Protein AF-A0A356T048-F1 (afdb_monomer)

Secondary structure (DSSP, 8-state):
---------SSEEEE-SSTTPBPTTT-PBPPTTSEEEEEEEEEEETTEEEEEEEEE-GGGHHHHHTT-TTS-HHHHHHHHHHHHHHHHH-PPP-------BTTB-HHHHHHHHHHHTT---HHHHHHHHHHHH-GGGHHHHHHHHHHTTS--TTT-THHHHHHHHHHHHS-S-STTHHHHHHHHHHHHHH--S---SPBPSS-TTSBHHHHHHHHHHHHH-HHHHHHHGGGS-HHHHHHHHHHHHHTTPPPPTTHHHHHHHHHHHHHHH-TTSGGGG-SSS---HHHHHHHHT-HHHHHHHHHHHTT-SS--HHHHHHHHHHHHHS-HHHHHHHHHHHHHH---GGGHHHHHHHHHT-TTHHHHHHHHHTS-SS-HHHHHHHHTT-S---HHHHTT---GGGGSTT-TTHHHHHHHHHHH-HHHHHHHHHHHHHS---GGGGTTHHHHHHHH-GGGHHHHHHHHHTT--TTGGGSHHHHHHHHHHS---HHHHHHHHHHHHHHHHHTTPPPPGGGHHHHHH-GGGHHHHTTTS-HHHHHHHHHHHHHHS-THHHHTTTTTS-HHHHHHHHHHHHHTGGG---HHHHHHHHTTSTTHHHHHHHH-TT--TT-HHHHHHHHHHS-HHHHHHHHHHTT--PPPHHHHHHHHT--TTSEEEEEE--GGGGGGEE----EESSPPPTT-PPPP-SSS--EEEEEEE-TT-HHHHHHHT-SEEEEEESSTTTSTTGGG-EEEEE---SSPPTTPEE--EEEEEE-GGGGSS--SHHHHHHHHHHTTSS--SSS----BEE-SSS-EE----TTTS--TTEEEEEEETTEEEEEE-

Mean predicted aligned error: 22.28 Å

Structure (mmCIF, N/CA/C/O backbone):
data_AF-A0A356T048-F1
#
_entry.id   AF-A0A356T048-F1
#
loop_
_atom_site.group_PDB
_atom_site.id
_atom_site.type_symbol
_atom_site.label_atom_id
_atom_site.label_alt_id
_atom_site.label_comp_id
_atom_site.label_asym_id
_atom_site.label_entity_id
_atom_site.label_seq_id
_atom_site.pdbx_PDB_ins_code
_atom_site.Cartn_x
_atom_site.Cartn_y
_atom_site.Cartn_z
_atom_site.occupancy
_atom_site.B_iso_or_equiv
_atom_site.auth_seq_id
_atom_site.auth_comp_id
_atom_site.auth_asym_id
_atom_site.auth_atom_id
_atom_site.pdbx_PDB_model_num
ATOM 1 N N . MET A 1 1 ? -2.544 17.066 12.966 1.00 30.08 1 MET A N 1
ATOM 2 C CA . MET A 1 1 ? -1.661 18.238 13.146 1.00 30.08 1 MET A CA 1
ATOM 3 C C . MET A 1 1 ? -0.779 18.357 11.914 1.00 30.08 1 MET A C 1
ATOM 5 O O . MET A 1 1 ? -0.214 17.352 11.507 1.00 30.08 1 MET A O 1
ATOM 9 N N . THR A 1 2 ? -0.716 19.523 11.273 1.00 22.56 2 THR A N 1
ATOM 10 C CA . THR A 1 2 ? 0.286 19.802 10.230 1.00 22.56 2 THR A CA 1
ATOM 11 C C . THR A 1 2 ? 1.693 19.728 10.833 1.00 22.56 2 THR A C 1
ATOM 13 O O . THR A 1 2 ? 1.842 20.088 12.004 1.00 22.56 2 THR A O 1
ATOM 16 N N . PRO A 1 3 ? 2.717 19.270 10.087 1.00 25.34 3 PRO A N 1
ATOM 17 C CA . PRO A 1 3 ? 4.089 19.262 10.581 1.00 25.34 3 PRO A CA 1
ATOM 18 C C . PRO A 1 3 ? 4.473 20.680 11.005 1.00 25.34 3 PRO A C 1
ATOM 20 O O . PRO A 1 3 ? 4.318 21.617 10.222 1.00 25.34 3 PRO A O 1
ATOM 23 N N . LYS A 1 4 ? 4.936 20.842 12.248 1.00 29.41 4 LYS A N 1
ATOM 24 C CA . LYS A 1 4 ? 5.620 22.063 12.680 1.00 29.41 4 LYS A CA 1
ATOM 25 C C . LYS A 1 4 ? 6.836 22.219 11.765 1.00 29.41 4 LYS A C 1
ATOM 27 O O . LYS A 1 4 ? 7.750 21.400 11.826 1.00 29.41 4 LYS A O 1
ATOM 32 N N . GLU A 1 5 ? 6.814 23.215 10.885 1.00 29.64 5 GLU A N 1
ATOM 33 C CA . GLU A 1 5 ? 8.005 23.652 10.161 1.00 29.64 5 GLU A CA 1
ATOM 34 C C . GLU A 1 5 ? 9.096 23.956 11.195 1.00 29.64 5 GLU A C 1
ATOM 36 O O . GLU A 1 5 ? 8.873 24.715 12.140 1.00 29.64 5 GLU A O 1
ATOM 41 N N . ILE A 1 6 ? 10.257 23.313 11.059 1.00 32.88 6 ILE A N 1
ATOM 42 C CA . ILE A 1 6 ? 11.428 23.601 11.888 1.00 32.88 6 ILE A CA 1
ATOM 43 C C . ILE A 1 6 ? 11.985 24.937 11.391 1.00 32.88 6 ILE A C 1
ATOM 45 O O . ILE A 1 6 ? 12.760 24.985 10.433 1.00 32.88 6 ILE A O 1
ATOM 49 N N . LEU A 1 7 ? 11.533 26.030 11.998 1.00 35.34 7 LEU A N 1
ATOM 50 C CA . LEU A 1 7 ? 12.197 27.325 11.894 1.00 35.34 7 LEU A CA 1
ATOM 51 C C . LEU A 1 7 ? 13.542 27.242 12.648 1.00 35.34 7 LEU A C 1
ATOM 53 O O . LEU A 1 7 ? 13.616 26.553 13.666 1.00 35.34 7 LEU A O 1
ATOM 57 N N . PRO A 1 8 ? 14.621 27.878 12.157 1.00 49.12 8 PRO A N 1
ATOM 58 C CA . PRO A 1 8 ? 15.869 27.972 12.913 1.00 49.12 8 PRO A CA 1
ATOM 59 C C . PRO A 1 8 ? 15.649 28.743 14.227 1.00 49.12 8 PRO A C 1
ATOM 61 O O . PRO A 1 8 ? 14.821 29.650 14.264 1.00 49.12 8 PRO A O 1
ATOM 64 N N . ASP A 1 9 ? 16.407 28.418 15.281 1.00 63.00 9 ASP A N 1
ATOM 65 C CA . ASP A 1 9 ? 16.364 29.150 16.556 1.00 63.00 9 ASP A CA 1
ATOM 66 C C . ASP A 1 9 ? 16.818 30.607 16.345 1.00 63.00 9 ASP A C 1
ATOM 68 O O . ASP A 1 9 ? 18.020 30.889 16.225 1.00 63.00 9 ASP A O 1
ATOM 72 N N . TYR A 1 10 ? 15.855 31.528 16.270 1.00 70.38 10 TYR A N 1
ATOM 73 C CA . TYR A 1 10 ? 16.094 32.968 16.208 1.00 70.38 10 TYR A CA 1
ATOM 74 C C . TYR A 1 10 ? 16.401 33.521 17.611 1.00 70.38 10 TYR A C 1
ATOM 76 O O . TYR A 1 10 ? 15.776 33.090 18.578 1.00 70.38 10 TYR A O 1
ATOM 84 N N . PRO A 1 11 ? 17.325 34.490 17.751 1.00 73.75 11 PRO A N 1
ATOM 85 C CA . PRO A 1 11 ? 18.118 35.122 16.696 1.00 73.75 11 PRO A CA 1
ATOM 86 C C . PRO A 1 11 ? 19.302 34.264 16.202 1.00 73.75 11 PRO A C 1
ATOM 88 O O . PRO A 1 11 ? 19.879 33.454 16.934 1.00 73.75 11 PRO A O 1
ATOM 91 N N . ASP A 1 12 ? 19.703 34.472 14.943 1.00 82.12 12 ASP A N 1
ATOM 92 C CA . ASP A 1 12 ? 20.849 33.796 14.309 1.00 82.12 12 ASP A CA 1
ATOM 93 C C . ASP A 1 12 ? 21.781 34.775 13.571 1.00 82.12 12 ASP A C 1
ATOM 95 O O . ASP A 1 12 ? 21.346 35.831 13.105 1.00 82.12 12 ASP A O 1
ATOM 99 N N . VAL A 1 13 ? 23.069 34.425 13.460 1.00 80.81 13 VAL A N 1
ATOM 100 C CA . VAL A 1 13 ? 24.108 35.229 12.794 1.00 80.81 13 VAL A CA 1
ATOM 101 C C . VAL A 1 13 ? 24.745 34.410 11.680 1.00 80.81 13 VAL A C 1
ATOM 103 O O . VAL A 1 13 ? 25.379 33.386 11.920 1.00 80.81 13 VAL A O 1
ATOM 106 N N . SER A 1 14 ? 24.634 34.889 10.442 1.00 80.00 14 SER A N 1
ATOM 107 C CA . SER A 1 14 ? 25.177 34.194 9.271 1.00 80.00 14 SER A CA 1
ATOM 108 C C . SER A 1 14 ? 25.790 35.163 8.265 1.00 80.00 14 SER A C 1
ATOM 110 O O . SER A 1 14 ? 25.513 36.360 8.273 1.00 80.00 14 SER A O 1
ATOM 112 N N . LEU A 1 15 ? 26.621 34.654 7.352 1.00 81.88 15 LEU A N 1
ATOM 113 C CA . LEU A 1 15 ? 27.028 35.418 6.172 1.00 81.88 15 LEU A CA 1
ATOM 114 C C . LEU A 1 15 ? 25.918 35.365 5.122 1.00 81.88 15 LEU A C 1
ATOM 116 O O . LEU A 1 15 ? 25.360 34.302 4.846 1.00 81.88 15 LEU A O 1
ATOM 120 N N . ALA A 1 16 ? 25.617 36.497 4.491 1.00 78.06 16 ALA A N 1
ATOM 121 C CA . ALA A 1 16 ? 24.606 36.580 3.450 1.00 78.06 16 ALA A CA 1
ATOM 122 C C . ALA A 1 16 ? 24.999 35.705 2.238 1.00 78.06 16 ALA A C 1
ATOM 124 O O . ALA A 1 16 ? 25.949 36.029 1.519 1.00 78.06 16 ALA A O 1
ATOM 125 N N . PRO A 1 17 ? 24.272 34.611 1.934 1.00 67.50 17 PRO A N 1
ATOM 126 C CA . PRO A 1 17 ? 24.643 33.713 0.837 1.00 67.50 17 PRO A CA 1
ATOM 127 C C . PRO A 1 17 ? 24.380 34.350 -0.536 1.00 67.50 17 PRO A C 1
ATOM 129 O O . PRO A 1 17 ? 24.994 33.981 -1.543 1.00 67.50 17 PRO A O 1
ATOM 132 N N . THR A 1 18 ? 23.463 35.321 -0.583 1.00 75.12 18 THR A N 1
ATOM 133 C CA . THR A 1 18 ? 23.065 36.081 -1.773 1.00 75.12 18 THR A CA 1
ATOM 134 C C . THR A 1 18 ? 22.807 37.540 -1.389 1.00 75.12 18 THR A C 1
ATOM 136 O O . THR A 1 18 ? 22.412 37.799 -0.258 1.00 75.12 18 THR A O 1
ATOM 139 N N . GLY A 1 19 ? 22.962 38.478 -2.329 1.00 78.31 19 GLY A N 1
ATOM 140 C CA . GLY A 1 19 ? 22.671 39.907 -2.117 1.00 78.31 19 GLY A CA 1
ATOM 141 C C . GLY A 1 19 ? 21.207 40.298 -2.364 1.00 78.31 19 GLY A C 1
ATOM 142 O O . GLY A 1 19 ? 20.936 41.368 -2.904 1.00 78.31 19 GLY A O 1
ATOM 143 N N . ARG A 1 20 ? 20.261 39.375 -2.123 1.00 76.69 20 ARG A N 1
ATOM 144 C CA . ARG A 1 20 ? 18.828 39.566 -2.428 1.00 76.69 20 ARG A CA 1
ATOM 145 C C . ARG A 1 20 ? 17.992 40.007 -1.225 1.00 76.69 20 ARG A C 1
ATOM 147 O O . ARG A 1 20 ? 16.891 40.499 -1.437 1.00 76.69 20 ARG A O 1
ATOM 154 N N . ALA A 1 21 ? 18.484 39.805 -0.004 1.00 83.81 21 ALA A N 1
ATOM 155 C CA . ALA A 1 21 ? 17.779 40.201 1.212 1.00 83.81 21 ALA A CA 1
ATOM 156 C C . ALA A 1 21 ? 17.919 41.712 1.444 1.00 83.81 21 ALA A C 1
ATOM 158 O O . ALA A 1 21 ? 18.999 42.265 1.229 1.00 83.81 21 ALA A O 1
ATOM 159 N N . ALA A 1 22 ? 16.842 42.354 1.888 1.00 88.19 22 ALA A N 1
ATOM 160 C CA . ALA A 1 22 ? 16.858 43.727 2.375 1.00 88.19 22 ALA A CA 1
ATOM 161 C C . ALA A 1 22 ? 16.843 43.729 3.908 1.00 88.19 22 ALA A C 1
ATOM 163 O O . ALA A 1 22 ? 16.250 42.840 4.521 1.00 88.19 22 ALA A O 1
ATOM 164 N N . CYS A 1 23 ? 17.519 44.706 4.503 1.00 90.56 23 CYS A N 1
ATOM 165 C CA . CYS A 1 23 ? 17.507 44.954 5.932 1.00 90.56 23 CYS A CA 1
ATOM 166 C C . CYS A 1 23 ? 16.109 45.425 6.343 1.00 90.56 23 CYS A C 1
ATOM 168 O O . CYS A 1 23 ? 15.631 46.427 5.818 1.00 90.56 23 CYS A O 1
ATOM 170 N N . ILE A 1 24 ? 15.466 44.740 7.287 1.00 90.06 24 ILE A N 1
ATOM 171 C CA . ILE A 1 24 ? 14.117 45.097 7.751 1.00 90.06 24 ILE A CA 1
ATOM 172 C C . ILE A 1 24 ? 14.074 46.446 8.482 1.00 90.06 24 ILE A C 1
ATOM 174 O O . ILE A 1 24 ? 13.018 47.060 8.526 1.00 90.06 24 ILE A O 1
ATOM 178 N N . GLN A 1 25 ? 15.218 46.929 8.987 1.00 89.56 25 GLN A N 1
ATOM 179 C CA . GLN A 1 25 ? 15.311 48.214 9.686 1.00 89.56 25 GLN A CA 1
ATOM 180 C C . GLN A 1 25 ? 15.538 49.401 8.742 1.00 89.56 25 GLN A C 1
ATOM 182 O O . GLN A 1 25 ? 14.848 50.407 8.832 1.00 89.56 25 GLN A O 1
ATOM 187 N N . CYS A 1 26 ? 16.529 49.325 7.844 1.00 87.50 26 CYS A N 1
ATOM 188 C CA . CYS A 1 26 ? 16.883 50.452 6.967 1.00 87.50 26 CYS A CA 1
ATOM 189 C C . CYS A 1 26 ? 16.372 50.310 5.525 1.00 87.50 26 CYS A C 1
ATOM 191 O O . CYS A 1 26 ? 16.520 51.232 4.730 1.00 87.50 26 CYS A O 1
ATOM 193 N N . GLY A 1 27 ? 15.814 49.155 5.153 1.00 84.50 27 GLY A N 1
ATOM 194 C CA . GLY A 1 27 ? 15.320 48.858 3.803 1.00 84.50 27 GLY A CA 1
ATOM 195 C C . GLY A 1 27 ? 16.407 48.605 2.747 1.00 84.50 27 GLY A C 1
ATOM 196 O O . GLY A 1 27 ? 16.094 48.170 1.637 1.00 84.50 27 GLY A O 1
ATOM 197 N N . GLU A 1 28 ? 17.682 48.843 3.060 1.00 91.25 28 GLU A N 1
ATOM 198 C CA . GLU A 1 28 ? 18.796 48.659 2.124 1.00 91.25 28 GLU A CA 1
ATOM 199 C C . GLU A 1 28 ? 19.147 47.181 1.903 1.00 91.25 28 GLU A C 1
ATOM 201 O O . GLU A 1 28 ? 18.919 46.327 2.760 1.00 91.25 28 GLU A O 1
ATOM 206 N N . LYS A 1 29 ? 19.737 46.855 0.747 1.00 90.81 29 LYS A N 1
ATOM 207 C CA . LYS A 1 29 ? 20.158 45.480 0.437 1.00 90.81 29 LYS A CA 1
ATOM 208 C C . LYS A 1 29 ? 21.383 45.072 1.250 1.00 90.81 29 LYS A C 1
ATOM 210 O O . LYS A 1 29 ? 22.371 45.791 1.287 1.00 90.81 29 LYS A O 1
ATOM 215 N N . ILE A 1 30 ? 21.348 43.852 1.775 1.00 87.69 30 ILE A N 1
ATOM 216 C CA . ILE A 1 30 ? 22.475 43.225 2.465 1.00 87.69 30 ILE A CA 1
ATOM 217 C C . ILE A 1 30 ? 23.401 42.591 1.420 1.00 87.69 30 ILE A C 1
ATOM 219 O O . ILE A 1 30 ? 22.987 41.698 0.674 1.00 87.69 30 ILE A O 1
ATOM 223 N N . GLU A 1 31 ? 24.659 43.030 1.354 1.00 84.25 31 GLU A N 1
ATOM 224 C CA . GLU A 1 31 ? 25.632 42.532 0.377 1.00 84.25 31 GLU A CA 1
ATOM 225 C C . GLU A 1 31 ? 25.976 41.048 0.571 1.00 84.25 31 GLU A C 1
ATOM 227 O O . GLU A 1 31 ? 26.090 40.534 1.685 1.00 84.25 31 GLU A O 1
ATOM 232 N N . LYS A 1 32 ? 26.209 40.333 -0.534 1.00 81.50 32 LYS A N 1
ATOM 233 C CA . LYS A 1 32 ? 26.615 38.923 -0.482 1.00 81.50 32 LYS A CA 1
ATOM 234 C C . LYS A 1 32 ? 27.955 38.776 0.248 1.00 81.50 32 LYS A C 1
ATOM 236 O O . LYS A 1 32 ? 28.942 39.380 -0.148 1.00 81.50 32 LYS A O 1
ATOM 241 N N . GLY A 1 33 ? 28.004 37.882 1.229 1.00 75.19 33 GLY A N 1
ATOM 242 C CA . GLY A 1 33 ? 29.189 37.611 2.038 1.00 75.19 33 GLY A CA 1
ATOM 243 C C . GLY A 1 33 ? 29.369 38.565 3.216 1.00 75.19 33 GLY A C 1
ATOM 244 O O . GLY A 1 33 ? 30.290 38.357 3.996 1.00 75.19 33 GLY A O 1
ATOM 245 N N . SER A 1 34 ? 28.495 39.562 3.380 1.00 80.31 34 SER A N 1
ATOM 246 C CA . SER A 1 34 ? 28.460 40.389 4.589 1.00 80.31 34 SER A CA 1
ATOM 247 C C . SER A 1 34 ? 27.723 39.667 5.721 1.00 80.31 34 SER A C 1
ATOM 249 O O . SER A 1 34 ? 26.851 38.826 5.476 1.00 80.31 34 SER A O 1
ATOM 251 N N . THR A 1 35 ? 28.084 39.968 6.967 1.00 84.00 35 THR A N 1
ATOM 252 C CA . THR A 1 35 ? 27.391 39.439 8.146 1.00 84.00 35 THR A CA 1
ATOM 253 C C . THR A 1 35 ? 25.978 40.002 8.205 1.00 84.00 35 THR A C 1
ATOM 255 O O . THR A 1 35 ? 25.781 41.207 8.064 1.00 84.00 35 THR A O 1
ATOM 258 N N . ARG A 1 36 ? 25.000 39.135 8.452 1.00 86.94 36 ARG A N 1
ATOM 259 C CA . ARG A 1 36 ? 23.603 39.499 8.684 1.00 86.94 36 ARG A CA 1
ATOM 260 C C . ARG A 1 36 ? 23.077 38.814 9.933 1.00 86.94 36 ARG A C 1
ATOM 262 O O . ARG A 1 36 ? 23.509 37.709 10.263 1.00 86.94 36 ARG A O 1
ATOM 269 N N . ILE A 1 37 ? 22.113 39.458 10.572 1.00 85.81 37 ILE A N 1
ATOM 270 C CA . ILE A 1 37 ? 21.367 38.892 11.695 1.00 85.81 37 ILE A CA 1
ATOM 271 C C . ILE A 1 37 ? 19.973 38.540 11.202 1.00 85.81 37 ILE A C 1
ATOM 273 O O . ILE A 1 37 ? 19.373 39.323 10.463 1.00 85.81 37 ILE A O 1
ATOM 277 N N . SER A 1 38 ? 19.484 37.357 11.561 1.00 87.06 38 SER A N 1
ATOM 278 C CA . SER A 1 38 ? 18.108 36.953 11.292 1.00 87.06 38 SER A CA 1
ATOM 279 C C . SER A 1 38 ? 17.292 36.840 12.567 1.00 87.06 38 SER A C 1
ATOM 281 O O . SER A 1 38 ? 17.765 36.274 13.552 1.00 87.06 38 SER A O 1
ATOM 283 N N . VAL A 1 39 ? 16.067 37.350 12.502 1.00 83.75 39 VAL A N 1
ATOM 284 C CA . VAL A 1 39 ? 15.059 37.351 13.568 1.00 83.75 39 VAL A CA 1
ATOM 285 C C . VAL A 1 39 ? 13.731 36.839 13.011 1.00 83.75 39 VAL A C 1
ATOM 287 O O . VAL A 1 39 ? 13.521 36.866 11.796 1.00 83.75 39 VAL A O 1
ATOM 290 N N . GLU A 1 40 ? 12.844 36.359 13.875 1.00 83.50 40 GLU A N 1
ATOM 291 C CA . GLU A 1 40 ? 11.491 35.976 13.470 1.00 83.50 40 GLU A CA 1
ATOM 292 C C . GLU A 1 40 ? 10.629 37.236 13.329 1.00 83.50 40 GLU A C 1
ATOM 294 O O . GLU A 1 40 ? 10.614 38.078 14.222 1.00 83.50 40 GLU A O 1
ATOM 299 N N . VAL A 1 41 ? 9.936 37.390 12.201 1.00 80.75 41 VAL A N 1
ATOM 300 C CA . VAL A 1 41 ? 8.986 38.485 11.962 1.00 80.75 41 VAL A CA 1
ATOM 301 C C . VAL A 1 41 ? 7.688 37.940 11.382 1.00 80.75 41 VAL A C 1
ATOM 303 O O . VAL A 1 41 ? 7.689 36.969 10.619 1.00 80.75 41 VAL A O 1
ATOM 306 N N . ASP A 1 42 ? 6.574 38.589 11.700 1.00 72.38 42 ASP A N 1
ATOM 307 C CA . ASP A 1 42 ? 5.296 38.305 11.055 1.00 72.38 42 ASP A CA 1
ATOM 308 C C . ASP A 1 42 ? 5.293 38.888 9.630 1.00 72.38 42 ASP A C 1
ATOM 310 O O . ASP A 1 42 ? 5.519 40.078 9.410 1.00 72.38 42 ASP A O 1
ATOM 314 N N . MET A 1 43 ? 5.050 38.035 8.634 1.00 66.31 43 MET A N 1
ATOM 315 C CA . MET A 1 43 ? 4.985 38.390 7.216 1.00 66.31 43 MET A CA 1
ATOM 316 C C . MET A 1 43 ? 3.628 38.017 6.628 1.00 66.31 43 MET A C 1
ATOM 318 O O . MET A 1 43 ? 3.116 36.921 6.848 1.00 66.31 43 MET A O 1
ATOM 322 N N . GLU A 1 44 ? 3.064 38.885 5.793 1.00 48.38 44 GLU A N 1
ATOM 323 C CA . GLU A 1 44 ? 1.823 38.581 5.085 1.00 48.38 44 GLU A CA 1
ATOM 324 C C . GLU A 1 44 ? 2.118 37.997 3.696 1.00 48.38 44 GLU A C 1
ATOM 326 O O . GLU A 1 44 ? 2.553 38.693 2.776 1.00 48.38 44 GLU A O 1
ATOM 331 N N . ILE A 1 45 ? 1.876 36.695 3.525 1.00 50.06 45 ILE A N 1
ATOM 332 C CA . ILE A 1 45 ? 2.033 36.008 2.239 1.00 50.06 45 ILE A CA 1
ATOM 333 C C . ILE A 1 45 ? 0.644 35.624 1.730 1.00 50.06 45 ILE A C 1
ATOM 335 O O . ILE A 1 45 ? -0.028 34.759 2.286 1.00 50.06 45 ILE A O 1
ATOM 339 N N . ARG A 1 46 ? 0.217 36.253 0.625 1.00 41.44 46 ARG A N 1
ATOM 340 C CA . ARG A 1 46 ? -1.085 36.006 -0.033 1.00 41.44 46 ARG A CA 1
ATOM 341 C C . ARG A 1 46 ? -2.294 36.180 0.907 1.00 41.44 46 ARG A C 1
ATOM 343 O O . ARG A 1 46 ? -3.214 35.365 0.880 1.00 41.44 46 ARG A O 1
ATOM 350 N N . GLY A 1 47 ? -2.293 37.238 1.720 1.00 47.81 47 GLY A N 1
ATOM 351 C CA . GLY A 1 47 ? -3.420 37.580 2.599 1.00 47.81 47 GLY A CA 1
ATOM 352 C C . GLY A 1 47 ? -3.565 36.674 3.827 1.00 47.81 47 GLY A C 1
ATOM 353 O O . GLY A 1 47 ? -4.644 36.593 4.408 1.00 47.81 47 GLY A O 1
ATOM 354 N N . ARG A 1 48 ? -2.508 35.936 4.193 1.00 38.81 48 ARG A N 1
ATOM 355 C CA . ARG A 1 48 ? -2.412 35.192 5.454 1.00 38.81 48 ARG A CA 1
ATOM 356 C C . ARG A 1 48 ? -1.157 35.636 6.197 1.00 38.81 48 ARG A C 1
ATOM 358 O O . ARG A 1 48 ? -0.081 35.676 5.601 1.00 38.81 48 ARG A O 1
ATOM 365 N N . ALA A 1 49 ? -1.304 35.936 7.484 1.00 56.81 49 ALA A N 1
ATOM 366 C CA . ALA A 1 49 ? -0.177 36.180 8.375 1.00 56.81 49 ALA A CA 1
ATOM 367 C C . ALA A 1 49 ? 0.588 34.863 8.602 1.00 56.81 49 ALA A C 1
ATOM 369 O O . ALA A 1 49 ? 0.002 33.857 9.006 1.00 56.81 49 ALA A O 1
ATOM 370 N N . THR A 1 50 ? 1.881 34.862 8.295 1.00 61.84 50 THR A N 1
ATOM 371 C CA . THR A 1 50 ? 2.812 33.735 8.445 1.00 61.84 50 THR A CA 1
ATOM 372 C C . THR A 1 50 ? 4.101 34.231 9.091 1.00 61.84 50 THR A C 1
ATOM 374 O O . THR A 1 50 ? 4.588 35.292 8.718 1.00 61.84 50 THR A O 1
ATOM 377 N N . ARG A 1 51 ? 4.681 33.474 10.024 1.00 68.06 51 ARG A N 1
ATOM 378 C CA . ARG A 1 51 ? 5.973 33.819 10.636 1.00 68.06 51 ARG A CA 1
ATOM 379 C C . ARG A 1 51 ? 7.125 33.445 9.708 1.00 68.06 51 ARG A C 1
ATOM 381 O O . ARG A 1 51 ? 7.126 32.357 9.135 1.00 68.06 51 ARG A O 1
ATOM 388 N N . GLY A 1 52 ? 8.081 34.352 9.525 1.00 73.12 52 GLY A N 1
ATOM 389 C CA . GLY A 1 52 ? 9.203 34.187 8.602 1.00 73.12 52 GLY A CA 1
ATOM 390 C C . GLY A 1 52 ? 10.478 34.889 9.067 1.00 73.12 52 GLY A C 1
ATOM 391 O O . GLY A 1 52 ? 10.497 35.593 10.070 1.00 73.12 52 GLY A O 1
ATOM 392 N N . ALA A 1 53 ? 11.572 34.686 8.329 1.00 80.50 53 ALA A N 1
ATOM 393 C CA . ALA A 1 53 ? 12.875 35.259 8.661 1.00 80.50 53 ALA A CA 1
ATOM 394 C C . ALA A 1 53 ? 12.991 36.723 8.198 1.00 80.50 53 ALA A C 1
ATOM 396 O O . ALA A 1 53 ? 13.063 36.991 6.994 1.00 80.50 53 ALA A O 1
ATOM 397 N N . GLY A 1 54 ? 13.105 37.656 9.140 1.00 86.56 54 GLY A N 1
ATOM 398 C CA . GLY A 1 54 ? 13.551 39.025 8.896 1.00 86.56 54 GLY A CA 1
ATOM 399 C C . GLY A 1 54 ? 15.075 39.105 8.960 1.00 86.56 54 GLY A C 1
ATOM 400 O O . GLY A 1 54 ? 15.689 38.480 9.820 1.00 86.56 54 GLY A O 1
ATOM 401 N N . TYR A 1 55 ? 15.712 39.846 8.050 1.00 90.00 55 TYR A N 1
ATOM 402 C CA . TYR A 1 55 ? 17.173 40.008 8.021 1.00 90.00 55 TYR A CA 1
ATOM 403 C C . TYR A 1 55 ? 17.563 41.456 8.303 1.00 90.00 55 TYR A C 1
ATOM 405 O O . TYR A 1 55 ? 16.910 42.364 7.801 1.00 90.00 55 TYR A O 1
ATOM 413 N N . MET A 1 56 ? 18.656 41.692 9.027 1.00 89.88 56 MET A N 1
ATOM 414 C CA . MET A 1 56 ? 19.176 43.039 9.283 1.00 89.88 56 MET A CA 1
ATOM 415 C C . MET A 1 56 ? 20.706 43.106 9.254 1.00 89.88 56 MET A C 1
ATOM 417 O O . MET A 1 56 ? 21.398 42.100 9.446 1.00 89.88 56 MET A O 1
ATOM 421 N N . HIS A 1 57 ? 21.239 44.308 9.020 1.00 88.06 57 HIS A N 1
ATOM 422 C CA . HIS A 1 57 ? 22.661 44.587 9.207 1.00 88.06 57 HIS A CA 1
ATOM 423 C C . HIS A 1 57 ? 23.016 44.558 10.701 1.00 88.06 57 HIS A C 1
ATOM 425 O O . HIS A 1 57 ? 22.228 45.057 11.505 1.00 88.06 57 HIS A O 1
ATOM 431 N N . PRO A 1 58 ? 24.222 44.104 11.086 1.00 83.88 58 PRO A N 1
ATOM 432 C CA . PRO A 1 58 ? 24.689 44.183 12.471 1.00 83.88 58 PRO A CA 1
ATOM 433 C C . PRO A 1 58 ? 24.618 45.603 13.055 1.00 83.88 58 PRO A C 1
ATOM 435 O O . PRO A 1 58 ? 24.273 45.778 14.216 1.00 83.88 58 PRO A O 1
ATOM 438 N N . ALA A 1 59 ? 24.871 46.629 12.235 1.00 79.06 59 ALA A N 1
ATOM 439 C CA . ALA A 1 59 ? 24.783 48.031 12.651 1.00 79.06 59 ALA A CA 1
ATOM 440 C C . ALA A 1 59 ? 23.343 48.515 12.917 1.00 79.06 59 ALA A C 1
ATOM 442 O O . ALA A 1 59 ? 23.152 49.500 13.622 1.00 79.06 59 ALA A O 1
ATOM 443 N N . CYS A 1 60 ? 22.330 47.839 12.368 1.00 82.31 60 CYS A N 1
ATOM 444 C CA . CYS A 1 60 ? 20.922 48.220 12.508 1.00 82.31 60 CYS A CA 1
ATOM 445 C C . CYS A 1 60 ? 20.237 47.594 13.732 1.00 82.31 60 CYS A C 1
ATOM 447 O O . CYS A 1 60 ? 19.108 47.960 14.040 1.00 82.31 60 CYS A O 1
ATOM 449 N N . VAL A 1 61 ? 20.911 46.680 14.435 1.00 79.69 61 VAL A N 1
ATOM 450 C CA . VAL A 1 61 ? 20.358 45.926 15.571 1.00 79.69 61 VAL A CA 1
ATOM 451 C C . VAL A 1 61 ? 19.936 46.840 16.711 1.00 79.69 61 VAL A C 1
ATOM 453 O O . VAL A 1 61 ? 18.857 46.667 17.255 1.00 79.69 61 VAL A O 1
ATOM 456 N N . GLY A 1 62 ? 20.761 47.833 17.055 1.00 71.75 62 GLY A N 1
ATOM 457 C CA . GLY A 1 62 ? 20.452 48.743 18.160 1.00 71.75 62 GLY A CA 1
ATOM 458 C C . GLY A 1 62 ? 19.204 49.589 17.902 1.00 71.75 62 GLY A C 1
ATOM 459 O O . GLY A 1 62 ? 18.411 49.793 18.811 1.00 71.75 62 GLY A O 1
ATOM 460 N N . ALA A 1 63 ? 19.008 50.035 16.656 1.00 73.44 63 ALA A N 1
ATOM 461 C CA . ALA A 1 63 ? 17.801 50.761 16.263 1.00 73.44 63 ALA A CA 1
ATOM 462 C C . ALA A 1 63 ? 16.569 49.843 16.261 1.00 73.44 63 ALA A C 1
ATOM 464 O O . ALA A 1 63 ? 15.522 50.243 16.747 1.00 73.44 63 ALA A O 1
ATOM 465 N N . TRP A 1 64 ? 16.720 48.603 15.787 1.00 82.12 64 TRP A N 1
ATOM 466 C CA . TRP A 1 64 ? 15.636 47.621 15.773 1.00 82.12 64 TRP A CA 1
ATOM 467 C C . TRP A 1 64 ? 15.205 47.200 17.186 1.00 82.12 64 TRP A C 1
ATOM 469 O O . TRP A 1 64 ? 14.015 47.184 17.472 1.00 82.12 64 TRP A O 1
ATOM 479 N N . LEU A 1 65 ? 16.150 46.926 18.095 1.00 74.88 65 LEU A N 1
ATOM 480 C CA . LEU A 1 65 ? 15.846 46.601 19.497 1.00 74.88 65 LEU A CA 1
ATOM 481 C C . LEU A 1 65 ? 15.174 47.768 20.232 1.00 74.88 65 LEU A C 1
ATOM 483 O O . LEU A 1 65 ? 14.331 47.531 21.081 1.00 74.88 65 LEU A O 1
ATOM 487 N N . GLY A 1 66 ? 15.513 49.017 19.890 1.00 69.69 66 GLY A N 1
ATOM 488 C CA . GLY A 1 66 ? 14.851 50.201 20.450 1.00 69.69 66 GLY A CA 1
ATOM 489 C C . GLY A 1 66 ? 13.451 50.483 19.889 1.00 69.69 66 GLY A C 1
ATOM 490 O O . GLY A 1 66 ? 12.778 51.380 20.384 1.00 69.69 66 GLY A O 1
ATOM 491 N N . GLU A 1 67 ? 13.032 49.770 18.841 1.00 74.06 67 GLU A N 1
ATOM 492 C CA . GLU A 1 67 ? 11.671 49.812 18.284 1.00 74.06 67 GLU A CA 1
ATOM 493 C C . GLU A 1 67 ? 10.864 48.542 18.629 1.00 74.06 67 GLU A C 1
ATOM 495 O O . GLU A 1 67 ? 9.666 48.490 18.355 1.00 74.06 67 GLU A O 1
ATOM 500 N N . ASN A 1 68 ? 11.506 47.530 19.231 1.00 71.38 68 ASN A N 1
ATOM 501 C CA . ASN A 1 68 ? 10.926 46.237 19.615 1.00 71.38 68 ASN A CA 1
ATOM 502 C C . ASN A 1 68 ? 11.269 45.942 21.089 1.00 71.38 68 ASN A C 1
ATOM 504 O O . ASN A 1 68 ? 12.052 45.044 21.405 1.00 71.38 68 ASN A O 1
ATOM 508 N N . ASP A 1 69 ? 10.692 46.754 21.983 1.00 68.25 69 ASP A N 1
ATOM 509 C CA . ASP A 1 69 ? 10.947 46.764 23.435 1.00 68.25 69 ASP A CA 1
ATOM 510 C C . ASP A 1 69 ? 10.542 45.460 24.160 1.00 68.25 69 ASP A C 1
ATOM 512 O O . ASP A 1 69 ? 10.833 45.279 25.343 1.00 68.25 69 ASP A O 1
ATOM 516 N N . ASP A 1 70 ? 9.839 44.558 23.474 1.00 65.38 70 ASP A N 1
ATOM 517 C CA . ASP A 1 70 ? 9.427 43.237 23.952 1.00 65.38 70 ASP A CA 1
ATOM 518 C C . ASP A 1 70 ? 10.536 42.175 23.851 1.00 65.38 70 ASP A C 1
ATOM 520 O O . ASP A 1 70 ? 10.410 41.090 24.424 1.00 65.38 70 ASP A O 1
ATOM 524 N N . VAL A 1 71 ? 11.640 42.488 23.169 1.00 69.06 71 VAL A N 1
ATOM 525 C CA . VAL A 1 71 ? 12.815 41.620 23.052 1.00 69.06 71 VAL A CA 1
ATOM 526 C C . VAL A 1 71 ? 13.830 41.957 24.149 1.00 69.06 71 VAL A C 1
ATOM 528 O O . VAL A 1 71 ? 14.330 43.078 24.222 1.00 69.06 71 VAL A O 1
ATOM 531 N N . ASP A 1 72 ? 14.206 40.975 24.979 1.00 72.75 72 ASP A N 1
ATOM 532 C CA . ASP A 1 72 ? 15.280 41.141 25.972 1.00 72.75 72 ASP A CA 1
ATOM 533 C C . ASP A 1 72 ? 16.623 41.381 25.257 1.00 72.75 72 ASP A C 1
ATOM 535 O O . ASP A 1 72 ? 17.251 40.465 24.716 1.00 72.75 72 ASP A O 1
ATOM 539 N N . GLY A 1 73 ? 17.069 42.638 25.249 1.00 69.25 73 GLY A N 1
ATOM 540 C CA . GLY A 1 73 ? 18.304 43.054 24.590 1.00 69.25 73 GLY A CA 1
ATOM 541 C C . GLY A 1 73 ? 19.569 42.404 25.164 1.00 69.25 73 GLY A C 1
ATOM 542 O O . GLY A 1 73 ? 20.524 42.179 24.416 1.00 69.25 73 GLY A O 1
ATOM 543 N N . ASP A 1 74 ? 19.594 42.054 26.453 1.00 67.50 74 ASP A N 1
ATOM 544 C CA . ASP A 1 74 ? 20.748 41.412 27.094 1.00 67.50 74 ASP A CA 1
ATOM 545 C C . ASP A 1 74 ? 20.831 39.926 26.731 1.00 67.50 74 ASP A C 1
ATOM 547 O O . ASP A 1 74 ? 21.926 39.379 26.552 1.00 67.50 74 ASP A O 1
ATOM 551 N N . GLU A 1 75 ? 19.690 39.249 26.618 1.00 62.31 75 GLU A N 1
ATOM 552 C CA . GLU A 1 75 ? 19.606 37.883 26.097 1.00 62.31 75 GLU A CA 1
ATOM 553 C C . GLU A 1 75 ? 19.919 37.835 24.592 1.00 62.31 75 GLU A C 1
ATOM 555 O O . GLU A 1 75 ? 20.752 37.033 24.154 1.00 62.31 75 GLU A O 1
ATOM 560 N N . PHE A 1 76 ? 19.362 38.764 23.811 1.00 73.75 76 PHE A N 1
ATOM 561 C CA . PHE A 1 76 ? 19.621 38.896 22.376 1.00 73.75 76 PHE A CA 1
ATOM 562 C C . PHE A 1 76 ? 21.114 39.103 22.084 1.00 73.75 76 PHE A C 1
ATOM 564 O O . PHE A 1 76 ? 21.710 38.386 21.272 1.00 73.75 76 PHE A O 1
ATOM 571 N N . ASN A 1 77 ? 21.755 40.040 22.791 1.00 69.56 77 ASN A N 1
ATOM 572 C CA . ASN A 1 77 ? 23.181 40.321 22.634 1.00 69.56 77 ASN A CA 1
ATOM 573 C C . ASN A 1 77 ? 24.061 39.136 23.054 1.00 69.56 77 ASN A C 1
ATOM 575 O O . ASN A 1 77 ? 25.080 38.879 22.404 1.00 69.56 77 ASN A O 1
ATOM 579 N N . ARG A 1 78 ? 23.672 38.376 24.089 1.00 71.12 78 ARG A N 1
ATOM 580 C CA . ARG A 1 78 ? 24.371 37.141 24.485 1.00 71.12 78 ARG A CA 1
ATOM 581 C C . ARG A 1 78 ? 24.349 36.097 23.365 1.00 71.12 78 ARG A C 1
ATOM 583 O O . ARG A 1 78 ? 25.410 35.574 23.017 1.00 71.12 78 ARG A O 1
ATOM 590 N N . ILE A 1 79 ? 23.186 35.840 22.763 1.00 67.81 79 ILE A N 1
ATOM 591 C CA . ILE A 1 79 ? 23.024 34.850 21.682 1.00 67.81 79 ILE A CA 1
ATOM 592 C C . ILE A 1 79 ? 23.795 35.274 20.423 1.00 67.81 79 ILE A C 1
ATOM 594 O O . ILE A 1 79 ? 24.553 34.481 19.858 1.00 67.81 79 ILE A O 1
ATOM 598 N N . VAL A 1 80 ? 23.663 36.539 20.009 1.00 72.00 80 VAL A N 1
ATOM 599 C CA . VAL A 1 80 ? 24.360 37.092 18.835 1.00 72.00 80 VAL A CA 1
ATOM 600 C C . VAL A 1 80 ? 25.878 37.073 19.016 1.00 72.00 80 VAL A C 1
ATOM 602 O O . VAL A 1 80 ? 26.599 36.734 18.079 1.00 72.00 80 VAL A O 1
ATOM 605 N N . THR A 1 81 ? 26.385 37.378 20.213 1.00 70.31 81 THR A N 1
ATOM 606 C CA . THR A 1 81 ? 27.831 37.362 20.498 1.00 70.31 81 THR A CA 1
ATOM 607 C C . THR A 1 81 ? 28.391 35.938 20.507 1.00 70.31 81 THR A C 1
ATOM 609 O O . THR A 1 81 ? 29.453 35.695 19.927 1.00 70.31 81 THR A O 1
ATOM 612 N N . ALA A 1 82 ? 27.666 34.982 21.101 1.00 68.94 82 ALA A N 1
ATOM 613 C CA . ALA A 1 82 ? 28.054 33.572 21.113 1.00 68.94 82 ALA A CA 1
ATOM 614 C C . ALA A 1 82 ? 28.138 32.993 19.688 1.00 68.94 82 ALA A C 1
ATOM 616 O O . ALA A 1 82 ? 29.162 32.419 19.314 1.00 68.94 82 ALA A O 1
ATOM 617 N N . LYS A 1 83 ? 27.109 33.226 18.860 1.00 67.06 83 LYS A N 1
ATOM 618 C CA . LYS A 1 83 ? 27.052 32.740 17.469 1.00 67.06 83 LYS A CA 1
ATOM 619 C C . LYS A 1 83 ? 27.983 33.519 16.525 1.00 67.06 83 LYS A C 1
ATOM 621 O O . LYS A 1 83 ? 28.610 32.944 15.635 1.00 67.06 83 LYS A O 1
ATOM 626 N N . GLY A 1 84 ? 28.147 34.826 16.741 1.00 57.03 84 GLY A N 1
ATOM 627 C CA . GLY A 1 84 ? 29.044 35.685 15.960 1.00 57.03 84 GLY A CA 1
ATOM 628 C C . GLY A 1 84 ? 30.528 35.336 16.128 1.00 57.03 84 GLY A C 1
ATOM 629 O O . GLY A 1 84 ? 31.296 35.433 15.167 1.00 57.03 84 GLY A O 1
ATOM 630 N N . GLY A 1 85 ? 30.932 34.868 17.315 1.00 52.62 85 GLY A N 1
ATOM 631 C CA . GLY A 1 85 ? 32.295 34.404 17.593 1.00 52.62 85 GLY A CA 1
ATOM 632 C C . GLY A 1 85 ? 32.685 33.118 16.851 1.00 52.62 85 GLY A C 1
ATOM 633 O O . GLY A 1 85 ? 33.849 32.956 16.477 1.00 52.62 85 GLY A O 1
ATOM 634 N N . GLU A 1 86 ? 31.730 32.224 16.586 1.00 49.06 86 GLU A N 1
ATOM 635 C CA . GLU A 1 86 ? 31.942 31.027 15.758 1.00 49.06 86 GLU A CA 1
ATOM 636 C C . GLU A 1 86 ? 31.970 31.367 14.262 1.00 49.06 86 GLU A C 1
ATOM 638 O O . GLU A 1 86 ? 32.855 30.901 13.539 1.00 49.06 86 GLU A O 1
ATOM 643 N N . ALA A 1 87 ? 31.086 32.261 13.806 1.00 42.59 87 ALA A N 1
ATOM 644 C CA . ALA A 1 87 ? 31.056 32.727 12.419 1.00 42.59 87 ALA A CA 1
ATOM 645 C C . ALA A 1 87 ? 32.337 33.487 12.012 1.00 42.59 87 ALA A C 1
ATOM 647 O O . ALA A 1 87 ? 32.809 33.339 10.884 1.00 42.59 87 ALA A O 1
ATOM 648 N N . ALA A 1 88 ? 32.948 34.249 12.930 1.00 41.06 88 ALA A N 1
ATOM 649 C CA . ALA A 1 88 ? 34.202 34.974 12.693 1.00 41.06 88 ALA A CA 1
ATOM 650 C C . ALA A 1 88 ? 35.453 34.069 12.648 1.00 41.06 88 ALA A C 1
ATOM 652 O O . ALA A 1 88 ? 36.475 34.451 12.074 1.00 41.06 88 ALA A O 1
ATOM 653 N N . LYS A 1 89 ? 35.391 32.860 13.227 1.00 40.53 89 LYS A N 1
ATOM 654 C CA . LYS A 1 89 ? 36.487 31.870 13.195 1.00 40.53 89 LYS A CA 1
ATOM 655 C C . LYS A 1 89 ? 36.489 31.009 11.931 1.00 40.53 89 LYS A C 1
ATOM 657 O O . LYS A 1 89 ? 37.498 30.364 11.637 1.00 40.53 89 LYS A O 1
ATOM 662 N N . ALA A 1 90 ? 35.412 31.026 11.151 1.00 33.22 90 ALA A N 1
ATOM 663 C CA . ALA A 1 90 ? 35.351 30.349 9.866 1.00 33.22 90 ALA A CA 1
ATOM 664 C C . ALA A 1 90 ? 36.166 31.120 8.811 1.00 33.22 90 ALA A C 1
ATOM 666 O O . ALA A 1 90 ? 35.639 31.916 8.034 1.00 33.22 90 ALA A O 1
ATOM 667 N N . LYS A 1 91 ? 37.482 30.871 8.745 1.00 29.47 91 LYS A N 1
ATOM 668 C CA . LYS A 1 91 ? 38.245 31.188 7.529 1.00 29.47 91 LYS A CA 1
ATOM 669 C C . LYS A 1 91 ? 37.603 30.439 6.361 1.00 29.47 91 LYS A C 1
ATOM 671 O O . LYS A 1 91 ? 37.346 29.240 6.468 1.00 29.47 91 LYS A O 1
ATOM 676 N N . ALA A 1 92 ? 37.369 31.135 5.246 1.00 31.80 92 ALA A N 1
ATOM 677 C CA . ALA A 1 92 ? 36.970 30.487 4.001 1.00 31.80 92 ALA A CA 1
ATOM 678 C C . ALA A 1 92 ? 37.954 29.337 3.718 1.00 31.80 92 ALA A C 1
ATOM 680 O O . ALA A 1 92 ? 39.166 29.582 3.749 1.00 31.80 92 ALA A O 1
ATOM 681 N N . PRO A 1 93 ? 37.478 28.099 3.495 1.00 36.66 93 PRO A N 1
ATOM 682 C CA . PRO A 1 93 ? 38.370 26.973 3.290 1.00 36.66 93 PRO A CA 1
ATOM 683 C C . PRO A 1 93 ? 39.270 27.285 2.096 1.00 36.66 93 PRO A C 1
ATOM 685 O O . PRO A 1 93 ? 38.787 27.576 0.996 1.00 36.66 93 PRO A O 1
ATOM 688 N N . VAL A 1 94 ? 40.585 27.261 2.327 1.00 39.34 94 VAL A N 1
ATOM 689 C CA . VAL A 1 94 ? 41.574 27.215 1.250 1.00 39.34 94 VAL A CA 1
ATOM 690 C C . VAL A 1 94 ? 41.180 26.005 0.414 1.00 39.34 94 VAL A C 1
ATOM 692 O O . VAL A 1 94 ? 41.142 24.894 0.936 1.00 39.34 94 VAL A O 1
ATOM 695 N N . LYS A 1 95 ? 40.768 26.223 -0.841 1.00 49.94 95 LYS A N 1
ATOM 696 C CA . LYS A 1 95 ? 40.320 25.137 -1.720 1.00 49.94 95 LYS A CA 1
ATOM 697 C C . LYS A 1 95 ? 41.447 24.111 -1.807 1.00 49.94 95 LYS A C 1
ATOM 699 O O . LYS A 1 95 ? 42.460 24.391 -2.440 1.00 49.94 95 LYS A O 1
ATOM 704 N N . ALA A 1 96 ? 41.266 22.957 -1.169 1.00 58.00 96 ALA A N 1
ATOM 705 C CA . ALA A 1 96 ? 42.192 21.841 -1.285 1.00 58.00 96 ALA A CA 1
ATOM 706 C C . ALA A 1 96 ? 42.378 21.512 -2.771 1.00 58.00 96 ALA A C 1
ATOM 708 O O . ALA A 1 96 ? 41.396 21.512 -3.523 1.00 58.00 96 ALA A O 1
ATOM 709 N N . ALA A 1 97 ? 43.623 21.307 -3.206 1.00 70.62 97 ALA A N 1
ATOM 710 C CA . ALA A 1 97 ? 43.918 20.930 -4.584 1.00 70.62 97 ALA A CA 1
ATOM 711 C C . ALA A 1 97 ? 43.175 19.628 -4.922 1.00 70.62 97 ALA A C 1
ATOM 713 O O . ALA A 1 97 ? 43.187 18.686 -4.128 1.00 70.62 97 ALA A O 1
ATOM 714 N N . LEU A 1 98 ? 42.504 19.602 -6.076 1.00 84.25 98 LEU A N 1
ATOM 715 C CA . LEU A 1 98 ? 41.737 18.452 -6.554 1.00 84.25 98 LEU A CA 1
ATOM 716 C C . LEU A 1 98 ? 42.419 17.925 -7.825 1.00 84.25 98 LEU A C 1
ATOM 718 O O . LEU A 1 98 ? 42.212 18.516 -8.887 1.00 84.25 98 LEU A O 1
ATOM 722 N N . PRO A 1 99 ? 43.261 16.879 -7.717 1.00 91.31 99 PRO A N 1
ATOM 723 C CA . PRO A 1 99 ? 44.027 16.351 -8.839 1.00 91.31 99 PRO A CA 1
ATOM 724 C C . PRO A 1 99 ? 43.126 15.858 -9.967 1.00 91.31 99 PRO A C 1
ATOM 726 O O . PRO A 1 99 ? 42.025 15.360 -9.718 1.00 91.31 99 PRO A O 1
ATOM 729 N N . GLU A 1 100 ? 43.618 15.973 -11.196 1.00 90.44 100 GLU A N 1
ATOM 730 C CA . GLU A 1 100 ? 42.947 15.436 -12.377 1.00 90.44 100 GLU A CA 1
ATOM 731 C C . GLU A 1 100 ? 42.919 13.906 -12.330 1.00 90.44 100 GLU A C 1
ATOM 733 O O . GLU A 1 100 ? 43.887 13.255 -11.931 1.00 90.44 100 GLU A O 1
ATOM 738 N N . ILE A 1 101 ? 41.791 13.328 -12.729 1.00 90.81 101 ILE A N 1
ATOM 739 C CA . ILE A 1 101 ? 41.570 11.880 -12.761 1.00 90.81 101 ILE A CA 1
ATOM 740 C C . ILE A 1 101 ? 40.550 11.563 -13.857 1.00 90.81 101 ILE A C 1
ATOM 742 O O . ILE A 1 101 ? 39.709 12.406 -14.170 1.00 90.81 101 ILE A O 1
ATOM 746 N N . ALA A 1 102 ? 40.625 10.372 -14.459 1.00 85.31 102 ALA A N 1
ATOM 747 C CA . ALA A 1 102 ? 39.684 9.913 -15.491 1.00 85.31 102 ALA A CA 1
ATOM 748 C C . ALA A 1 102 ? 39.487 10.913 -16.658 1.00 85.31 102 ALA A C 1
ATOM 750 O O . ALA A 1 102 ? 38.379 11.114 -17.151 1.00 85.31 102 ALA A O 1
ATOM 751 N N . GLY A 1 103 ? 40.560 11.608 -17.061 1.00 85.56 103 GLY A N 1
ATOM 752 C CA . GLY A 1 103 ? 40.520 12.623 -18.123 1.00 85.56 103 GLY A CA 1
ATOM 753 C C . GLY A 1 103 ? 39.770 13.914 -17.761 1.00 85.56 103 GLY A C 1
ATOM 754 O O . GLY A 1 103 ? 39.580 14.771 -18.621 1.00 85.56 103 GLY A O 1
ATOM 755 N N . GLN A 1 104 ? 39.348 14.082 -16.505 1.00 89.12 104 GLN A N 1
ATOM 756 C CA . GLN A 1 104 ? 38.642 15.270 -16.040 1.00 89.12 104 GLN A CA 1
ATOM 757 C C . GLN A 1 104 ? 39.597 16.285 -15.422 1.00 89.12 104 GLN A C 1
ATOM 759 O O . GLN A 1 104 ? 40.307 15.996 -14.458 1.00 89.12 104 GLN A O 1
ATOM 764 N N . SER A 1 105 ? 39.530 17.516 -15.928 1.00 91.69 105 SER A N 1
ATOM 765 C CA . SER A 1 105 ? 40.205 18.659 -15.308 1.00 91.69 105 SER A CA 1
ATOM 766 C C . SER A 1 105 ? 39.645 18.964 -13.914 1.00 91.69 105 SER A C 1
ATOM 768 O O . SER A 1 105 ? 38.466 18.715 -13.638 1.00 91.69 105 SER A O 1
ATOM 770 N N . GLU A 1 106 ? 40.432 19.628 -13.063 1.00 87.88 106 GLU A N 1
ATOM 771 C CA . GLU A 1 106 ? 39.972 20.124 -11.754 1.00 87.88 106 GLU A CA 1
ATOM 772 C C . GLU A 1 106 ? 38.646 20.904 -11.872 1.00 87.88 106 GLU A C 1
ATOM 774 O O . GLU A 1 106 ? 37.726 20.759 -11.060 1.00 87.88 106 GLU A O 1
ATOM 779 N N . LYS A 1 107 ? 38.519 21.731 -12.917 1.00 88.69 107 LYS A N 1
ATOM 780 C CA . LYS A 1 107 ? 37.314 22.528 -13.175 1.00 88.69 107 LYS A CA 1
ATOM 781 C C . LYS A 1 107 ? 36.094 21.641 -13.431 1.00 88.69 107 LYS A C 1
ATOM 783 O O . LYS A 1 107 ? 35.016 21.946 -12.915 1.00 88.69 107 LYS A O 1
ATOM 788 N N . ALA A 1 108 ? 36.258 20.574 -14.210 1.00 89.31 108 ALA A N 1
ATOM 789 C CA . ALA A 1 108 ? 35.193 19.624 -14.510 1.00 89.31 108 ALA A CA 1
ATOM 790 C C . ALA A 1 108 ? 34.797 18.825 -13.260 1.00 89.31 108 ALA A C 1
ATOM 792 O O . ALA A 1 108 ? 33.614 18.772 -12.928 1.00 89.31 108 ALA A O 1
ATOM 793 N N . LEU A 1 109 ? 35.773 18.336 -12.489 1.00 92.06 109 LEU A N 1
ATOM 794 C CA . LEU A 1 109 ? 35.538 17.607 -11.238 1.00 92.06 109 LEU A CA 1
ATOM 795 C C . LEU A 1 109 ? 34.791 18.455 -10.198 1.00 92.06 109 LEU A C 1
ATOM 797 O O . LEU A 1 109 ? 33.846 17.989 -9.562 1.00 92.06 109 LEU A O 1
ATOM 801 N N . ARG A 1 110 ? 35.135 19.740 -10.059 1.00 89.94 110 ARG A N 1
ATOM 802 C CA . ARG A 1 110 ? 34.407 20.655 -9.161 1.00 89.94 110 ARG A CA 1
ATOM 803 C C . ARG A 1 110 ? 32.999 20.981 -9.657 1.00 89.94 110 ARG A C 1
ATOM 805 O O . ARG A 1 110 ? 32.093 21.175 -8.843 1.00 89.94 110 ARG A O 1
ATOM 812 N N . ALA A 1 111 ? 32.800 21.073 -10.973 1.00 88.94 111 ALA A N 1
ATOM 813 C CA . ALA A 1 111 ? 31.472 21.258 -11.553 1.00 88.94 111 ALA A CA 1
ATOM 814 C C . ALA A 1 111 ? 30.592 20.022 -11.317 1.00 88.94 111 ALA A C 1
ATOM 816 O O . ALA A 1 111 ? 29.431 20.170 -10.925 1.00 88.94 111 ALA A O 1
ATOM 817 N N . LEU A 1 112 ? 31.171 18.830 -11.475 1.00 92.62 112 LEU A N 1
ATOM 818 C CA . LEU A 1 112 ? 30.537 17.551 -11.184 1.00 92.62 112 LEU A CA 1
ATOM 819 C C . LEU A 1 112 ? 30.159 17.453 -9.705 1.00 92.62 112 LEU A C 1
ATOM 821 O O . LEU A 1 112 ? 28.981 17.298 -9.406 1.00 92.62 112 LEU A O 1
ATOM 825 N N . ALA A 1 113 ? 31.090 17.689 -8.776 1.00 90.94 113 ALA A N 1
ATOM 826 C CA . ALA A 1 113 ? 30.799 17.685 -7.340 1.00 90.94 113 ALA A CA 1
ATOM 827 C C . ALA A 1 113 ? 29.625 18.617 -6.979 1.00 90.94 113 ALA A C 1
ATOM 829 O O . ALA A 1 113 ? 28.686 18.219 -6.293 1.00 90.94 113 ALA A O 1
ATOM 830 N N . LYS A 1 114 ? 29.601 19.835 -7.542 1.00 90.31 114 LYS A N 1
ATOM 831 C CA . LYS A 1 114 ? 28.497 20.793 -7.354 1.00 90.31 114 LYS A CA 1
ATOM 832 C C . LYS A 1 114 ? 27.159 20.303 -7.925 1.00 90.31 114 LYS A C 1
ATOM 834 O O . LYS A 1 114 ? 26.112 20.690 -7.401 1.00 90.31 114 LYS A O 1
ATOM 839 N N . LYS A 1 115 ? 27.173 19.524 -9.013 1.00 91.31 115 LYS A N 1
ATOM 840 C CA . LYS A 1 115 ? 25.981 18.868 -9.578 1.00 91.31 115 LYS A CA 1
ATOM 841 C C . LYS A 1 115 ? 25.492 17.788 -8.609 1.00 91.31 115 LYS A C 1
ATOM 843 O O . LYS A 1 115 ? 24.328 17.836 -8.222 1.00 91.31 115 LYS A O 1
ATOM 848 N N . LEU A 1 116 ? 26.382 16.909 -8.145 1.00 89.88 116 LEU A N 1
ATOM 849 C CA . LEU A 1 116 ? 26.061 15.792 -7.248 1.00 89.88 116 LEU A CA 1
ATOM 850 C C . LEU A 1 116 ? 25.488 16.252 -5.897 1.00 89.88 116 LEU A C 1
ATOM 852 O O . LEU A 1 116 ? 24.487 15.704 -5.446 1.00 89.88 116 LEU A O 1
ATOM 856 N N . THR A 1 117 ? 26.016 17.321 -5.284 1.00 84.69 117 THR A N 1
ATOM 857 C CA . THR A 1 117 ? 25.473 17.871 -4.019 1.00 84.69 117 THR A CA 1
ATOM 858 C C . THR A 1 117 ? 24.005 18.324 -4.123 1.00 84.69 117 THR A C 1
ATOM 860 O O . THR A 1 117 ? 23.352 18.510 -3.103 1.00 84.69 117 THR A O 1
ATOM 863 N N . LYS A 1 118 ? 23.461 18.527 -5.331 1.00 85.38 118 LYS A N 1
ATOM 864 C CA . LYS A 1 118 ? 22.069 18.971 -5.531 1.00 85.38 118 LYS A CA 1
ATOM 865 C C . LYS A 1 118 ? 21.082 17.836 -5.804 1.00 85.38 118 LYS A C 1
ATOM 867 O O . LYS A 1 118 ? 19.877 18.086 -5.811 1.00 85.38 118 LYS A O 1
ATOM 872 N N . LEU A 1 119 ? 21.567 16.634 -6.102 1.00 85.06 119 LEU A N 1
ATOM 873 C CA . LEU A 1 119 ? 20.726 15.512 -6.508 1.00 85.06 119 LEU A CA 1
ATOM 874 C C . LEU A 1 119 ? 20.199 14.782 -5.273 1.00 85.06 119 LEU A C 1
ATOM 876 O O . LEU A 1 119 ? 20.966 14.436 -4.384 1.00 85.06 119 LEU A O 1
ATOM 880 N N . ARG A 1 120 ? 18.886 14.553 -5.219 1.00 81.75 120 ARG A N 1
ATOM 881 C CA . ARG A 1 120 ? 18.198 13.921 -4.079 1.00 81.75 120 ARG A CA 1
ATOM 882 C C . ARG A 1 120 ? 17.802 12.467 -4.353 1.00 81.75 120 ARG A C 1
ATOM 884 O O . ARG A 1 120 ? 16.742 12.026 -3.936 1.00 81.75 120 ARG A O 1
ATOM 891 N N . ASP A 1 121 ? 18.588 11.776 -5.169 1.00 79.50 121 ASP A N 1
ATOM 892 C CA . ASP A 1 121 ? 18.284 10.428 -5.643 1.00 79.50 121 ASP A CA 1
ATOM 893 C C . ASP A 1 121 ? 19.595 9.713 -5.996 1.00 79.50 121 ASP A C 1
ATOM 895 O O . ASP A 1 121 ? 20.437 10.288 -6.694 1.00 79.50 121 ASP A O 1
ATOM 899 N N . LYS A 1 122 ? 19.772 8.480 -5.502 1.00 79.31 122 LYS A N 1
ATOM 900 C CA . LYS A 1 122 ? 21.008 7.706 -5.689 1.00 79.31 122 LYS A CA 1
ATOM 901 C C . LYS A 1 122 ? 21.242 7.296 -7.146 1.00 79.31 122 LYS A C 1
ATOM 903 O O . LYS A 1 122 ? 22.382 7.324 -7.594 1.00 79.31 122 LYS A O 1
ATOM 908 N N . TYR A 1 123 ? 20.183 6.983 -7.895 1.00 82.38 123 TYR A N 1
ATOM 909 C CA . TYR A 1 123 ? 20.281 6.603 -9.304 1.00 82.38 123 TYR A CA 1
ATOM 910 C C . TYR A 1 123 ? 20.708 7.807 -10.135 1.00 82.38 123 TYR A C 1
ATOM 912 O O . TYR A 1 123 ? 21.651 7.719 -10.905 1.00 82.38 123 TYR A O 1
ATOM 920 N N . ARG A 1 124 ? 20.137 8.987 -9.863 1.00 85.62 124 ARG A N 1
ATOM 921 C CA . ARG A 1 124 ? 20.557 10.226 -10.543 1.00 85.62 124 ARG A CA 1
ATOM 922 C C . ARG A 1 124 ? 22.001 10.623 -10.240 1.00 85.62 124 ARG A C 1
ATOM 924 O O . ARG A 1 124 ? 22.636 11.267 -11.072 1.00 85.62 124 ARG A O 1
ATOM 931 N N . ILE A 1 125 ? 22.495 10.322 -9.037 1.00 86.12 125 ILE A N 1
ATOM 932 C CA . ILE A 1 125 ? 23.908 10.515 -8.677 1.00 86.12 125 ILE A CA 1
ATOM 933 C C . ILE A 1 125 ? 24.786 9.586 -9.523 1.00 86.12 125 ILE A C 1
ATOM 935 O O . ILE A 1 125 ? 25.757 10.072 -10.104 1.00 86.12 125 ILE A O 1
ATOM 939 N N . GLY A 1 126 ? 24.407 8.308 -9.641 1.00 85.25 126 GLY A N 1
ATOM 940 C CA . GLY A 1 126 ? 25.056 7.330 -10.519 1.00 85.25 126 GLY A CA 1
ATOM 941 C C . GLY A 1 126 ? 25.085 7.778 -11.979 1.00 85.25 126 GLY A C 1
ATOM 942 O O . GLY A 1 126 ? 26.170 7.938 -12.534 1.00 85.25 126 GLY A O 1
ATOM 943 N N . ASP A 1 127 ? 23.923 8.110 -12.550 1.00 89.81 127 ASP A N 1
ATOM 944 C CA . ASP A 1 127 ? 23.788 8.591 -13.933 1.00 89.81 127 ASP A CA 1
ATOM 945 C C . ASP A 1 127 ? 24.673 9.822 -14.186 1.00 89.81 127 ASP A C 1
ATOM 947 O O . ASP A 1 127 ? 25.372 9.923 -15.188 1.00 89.81 127 ASP A O 1
ATOM 951 N N . ALA A 1 128 ? 24.697 10.779 -13.249 1.00 89.94 128 ALA A N 1
ATOM 952 C CA . ALA A 1 128 ? 25.477 12.002 -13.407 1.00 89.94 128 ALA A CA 1
ATOM 953 C C . ALA A 1 128 ? 26.996 11.778 -13.353 1.00 89.94 128 ALA A C 1
ATOM 955 O O . ALA A 1 128 ? 27.727 12.590 -13.928 1.00 89.94 128 ALA A O 1
ATOM 956 N N . LEU A 1 129 ? 27.461 10.755 -12.630 1.00 90.12 129 LEU A N 1
ATOM 957 C CA . LEU A 1 129 ? 28.860 10.326 -12.629 1.00 90.12 129 LEU A CA 1
ATOM 958 C C . LEU A 1 129 ? 29.187 9.591 -13.932 1.00 90.12 129 LEU A C 1
ATOM 960 O O . LEU A 1 129 ? 30.186 9.912 -14.571 1.00 90.12 129 LEU A O 1
ATOM 964 N N . GLU A 1 130 ? 28.328 8.665 -14.351 1.00 89.00 130 GLU A N 1
ATOM 965 C CA . GLU A 1 130 ? 28.483 7.903 -15.591 1.00 89.00 130 GLU A CA 1
ATOM 966 C C . GLU A 1 130 ? 28.521 8.813 -16.827 1.00 89.00 130 GLU A C 1
ATOM 968 O O . GLU A 1 130 ? 29.444 8.707 -17.629 1.00 89.00 130 GLU A O 1
ATOM 973 N N . ASP A 1 131 ? 27.616 9.791 -16.921 1.00 90.06 131 ASP A N 1
ATOM 974 C CA . ASP A 1 131 ? 27.610 10.815 -17.975 1.00 90.06 131 ASP A CA 1
ATOM 975 C C . ASP A 1 131 ? 28.936 11.591 -18.060 1.00 90.06 131 ASP A C 1
ATOM 977 O O . ASP A 1 131 ? 29.310 12.096 -19.119 1.00 90.06 131 ASP A O 1
ATOM 981 N N . ALA A 1 132 ? 29.615 11.774 -16.923 1.00 87.88 132 ALA A N 1
ATOM 982 C CA . ALA A 1 132 ? 30.794 12.623 -16.829 1.00 87.88 132 ALA A CA 1
ATOM 983 C C . ALA A 1 132 ? 32.096 11.870 -17.116 1.00 87.88 132 ALA A C 1
ATOM 985 O O . ALA A 1 132 ? 32.992 12.438 -17.741 1.00 87.88 132 ALA A O 1
ATOM 986 N N . VAL A 1 133 ? 32.225 10.633 -16.629 1.00 85.38 133 VAL A N 1
ATOM 987 C CA . VAL A 1 133 ? 33.492 9.876 -16.658 1.00 85.38 133 VAL A CA 1
ATOM 988 C C . VAL A 1 133 ? 33.367 8.463 -17.228 1.00 85.38 133 VAL A C 1
ATOM 990 O O . VAL A 1 133 ? 34.372 7.768 -17.350 1.00 85.38 133 VAL A O 1
ATOM 993 N N . GLY A 1 134 ? 32.162 8.044 -17.613 1.00 80.94 134 GLY A N 1
ATOM 994 C CA . GLY A 1 134 ? 31.858 6.685 -18.043 1.00 80.94 134 GLY A CA 1
ATOM 995 C C . GLY A 1 134 ? 31.698 5.708 -16.875 1.00 80.94 134 GLY A C 1
ATOM 996 O O . GLY A 1 134 ? 32.170 5.939 -15.759 1.00 80.94 134 GLY A O 1
ATOM 997 N N . TRP A 1 135 ? 31.039 4.582 -17.153 1.00 76.81 135 TRP A N 1
ATOM 998 C CA . TRP A 1 135 ? 30.690 3.553 -16.168 1.00 76.81 135 TRP A CA 1
ATOM 999 C C . TRP A 1 135 ? 31.890 3.068 -15.337 1.00 76.81 135 TRP A C 1
ATOM 1001 O O . TRP A 1 135 ? 31.830 3.049 -14.111 1.00 76.81 135 TRP A O 1
ATOM 1011 N N . LYS A 1 136 ? 33.023 2.769 -15.989 1.00 79.44 136 LYS A N 1
ATOM 1012 C CA . LYS A 1 136 ? 34.215 2.187 -15.342 1.00 79.44 136 LYS A CA 1
ATOM 1013 C C . LYS A 1 136 ? 34.890 3.104 -14.313 1.00 79.44 136 LYS A C 1
ATOM 1015 O O . LYS A 1 136 ? 35.454 2.616 -13.338 1.00 79.44 136 LYS A O 1
ATOM 1020 N N . GLU A 1 137 ? 34.852 4.422 -14.513 1.00 82.88 137 GLU A N 1
ATOM 1021 C CA . GLU A 1 137 ? 35.574 5.386 -13.664 1.00 82.88 137 GLU A CA 1
ATOM 1022 C C . GLU A 1 137 ? 34.669 6.059 -12.618 1.00 82.88 137 GLU A C 1
ATOM 1024 O O . GLU A 1 137 ? 35.166 6.781 -11.748 1.00 82.88 137 GLU A O 1
ATOM 1029 N N . ARG A 1 138 ? 33.349 5.816 -12.664 1.00 87.88 138 ARG A N 1
ATOM 1030 C CA . ARG A 1 138 ? 32.347 6.506 -11.832 1.00 87.88 138 ARG A CA 1
ATOM 1031 C C . ARG A 1 138 ? 32.632 6.389 -10.332 1.00 87.88 138 ARG A C 1
ATOM 1033 O O . ARG A 1 138 ? 32.611 7.390 -9.620 1.00 87.88 138 ARG A O 1
ATOM 1040 N N . GLU A 1 139 ? 32.957 5.187 -9.855 1.00 86.31 139 GLU A N 1
ATOM 1041 C CA . GLU A 1 139 ? 33.241 4.905 -8.443 1.00 86.31 139 GLU A CA 1
ATOM 1042 C C . GLU A 1 139 ? 34.574 5.516 -8.026 1.00 86.31 139 GLU A C 1
ATOM 1044 O O . GLU A 1 139 ? 34.655 6.222 -7.024 1.00 86.31 139 GLU A O 1
ATOM 1049 N N . ARG A 1 140 ? 35.621 5.310 -8.831 1.00 86.62 140 ARG A N 1
ATOM 1050 C CA . ARG A 1 140 ? 36.961 5.838 -8.557 1.00 86.62 140 ARG A CA 1
ATOM 1051 C C . ARG A 1 140 ? 36.953 7.361 -8.455 1.00 86.62 140 ARG A C 1
ATOM 1053 O O . ARG A 1 140 ? 37.576 7.915 -7.550 1.00 86.62 140 ARG A O 1
ATOM 1060 N N . VAL A 1 141 ? 36.225 8.032 -9.347 1.00 89.94 141 VAL A N 1
ATOM 1061 C CA . VAL A 1 141 ? 36.016 9.484 -9.310 1.00 89.94 141 VAL A CA 1
ATOM 1062 C C . VAL A 1 141 ? 35.174 9.874 -8.096 1.00 89.94 141 VAL A C 1
ATOM 1064 O O . VAL A 1 141 ? 35.499 10.854 -7.433 1.00 89.94 141 VAL A O 1
ATOM 1067 N N . PHE A 1 142 ? 34.145 9.104 -7.738 1.00 92.06 142 PHE A N 1
ATOM 1068 C CA . PHE A 1 142 ? 33.330 9.369 -6.551 1.00 92.06 142 PHE A CA 1
ATOM 1069 C C . PHE A 1 142 ? 34.140 9.322 -5.241 1.00 92.06 142 PHE A C 1
ATOM 1071 O O . PHE A 1 142 ? 34.076 10.272 -4.457 1.00 92.06 142 PHE A O 1
ATOM 1078 N N . PHE A 1 143 ? 34.961 8.286 -5.032 1.00 89.88 143 PHE A N 1
ATOM 1079 C CA . PHE A 1 143 ? 35.878 8.192 -3.885 1.00 89.88 143 PHE A CA 1
ATOM 1080 C C . PHE A 1 143 ? 36.928 9.315 -3.898 1.00 89.88 143 PHE A C 1
ATOM 1082 O O . PHE A 1 143 ? 37.137 9.977 -2.881 1.00 89.88 143 PHE A O 1
ATOM 1089 N N . HIS A 1 144 ? 37.507 9.618 -5.068 1.00 90.19 144 HIS A N 1
ATOM 1090 C CA . HIS A 1 144 ? 38.457 10.726 -5.248 1.00 90.19 144 HIS A CA 1
ATOM 1091 C C . HIS A 1 144 ? 37.869 12.082 -4.832 1.00 90.19 144 HIS A C 1
ATOM 1093 O O . HIS A 1 144 ? 38.521 12.884 -4.164 1.00 90.19 144 HIS A O 1
ATOM 1099 N N . LEU A 1 145 ? 36.605 12.346 -5.171 1.00 91.12 145 LEU A N 1
ATOM 1100 C CA . LEU A 1 145 ? 35.935 13.584 -4.773 1.00 91.12 145 LEU A CA 1
ATOM 1101 C C . LEU A 1 145 ? 35.741 13.691 -3.250 1.00 91.12 145 LEU A C 1
ATOM 1103 O O . LEU A 1 145 ? 35.782 14.802 -2.718 1.00 91.12 145 LEU A O 1
ATOM 1107 N N . PHE A 1 146 ? 35.545 12.578 -2.539 1.00 88.12 146 PHE A N 1
ATOM 1108 C CA . PHE A 1 146 ? 35.486 12.575 -1.074 1.00 88.12 146 PHE A CA 1
ATOM 1109 C C . PHE A 1 146 ? 36.863 12.716 -0.422 1.00 88.12 146 PHE A C 1
ATOM 1111 O O . PHE A 1 146 ? 37.006 13.459 0.548 1.00 88.12 146 PHE A O 1
ATOM 1118 N N . GLU A 1 147 ? 37.885 12.058 -0.965 1.00 86.44 147 GLU A N 1
ATOM 1119 C CA . GLU A 1 147 ? 39.261 12.137 -0.458 1.00 86.44 147 GLU A CA 1
ATOM 1120 C C . GLU A 1 147 ? 39.823 13.548 -0.449 1.00 86.44 147 GLU A C 1
ATOM 1122 O O . GLU A 1 147 ? 40.550 13.911 0.478 1.00 86.44 147 GLU A O 1
ATOM 1127 N N . HIS A 1 148 ? 39.451 14.324 -1.463 1.00 86.62 148 HIS A N 1
ATOM 1128 C CA . HIS A 1 148 ? 39.886 15.697 -1.675 1.00 86.62 148 HIS A CA 1
ATOM 1129 C C . HIS A 1 148 ? 38.862 16.744 -1.191 1.00 86.62 148 HIS A C 1
ATOM 1131 O O . HIS A 1 148 ? 38.919 17.899 -1.621 1.00 86.62 148 HIS A O 1
ATOM 1137 N N . ASP A 1 149 ? 37.913 16.356 -0.324 1.00 81.38 149 ASP A N 1
ATOM 1138 C CA . ASP A 1 149 ? 36.885 17.230 0.275 1.00 81.38 149 ASP A CA 1
ATOM 1139 C C . ASP A 1 149 ? 36.069 18.048 -0.757 1.00 81.38 149 ASP A C 1
ATOM 1141 O O . ASP A 1 149 ? 35.564 19.141 -0.477 1.00 81.38 149 ASP A O 1
ATOM 1145 N N . ALA A 1 150 ? 35.924 17.538 -1.985 1.00 85.19 150 ALA A N 1
ATOM 1146 C CA . ALA A 1 150 ? 35.078 18.146 -3.010 1.00 85.19 150 ALA A CA 1
ATOM 1147 C C . ALA A 1 150 ? 33.591 17.814 -2.790 1.00 85.19 150 ALA A C 1
ATOM 1149 O O . ALA A 1 150 ? 32.725 18.609 -3.169 1.00 85.19 150 ALA A O 1
ATOM 1150 N N . LEU A 1 151 ? 33.302 16.670 -2.161 1.00 86.56 151 LEU A N 1
ATOM 1151 C CA . LEU A 1 151 ? 31.975 16.259 -1.704 1.00 86.56 151 LEU A CA 1
ATOM 1152 C C . LEU A 1 151 ? 31.861 16.309 -0.178 1.00 86.56 151 LEU A C 1
ATOM 1154 O O . LEU A 1 151 ? 32.827 16.114 0.554 1.00 86.56 151 LEU A O 1
ATOM 1158 N N . ASP A 1 152 ? 30.643 16.567 0.293 1.00 80.88 152 ASP A N 1
ATOM 1159 C CA . ASP A 1 152 ? 30.321 16.701 1.710 1.00 80.88 152 ASP A CA 1
ATOM 1160 C C . ASP A 1 152 ? 28.971 16.031 1.985 1.00 80.88 152 ASP A C 1
ATOM 1162 O O . ASP A 1 152 ? 27.913 16.563 1.630 1.00 80.88 152 ASP A O 1
ATOM 1166 N N . ALA A 1 153 ? 29.021 14.848 2.600 1.00 77.62 153 ALA A N 1
ATOM 1167 C CA . ALA A 1 153 ? 27.835 14.072 2.955 1.00 77.62 153 ALA A CA 1
ATOM 1168 C C . ALA A 1 153 ? 26.950 14.795 3.988 1.00 77.62 153 ALA A C 1
ATOM 1170 O O . ALA A 1 153 ? 25.746 14.556 4.028 1.00 77.62 153 ALA A O 1
ATOM 1171 N N . GLY A 1 154 ? 27.505 15.751 4.745 1.00 77.00 154 GLY A N 1
ATOM 1172 C CA . GLY A 1 154 ? 26.743 16.609 5.653 1.00 77.00 154 GLY A CA 1
ATOM 1173 C C . GLY A 1 154 ? 25.749 17.529 4.938 1.00 77.00 154 GLY A C 1
ATOM 1174 O O . GLY A 1 154 ? 24.740 17.927 5.515 1.00 77.00 154 GLY A O 1
ATOM 1175 N N . LYS A 1 155 ? 26.007 17.855 3.663 1.00 77.69 155 LYS A N 1
ATOM 1176 C CA . LYS A 1 155 ? 25.149 18.727 2.837 1.00 77.69 155 LYS A CA 1
ATOM 1177 C C . LYS A 1 155 ? 24.171 17.963 1.961 1.00 77.69 155 LYS A C 1
ATOM 1179 O O . LYS A 1 155 ? 23.162 18.532 1.549 1.00 77.69 155 LYS A O 1
ATOM 1184 N N . ASN A 1 156 ? 24.498 16.720 1.620 1.00 81.25 156 ASN A N 1
ATOM 1185 C CA . ASN A 1 156 ? 23.629 15.864 0.835 1.00 81.25 156 ASN A CA 1
ATOM 1186 C C . ASN A 1 156 ? 23.734 14.413 1.296 1.00 81.25 156 ASN A C 1
ATOM 1188 O O . ASN A 1 156 ? 24.633 13.661 0.923 1.00 81.25 156 ASN A O 1
ATOM 1192 N N . VAL A 1 157 ? 22.713 14.057 2.049 1.00 77.69 157 VAL A N 1
ATOM 1193 C CA . VAL A 1 157 ? 22.374 12.750 2.578 1.00 77.69 157 VAL A CA 1
ATOM 1194 C C . VAL A 1 157 ? 22.472 11.618 1.536 1.00 77.69 157 VAL A C 1
ATOM 1196 O O . VAL A 1 157 ? 23.129 10.601 1.759 1.00 77.69 157 VAL A O 1
ATOM 1199 N N . TYR A 1 158 ? 21.965 11.825 0.319 1.00 84.06 158 TYR A N 1
ATOM 1200 C CA . TYR A 1 158 ? 21.950 10.801 -0.736 1.00 84.06 158 TYR A CA 1
ATOM 1201 C C . TYR A 1 158 ? 23.344 10.378 -1.227 1.00 84.06 158 TYR A C 1
ATOM 1203 O O . TYR A 1 158 ? 23.475 9.319 -1.841 1.00 84.06 158 TYR A O 1
ATOM 1211 N N . LEU A 1 159 ? 24.396 11.149 -0.923 1.00 86.94 159 LEU A N 1
ATOM 1212 C CA . LEU A 1 159 ? 25.775 10.748 -1.210 1.00 86.94 159 LEU A CA 1
ATOM 1213 C C . LEU A 1 159 ? 26.206 9.538 -0.366 1.00 86.94 159 LEU A C 1
ATOM 1215 O O . LEU A 1 159 ? 26.932 8.687 -0.868 1.00 86.94 159 LEU A O 1
ATOM 1219 N N . ALA A 1 160 ? 25.736 9.423 0.880 1.00 85.81 160 ALA A N 1
ATOM 1220 C CA . ALA A 1 160 ? 26.019 8.255 1.717 1.00 85.81 160 ALA A CA 1
ATOM 1221 C C . ALA A 1 160 ? 25.245 7.010 1.259 1.00 85.81 160 ALA A C 1
ATOM 1223 O O . ALA A 1 160 ? 25.768 5.906 1.334 1.00 85.81 160 ALA A O 1
ATOM 1224 N N . VAL A 1 161 ? 24.037 7.189 0.714 1.00 83.94 161 VAL A N 1
ATOM 1225 C CA . VAL A 1 161 ? 23.246 6.090 0.127 1.00 83.94 161 VAL A CA 1
ATOM 1226 C C . VAL A 1 161 ? 23.910 5.532 -1.130 1.00 83.94 161 VAL A C 1
ATOM 1228 O O . VAL A 1 161 ? 23.929 4.323 -1.348 1.00 83.94 161 VAL A O 1
ATOM 1231 N N . TYR A 1 162 ? 24.462 6.410 -1.968 1.00 87.25 162 TYR A N 1
ATOM 1232 C CA . TYR A 1 162 ? 25.231 5.969 -3.126 1.00 87.25 162 TYR A CA 1
ATOM 1233 C C . TYR A 1 162 ? 26.555 5.312 -2.704 1.00 87.25 162 TYR A C 1
ATOM 1235 O O . TYR A 1 162 ? 26.909 4.277 -3.253 1.00 87.25 162 TYR A O 1
ATOM 1243 N N . LEU A 1 163 ? 27.241 5.843 -1.679 1.00 88.75 163 LEU A N 1
ATOM 1244 C CA . LEU A 1 163 ? 28.452 5.224 -1.124 1.00 88.75 163 LEU A CA 1
ATOM 1245 C C . LEU A 1 163 ? 28.204 3.793 -0.625 1.00 88.75 163 LEU A C 1
ATOM 1247 O O . LEU A 1 163 ? 28.997 2.911 -0.928 1.00 88.75 163 LEU A O 1
ATOM 1251 N N . ASP A 1 164 ? 27.108 3.564 0.097 1.00 85.31 164 ASP A N 1
ATOM 1252 C CA . ASP A 1 164 ? 26.673 2.224 0.514 1.00 85.31 164 ASP A CA 1
ATOM 1253 C C . ASP A 1 164 ? 26.518 1.276 -0.689 1.00 85.31 164 ASP A C 1
ATOM 1255 O O . ASP A 1 164 ? 27.048 0.170 -0.687 1.00 85.31 164 ASP A O 1
ATOM 1259 N N . THR A 1 165 ? 25.911 1.756 -1.782 1.00 83.19 165 THR A N 1
ATOM 1260 C CA . THR A 1 165 ? 25.782 0.977 -3.028 1.00 83.19 165 THR A CA 1
ATOM 1261 C C . THR A 1 165 ? 27.156 0.624 -3.620 1.00 83.19 165 THR A C 1
ATOM 1263 O O . THR A 1 165 ? 27.390 -0.534 -3.952 1.00 83.19 165 THR A O 1
ATOM 1266 N N . CYS A 1 166 ? 28.103 1.572 -3.657 1.00 82.81 166 CYS A N 1
ATOM 1267 C CA . CYS A 1 166 ? 29.476 1.315 -4.118 1.00 82.81 166 CYS A CA 1
ATOM 1268 C C . CYS A 1 166 ? 30.214 0.264 -3.267 1.00 82.81 166 CYS A C 1
ATOM 1270 O O . CYS A 1 166 ? 31.083 -0.440 -3.776 1.00 82.81 166 CYS A O 1
ATOM 1272 N N . ILE A 1 167 ? 29.910 0.186 -1.967 1.00 81.69 167 ILE A N 1
ATOM 1273 C CA . ILE A 1 167 ? 30.516 -0.784 -1.042 1.00 81.69 167 ILE A CA 1
ATOM 1274 C C . ILE A 1 167 ? 29.822 -2.149 -1.123 1.00 81.69 167 ILE A C 1
ATOM 1276 O O . ILE A 1 167 ? 30.458 -3.159 -0.848 1.00 81.69 167 ILE A O 1
ATOM 1280 N N . ALA A 1 168 ? 28.548 -2.203 -1.514 1.00 69.94 168 ALA A N 1
ATOM 1281 C CA . ALA A 1 168 ? 27.815 -3.453 -1.709 1.00 69.94 168 ALA A CA 1
ATOM 1282 C C . ALA A 1 168 ? 28.117 -4.123 -3.066 1.00 69.94 168 ALA A C 1
ATOM 1284 O O . ALA A 1 168 ? 28.213 -5.347 -3.131 1.00 69.94 168 ALA A O 1
ATOM 1285 N N . GLU A 1 169 ? 28.277 -3.339 -4.141 1.00 66.12 169 GLU A N 1
ATOM 1286 C CA . GLU A 1 169 ? 28.515 -3.838 -5.512 1.00 66.12 169 GLU A CA 1
ATOM 1287 C C . GLU A 1 169 ? 29.927 -4.423 -5.716 1.00 66.12 169 GLU A C 1
ATOM 1289 O O . GLU A 1 169 ? 30.139 -5.233 -6.618 1.00 66.12 169 GLU A O 1
ATOM 1294 N N . ARG A 1 170 ? 30.889 -4.093 -4.845 1.00 56.44 170 ARG A N 1
ATOM 1295 C CA . ARG A 1 170 ? 32.187 -4.778 -4.745 1.00 56.44 170 ARG A CA 1
ATOM 1296 C C . ARG A 1 170 ? 32.278 -5.438 -3.381 1.00 56.44 170 ARG A C 1
ATOM 1298 O O . ARG A 1 170 ? 32.152 -4.747 -2.382 1.00 56.44 170 ARG A O 1
ATOM 1305 N N . SER A 1 171 ? 32.580 -6.734 -3.297 1.00 44.53 171 SER A N 1
ATOM 1306 C CA . SER A 1 171 ? 33.002 -7.319 -2.018 1.00 44.53 171 SER A CA 1
ATOM 1307 C C . SER A 1 171 ? 34.212 -6.533 -1.520 1.00 44.53 171 SER A C 1
ATOM 1309 O O . SER A 1 171 ? 35.287 -6.613 -2.110 1.00 44.53 171 SER A O 1
ATOM 1311 N N . ALA A 1 172 ? 34.016 -5.706 -0.498 1.00 51.34 172 ALA A N 1
ATOM 1312 C CA . ALA A 1 172 ? 35.059 -4.872 0.056 1.00 51.34 172 ALA A CA 1
ATOM 1313 C C . ALA A 1 172 ? 36.307 -5.708 0.362 1.00 51.34 172 ALA A C 1
ATOM 1315 O O . ALA A 1 172 ? 36.272 -6.644 1.160 1.00 51.34 172 ALA A O 1
ATOM 1316 N N . GLY A 1 173 ? 37.399 -5.403 -0.331 1.00 54.47 173 GLY A N 1
ATOM 1317 C CA . GLY A 1 173 ? 38.598 -6.221 -0.278 1.00 54.47 173 GLY A CA 1
ATOM 1318 C C . GLY A 1 173 ? 39.604 -5.848 -1.357 1.00 54.47 173 GLY A C 1
ATOM 1319 O O . GLY A 1 173 ? 39.270 -5.240 -2.373 1.00 54.47 173 GLY A O 1
ATOM 1320 N N . GLY A 1 174 ? 40.866 -6.199 -1.111 1.00 65.25 174 GLY A N 1
ATOM 1321 C CA . GLY A 1 174 ? 41.993 -5.882 -1.988 1.00 65.25 174 GLY A CA 1
ATOM 1322 C C . GLY A 1 174 ? 42.752 -4.614 -1.583 1.00 65.25 174 GLY A C 1
ATOM 1323 O O . GLY A 1 174 ? 42.663 -4.147 -0.448 1.00 65.25 174 GLY A O 1
ATOM 1324 N N . ALA A 1 175 ? 43.536 -4.065 -2.516 1.00 70.06 175 ALA A N 1
ATOM 1325 C CA . ALA A 1 175 ? 44.471 -2.962 -2.258 1.00 70.06 175 ALA A CA 1
ATOM 1326 C C . ALA A 1 175 ? 43.797 -1.628 -1.862 1.00 70.06 175 ALA A C 1
ATOM 1328 O O . ALA A 1 175 ? 44.441 -0.782 -1.243 1.00 70.06 175 ALA A O 1
ATOM 1329 N N . ASP A 1 176 ? 42.510 -1.449 -2.175 1.00 75.56 176 ASP A N 1
ATOM 1330 C CA . ASP A 1 176 ? 41.766 -0.204 -1.941 1.00 75.56 176 ASP A CA 1
ATOM 1331 C C . ASP A 1 176 ? 41.032 -0.149 -0.585 1.00 75.56 176 ASP A C 1
ATOM 1333 O O . ASP A 1 176 ? 40.482 0.894 -0.231 1.00 75.56 176 ASP A O 1
ATOM 1337 N N . LEU A 1 177 ? 41.031 -1.224 0.214 1.00 82.69 177 LEU A N 1
ATOM 1338 C CA . LEU A 1 177 ? 40.300 -1.271 1.491 1.00 82.69 177 LEU A CA 1
ATOM 1339 C C . LEU A 1 177 ? 40.687 -0.137 2.471 1.00 82.69 177 LEU A C 1
ATOM 1341 O O . LEU A 1 177 ? 39.783 0.515 2.999 1.00 82.69 177 LEU A O 1
ATOM 1345 N N . PRO A 1 178 ? 41.979 0.200 2.687 1.00 86.19 178 PRO A N 1
ATOM 1346 C CA . PRO A 1 178 ? 42.349 1.317 3.565 1.00 86.19 178 PRO A CA 1
ATOM 1347 C C . PRO A 1 178 ? 41.788 2.663 3.089 1.00 86.19 178 PRO A C 1
ATOM 1349 O O . PRO A 1 178 ? 41.379 3.502 3.891 1.00 86.19 178 PRO A O 1
ATOM 1352 N N . ARG A 1 179 ? 41.743 2.855 1.766 1.00 84.50 179 ARG A N 1
ATOM 1353 C CA . ARG A 1 179 ? 41.204 4.054 1.119 1.00 84.50 179 ARG A CA 1
ATOM 1354 C C . ARG A 1 179 ? 39.691 4.152 1.333 1.00 84.50 179 ARG A C 1
ATOM 1356 O O . ARG A 1 179 ? 39.196 5.215 1.705 1.00 84.50 179 ARG A O 1
ATOM 1363 N N . GLN A 1 180 ? 38.974 3.040 1.172 1.00 87.19 180 GLN A N 1
ATOM 1364 C CA . GLN A 1 180 ? 37.531 2.956 1.410 1.00 87.19 180 GLN A CA 1
ATOM 1365 C C . GLN A 1 180 ? 37.174 3.242 2.874 1.00 87.19 180 GLN A C 1
ATOM 1367 O O . GLN A 1 180 ? 36.305 4.075 3.127 1.00 87.19 180 GLN A O 1
ATOM 1372 N N . LEU A 1 181 ? 37.880 2.632 3.833 1.00 89.19 181 LEU A N 1
ATOM 1373 C CA . LEU A 1 181 ? 37.652 2.850 5.269 1.00 89.19 181 LEU A CA 1
ATOM 1374 C C . LEU A 1 181 ? 37.816 4.325 5.658 1.00 89.19 181 LEU A C 1
ATOM 1376 O O . LEU A 1 181 ? 36.942 4.887 6.317 1.00 89.19 181 LEU A O 1
ATOM 1380 N N . ALA A 1 182 ? 38.858 4.990 5.148 1.00 88.81 182 ALA A N 1
ATOM 1381 C CA . ALA A 1 182 ? 39.099 6.412 5.399 1.00 88.81 182 ALA A CA 1
ATOM 1382 C C . ALA A 1 182 ? 38.019 7.341 4.806 1.00 88.81 182 ALA A C 1
ATOM 1384 O O . ALA A 1 182 ? 37.822 8.463 5.284 1.00 88.81 182 ALA A O 1
ATOM 1385 N N . VAL A 1 183 ? 37.341 6.929 3.730 1.00 90.06 183 VAL A N 1
ATOM 1386 C CA . VAL A 1 183 ? 36.201 7.673 3.168 1.00 90.06 183 VAL A CA 1
ATOM 1387 C C . VAL A 1 183 ? 34.931 7.405 3.973 1.00 90.06 183 VAL A C 1
ATOM 1389 O O . VAL A 1 183 ? 34.219 8.355 4.296 1.00 90.06 183 VAL A O 1
ATOM 1392 N N . VAL A 1 184 ? 34.673 6.151 4.354 1.00 91.19 184 VAL A N 1
ATOM 1393 C CA . VAL A 1 184 ? 33.516 5.765 5.177 1.00 91.19 184 VAL A CA 1
ATOM 1394 C C . VAL A 1 184 ? 33.536 6.466 6.529 1.00 91.19 184 VAL A C 1
ATOM 1396 O O . VAL A 1 184 ? 32.539 7.080 6.902 1.00 91.19 184 VAL A O 1
ATOM 1399 N N . GLU A 1 185 ? 34.673 6.452 7.226 1.00 91.44 185 GLU A N 1
ATOM 1400 C CA . GLU A 1 185 ? 34.851 7.157 8.498 1.00 91.44 185 GLU A CA 1
ATOM 1401 C C . GLU A 1 185 ? 34.534 8.654 8.350 1.00 91.44 185 GLU A C 1
ATOM 1403 O O . GLU A 1 185 ? 33.739 9.209 9.111 1.00 91.44 185 GLU A O 1
ATOM 1408 N N . ARG A 1 186 ? 35.083 9.307 7.313 1.00 88.25 186 ARG A N 1
ATOM 1409 C CA . ARG A 1 186 ? 34.837 10.731 7.029 1.00 88.25 186 ARG A CA 1
ATOM 1410 C C . ARG A 1 186 ? 33.377 11.039 6.729 1.00 88.25 186 ARG A C 1
ATOM 1412 O O . ARG A 1 186 ? 32.885 12.094 7.131 1.00 88.25 186 ARG A O 1
ATOM 1419 N N . VAL A 1 187 ? 32.700 10.157 6.000 1.00 89.44 187 VAL A N 1
ATOM 1420 C CA . VAL A 1 187 ? 31.278 10.307 5.695 1.00 89.44 187 VAL A CA 1
ATOM 1421 C C . VAL A 1 187 ? 30.458 10.155 6.970 1.00 89.44 187 VAL A C 1
ATOM 1423 O O . VAL A 1 187 ? 29.730 11.085 7.309 1.00 89.44 187 VAL A O 1
ATOM 1426 N N . LEU A 1 188 ? 30.643 9.070 7.727 1.00 89.50 188 LEU A N 1
ATOM 1427 C CA . LEU A 1 188 ? 29.955 8.835 9.000 1.00 89.50 188 LEU A CA 1
ATOM 1428 C C . LEU A 1 188 ? 30.169 9.986 9.998 1.00 89.50 188 LEU A C 1
ATOM 1430 O O . LEU A 1 188 ? 29.215 10.428 10.632 1.00 89.50 188 LEU A O 1
ATOM 1434 N N . ALA A 1 189 ? 31.376 10.551 10.080 1.00 88.12 189 ALA A N 1
ATOM 1435 C CA . ALA A 1 189 ? 31.673 11.689 10.954 1.00 88.12 189 ALA A CA 1
ATOM 1436 C C . ALA A 1 189 ? 30.891 12.973 10.604 1.00 88.12 189 ALA A C 1
ATOM 1438 O O . ALA A 1 189 ? 30.633 13.801 11.479 1.00 88.12 189 ALA A O 1
ATOM 1439 N N . LYS A 1 190 ? 30.530 13.167 9.327 1.00 84.44 190 LYS A N 1
ATOM 1440 C CA . LYS A 1 190 ? 29.888 14.395 8.819 1.00 84.44 190 LYS A CA 1
ATOM 1441 C C . LYS A 1 190 ? 28.374 14.261 8.617 1.00 84.44 190 LYS A C 1
ATOM 1443 O O . LYS A 1 190 ? 27.724 15.265 8.326 1.00 84.44 190 LYS A O 1
ATOM 1448 N N . LEU A 1 191 ? 27.807 13.060 8.742 1.00 82.19 191 LEU A N 1
ATOM 1449 C CA . LEU A 1 191 ? 26.386 12.827 8.482 1.00 82.19 191 LEU A CA 1
ATOM 1450 C C . LEU A 1 191 ? 25.485 13.571 9.481 1.00 82.19 191 LEU A C 1
ATOM 1452 O O . LEU A 1 191 ? 25.755 13.556 10.682 1.00 82.19 191 LEU A O 1
ATOM 1456 N N . PRO A 1 192 ? 24.395 14.210 9.019 1.00 75.75 192 PRO A N 1
ATOM 1457 C CA . PRO A 1 192 ? 23.429 14.836 9.910 1.00 75.75 192 PRO A CA 1
ATOM 1458 C C . PRO A 1 192 ? 22.556 13.774 10.596 1.00 75.75 192 PRO A C 1
ATOM 1460 O O . PRO A 1 192 ? 22.378 12.669 10.083 1.00 75.75 192 PRO A O 1
ATOM 1463 N N . SER A 1 193 ? 21.938 14.130 11.723 1.00 66.62 193 SER A N 1
ATOM 1464 C CA . SER A 1 193 ? 20.992 13.266 12.452 1.00 66.62 193 SER A CA 1
ATOM 1465 C C . SER A 1 193 ? 19.600 13.156 11.795 1.00 66.62 193 SER A C 1
ATOM 1467 O O . SER A 1 193 ? 18.649 12.755 12.458 1.00 66.62 193 SER A O 1
ATOM 1469 N N . THR A 1 194 ? 19.430 13.580 10.537 1.00 58.50 194 THR A N 1
ATOM 1470 C CA . THR A 1 194 ? 18.117 13.698 9.874 1.00 58.50 194 THR A CA 1
ATOM 1471 C C . THR A 1 194 ? 17.630 12.378 9.259 1.00 58.50 194 THR A C 1
ATOM 1473 O O . THR A 1 194 ? 18.427 11.515 8.901 1.00 58.50 194 THR A O 1
ATOM 1476 N N . VAL A 1 195 ? 16.305 12.242 9.103 1.00 52.34 195 VAL A N 1
ATOM 1477 C CA . VAL A 1 195 ? 15.597 11.013 8.668 1.00 52.34 195 VAL A CA 1
ATOM 1478 C C . VAL A 1 195 ? 15.230 11.035 7.166 1.00 52.34 195 VAL A C 1
ATOM 1480 O O . VAL A 1 195 ? 14.413 10.252 6.706 1.00 52.34 195 VAL A O 1
ATOM 1483 N N . GLU A 1 196 ? 15.809 11.927 6.351 1.00 52.19 196 GLU A N 1
ATOM 1484 C CA . GLU A 1 196 ? 15.494 12.021 4.905 1.00 52.19 196 GLU A CA 1
ATOM 1485 C C . GLU A 1 196 ? 16.165 10.910 4.058 1.00 52.19 196 GLU A C 1
ATOM 1487 O O . GLU A 1 196 ? 16.828 11.190 3.058 1.00 52.19 196 GLU A O 1
ATOM 1492 N N . TYR A 1 197 ? 16.021 9.642 4.453 1.00 58.66 197 TYR A N 1
ATOM 1493 C CA . TYR A 1 197 ? 16.616 8.484 3.780 1.00 58.66 197 TYR A CA 1
ATOM 1494 C C . TYR A 1 197 ? 15.664 7.289 3.775 1.00 58.66 197 TYR A C 1
ATOM 1496 O O . TYR A 1 197 ? 14.765 7.205 4.604 1.00 58.66 197 TYR A O 1
ATOM 1504 N N . ALA A 1 198 ? 15.908 6.322 2.887 1.00 50.72 198 ALA A N 1
ATOM 1505 C CA . ALA A 1 198 ? 15.308 5.002 3.035 1.00 50.72 198 ALA A CA 1
ATOM 1506 C C . ALA A 1 198 ? 15.802 4.348 4.342 1.00 50.72 198 ALA A C 1
ATOM 1508 O O . ALA A 1 198 ? 17.005 4.303 4.626 1.00 50.72 198 ALA A O 1
ATOM 1509 N N . GLU A 1 199 ? 14.846 3.886 5.134 1.00 49.12 199 GLU A N 1
ATOM 1510 C CA . GLU A 1 199 ? 15.034 3.242 6.431 1.00 49.12 199 GLU A CA 1
ATOM 1511 C C . GLU A 1 199 ? 15.823 1.926 6.304 1.00 49.12 199 GLU A C 1
ATOM 1513 O O . GLU A 1 199 ? 15.728 1.232 5.286 1.00 49.12 199 GLU A O 1
ATOM 1518 N N . SER A 1 200 ? 16.638 1.580 7.310 1.00 46.56 200 SER A N 1
ATOM 1519 C CA . SER A 1 200 ? 17.301 0.271 7.353 1.00 46.56 200 SER A CA 1
ATOM 1520 C C . SER A 1 200 ? 16.249 -0.828 7.497 1.00 46.56 200 SER A C 1
ATOM 1522 O O . SER A 1 200 ? 15.422 -0.731 8.404 1.00 46.56 200 SER A O 1
ATOM 1524 N N . PRO A 1 201 ? 16.309 -1.915 6.707 1.00 41.41 201 PRO A N 1
ATOM 1525 C CA . PRO A 1 201 ? 15.400 -3.046 6.881 1.00 41.41 201 PRO A CA 1
ATOM 1526 C C . PRO A 1 201 ? 15.559 -3.737 8.247 1.00 41.41 201 PRO A C 1
ATOM 1528 O O . PRO A 1 201 ? 14.619 -4.370 8.710 1.00 41.41 201 PRO A O 1
ATOM 1531 N N . MET A 1 202 ? 16.716 -3.589 8.910 1.00 41.19 202 MET A N 1
ATOM 1532 C CA . MET A 1 202 ? 16.942 -4.104 10.268 1.00 41.19 202 MET A CA 1
ATOM 1533 C C . MET A 1 202 ? 16.564 -3.109 11.377 1.00 41.19 202 MET A C 1
ATOM 1535 O O . MET A 1 202 ? 16.229 -3.530 12.475 1.00 41.19 202 MET A O 1
ATOM 1539 N N . PHE A 1 203 ? 16.613 -1.795 11.131 1.00 49.06 203 PHE A N 1
ATOM 1540 C CA . PHE A 1 203 ? 16.362 -0.770 12.157 1.00 49.06 203 PHE A CA 1
ATOM 1541 C C . PHE A 1 203 ? 15.696 0.461 11.523 1.00 49.06 203 PHE A C 1
ATOM 1543 O O . PHE A 1 203 ? 16.405 1.343 11.047 1.00 49.06 203 PHE A O 1
ATOM 1550 N N . PRO A 1 204 ? 14.356 0.549 11.510 1.00 44.47 204 PRO A N 1
ATOM 1551 C CA . PRO A 1 204 ? 13.620 1.502 10.677 1.00 44.47 204 PRO A CA 1
ATOM 1552 C C . PRO A 1 204 ? 14.006 2.976 10.911 1.00 44.47 204 PRO A C 1
ATOM 1554 O O . PRO A 1 204 ? 14.219 3.729 9.970 1.00 44.47 204 PRO A O 1
ATOM 1557 N N . ASN A 1 205 ? 14.255 3.390 12.158 1.00 50.12 205 ASN A N 1
ATOM 1558 C CA . ASN A 1 205 ? 14.685 4.769 12.453 1.00 50.12 205 ASN A CA 1
ATOM 1559 C C . ASN A 1 205 ? 16.187 5.028 12.294 1.00 50.12 205 ASN A C 1
ATOM 1561 O O . ASN A 1 205 ? 16.662 6.136 12.561 1.00 50.12 205 ASN A O 1
ATOM 1565 N N . LEU A 1 206 ? 16.944 4.019 11.875 1.00 56.56 206 LEU A N 1
ATOM 1566 C CA . LEU A 1 206 ? 18.331 4.170 11.494 1.00 56.56 206 LEU A CA 1
ATOM 1567 C C . LEU A 1 206 ? 18.408 4.143 9.963 1.00 56.56 206 LEU A C 1
ATOM 1569 O O . LEU A 1 206 ? 18.028 3.141 9.358 1.00 56.56 206 LEU A O 1
ATOM 1573 N N . PRO A 1 207 ? 18.893 5.209 9.302 1.00 70.56 207 PRO A N 1
ATOM 1574 C CA . PRO A 1 207 ? 19.041 5.196 7.852 1.00 70.56 207 PRO A CA 1
ATOM 1575 C C . PRO A 1 207 ? 19.829 3.962 7.393 1.00 70.56 207 PRO A C 1
ATOM 1577 O O . PRO A 1 207 ? 20.911 3.698 7.923 1.00 70.56 207 PRO A O 1
ATOM 1580 N N . GLY A 1 208 ? 19.308 3.219 6.410 1.00 70.56 208 GLY A N 1
ATOM 1581 C CA . GLY A 1 208 ? 19.889 1.943 5.962 1.00 70.56 208 GLY A CA 1
ATOM 1582 C C . GLY A 1 208 ? 21.367 2.048 5.627 1.00 70.56 208 GLY A C 1
ATOM 1583 O O . GLY A 1 208 ? 22.185 1.305 6.163 1.00 70.56 208 GLY A O 1
ATOM 1584 N N . ALA A 1 209 ? 21.713 3.072 4.852 1.00 76.12 209 ALA A N 1
ATOM 1585 C CA . ALA A 1 209 ? 23.092 3.370 4.502 1.00 76.12 209 ALA A CA 1
ATOM 1586 C C . ALA A 1 209 ? 23.968 3.663 5.734 1.00 76.12 209 ALA A C 1
ATOM 1588 O O . ALA A 1 209 ? 25.113 3.239 5.781 1.00 76.12 209 ALA A O 1
ATOM 1589 N N . VAL A 1 210 ? 23.453 4.341 6.768 1.00 83.12 210 VAL A N 1
ATOM 1590 C CA . VAL A 1 210 ? 24.231 4.618 7.993 1.00 83.12 210 VAL A CA 1
ATOM 1591 C C . VAL A 1 210 ? 24.546 3.320 8.730 1.00 83.12 210 VAL A C 1
ATOM 1593 O O . VAL A 1 210 ? 25.684 3.123 9.150 1.00 83.12 210 VAL A O 1
ATOM 1596 N N . PHE A 1 211 ? 23.565 2.425 8.854 1.00 80.75 211 PHE A N 1
ATOM 1597 C CA . PHE A 1 211 ? 23.761 1.129 9.496 1.00 80.75 211 PHE A CA 1
ATOM 1598 C C . PHE A 1 211 ? 24.764 0.252 8.738 1.00 80.75 211 PHE A C 1
ATOM 1600 O O . PHE A 1 211 ? 25.683 -0.297 9.348 1.00 80.75 211 PHE A O 1
ATOM 1607 N N . GLN A 1 212 ? 24.618 0.146 7.416 1.00 81.19 212 GLN A N 1
ATOM 1608 C CA . GLN A 1 212 ? 25.500 -0.676 6.586 1.00 81.19 212 GLN A CA 1
ATOM 1609 C C . GLN A 1 212 ? 26.935 -0.144 6.585 1.00 81.19 212 GLN A C 1
ATOM 1611 O O . GLN A 1 212 ? 27.871 -0.908 6.804 1.00 81.19 212 GLN A O 1
ATOM 1616 N N . LEU A 1 213 ? 27.118 1.174 6.458 1.00 87.56 213 LEU A N 1
ATOM 1617 C CA . LEU A 1 213 ? 28.435 1.812 6.529 1.00 87.56 213 LEU A CA 1
ATOM 1618 C C . LEU A 1 213 ? 29.087 1.663 7.914 1.00 87.56 213 LEU A C 1
ATOM 1620 O O . LEU A 1 213 ? 30.286 1.399 7.998 1.00 87.56 213 LEU A O 1
ATOM 1624 N N . ALA A 1 214 ? 28.318 1.796 9.000 1.00 88.06 214 ALA A N 1
ATOM 1625 C CA . ALA A 1 214 ? 28.815 1.587 10.362 1.00 88.06 214 ALA A CA 1
ATOM 1626 C C . ALA A 1 214 ? 29.211 0.122 10.608 1.00 88.06 214 ALA A C 1
ATOM 1628 O O . ALA A 1 214 ? 30.269 -0.143 11.175 1.00 88.06 214 ALA A O 1
ATOM 1629 N N . THR A 1 215 ? 28.405 -0.824 10.121 1.00 84.06 215 THR A N 1
ATOM 1630 C CA . THR A 1 215 ? 28.697 -2.264 10.181 1.00 84.06 215 THR A CA 1
ATOM 1631 C C . THR A 1 215 ? 29.936 -2.606 9.360 1.00 84.06 215 THR A C 1
ATOM 1633 O O . THR A 1 215 ? 30.790 -3.366 9.808 1.00 84.06 215 THR A O 1
ATOM 1636 N N . PHE A 1 216 ? 30.062 -2.020 8.169 1.00 87.62 216 PHE A N 1
ATOM 1637 C CA . PHE A 1 216 ? 31.227 -2.175 7.310 1.00 87.62 216 PHE A CA 1
ATOM 1638 C C . PHE A 1 216 ? 32.508 -1.679 7.996 1.00 87.62 216 PHE A C 1
ATOM 1640 O O . PHE A 1 216 ? 33.507 -2.403 8.012 1.00 87.62 216 PHE A O 1
ATOM 1647 N N . LEU A 1 217 ? 32.464 -0.490 8.611 1.00 90.50 217 LEU A N 1
ATOM 1648 C CA . LEU A 1 217 ? 33.583 0.063 9.375 1.00 90.50 217 LEU A CA 1
ATOM 1649 C C . LEU A 1 217 ? 33.925 -0.816 10.587 1.00 90.50 217 LEU A C 1
ATOM 1651 O O . LEU A 1 217 ? 35.095 -1.122 10.787 1.00 90.50 217 LEU A O 1
ATOM 1655 N N . TRP A 1 218 ? 32.928 -1.266 11.357 1.00 90.50 218 TRP A N 1
ATOM 1656 C CA . TRP A 1 218 ? 33.136 -2.147 12.513 1.00 90.50 218 TRP A CA 1
ATOM 1657 C C . TRP A 1 218 ? 33.814 -3.465 12.119 1.00 90.50 218 TRP A C 1
ATOM 1659 O O . TRP A 1 218 ? 34.845 -3.815 12.687 1.00 90.50 218 TRP A O 1
ATOM 1669 N N . LYS A 1 219 ? 33.296 -4.150 11.092 1.00 85.31 219 LYS A N 1
ATOM 1670 C CA . LYS A 1 219 ? 33.811 -5.453 10.642 1.00 85.31 219 LYS A CA 1
ATOM 1671 C C . LYS A 1 219 ? 35.253 -5.404 10.132 1.00 85.31 219 LYS A C 1
ATOM 1673 O O . LYS A 1 219 ? 35.963 -6.397 10.240 1.00 85.31 219 LYS A O 1
ATOM 1678 N N . ASN A 1 220 ? 35.678 -4.281 9.550 1.00 87.50 220 ASN A N 1
ATOM 1679 C CA . ASN A 1 220 ? 36.982 -4.166 8.886 1.00 87.50 220 ASN A CA 1
ATOM 1680 C C . ASN A 1 220 ? 38.002 -3.313 9.665 1.00 87.50 220 ASN A C 1
ATOM 1682 O O . ASN A 1 220 ? 39.201 -3.442 9.428 1.00 87.50 220 ASN A O 1
ATOM 1686 N N . ALA A 1 221 ? 37.554 -2.443 10.576 1.00 90.31 221 ALA A N 1
ATOM 1687 C CA . ALA A 1 221 ? 38.400 -1.552 11.372 1.00 90.31 221 ALA A CA 1
ATOM 1688 C C . ALA A 1 221 ? 37.749 -1.176 12.730 1.00 90.31 221 ALA A C 1
ATOM 1690 O O . ALA A 1 221 ? 37.416 -0.007 12.966 1.00 90.31 221 ALA A O 1
ATOM 1691 N N . PRO A 1 222 ? 37.605 -2.132 13.667 1.00 87.25 222 PRO A N 1
ATOM 1692 C CA . PRO A 1 222 ? 36.882 -1.927 14.930 1.00 87.25 222 PRO A CA 1
ATOM 1693 C C . PRO A 1 222 ? 37.490 -0.827 15.819 1.00 87.25 222 PRO A C 1
ATOM 1695 O O . PRO A 1 222 ? 36.763 -0.064 16.454 1.00 87.25 222 PRO A O 1
ATOM 1698 N N . GLU A 1 223 ? 38.815 -0.663 15.816 1.00 88.38 223 GLU A N 1
ATOM 1699 C CA . GLU A 1 223 ? 39.494 0.402 16.572 1.00 88.38 223 GLU A CA 1
ATOM 1700 C C . GLU A 1 223 ? 39.237 1.808 15.991 1.00 88.38 223 GLU A C 1
ATOM 1702 O O . GLU A 1 223 ? 39.118 2.786 16.736 1.00 88.38 223 GLU A O 1
ATOM 1707 N N . GLN A 1 224 ? 39.069 1.923 14.667 1.00 90.56 224 GLN A N 1
ATOM 1708 C CA . GLN A 1 224 ? 38.666 3.186 14.029 1.00 90.56 224 GLN A CA 1
ATOM 1709 C C . GLN A 1 224 ? 37.218 3.528 14.393 1.00 90.56 224 GLN A C 1
ATOM 1711 O O . GLN A 1 224 ? 36.929 4.654 14.793 1.00 90.56 224 GLN A O 1
ATOM 1716 N N . ALA A 1 225 ? 36.321 2.538 14.351 1.00 88.12 225 ALA A N 1
ATOM 1717 C CA . ALA A 1 225 ? 34.938 2.681 14.803 1.00 88.12 225 ALA A CA 1
ATOM 1718 C C . ALA A 1 225 ? 34.846 3.146 16.271 1.00 88.12 225 ALA A C 1
ATOM 1720 O O . ALA A 1 225 ? 34.097 4.077 16.576 1.00 88.12 225 ALA A O 1
ATOM 1721 N N . ARG A 1 226 ? 35.653 2.562 17.169 1.00 85.88 226 ARG A N 1
ATOM 1722 C CA . ARG A 1 226 ? 35.739 2.961 18.587 1.00 85.88 226 ARG A CA 1
ATOM 1723 C C . ARG A 1 226 ? 36.240 4.391 18.771 1.00 85.88 226 ARG A C 1
ATOM 1725 O O . ARG A 1 226 ? 35.710 5.121 19.604 1.00 85.88 226 ARG A O 1
ATOM 1732 N N . THR A 1 227 ? 37.215 4.808 17.968 1.00 90.19 227 THR A N 1
ATOM 1733 C CA . THR A 1 227 ? 37.748 6.179 17.997 1.00 90.19 227 THR A CA 1
ATOM 1734 C C . THR A 1 227 ? 36.728 7.201 17.483 1.00 90.19 227 THR A C 1
ATOM 1736 O O . THR A 1 227 ? 36.617 8.305 18.023 1.00 90.19 227 THR A O 1
ATOM 1739 N N . LEU A 1 228 ? 35.952 6.832 16.460 1.00 88.19 228 LEU A N 1
ATOM 1740 C CA . LEU A 1 228 ? 34.904 7.671 15.883 1.00 88.19 228 LEU A CA 1
ATOM 1741 C C . LEU A 1 228 ? 33.708 7.843 16.834 1.00 88.19 228 LEU A C 1
ATOM 1743 O O . LEU A 1 228 ? 33.160 8.942 16.939 1.00 88.19 228 LEU A O 1
ATOM 1747 N N . TYR A 1 229 ? 33.320 6.775 17.538 1.00 88.81 229 TYR A N 1
ATOM 1748 C CA . TYR A 1 229 ? 32.126 6.697 18.385 1.00 88.81 229 TYR A CA 1
ATOM 1749 C C . TYR A 1 229 ? 31.862 7.931 19.282 1.00 88.81 229 TYR A C 1
ATOM 1751 O O . TYR A 1 229 ? 30.795 8.538 19.144 1.00 88.81 229 TYR A O 1
ATOM 1759 N N . PRO A 1 230 ? 32.779 8.384 20.163 1.00 84.81 230 PRO A N 1
ATOM 1760 C CA . PRO A 1 230 ? 32.492 9.483 21.093 1.00 84.81 230 PRO A CA 1
ATOM 1761 C C . PRO A 1 230 ? 32.210 10.825 20.401 1.00 84.81 230 PRO A C 1
ATOM 1763 O O . PRO A 1 230 ? 31.524 11.672 20.967 1.00 84.81 230 PRO A O 1
ATOM 1766 N N . ASN A 1 231 ? 32.704 11.011 19.174 1.00 83.19 231 ASN A N 1
ATOM 1767 C CA . ASN A 1 231 ? 32.578 12.257 18.414 1.00 83.19 231 ASN A CA 1
ATOM 1768 C C . ASN A 1 231 ? 31.517 12.185 17.303 1.00 83.19 231 ASN A C 1
ATOM 1770 O O . ASN A 1 231 ? 31.252 13.184 16.628 1.00 83.19 231 ASN A O 1
ATOM 1774 N N . ALA A 1 232 ? 30.921 11.011 17.089 1.00 84.69 232 ALA A N 1
ATOM 1775 C CA . ALA A 1 232 ? 29.911 10.794 16.069 1.00 84.69 232 ALA A CA 1
ATOM 1776 C C . ALA A 1 232 ? 28.556 11.411 16.458 1.00 84.69 232 ALA A C 1
ATOM 1778 O O . ALA A 1 232 ? 28.254 11.659 17.624 1.00 84.69 232 ALA A O 1
ATOM 1779 N N . LYS A 1 233 ? 27.702 11.658 15.461 1.00 85.81 233 LYS A N 1
ATOM 1780 C CA . LYS A 1 233 ? 26.316 12.086 15.699 1.00 85.81 233 LYS A CA 1
ATOM 1781 C C . LYS A 1 233 ? 25.476 10.932 16.251 1.00 85.81 233 LYS A C 1
ATOM 1783 O O . LYS A 1 233 ? 25.793 9.770 16.025 1.00 85.81 233 LYS A O 1
ATOM 1788 N N . ALA A 1 234 ? 24.378 11.253 16.936 1.00 79.62 234 ALA A N 1
ATOM 1789 C CA . ALA A 1 234 ? 23.569 10.282 17.684 1.00 79.62 234 ALA A CA 1
ATOM 1790 C C . ALA A 1 234 ? 23.086 9.076 16.850 1.00 79.62 234 ALA A C 1
ATOM 1792 O O . ALA A 1 234 ? 23.080 7.948 17.338 1.00 79.62 234 ALA A O 1
ATOM 1793 N N . ASN A 1 235 ? 22.721 9.286 15.583 1.00 75.06 235 ASN A N 1
ATOM 1794 C CA . ASN A 1 235 ? 22.346 8.211 14.657 1.00 75.06 235 ASN A CA 1
ATOM 1795 C C . ASN A 1 235 ? 23.525 7.274 14.344 1.00 75.06 235 ASN A C 1
ATOM 1797 O O . ASN A 1 235 ? 23.368 6.058 14.355 1.00 75.06 235 ASN A O 1
ATOM 1801 N N . VAL A 1 236 ? 24.714 7.827 14.120 1.00 84.44 236 VAL A N 1
ATOM 1802 C CA . VAL A 1 236 ? 25.939 7.060 13.853 1.00 84.44 236 VAL A CA 1
ATOM 1803 C C . VAL A 1 236 ? 26.440 6.358 15.118 1.00 84.44 236 VAL A C 1
ATOM 1805 O O . VAL A 1 236 ? 26.831 5.199 15.049 1.00 84.44 236 VAL A O 1
ATOM 1808 N N . GLN A 1 237 ? 26.355 7.008 16.284 1.00 84.88 237 GLN A N 1
ATOM 1809 C CA . GLN A 1 237 ? 26.618 6.381 17.584 1.00 84.88 237 GLN A CA 1
ATOM 1810 C C . GLN A 1 237 ? 25.704 5.177 17.803 1.00 84.88 237 GLN A C 1
ATOM 1812 O O . GLN A 1 237 ? 26.179 4.094 18.127 1.00 84.88 237 GLN A O 1
ATOM 1817 N N . THR A 1 238 ? 24.406 5.339 17.543 1.00 77.38 238 THR A N 1
ATOM 1818 C CA . THR A 1 238 ? 23.434 4.244 17.639 1.00 77.38 238 THR A CA 1
ATOM 1819 C C . THR A 1 238 ? 23.807 3.093 16.700 1.00 77.38 238 THR A C 1
ATOM 1821 O O . THR A 1 238 ? 23.817 1.946 17.133 1.00 77.38 238 THR A O 1
ATOM 1824 N N . ALA A 1 239 ? 24.171 3.384 15.446 1.00 79.25 239 ALA A N 1
ATOM 1825 C CA . ALA A 1 239 ? 24.578 2.370 14.470 1.00 79.25 239 ALA A CA 1
ATOM 1826 C C . ALA A 1 239 ? 25.829 1.587 14.893 1.00 79.25 239 ALA A C 1
ATOM 1828 O O . ALA A 1 239 ? 25.857 0.365 14.780 1.00 79.25 239 ALA A O 1
ATOM 1829 N N . LEU A 1 240 ? 26.854 2.289 15.381 1.00 83.19 240 LEU A N 1
ATOM 1830 C CA . LEU A 1 240 ? 28.106 1.685 15.832 1.00 83.19 240 LEU A CA 1
ATOM 1831 C C . LEU A 1 240 ? 27.894 0.851 17.099 1.00 83.19 240 LEU A C 1
ATOM 1833 O O . LEU A 1 240 ? 28.299 -0.304 17.125 1.00 83.19 240 LEU A O 1
ATOM 1837 N N . ALA A 1 241 ? 27.204 1.391 18.110 1.00 76.50 241 ALA A N 1
ATOM 1838 C CA . ALA A 1 241 ? 26.889 0.661 19.342 1.00 76.50 241 ALA A CA 1
ATOM 1839 C C . ALA A 1 241 ? 26.095 -0.621 19.059 1.00 76.50 241 ALA A C 1
ATOM 1841 O O . ALA A 1 241 ? 26.319 -1.650 19.686 1.00 76.50 241 ALA A O 1
ATOM 1842 N N . LEU A 1 242 ? 25.192 -0.563 18.084 1.00 69.00 242 LEU A N 1
ATOM 1843 C CA . LEU A 1 242 ? 24.398 -1.701 17.654 1.00 69.00 242 LEU A CA 1
ATOM 1844 C C . LEU A 1 242 ? 25.225 -2.750 16.908 1.00 69.00 242 LEU A C 1
ATOM 1846 O O . LEU A 1 242 ? 25.102 -3.930 17.213 1.00 69.00 242 LEU A O 1
ATOM 1850 N N . ALA A 1 243 ? 26.094 -2.339 15.981 1.00 72.12 243 ALA A N 1
ATOM 1851 C CA . ALA A 1 243 ? 27.014 -3.255 15.307 1.00 72.12 243 ALA A CA 1
ATOM 1852 C C . ALA A 1 243 ? 27.950 -3.963 16.304 1.00 72.12 243 ALA A C 1
ATOM 1854 O O . ALA A 1 243 ? 28.181 -5.159 16.171 1.00 72.12 243 ALA A O 1
ATOM 1855 N N . MET A 1 244 ? 28.425 -3.244 17.327 1.00 77.06 244 MET A N 1
ATOM 1856 C CA . MET A 1 244 ? 29.248 -3.795 18.409 1.00 77.06 244 MET A CA 1
ATOM 1857 C C . MET A 1 244 ? 28.468 -4.789 19.278 1.00 77.06 244 MET A C 1
ATOM 1859 O O . MET A 1 244 ? 28.975 -5.866 19.574 1.00 77.06 244 MET A O 1
ATOM 1863 N N . ALA A 1 245 ? 27.231 -4.451 19.656 1.00 62.47 245 ALA A N 1
ATOM 1864 C CA . ALA A 1 245 ? 26.375 -5.326 20.456 1.00 62.47 245 ALA A CA 1
ATOM 1865 C C . ALA A 1 245 ? 26.002 -6.622 19.714 1.00 62.47 245 ALA A C 1
ATOM 1867 O O . ALA A 1 245 ? 25.996 -7.689 20.317 1.00 62.47 245 ALA A O 1
ATOM 1868 N N . LEU A 1 246 ? 25.725 -6.539 18.406 1.00 58.62 246 LEU A N 1
ATOM 1869 C CA . LEU A 1 246 ? 25.424 -7.703 17.559 1.00 58.62 246 LEU A CA 1
ATOM 1870 C C . LEU A 1 246 ? 26.619 -8.654 17.383 1.00 58.62 246 LEU A C 1
ATOM 1872 O O . LEU A 1 246 ? 26.421 -9.808 17.021 1.00 58.62 246 LEU A O 1
ATOM 1876 N N . ASP A 1 247 ? 27.835 -8.168 17.623 1.00 62.78 247 ASP A N 1
ATOM 1877 C CA . ASP A 1 247 ? 29.085 -8.933 17.564 1.00 62.78 247 ASP A CA 1
ATOM 1878 C C . ASP A 1 247 ? 29.589 -9.319 18.971 1.00 62.78 247 ASP A C 1
ATOM 1880 O O . ASP A 1 247 ? 30.755 -9.662 19.150 1.00 62.78 247 ASP A O 1
ATOM 1884 N N . GLU A 1 248 ? 28.722 -9.201 19.988 1.00 62.31 248 GLU A N 1
ATOM 1885 C CA . GLU A 1 248 ? 28.998 -9.504 21.403 1.00 62.31 248 GLU A CA 1
ATOM 1886 C C . GLU A 1 248 ? 30.207 -8.748 21.997 1.00 62.31 248 GLU A C 1
ATOM 1888 O O . GLU A 1 248 ? 30.828 -9.184 22.970 1.00 62.31 248 GLU A O 1
ATOM 1893 N N . ALA A 1 249 ? 30.555 -7.588 21.435 1.00 64.12 249 ALA A N 1
ATOM 1894 C CA . ALA A 1 249 ? 31.704 -6.806 21.869 1.00 64.12 249 ALA A CA 1
ATOM 1895 C C . ALA A 1 249 ? 31.402 -5.934 23.100 1.00 64.12 249 ALA A C 1
ATOM 1897 O O . ALA A 1 249 ? 30.287 -5.450 23.300 1.00 64.12 249 ALA A O 1
ATOM 1898 N N . GLU A 1 250 ? 32.437 -5.653 23.899 1.00 71.06 250 GLU A N 1
ATOM 1899 C CA . GLU A 1 250 ? 32.336 -4.712 25.018 1.00 71.06 250 GLU A CA 1
ATOM 1900 C C . GLU A 1 250 ? 31.989 -3.300 24.513 1.00 71.06 250 GLU A C 1
ATOM 1902 O O . GLU A 1 250 ? 32.652 -2.752 23.617 1.00 71.06 250 GLU A O 1
ATOM 1907 N N . LEU A 1 251 ? 30.926 -2.728 25.085 1.00 68.19 251 LEU A N 1
ATOM 1908 C CA . LEU A 1 251 ? 30.380 -1.433 24.695 1.00 68.19 251 LEU A CA 1
ATOM 1909 C C . LEU A 1 251 ? 31.147 -0.279 25.366 1.00 68.19 251 LEU A C 1
ATOM 1911 O O . LEU A 1 251 ? 31.386 -0.336 26.570 1.00 68.19 251 LEU A O 1
ATOM 1915 N N . PRO A 1 252 ? 31.478 0.803 24.634 1.00 74.31 252 PRO A N 1
ATOM 1916 C CA . PRO A 1 252 ? 32.071 2.001 25.222 1.00 74.31 252 PRO A CA 1
ATOM 1917 C C . PRO A 1 252 ? 31.144 2.670 26.245 1.00 74.31 252 PRO A C 1
ATOM 1919 O O . PRO A 1 252 ? 29.915 2.561 26.159 1.00 74.31 252 PRO A O 1
ATOM 1922 N N . ASP A 1 253 ? 31.722 3.449 27.159 1.00 68.69 253 ASP A N 1
ATOM 1923 C CA . ASP A 1 253 ? 30.963 4.213 28.151 1.00 68.69 253 ASP A CA 1
ATOM 1924 C C . ASP A 1 253 ? 29.873 5.081 27.497 1.00 68.69 253 ASP A C 1
ATOM 1926 O O . ASP A 1 253 ? 30.100 5.812 26.529 1.00 68.69 253 ASP A O 1
ATOM 1930 N N . GLY A 1 254 ? 28.648 4.977 28.021 1.00 58.41 254 GLY A N 1
ATOM 1931 C CA . GLY A 1 254 ? 27.473 5.684 27.505 1.00 58.41 254 GLY A CA 1
ATOM 1932 C C . GLY A 1 254 ? 26.831 5.067 26.254 1.00 58.41 254 GLY A C 1
ATOM 1933 O O . GLY A 1 254 ? 25.742 5.502 25.874 1.00 58.41 254 GLY A O 1
ATOM 1934 N N . ALA A 1 255 ? 27.424 4.036 25.635 1.00 62.34 255 ALA A N 1
ATOM 1935 C CA . ALA A 1 255 ? 26.860 3.374 24.453 1.00 62.34 255 ALA A CA 1
ATOM 1936 C C . ALA A 1 255 ? 25.618 2.542 24.747 1.00 62.34 255 ALA A C 1
ATOM 1938 O O . ALA A 1 255 ? 24.627 2.658 24.026 1.00 62.34 255 ALA A O 1
ATOM 1939 N N . ALA A 1 256 ? 25.613 1.804 25.857 1.00 53.78 256 ALA A N 1
ATOM 1940 C CA . ALA A 1 256 ? 24.424 1.091 26.316 1.00 53.78 256 ALA A CA 1
ATOM 1941 C C . ALA A 1 256 ? 23.252 2.055 26.589 1.00 53.78 256 ALA A C 1
ATOM 1943 O O . ALA A 1 256 ? 22.115 1.794 26.197 1.00 53.78 256 ALA A O 1
ATOM 1944 N N . GLU A 1 257 ? 23.518 3.212 27.202 1.00 54.81 257 GLU A N 1
ATOM 1945 C CA . GLU A 1 257 ? 22.495 4.214 27.522 1.00 54.81 257 GLU A CA 1
ATOM 1946 C C . GLU A 1 257 ? 21.990 4.954 26.269 1.00 54.81 257 GLU A C 1
ATOM 1948 O O . GLU A 1 257 ? 20.791 5.200 26.129 1.00 54.81 257 GLU A O 1
ATOM 1953 N N . ALA A 1 258 ? 22.882 5.293 25.331 1.00 55.09 258 ALA A N 1
ATOM 1954 C CA . ALA A 1 258 ? 22.525 5.896 24.047 1.00 55.09 258 ALA A CA 1
ATOM 1955 C C . ALA A 1 258 ? 21.681 4.944 23.186 1.00 55.09 258 ALA A C 1
ATOM 1957 O O . ALA A 1 258 ? 20.627 5.350 22.692 1.00 55.09 258 ALA A O 1
ATOM 1958 N N . LEU A 1 259 ? 22.090 3.675 23.088 1.00 57.59 259 LEU A N 1
ATOM 1959 C CA . LEU A 1 259 ? 21.350 2.624 22.392 1.00 57.59 259 LEU A CA 1
ATOM 1960 C C . LEU A 1 259 ? 19.970 2.413 23.032 1.00 57.59 259 LEU A C 1
ATOM 1962 O O . LEU A 1 259 ? 18.956 2.416 22.338 1.00 57.59 259 LEU A O 1
ATOM 1966 N N . THR A 1 260 ? 19.908 2.355 24.365 1.00 51.94 260 THR A N 1
ATOM 1967 C CA . THR A 1 260 ? 18.649 2.235 25.117 1.00 51.94 260 THR A CA 1
ATOM 1968 C C . THR A 1 260 ? 17.722 3.431 24.883 1.00 51.94 260 THR A C 1
ATOM 1970 O O . THR A 1 260 ? 16.526 3.251 24.650 1.00 51.94 260 THR A O 1
ATOM 1973 N N . ARG A 1 261 ? 18.242 4.667 24.903 1.00 53.81 261 ARG A N 1
ATOM 1974 C CA . ARG A 1 261 ? 17.460 5.883 24.614 1.00 53.81 261 ARG A CA 1
ATOM 1975 C C . ARG A 1 261 ? 16.941 5.907 23.179 1.00 53.81 261 ARG A C 1
ATOM 1977 O O . ARG A 1 261 ? 15.782 6.272 22.973 1.00 53.81 261 ARG A O 1
ATOM 1984 N N . ALA A 1 262 ? 17.765 5.523 22.207 1.00 53.34 262 ALA A N 1
ATOM 1985 C CA . ALA A 1 262 ? 17.385 5.480 20.799 1.00 53.34 262 ALA A CA 1
ATOM 1986 C C . ALA A 1 262 ? 16.297 4.426 20.544 1.00 53.34 262 ALA A C 1
ATOM 1988 O O . ALA A 1 262 ? 15.279 4.740 19.929 1.00 53.34 262 ALA A O 1
ATOM 1989 N N . LEU A 1 263 ? 16.454 3.223 21.106 1.00 50.12 263 LEU A N 1
ATOM 1990 C CA . LEU A 1 263 ? 15.454 2.155 21.041 1.00 50.12 263 LEU A CA 1
ATOM 1991 C C . LEU A 1 263 ? 14.148 2.562 21.736 1.00 50.12 263 LEU A C 1
ATOM 1993 O O . LEU A 1 263 ? 13.078 2.400 21.161 1.00 50.12 263 LEU A O 1
ATOM 1997 N N . ALA A 1 264 ? 14.210 3.173 22.923 1.00 46.31 264 ALA A N 1
ATOM 1998 C CA . ALA A 1 264 ? 13.020 3.642 23.636 1.00 46.31 264 ALA A CA 1
ATOM 1999 C C . ALA A 1 264 ? 12.284 4.773 22.894 1.00 46.31 264 ALA A C 1
ATOM 2001 O O . ALA A 1 264 ? 11.055 4.789 22.856 1.00 46.31 264 ALA A O 1
ATOM 2002 N N . THR A 1 265 ? 13.026 5.706 22.291 1.00 45.84 265 THR A N 1
ATOM 2003 C CA . THR A 1 265 ? 12.458 6.797 21.481 1.00 45.84 265 THR A CA 1
ATOM 2004 C C . THR A 1 265 ? 11.818 6.249 20.205 1.00 45.84 265 THR A C 1
ATOM 2006 O O . THR A 1 265 ? 10.716 6.658 19.853 1.00 45.84 265 THR A O 1
ATOM 2009 N N . HIS A 1 266 ? 12.457 5.273 19.553 1.00 44.72 266 HIS A N 1
ATOM 2010 C CA . HIS A 1 266 ? 11.936 4.606 18.360 1.00 44.72 266 HIS A CA 1
ATOM 2011 C C . HIS A 1 266 ? 10.665 3.796 18.645 1.00 44.72 266 HIS A C 1
ATOM 2013 O O . HIS A 1 266 ? 9.662 3.985 17.961 1.00 44.72 266 HIS A O 1
ATOM 2019 N N . ILE A 1 267 ? 10.673 2.969 19.698 1.00 42.09 267 ILE A N 1
ATOM 2020 C CA . ILE A 1 267 ? 9.509 2.188 20.152 1.00 42.09 267 ILE A CA 1
ATOM 2021 C C . ILE A 1 267 ? 8.325 3.112 20.482 1.00 42.09 267 ILE A C 1
ATOM 2023 O O . ILE A 1 267 ? 7.176 2.764 20.216 1.00 42.09 267 ILE A O 1
ATOM 2027 N N . GLY A 1 268 ? 8.595 4.307 21.021 1.00 35.84 268 GLY A N 1
ATOM 2028 C CA . GLY A 1 268 ? 7.571 5.319 21.285 1.00 35.84 268 GLY A CA 1
ATOM 2029 C C . GLY A 1 268 ? 7.026 6.026 20.037 1.00 35.84 268 GLY A C 1
ATOM 2030 O O . GLY A 1 268 ? 5.877 6.458 20.051 1.00 35.84 268 GLY A O 1
ATOM 2031 N N . GLN A 1 269 ? 7.820 6.154 18.968 1.00 35.66 269 GLN A N 1
ATOM 2032 C CA . GLN A 1 269 ? 7.462 6.911 17.758 1.00 35.66 269 GLN A CA 1
ATOM 2033 C C . GLN A 1 269 ? 6.879 6.043 16.631 1.00 35.66 269 GLN A C 1
ATOM 2035 O O . GLN A 1 269 ? 6.036 6.526 15.880 1.00 35.66 269 GLN A O 1
ATOM 2040 N N . HIS A 1 270 ? 7.293 4.776 16.520 1.00 36.09 270 HIS A N 1
ATOM 2041 C CA . HIS A 1 270 ? 6.872 3.855 15.455 1.00 36.09 270 HIS A CA 1
ATOM 2042 C C . HIS A 1 270 ? 6.617 2.446 16.015 1.00 36.09 270 HIS A C 1
ATOM 2044 O O . HIS A 1 270 ? 7.405 1.523 15.804 1.00 36.09 270 HIS A O 1
ATOM 2050 N N . PRO A 1 271 ? 5.513 2.248 16.751 1.00 36.25 271 PRO A N 1
ATOM 2051 C CA . PRO A 1 271 ? 5.215 0.959 17.374 1.00 36.25 271 PRO A CA 1
ATOM 2052 C C . PRO A 1 271 ? 4.967 -0.184 16.372 1.00 36.25 271 PRO A C 1
ATOM 2054 O O . PRO A 1 271 ? 5.063 -1.352 16.744 1.00 36.25 271 PRO A O 1
ATOM 2057 N N . ASP A 1 272 ? 4.657 0.144 15.116 1.00 32.44 272 ASP A N 1
ATOM 2058 C CA . ASP A 1 272 ? 4.166 -0.797 14.101 1.00 32.44 272 ASP A CA 1
ATOM 2059 C C . ASP A 1 272 ? 5.294 -1.416 13.256 1.00 32.44 272 ASP A C 1
ATOM 2061 O O . ASP A 1 272 ? 5.097 -2.427 12.584 1.00 32.44 272 ASP A O 1
ATOM 2065 N N . THR A 1 273 ? 6.499 -0.842 13.295 1.00 33.66 273 THR A N 1
ATOM 2066 C CA . THR A 1 273 ? 7.665 -1.306 12.524 1.00 33.66 273 THR A CA 1
ATOM 2067 C C . THR A 1 273 ? 8.506 -2.351 13.261 1.00 33.66 273 THR A C 1
ATOM 2069 O O . THR A 1 273 ? 9.345 -3.008 12.652 1.00 33.66 273 THR A O 1
ATOM 2072 N N . VAL A 1 274 ? 8.241 -2.581 14.553 1.00 34.34 274 VAL A N 1
ATOM 2073 C CA . VAL A 1 274 ? 8.910 -3.616 15.369 1.00 34.34 274 VAL A CA 1
ATOM 2074 C C . VAL A 1 274 ? 8.550 -5.039 14.906 1.00 34.34 274 VAL A C 1
ATOM 2076 O O . VAL A 1 274 ? 9.295 -5.984 15.156 1.00 34.34 274 VAL A O 1
ATOM 2079 N N . TYR A 1 275 ? 7.444 -5.213 14.178 1.00 32.47 275 TYR A N 1
ATOM 2080 C CA . TYR A 1 275 ? 6.974 -6.531 13.738 1.00 32.47 275 TYR A CA 1
ATOM 2081 C C . TYR A 1 275 ? 7.788 -7.145 12.593 1.00 32.47 275 TYR A C 1
ATOM 2083 O O . TYR A 1 275 ? 7.784 -8.364 12.455 1.00 32.47 275 TYR A O 1
ATOM 2091 N N . GLY A 1 276 ? 8.497 -6.338 11.796 1.00 32.84 276 GLY A N 1
ATOM 2092 C CA . GLY A 1 276 ? 9.294 -6.830 10.661 1.00 32.84 276 GLY A CA 1
ATOM 2093 C C . GLY A 1 276 ? 10.631 -7.476 11.047 1.00 32.84 276 GLY A C 1
ATOM 2094 O O . GLY A 1 276 ? 11.304 -8.030 10.190 1.00 32.84 276 GLY A O 1
ATOM 2095 N N . LEU A 1 277 ? 11.015 -7.405 12.326 1.00 37.09 277 LEU A N 1
ATOM 2096 C CA . LEU A 1 277 ? 12.333 -7.798 12.842 1.00 37.09 277 LEU A CA 1
ATOM 2097 C C . LEU A 1 277 ? 12.443 -9.262 13.309 1.00 37.09 277 LEU A C 1
ATOM 2099 O O . LEU A 1 277 ? 13.489 -9.659 13.809 1.00 37.09 277 LEU A O 1
ATOM 2103 N N . TRP A 1 278 ? 11.363 -10.044 13.243 1.00 40.19 278 TRP A N 1
ATOM 2104 C CA . TRP A 1 278 ? 11.247 -11.276 14.040 1.00 40.19 278 TRP A CA 1
ATOM 2105 C C . TRP A 1 278 ? 10.999 -12.539 13.217 1.00 40.19 278 TRP A C 1
ATOM 2107 O O . TRP A 1 278 ? 10.532 -13.524 13.785 1.00 40.19 278 TRP A O 1
ATOM 2117 N N . ASP A 1 279 ? 11.312 -12.525 11.920 1.00 33.47 279 ASP A N 1
ATOM 2118 C CA . ASP A 1 279 ? 11.272 -13.738 11.106 1.00 33.47 279 ASP A CA 1
ATOM 2119 C C . ASP A 1 279 ? 12.676 -14.128 10.620 1.00 33.47 279 ASP A C 1
ATOM 2121 O O . ASP A 1 279 ? 13.406 -13.327 10.042 1.00 33.47 279 ASP A O 1
ATOM 2125 N N . GLU A 1 280 ? 13.019 -15.374 10.942 1.00 36.72 280 GLU A N 1
ATOM 2126 C CA . GLU A 1 280 ? 14.192 -16.172 10.570 1.00 36.72 280 GLU A CA 1
ATOM 2127 C C . GLU A 1 280 ? 15.614 -15.643 10.895 1.00 36.72 280 GLU A C 1
ATOM 2129 O O . GLU A 1 280 ? 16.301 -15.038 10.079 1.00 36.72 280 GLU A O 1
ATOM 2134 N N . ARG A 1 281 ? 16.110 -16.107 12.062 1.00 39.06 281 ARG A N 1
ATOM 2135 C CA . ARG A 1 281 ? 17.523 -16.265 12.499 1.00 39.06 281 ARG A CA 1
ATOM 2136 C C . ARG A 1 281 ? 18.314 -14.975 12.789 1.00 39.06 281 ARG A C 1
ATOM 2138 O O . ARG A 1 281 ? 18.784 -14.342 11.853 1.00 39.06 281 ARG A O 1
ATOM 2145 N N . SER A 1 282 ? 18.600 -14.689 14.075 1.00 37.19 282 SER A N 1
ATOM 2146 C CA . SER A 1 282 ? 19.973 -14.396 14.591 1.00 37.19 282 SER A CA 1
ATOM 2147 C C . SER A 1 282 ? 20.100 -13.620 15.919 1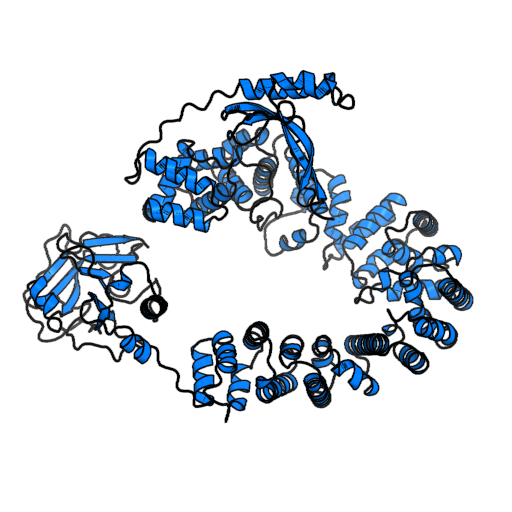.00 37.19 282 SER A C 1
ATOM 2149 O O . SER A 1 282 ? 21.228 -13.478 16.372 1.00 37.19 282 SER A O 1
ATOM 2151 N N . ILE A 1 283 ? 19.039 -13.151 16.591 1.00 39.50 283 ILE A N 1
ATOM 2152 C CA . ILE A 1 283 ? 19.216 -12.341 17.820 1.00 39.50 283 ILE A CA 1
ATOM 2153 C C . ILE A 1 283 ? 18.675 -13.072 19.056 1.00 39.50 283 ILE A C 1
ATOM 2155 O O . ILE A 1 283 ? 17.471 -13.302 19.167 1.00 39.50 283 ILE A O 1
ATOM 2159 N N . ASP A 1 284 ? 19.574 -13.410 19.984 1.00 42.69 284 ASP A N 1
ATOM 2160 C CA . ASP A 1 284 ? 19.252 -13.926 21.319 1.00 42.69 284 ASP A CA 1
ATOM 2161 C C . ASP A 1 284 ? 18.902 -12.753 22.253 1.00 42.69 284 ASP A C 1
ATOM 2163 O O . ASP A 1 284 ? 19.756 -11.982 22.700 1.00 42.69 284 ASP A O 1
ATOM 2167 N N . ILE A 1 285 ? 17.603 -12.586 22.499 1.00 39.59 285 ILE A N 1
ATOM 2168 C CA . ILE A 1 285 ? 17.052 -11.492 23.308 1.00 39.59 285 ILE A CA 1
ATOM 2169 C C . ILE A 1 285 ? 17.420 -11.653 24.790 1.00 39.59 285 ILE A C 1
ATOM 2171 O O . ILE A 1 285 ? 17.592 -10.646 25.483 1.00 39.59 285 ILE A O 1
ATOM 2175 N N . ASP A 1 286 ? 17.588 -12.886 25.269 1.00 42.34 286 ASP A N 1
ATOM 2176 C CA . ASP A 1 286 ? 17.887 -13.173 26.672 1.00 42.34 286 ASP A CA 1
ATOM 2177 C C . ASP A 1 286 ? 19.341 -12.808 27.002 1.00 42.34 286 ASP A C 1
ATOM 2179 O O . ASP A 1 286 ? 19.612 -12.208 28.048 1.00 42.34 286 ASP A O 1
ATOM 2183 N N . ALA A 1 287 ? 20.267 -13.061 26.071 1.00 42.91 287 ALA A N 1
ATOM 2184 C CA . ALA A 1 287 ? 21.660 -12.627 26.174 1.00 42.91 287 ALA A CA 1
ATOM 2185 C C . ALA A 1 287 ? 21.794 -11.090 26.184 1.00 42.91 287 ALA A C 1
ATOM 2187 O O . ALA A 1 287 ? 22.515 -10.523 27.014 1.00 42.91 287 ALA A O 1
ATOM 2188 N N . LEU A 1 288 ? 21.043 -10.402 25.317 1.00 40.50 288 LEU A N 1
ATOM 2189 C CA . LEU A 1 288 ? 21.052 -8.940 25.217 1.00 40.50 288 LEU A CA 1
ATOM 2190 C C . LEU A 1 288 ? 20.431 -8.273 26.460 1.00 40.50 288 LEU A C 1
ATOM 2192 O O . LEU A 1 288 ? 20.948 -7.277 26.969 1.00 40.50 288 LEU A O 1
ATOM 2196 N N . ALA A 1 289 ? 19.343 -8.835 26.994 1.00 45.22 289 ALA A N 1
ATOM 2197 C CA . ALA A 1 289 ? 18.697 -8.348 28.213 1.00 45.22 289 ALA A CA 1
ATOM 2198 C C . ALA A 1 289 ? 19.578 -8.540 29.461 1.00 45.22 289 ALA A C 1
ATOM 2200 O O . ALA A 1 289 ? 19.626 -7.658 30.324 1.00 45.22 289 ALA A O 1
ATOM 2201 N N . ALA A 1 290 ? 20.308 -9.658 29.539 1.00 43.72 290 ALA A N 1
ATOM 2202 C CA . ALA A 1 290 ? 21.255 -9.933 30.615 1.00 43.72 290 ALA A CA 1
ATOM 2203 C C . ALA A 1 290 ? 22.462 -8.976 30.595 1.00 43.72 290 ALA A C 1
ATOM 2205 O O . ALA A 1 290 ? 22.880 -8.507 31.654 1.00 43.72 290 ALA A O 1
ATOM 2206 N N . GLN A 1 291 ? 22.985 -8.632 29.410 1.00 40.78 291 GLN A N 1
ATOM 2207 C CA . GLN A 1 291 ? 24.091 -7.674 29.261 1.00 40.78 291 GLN A CA 1
ATOM 2208 C C . GLN A 1 291 ? 23.693 -6.223 29.578 1.00 40.78 291 GLN A C 1
ATOM 2210 O O . GLN A 1 291 ? 24.496 -5.475 30.133 1.00 40.78 291 GLN A O 1
ATOM 2215 N N . LEU A 1 292 ? 22.463 -5.810 29.252 1.00 40.16 292 LEU A N 1
ATOM 2216 C CA . LEU A 1 292 ? 21.997 -4.425 29.434 1.00 40.16 292 LEU A CA 1
ATOM 2217 C C . LEU A 1 292 ? 21.427 -4.132 30.839 1.00 40.16 292 LEU A C 1
ATOM 2219 O O . LEU A 1 292 ? 21.077 -2.986 31.133 1.00 40.16 292 LEU A O 1
ATOM 2223 N N . GLY A 1 293 ? 21.326 -5.141 31.713 1.00 42.50 293 GLY A N 1
ATOM 2224 C CA . GLY A 1 293 ? 21.156 -4.983 33.165 1.00 42.50 293 GLY A CA 1
ATOM 2225 C C . GLY A 1 293 ? 19.933 -4.186 33.637 1.00 42.50 293 GLY A C 1
ATOM 2226 O O . GLY A 1 293 ? 20.026 -3.453 34.620 1.00 42.50 293 GLY A O 1
ATOM 2227 N N . THR A 1 294 ? 18.788 -4.262 32.955 1.00 39.97 294 THR A N 1
ATOM 2228 C CA . THR A 1 294 ? 17.714 -3.274 33.159 1.00 39.97 294 THR A CA 1
ATOM 2229 C C . THR A 1 294 ? 16.324 -3.885 33.359 1.00 39.97 294 THR A C 1
ATOM 2231 O O . THR A 1 294 ? 15.530 -4.060 32.439 1.00 39.97 294 THR A O 1
ATOM 2234 N N . GLU A 1 295 ? 15.951 -4.025 34.633 1.00 38.47 295 GLU A N 1
ATOM 2235 C CA . GLU A 1 295 ? 14.566 -4.094 35.139 1.00 38.47 295 GLU A CA 1
ATOM 2236 C C . GLU A 1 295 ? 13.679 -2.951 34.570 1.00 38.47 295 GLU A C 1
ATOM 2238 O O . GLU A 1 295 ? 12.464 -3.082 34.407 1.00 38.47 295 GLU A O 1
ATOM 2243 N N . ALA A 1 296 ? 14.304 -1.833 34.174 1.00 40.88 296 ALA A N 1
ATOM 2244 C CA . ALA A 1 296 ? 13.688 -0.711 33.465 1.00 40.88 296 ALA A CA 1
ATOM 2245 C C . ALA A 1 296 ? 13.384 -0.986 31.976 1.00 40.88 296 ALA A C 1
ATOM 2247 O O . ALA A 1 296 ? 12.402 -0.449 31.458 1.00 40.88 296 ALA A O 1
ATOM 2248 N N . ILE A 1 297 ? 14.181 -1.827 31.298 1.00 39.44 297 ILE A N 1
ATOM 2249 C CA . ILE A 1 297 ? 13.887 -2.297 29.939 1.00 39.44 297 ILE A CA 1
ATOM 2250 C C . ILE A 1 297 ? 12.694 -3.237 30.008 1.00 39.44 297 ILE A C 1
ATOM 2252 O O . ILE A 1 297 ? 11.770 -3.018 29.253 1.00 39.44 297 ILE A O 1
ATOM 2256 N N . LEU A 1 298 ? 12.597 -4.168 30.961 1.00 39.25 298 LEU A N 1
ATOM 2257 C CA . LEU A 1 298 ? 11.397 -5.011 31.112 1.00 39.25 298 LEU A CA 1
ATOM 2258 C C . LEU A 1 298 ? 10.124 -4.200 31.428 1.00 39.25 298 LEU A C 1
ATOM 2260 O O . LEU A 1 298 ? 9.070 -4.466 30.853 1.00 39.25 298 LEU A O 1
ATOM 2264 N N . LYS A 1 299 ? 10.221 -3.140 32.245 1.00 42.25 299 LYS A N 1
ATOM 2265 C CA . LYS A 1 299 ? 9.103 -2.208 32.507 1.00 42.25 299 LYS A CA 1
ATOM 2266 C C . LYS A 1 299 ? 8.627 -1.434 31.268 1.00 42.25 299 LYS A C 1
ATOM 2268 O O . LYS A 1 299 ? 7.443 -1.123 31.181 1.00 42.25 299 LYS A O 1
ATOM 2273 N N . LYS A 1 300 ? 9.517 -1.116 30.317 1.00 37.06 300 LYS A N 1
ATOM 2274 C CA . LYS A 1 300 ? 9.186 -0.378 29.075 1.00 37.06 300 LYS A CA 1
ATOM 2275 C C . LYS A 1 300 ? 8.989 -1.273 27.842 1.00 37.06 300 LYS A C 1
ATOM 2277 O O . LYS A 1 300 ? 8.195 -0.936 26.973 1.00 37.06 300 LYS A O 1
ATOM 2282 N N . ALA A 1 301 ? 9.672 -2.407 27.773 1.00 38.12 301 ALA A N 1
ATOM 2283 C CA . ALA A 1 301 ? 9.627 -3.408 26.709 1.00 38.12 301 ALA A CA 1
ATOM 2284 C C . ALA A 1 301 ? 8.500 -4.417 26.926 1.00 38.12 301 ALA A C 1
ATOM 2286 O O . ALA A 1 301 ? 7.980 -4.939 25.946 1.00 38.12 301 ALA A O 1
ATOM 2287 N N . GLY A 1 302 ? 8.027 -4.604 28.165 1.00 37.84 302 GLY A N 1
ATOM 2288 C CA . GLY A 1 302 ? 6.743 -5.255 28.431 1.00 37.84 302 GLY A CA 1
ATOM 2289 C C . GLY A 1 302 ? 5.609 -4.596 27.640 1.00 37.84 302 GLY A C 1
ATOM 2290 O O . GLY A 1 302 ? 4.770 -5.288 27.088 1.00 37.84 302 GLY A O 1
ATOM 2291 N N . LEU A 1 303 ? 5.659 -3.273 27.443 1.00 35.97 303 LEU A N 1
ATOM 2292 C CA . LEU A 1 303 ? 4.723 -2.526 26.596 1.00 35.97 303 LEU A CA 1
ATOM 2293 C C . LEU A 1 303 ? 4.823 -2.863 25.090 1.00 35.97 303 LEU A C 1
ATOM 2295 O O . LEU A 1 303 ? 3.839 -2.748 24.364 1.00 35.97 303 LEU A O 1
ATOM 2299 N N . ALA A 1 304 ? 6.009 -3.259 24.618 1.00 38.41 304 ALA A N 1
ATOM 2300 C CA . ALA A 1 304 ? 6.296 -3.572 23.216 1.00 38.41 304 ALA A CA 1
ATOM 2301 C C . ALA A 1 304 ? 6.106 -5.066 22.891 1.00 38.41 304 ALA A C 1
ATOM 2303 O O . ALA A 1 304 ? 5.639 -5.403 21.806 1.00 38.41 304 ALA A O 1
ATOM 2304 N N . LEU A 1 305 ? 6.383 -5.963 23.845 1.00 36.59 305 LEU A N 1
ATOM 2305 C CA . LEU A 1 305 ? 6.065 -7.396 23.763 1.00 36.59 305 LEU A CA 1
ATOM 2306 C C . LEU A 1 305 ? 4.557 -7.624 23.624 1.00 36.59 305 LEU A C 1
ATOM 2308 O O . LEU A 1 305 ? 4.113 -8.492 22.878 1.00 36.59 305 LEU A O 1
ATOM 2312 N N . LEU A 1 306 ? 3.768 -6.758 24.259 1.00 35.62 306 LEU A N 1
ATOM 2313 C CA . LEU A 1 306 ? 2.312 -6.765 24.212 1.00 35.62 306 LEU A CA 1
ATOM 2314 C C . LEU A 1 306 ? 1.698 -6.329 22.887 1.00 35.62 306 LEU A C 1
ATOM 2316 O O . LEU A 1 306 ? 0.484 -6.339 22.755 1.00 35.62 306 LEU A O 1
ATOM 2320 N N . LYS A 1 307 ? 2.509 -5.970 21.894 1.00 36.31 307 LYS A N 1
ATOM 2321 C CA . LYS A 1 307 ? 2.031 -5.707 20.538 1.00 36.31 307 LYS A CA 1
ATOM 2322 C C . LYS A 1 307 ? 1.977 -6.984 19.691 1.00 36.31 307 LYS A C 1
ATOM 2324 O O . LYS A 1 307 ? 1.226 -7.041 18.721 1.00 36.31 307 LYS A O 1
ATOM 2329 N N . LYS A 1 308 ? 2.691 -8.060 20.025 1.00 37.59 308 LYS A N 1
ATOM 2330 C CA . LYS A 1 308 ? 2.676 -9.270 19.186 1.00 37.59 308 LYS A CA 1
ATOM 2331 C C . LYS A 1 308 ? 1.331 -10.012 19.223 1.00 37.59 308 LYS A C 1
ATOM 2333 O O . LYS A 1 308 ? 0.830 -10.341 20.289 1.00 37.59 308 LYS A O 1
ATOM 2338 N N . LYS A 1 309 ? 0.796 -10.324 18.030 1.00 33.75 309 LYS A N 1
ATOM 2339 C CA . LYS A 1 309 ? -0.441 -11.111 17.825 1.00 33.75 309 LYS A CA 1
ATOM 2340 C C . LYS A 1 309 ? -0.320 -12.586 18.214 1.00 33.75 309 LYS A C 1
ATOM 2342 O O . LYS A 1 309 ? -1.350 -13.215 18.403 1.00 33.75 309 LYS A O 1
ATOM 2347 N N . ASP A 1 310 ? 0.903 -13.084 18.376 1.00 38.19 310 ASP A N 1
ATOM 2348 C CA . ASP A 1 310 ? 1.202 -14.437 18.846 1.00 38.19 310 ASP A CA 1
ATOM 2349 C C . ASP A 1 310 ? 2.144 -14.339 20.050 1.00 38.19 310 ASP A C 1
ATOM 2351 O O . ASP A 1 310 ? 3.357 -14.530 19.950 1.00 38.19 310 ASP A O 1
ATOM 2355 N N . LEU A 1 311 ? 1.586 -13.935 21.191 1.00 39.91 311 LEU A N 1
ATOM 2356 C CA . LEU A 1 311 ? 2.262 -14.057 22.479 1.00 39.91 311 LEU A CA 1
ATOM 2357 C C . LEU A 1 311 ? 2.284 -15.538 22.862 1.00 39.91 311 LEU A C 1
ATOM 2359 O O . LEU A 1 311 ? 1.227 -16.161 22.976 1.00 39.91 311 LEU A O 1
ATOM 2363 N N . ASP A 1 312 ? 3.473 -16.104 23.075 1.00 42.88 312 ASP A N 1
ATOM 2364 C CA . ASP A 1 312 ? 3.557 -17.442 23.649 1.00 42.88 312 ASP A CA 1
ATOM 2365 C C . ASP A 1 312 ? 2.993 -17.457 25.087 1.00 42.88 312 ASP A C 1
ATOM 2367 O O . ASP A 1 312 ? 2.957 -16.450 25.808 1.00 42.88 312 ASP A O 1
ATOM 2371 N N . LEU A 1 313 ? 2.520 -18.630 25.508 1.00 30.77 313 LEU A N 1
ATOM 2372 C CA . LEU A 1 313 ? 1.912 -18.844 26.824 1.00 30.77 313 LEU A CA 1
ATOM 2373 C C . LEU A 1 313 ? 2.879 -18.566 27.995 1.00 30.77 313 LEU A C 1
ATOM 2375 O O . LEU A 1 313 ? 2.418 -18.284 29.101 1.00 30.77 313 LEU A O 1
ATOM 2379 N N . GLN A 1 314 ? 4.200 -18.616 27.783 1.00 37.00 314 GLN A N 1
ATOM 2380 C CA . GLN A 1 314 ? 5.204 -18.370 28.828 1.00 37.00 314 GLN A CA 1
ATOM 2381 C C . GLN A 1 314 ? 5.400 -16.869 29.095 1.00 37.00 314 GLN A C 1
ATOM 2383 O O . GLN A 1 314 ? 5.517 -16.454 30.250 1.00 37.00 314 GLN A O 1
ATOM 2388 N N . THR A 1 315 ? 5.316 -16.040 28.057 1.00 44.84 315 THR A N 1
ATOM 2389 C CA . THR A 1 315 ? 5.392 -14.574 28.123 1.00 44.84 315 THR A CA 1
ATOM 2390 C C . THR A 1 315 ? 4.153 -13.986 28.810 1.00 44.84 315 THR A C 1
ATOM 2392 O O . THR A 1 315 ? 4.258 -13.077 29.638 1.00 44.84 315 THR A O 1
ATOM 2395 N N . LEU A 1 316 ? 2.971 -14.560 28.548 1.00 39.59 316 LEU A N 1
ATOM 2396 C CA . LEU A 1 316 ? 1.723 -14.206 29.239 1.00 39.59 316 LEU A CA 1
ATOM 2397 C C . LEU A 1 316 ? 1.736 -14.602 30.722 1.00 39.59 316 LEU A C 1
ATOM 2399 O O . LEU A 1 316 ? 1.241 -13.848 31.560 1.00 39.59 316 LEU A O 1
ATOM 2403 N N . ALA A 1 317 ? 2.337 -15.743 31.071 1.00 43.34 317 ALA A N 1
ATOM 2404 C CA . ALA A 1 317 ? 2.465 -16.172 32.463 1.00 43.34 317 ALA A CA 1
ATOM 2405 C C . ALA A 1 317 ? 3.374 -15.233 33.280 1.00 43.34 317 ALA A C 1
ATOM 2407 O O . ALA A 1 317 ? 3.028 -14.873 34.411 1.00 43.34 317 ALA A O 1
ATOM 2408 N N . GLY A 1 318 ? 4.493 -14.783 32.696 1.00 44.38 318 GLY A N 1
ATOM 2409 C CA . GLY A 1 318 ? 5.409 -13.818 33.315 1.00 44.38 318 GLY A CA 1
ATOM 2410 C C . GLY A 1 318 ? 4.775 -12.440 33.528 1.00 44.38 318 GLY A C 1
ATOM 2411 O O . GLY A 1 318 ? 4.863 -11.871 34.619 1.00 44.38 318 GLY A O 1
ATOM 2412 N N . LEU A 1 319 ? 4.046 -11.937 32.528 1.00 46.25 319 LEU A N 1
ATOM 2413 C CA . LEU A 1 319 ? 3.269 -10.703 32.656 1.00 46.25 319 LEU A CA 1
ATOM 2414 C C . LEU A 1 319 ? 2.154 -10.836 33.701 1.00 46.25 319 LEU A C 1
ATOM 2416 O O . LEU A 1 319 ? 1.970 -9.940 34.524 1.00 46.25 319 LEU A O 1
ATOM 2420 N N . GLY A 1 320 ? 1.436 -11.960 33.707 1.00 48.28 320 GLY A N 1
ATOM 2421 C CA . GLY A 1 320 ? 0.379 -12.231 34.677 1.00 48.28 320 GLY A CA 1
ATOM 2422 C C . GLY A 1 320 ? 0.888 -12.267 36.119 1.00 48.28 320 GLY A C 1
ATOM 2423 O O . GLY A 1 320 ? 0.215 -11.800 37.036 1.00 48.28 320 GLY A O 1
ATOM 2424 N N . ALA A 1 321 ? 2.101 -12.774 36.350 1.00 52.69 321 ALA A N 1
ATOM 2425 C CA . ALA A 1 321 ? 2.746 -12.722 37.662 1.00 52.69 321 ALA A CA 1
ATOM 2426 C C . ALA A 1 321 ? 3.119 -11.283 38.080 1.00 52.69 321 ALA A C 1
ATOM 2428 O O . ALA A 1 321 ? 2.886 -10.893 39.227 1.00 52.69 321 ALA A O 1
ATOM 2429 N N . ALA A 1 322 ? 3.634 -10.474 37.149 1.00 50.56 322 ALA A N 1
ATOM 2430 C CA . ALA A 1 322 ? 3.984 -9.076 37.403 1.00 50.56 322 ALA A CA 1
ATOM 2431 C C . ALA A 1 322 ? 2.744 -8.192 37.643 1.00 50.56 322 ALA A C 1
ATOM 2433 O O . ALA A 1 322 ? 2.724 -7.372 38.559 1.00 50.56 322 ALA A O 1
ATOM 2434 N N . MET A 1 323 ? 1.675 -8.391 36.867 1.00 52.59 323 MET A N 1
ATOM 2435 C CA . MET A 1 323 ? 0.421 -7.650 37.016 1.00 52.59 323 MET A CA 1
ATOM 2436 C C . MET A 1 323 ? -0.330 -8.007 38.297 1.00 52.59 323 MET A C 1
ATOM 2438 O O . MET A 1 323 ? -1.012 -7.140 38.826 1.00 52.59 323 MET A O 1
ATOM 2442 N N . ARG A 1 324 ? -0.203 -9.224 38.839 1.00 58.97 324 ARG A N 1
ATOM 2443 C CA . ARG A 1 324 ? -0.834 -9.593 40.123 1.00 58.97 324 ARG A CA 1
ATOM 2444 C C . ARG A 1 324 ? -0.189 -8.926 41.338 1.00 58.97 324 ARG A C 1
ATOM 2446 O O . ARG A 1 324 ? -0.862 -8.713 42.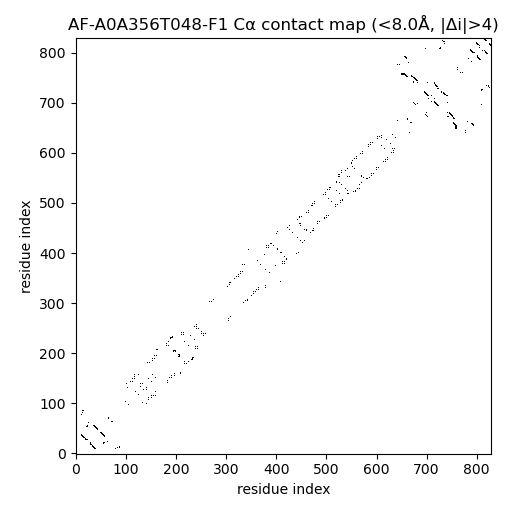338 1.00 58.97 324 ARG A O 1
ATOM 2453 N N . THR A 1 325 ? 1.095 -8.585 41.256 1.00 57.75 325 THR A N 1
ATOM 2454 C CA . THR A 1 325 ? 1.863 -8.021 42.381 1.00 57.75 325 THR A CA 1
ATOM 2455 C C . THR A 1 325 ? 2.092 -6.511 42.270 1.00 57.75 325 THR A C 1
ATOM 2457 O O . THR A 1 325 ? 2.517 -5.879 43.238 1.00 57.75 325 THR A O 1
ATOM 2460 N N . ALA A 1 326 ? 1.792 -5.905 41.115 1.00 54.25 326 ALA A N 1
ATOM 2461 C CA . ALA A 1 326 ? 1.972 -4.476 40.886 1.00 54.25 326 ALA A CA 1
ATOM 2462 C C . ALA A 1 326 ? 0.982 -3.608 41.697 1.00 54.25 326 ALA A C 1
ATOM 2464 O O . ALA A 1 326 ? -0.210 -3.935 41.765 1.00 54.25 326 ALA A O 1
ATOM 2465 N N . PRO A 1 327 ? 1.427 -2.452 42.235 1.00 58.31 327 PRO A N 1
ATOM 2466 C CA . PRO A 1 327 ? 0.538 -1.480 42.873 1.00 58.31 327 PRO A CA 1
ATOM 2467 C C . PRO A 1 327 ? -0.479 -0.913 41.861 1.00 58.31 327 PRO A C 1
ATOM 2469 O O . PRO A 1 327 ? -0.170 -0.893 40.666 1.00 58.31 327 PRO A O 1
ATOM 2472 N N . PRO A 1 328 ? -1.643 -0.391 42.304 1.00 60.12 328 PRO A N 1
ATOM 2473 C CA . PRO A 1 328 ? -2.752 0.010 41.429 1.00 60.12 328 PRO A CA 1
ATOM 2474 C C . PRO A 1 328 ? -2.327 0.848 40.218 1.00 60.12 328 PRO A C 1
ATOM 2476 O O . PRO A 1 328 ? -2.590 0.476 39.080 1.00 60.12 328 PRO A O 1
ATOM 2479 N N . LYS A 1 329 ? -1.552 1.919 40.433 1.00 59.22 329 LYS A N 1
ATOM 2480 C CA . LYS A 1 329 ? -1.044 2.773 39.348 1.00 59.22 329 LYS A CA 1
ATOM 2481 C C . LYS A 1 329 ? -0.168 2.013 38.338 1.00 59.22 329 LYS A C 1
ATOM 2483 O O . LYS A 1 329 ? -0.325 2.194 37.137 1.00 59.22 329 LYS A O 1
ATOM 2488 N N . GLY A 1 330 ? 0.716 1.135 38.813 1.00 55.75 330 GLY A N 1
ATOM 2489 C CA . GLY A 1 330 ? 1.584 0.326 37.951 1.00 55.75 330 GLY A CA 1
ATOM 2490 C C . GLY A 1 330 ? 0.820 -0.758 37.187 1.00 55.75 330 GLY A C 1
ATOM 2491 O O . GLY A 1 330 ? 1.149 -1.052 36.042 1.00 55.75 330 GLY A O 1
ATOM 2492 N N . ALA A 1 331 ? -0.237 -1.312 37.782 1.00 60.38 331 ALA A N 1
ATOM 2493 C CA . ALA A 1 331 ? -1.143 -2.237 37.108 1.00 60.38 331 ALA A CA 1
ATOM 2494 C C . ALA A 1 331 ? -1.929 -1.541 35.987 1.00 60.38 331 ALA A C 1
ATOM 2496 O O . ALA A 1 331 ? -2.056 -2.097 34.897 1.00 60.38 331 ALA A O 1
ATOM 2497 N N . LEU A 1 332 ? -2.379 -0.300 36.219 1.00 57.12 332 LEU A N 1
ATOM 2498 C CA . LEU A 1 332 ? -3.031 0.536 35.205 1.00 57.12 332 LEU A CA 1
ATOM 2499 C C . LEU A 1 332 ? -2.091 0.897 34.052 1.00 57.12 332 LEU A C 1
ATOM 2501 O O . LEU A 1 332 ? -2.506 0.839 32.898 1.00 57.12 332 LEU A O 1
ATOM 2505 N N . GLU A 1 333 ? -0.831 1.227 34.341 1.00 56.72 333 GLU A N 1
ATOM 2506 C CA . GLU A 1 333 ? 0.208 1.492 33.332 1.00 56.72 333 GLU A CA 1
ATOM 2507 C C . GLU A 1 333 ? 0.633 0.217 32.568 1.00 56.72 333 GLU A C 1
ATOM 2509 O O . GLU A 1 333 ? 0.956 0.273 31.382 1.00 56.72 333 GLU A O 1
ATOM 2514 N N . GLY A 1 334 ? 0.575 -0.958 33.200 1.00 55.47 334 GLY A N 1
ATOM 2515 C CA . GLY A 1 334 ? 0.766 -2.244 32.520 1.00 55.47 334 GLY A CA 1
ATOM 2516 C C . GLY A 1 334 ? -0.400 -2.588 31.589 1.00 55.47 334 GLY A C 1
ATOM 2517 O O . GLY A 1 334 ? -0.195 -2.962 30.434 1.00 55.47 334 GLY A O 1
ATOM 2518 N N . LEU A 1 335 ? -1.633 -2.377 32.059 1.00 54.88 335 LEU A N 1
ATOM 2519 C CA . LEU A 1 335 ? -2.859 -2.576 31.284 1.00 54.88 335 LEU A CA 1
ATOM 2520 C C . LEU A 1 335 ? -2.953 -1.612 30.095 1.00 54.88 335 LEU A C 1
ATOM 2522 O O . LEU A 1 335 ? -3.344 -1.991 28.993 1.00 54.88 335 LEU A O 1
ATOM 2526 N N . ALA A 1 336 ? -2.548 -0.363 30.317 1.00 52.81 336 ALA A N 1
ATOM 2527 C CA . ALA A 1 336 ? -2.354 0.653 29.296 1.00 52.81 336 ALA A CA 1
ATOM 2528 C C . ALA A 1 336 ? -1.485 0.157 28.148 1.00 52.81 336 ALA A C 1
ATOM 2530 O O . ALA A 1 336 ? -1.832 0.310 26.976 1.00 52.81 336 ALA A O 1
ATOM 2531 N N . GLY A 1 337 ? -0.364 -0.460 28.505 1.00 51.25 337 GLY A N 1
ATOM 2532 C CA . GLY A 1 337 ? 0.549 -1.055 27.556 1.00 51.25 337 GLY A CA 1
ATOM 2533 C C . GLY A 1 337 ? -0.044 -2.225 26.799 1.00 51.25 337 GLY A C 1
ATOM 2534 O O . GLY A 1 337 ? 0.008 -2.247 25.573 1.00 51.25 337 GLY A O 1
ATOM 2535 N N . PHE A 1 338 ? -0.677 -3.138 27.535 1.00 51.94 338 PHE A N 1
ATOM 2536 C CA . PHE A 1 338 ? -1.363 -4.305 26.988 1.00 51.94 338 PHE A CA 1
ATOM 2537 C C . PHE A 1 338 ? -2.384 -3.926 25.913 1.00 51.94 338 PHE A C 1
ATOM 2539 O O . PHE A 1 338 ? -2.347 -4.421 24.788 1.00 51.94 338 PHE A O 1
ATOM 2546 N N . LEU A 1 339 ? -3.277 -2.996 26.250 1.00 50.16 339 LEU A N 1
ATOM 2547 C CA . LEU A 1 339 ? -4.419 -2.632 25.415 1.00 50.16 339 LEU A CA 1
ATOM 2548 C C . LEU A 1 339 ? -4.051 -1.652 24.290 1.00 50.16 339 LEU A C 1
ATOM 2550 O O . LEU A 1 339 ? -4.667 -1.691 23.229 1.00 50.16 339 LEU A O 1
ATOM 2554 N N . SER A 1 340 ? -3.025 -0.810 24.476 1.00 48.16 340 SER A N 1
ATOM 2555 C CA . SER A 1 340 ? -2.500 0.061 23.405 1.00 48.16 340 SER A CA 1
ATOM 2556 C C . SER A 1 340 ? -1.732 -0.702 22.322 1.00 48.16 340 SER A C 1
ATOM 2558 O O . SER A 1 340 ? -1.448 -0.147 21.255 1.00 48.16 340 SER A O 1
ATOM 2560 N N . GLY A 1 341 ? -1.376 -1.961 22.599 1.00 40.41 341 GLY A N 1
ATOM 2561 C CA . GLY A 1 341 ? -0.736 -2.856 21.650 1.00 40.41 341 GLY A CA 1
ATOM 2562 C C . GLY A 1 341 ? -1.643 -3.898 21.017 1.00 40.41 341 GLY A C 1
ATOM 2563 O O . GLY A 1 341 ? -1.545 -4.141 19.816 1.00 40.41 341 GLY A O 1
ATOM 2564 N N . ASN A 1 342 ? -2.579 -4.436 21.792 1.00 45.25 342 ASN A N 1
ATOM 2565 C CA . ASN A 1 342 ? -3.561 -5.409 21.340 1.00 45.25 342 ASN A CA 1
ATOM 2566 C C . ASN A 1 342 ? -4.950 -4.772 21.269 1.00 45.25 342 ASN A C 1
ATOM 2568 O O . ASN A 1 342 ? -5.827 -5.028 22.093 1.00 45.25 342 ASN A O 1
ATOM 2572 N N . GLY A 1 343 ? -5.186 -3.987 20.215 1.00 43.81 343 GLY A N 1
ATOM 2573 C CA . GLY A 1 343 ? -6.522 -3.494 19.852 1.00 43.81 343 GLY A CA 1
ATOM 2574 C C . GLY A 1 343 ? -7.489 -4.592 19.379 1.00 43.81 343 GLY A C 1
ATOM 2575 O O . GLY A 1 343 ? -8.483 -4.284 18.722 1.00 43.81 343 GLY A O 1
ATOM 2576 N N . ARG A 1 344 ? -7.183 -5.871 19.644 1.00 47.03 344 ARG A N 1
ATOM 2577 C CA . ARG A 1 344 ? -8.038 -7.010 19.320 1.00 47.03 344 ARG A CA 1
ATOM 2578 C C . ARG A 1 344 ? -8.574 -7.666 20.612 1.00 47.03 344 ARG A C 1
ATOM 2580 O O . ARG A 1 344 ? -7.771 -8.046 21.461 1.00 47.03 344 ARG A O 1
ATOM 2587 N N . PRO A 1 345 ? -9.901 -7.786 20.774 1.00 49.75 345 PRO A N 1
ATOM 2588 C CA . PRO A 1 345 ? -10.546 -8.301 21.995 1.00 49.75 345 PRO A CA 1
ATOM 2589 C C . PRO A 1 345 ? -10.355 -9.788 22.261 1.00 49.75 345 PRO A C 1
ATOM 2591 O O . PRO A 1 345 ? -10.491 -10.237 23.393 1.00 49.75 345 PRO A O 1
ATOM 2594 N N . ASP A 1 346 ? -10.072 -10.568 21.225 1.00 50.94 346 ASP A N 1
ATOM 2595 C CA . ASP A 1 346 ? -9.763 -11.995 21.324 1.00 50.94 346 ASP A CA 1
ATOM 2596 C C . ASP A 1 346 ? -8.515 -12.253 22.186 1.00 50.94 346 ASP A C 1
ATOM 2598 O O . ASP A 1 346 ? -8.432 -13.275 22.862 1.00 50.94 346 ASP A O 1
ATOM 2602 N N . ALA A 1 347 ? -7.595 -11.287 22.257 1.00 51.22 347 ALA A N 1
ATOM 2603 C CA . ALA A 1 347 ? -6.420 -11.333 23.123 1.00 51.22 347 ALA A CA 1
ATOM 2604 C C . ALA A 1 347 ? -6.693 -10.907 24.582 1.00 51.22 347 ALA A C 1
ATOM 2606 O O . ALA A 1 347 ? -5.782 -10.932 25.408 1.00 51.22 347 ALA A O 1
ATOM 2607 N N . TRP A 1 348 ? -7.916 -10.491 24.931 1.00 61.81 348 TRP A N 1
ATOM 2608 C CA . TRP A 1 348 ? -8.211 -9.927 26.255 1.00 61.81 348 TRP A CA 1
ATOM 2609 C C . TRP A 1 348 ? -8.466 -10.976 27.337 1.00 61.81 348 TRP A C 1
ATOM 2611 O O . TRP A 1 348 ? -8.334 -10.654 28.515 1.00 61.81 348 TRP A O 1
ATOM 2621 N N . GLY A 1 349 ? -8.800 -12.216 26.964 1.00 62.94 349 GLY A N 1
ATOM 2622 C CA . GLY A 1 349 ? -9.090 -13.307 27.905 1.00 62.94 349 GLY A CA 1
ATOM 2623 C C . GLY A 1 349 ? -8.000 -13.499 28.969 1.00 62.94 349 GLY A C 1
ATOM 2624 O O . GLY A 1 349 ? -8.301 -13.377 30.152 1.00 62.94 349 GLY A O 1
ATOM 2625 N N . PRO A 1 350 ? -6.721 -13.663 28.585 1.00 58.81 350 PRO A N 1
ATOM 2626 C CA . PRO A 1 350 ? -5.629 -13.798 29.548 1.00 58.81 350 PRO A CA 1
ATOM 2627 C C . PRO A 1 350 ? -5.462 -12.590 30.483 1.00 58.81 350 PRO A C 1
ATOM 2629 O O . PRO A 1 350 ? -5.191 -12.761 31.668 1.00 58.81 350 PRO A O 1
ATOM 2632 N N . ALA A 1 351 ? -5.640 -11.361 29.981 1.00 59.69 351 ALA A N 1
ATOM 2633 C CA . ALA A 1 351 ? -5.565 -10.156 30.812 1.00 59.69 351 ALA A CA 1
ATOM 2634 C C . ALA A 1 351 ? -6.752 -10.059 31.781 1.00 59.69 351 ALA A C 1
ATOM 2636 O O . ALA A 1 351 ? -6.582 -9.653 32.930 1.00 59.69 351 ALA A O 1
ATOM 2637 N N . ARG A 1 352 ? -7.939 -10.468 31.327 1.00 66.56 352 ARG A N 1
ATOM 2638 C CA . ARG A 1 352 ? -9.152 -10.560 32.136 1.00 66.56 352 ARG A CA 1
ATOM 2639 C C . ARG A 1 352 ? -8.966 -11.549 33.288 1.00 66.56 352 ARG A C 1
ATOM 2641 O O . ARG A 1 352 ? -9.216 -11.184 34.430 1.00 66.56 352 ARG A O 1
ATOM 2648 N N . ASP A 1 353 ? -8.462 -12.747 33.003 1.00 65.81 353 ASP A N 1
ATOM 2649 C CA . ASP A 1 353 ? -8.248 -13.796 34.006 1.00 65.81 353 ASP A CA 1
ATOM 2650 C C . ASP A 1 353 ? -7.192 -13.373 35.049 1.00 65.81 353 ASP A C 1
ATOM 2652 O O . ASP A 1 353 ? -7.374 -13.562 36.247 1.00 65.81 353 ASP A O 1
ATOM 2656 N N . VAL A 1 354 ? -6.117 -12.703 34.616 1.00 63.97 354 VAL A N 1
ATOM 2657 C CA . VAL A 1 354 ? -5.083 -12.150 35.513 1.00 63.97 354 VAL A CA 1
ATOM 2658 C C . VAL A 1 354 ? -5.628 -11.058 36.440 1.00 63.97 354 VAL A C 1
ATOM 2660 O O . VAL A 1 354 ? -5.189 -10.956 37.588 1.00 63.97 354 VAL A O 1
ATOM 2663 N N . LEU A 1 355 ? -6.539 -10.216 35.948 1.00 65.00 355 LEU A N 1
ATOM 2664 C CA . LEU A 1 355 ? -7.154 -9.148 36.737 1.00 65.00 355 LEU A CA 1
ATOM 2665 C C . LEU A 1 355 ? -8.232 -9.666 37.693 1.00 65.00 355 LEU A C 1
ATOM 2667 O O . LEU A 1 355 ? -8.345 -9.127 38.791 1.00 65.00 355 LEU A O 1
ATOM 2671 N N . ALA A 1 356 ? -8.990 -10.693 37.300 1.00 68.62 356 ALA A N 1
ATOM 2672 C CA . ALA A 1 356 ? -10.024 -11.303 38.137 1.00 68.62 356 ALA A CA 1
ATOM 2673 C C . ALA A 1 356 ? -9.458 -11.846 39.463 1.00 68.62 356 ALA A C 1
ATOM 2675 O O . ALA A 1 356 ? -10.124 -11.790 40.492 1.00 68.62 356 ALA A O 1
ATOM 2676 N N . ASP A 1 357 ? -8.199 -12.291 39.460 1.00 69.75 357 ASP A N 1
ATOM 2677 C CA . ASP A 1 357 ? -7.507 -12.805 40.648 1.00 69.75 357 ASP A CA 1
ATOM 2678 C C . ASP A 1 357 ? -6.987 -11.704 41.602 1.00 69.75 357 ASP A C 1
ATOM 2680 O O . ASP A 1 357 ? -6.371 -12.015 42.628 1.00 69.75 357 ASP A O 1
ATOM 2684 N N . ARG A 1 358 ? -7.154 -10.410 41.281 1.00 70.31 358 ARG A N 1
ATOM 2685 C CA . ARG A 1 358 ? -6.610 -9.322 42.110 1.00 70.31 358 ARG A CA 1
ATOM 2686 C C . ARG A 1 358 ? -7.494 -9.028 43.330 1.00 70.31 358 ARG A C 1
ATOM 2688 O O . ARG A 1 358 ? -8.679 -8.746 43.171 1.00 70.31 358 ARG A O 1
ATOM 2695 N N . PRO A 1 359 ? -6.916 -8.942 44.543 1.00 71.75 359 PRO A N 1
ATOM 2696 C CA . PRO A 1 359 ? -7.675 -8.621 45.752 1.00 71.75 359 PRO A CA 1
ATOM 2697 C C . PRO A 1 359 ? -8.100 -7.143 45.853 1.00 71.75 359 PRO A C 1
ATOM 2699 O O . PRO A 1 359 ? -8.903 -6.805 46.715 1.00 71.75 359 PRO A O 1
ATOM 2702 N N . ASP A 1 360 ? -7.562 -6.253 45.012 1.00 71.69 360 ASP A N 1
ATOM 2703 C CA . ASP A 1 360 ? -7.806 -4.802 45.026 1.00 71.69 360 ASP A CA 1
ATOM 2704 C C . ASP A 1 360 ? -8.571 -4.290 43.788 1.00 71.69 360 ASP A C 1
ATOM 2706 O O . ASP A 1 360 ? -8.515 -3.101 43.462 1.00 71.69 360 ASP A O 1
ATOM 2710 N N . LEU A 1 361 ? -9.298 -5.176 43.097 1.00 71.31 361 LEU A N 1
ATOM 2711 C CA . LEU A 1 361 ? -9.993 -4.881 41.839 1.00 71.31 361 LEU A CA 1
ATOM 2712 C C . LEU A 1 361 ? -11.000 -3.715 41.948 1.00 71.31 361 LEU A C 1
ATOM 2714 O O . LEU A 1 361 ? -11.037 -2.854 41.070 1.00 71.31 361 LEU A O 1
ATOM 2718 N N . GLU A 1 362 ? -11.764 -3.623 43.040 1.00 70.25 362 GLU A N 1
ATOM 2719 C CA . GLU A 1 362 ? -12.724 -2.524 43.265 1.00 70.25 362 GLU A CA 1
ATOM 2720 C C . GLU A 1 362 ? -12.038 -1.160 43.470 1.00 70.25 362 GLU A C 1
ATOM 2722 O O . GLU A 1 362 ? -12.480 -0.131 42.945 1.00 70.25 362 GLU A O 1
ATOM 2727 N N . ALA A 1 363 ? -10.917 -1.139 44.200 1.00 72.19 363 ALA A N 1
ATOM 2728 C CA . ALA A 1 363 ? -10.128 0.075 44.412 1.00 72.19 363 ALA A CA 1
ATOM 2729 C C . ALA A 1 363 ? -9.493 0.555 43.097 1.00 72.19 363 ALA A C 1
ATOM 2731 O O . ALA A 1 363 ? -9.445 1.756 42.808 1.00 72.19 363 ALA A O 1
ATOM 2732 N N . LEU A 1 364 ? -9.056 -0.398 42.269 1.00 68.62 364 LEU A N 1
ATOM 2733 C CA . LEU A 1 364 ? -8.544 -0.149 40.930 1.00 68.62 364 LEU A CA 1
ATOM 2734 C C . LEU A 1 364 ? -9.626 0.472 40.035 1.00 68.62 364 LEU A C 1
ATOM 2736 O O . LEU A 1 364 ? -9.381 1.513 39.429 1.00 68.62 364 LEU A O 1
ATOM 2740 N N . ALA A 1 365 ? -10.831 -0.106 40.012 1.00 68.31 365 ALA A N 1
ATOM 2741 C CA . ALA A 1 365 ? -11.969 0.398 39.241 1.00 68.31 365 ALA A CA 1
ATOM 2742 C C . ALA A 1 365 ? -12.368 1.829 39.640 1.00 68.31 365 ALA A C 1
ATOM 2744 O O . ALA A 1 365 ? -12.574 2.675 38.768 1.00 68.31 365 ALA A O 1
ATOM 2745 N N . THR A 1 366 ? -12.394 2.122 40.943 1.00 69.56 366 THR A N 1
ATOM 2746 C CA . THR A 1 366 ? -12.667 3.471 41.471 1.00 69.56 366 THR A CA 1
ATOM 2747 C C . THR A 1 366 ? -11.616 4.477 40.993 1.00 69.56 366 THR A C 1
ATOM 2749 O O . THR A 1 366 ? -11.957 5.533 40.471 1.00 69.56 366 THR A O 1
ATOM 2752 N N . THR A 1 367 ? -10.334 4.105 41.056 1.00 70.31 367 THR A N 1
ATOM 2753 C CA . THR A 1 367 ? -9.221 4.952 40.591 1.00 70.31 367 THR A CA 1
ATOM 2754 C C . THR A 1 367 ? -9.317 5.263 39.090 1.00 70.31 367 THR A C 1
ATOM 2756 O O . THR A 1 367 ? -8.971 6.359 38.654 1.00 70.31 367 THR A O 1
ATOM 2759 N N . VAL A 1 368 ? -9.786 4.314 38.270 1.00 64.19 368 VAL A N 1
ATOM 2760 C CA . VAL A 1 368 ? -9.945 4.518 36.816 1.00 64.19 368 VAL A CA 1
ATOM 2761 C C . VAL A 1 368 ? -11.125 5.437 36.488 1.00 64.19 368 VAL A C 1
ATOM 2763 O O . VAL A 1 368 ? -11.078 6.177 35.498 1.00 64.19 368 VAL A O 1
ATOM 2766 N N . ALA A 1 369 ? -12.175 5.408 37.307 1.00 62.19 369 ALA A N 1
ATOM 2767 C CA . ALA A 1 369 ? -13.337 6.281 37.161 1.00 62.19 369 ALA A CA 1
ATOM 2768 C C . ALA A 1 369 ? -12.995 7.765 37.362 1.00 62.19 369 ALA A C 1
ATOM 2770 O O . ALA A 1 369 ? -13.620 8.623 36.750 1.00 62.19 369 ALA A O 1
ATOM 2771 N N . GLU A 1 370 ? -11.987 8.054 38.189 1.00 65.31 370 GLU A N 1
ATOM 2772 C CA . GLU A 1 370 ? -11.562 9.410 38.566 1.00 65.31 370 GLU A CA 1
ATOM 2773 C C . GLU A 1 370 ? -10.569 10.064 37.582 1.00 65.31 370 GLU A C 1
ATOM 2775 O O . GLU A 1 370 ? -10.280 11.252 37.699 1.00 65.31 370 GLU A O 1
ATOM 2780 N N . GLN A 1 371 ? -10.014 9.309 36.628 1.00 61.66 371 GLN A N 1
ATOM 2781 C CA . GLN A 1 371 ? -9.089 9.824 35.601 1.00 61.66 371 GLN A CA 1
ATOM 2782 C C . GLN A 1 371 ? -9.863 10.474 34.428 1.00 61.66 371 GLN A C 1
ATOM 2784 O O . GLN A 1 371 ? -11.046 10.206 34.253 1.00 61.66 371 GLN A O 1
ATOM 2789 N N . ASP A 1 372 ? -9.241 11.316 33.599 1.00 56.25 372 ASP A N 1
ATOM 2790 C CA . ASP A 1 372 ? -9.932 11.968 32.463 1.00 56.25 372 ASP A CA 1
ATOM 2791 C C . ASP A 1 372 ? -10.183 11.027 31.258 1.00 56.25 372 ASP A C 1
ATOM 2793 O O . ASP A 1 372 ? -9.649 9.917 31.202 1.00 56.25 372 ASP A O 1
ATOM 2797 N N . GLU A 1 373 ? -11.015 11.484 30.304 1.00 51.81 373 GLU A N 1
ATOM 2798 C CA . GLU A 1 373 ? -11.646 10.786 29.151 1.00 51.81 373 GLU A CA 1
ATOM 2799 C C . GLU A 1 373 ? -10.746 9.915 28.244 1.00 51.81 373 GLU A C 1
ATOM 2801 O O . GLU A 1 373 ? -11.239 9.229 27.353 1.00 51.81 373 GLU A O 1
ATOM 2806 N N . GLU A 1 374 ? -9.429 9.893 28.429 1.00 53.06 374 GLU A N 1
ATOM 2807 C CA . GLU A 1 374 ? -8.504 9.455 27.382 1.00 53.06 374 GLU A CA 1
ATOM 2808 C C . GLU A 1 374 ? -8.405 7.920 27.180 1.00 53.06 374 GLU A C 1
ATOM 2810 O O . GLU A 1 374 ? -7.659 7.487 26.303 1.00 53.06 374 GLU A O 1
ATOM 2815 N N . TRP A 1 375 ? -9.129 7.057 27.924 1.00 56.88 375 TRP A N 1
ATOM 2816 C CA . TRP A 1 375 ? -8.926 5.588 27.844 1.00 56.88 375 TRP A CA 1
ATOM 2817 C C . TRP A 1 375 ? -10.139 4.672 28.158 1.00 56.88 375 TRP A C 1
ATOM 2819 O O . TRP A 1 375 ? -10.090 3.862 29.091 1.00 56.88 375 TRP A O 1
ATOM 2829 N N . ASP A 1 376 ? -11.182 4.680 27.321 1.00 57.88 376 ASP A N 1
ATOM 2830 C CA . ASP A 1 376 ? -12.376 3.817 27.475 1.00 57.88 376 ASP A CA 1
ATOM 2831 C C . ASP A 1 376 ? -12.077 2.307 27.519 1.00 57.88 376 ASP A C 1
ATOM 2833 O O . ASP A 1 376 ? -12.627 1.589 28.349 1.00 57.88 376 ASP A O 1
ATOM 2837 N N . ALA A 1 377 ? -11.142 1.800 26.708 1.00 56.56 377 ALA A N 1
ATOM 2838 C CA . ALA A 1 377 ? -10.809 0.368 26.663 1.00 56.56 377 ALA A CA 1
ATOM 2839 C C . ALA A 1 377 ? -10.387 -0.214 28.029 1.00 56.56 377 ALA A C 1
ATOM 2841 O O . ALA A 1 377 ? -10.692 -1.365 28.342 1.00 56.56 377 ALA A O 1
ATOM 2842 N N . ARG A 1 378 ? -9.701 0.593 28.853 1.00 60.78 378 ARG A N 1
ATOM 2843 C CA . ARG A 1 378 ? -9.231 0.197 30.191 1.00 60.78 378 ARG A CA 1
ATOM 2844 C C . ARG A 1 378 ? -10.393 0.106 31.174 1.00 60.78 378 ARG A C 1
ATOM 2846 O O . ARG A 1 378 ? -10.481 -0.869 31.911 1.00 60.78 378 ARG A O 1
ATOM 2853 N N . ARG A 1 379 ? -11.292 1.098 31.145 1.00 66.06 379 ARG A N 1
ATOM 2854 C CA . ARG A 1 379 ? -12.529 1.120 31.942 1.00 66.06 379 ARG A CA 1
ATOM 2855 C C . ARG A 1 379 ? -13.411 -0.070 31.621 1.00 66.06 379 ARG A C 1
ATOM 2857 O O . ARG A 1 379 ? -13.911 -0.711 32.530 1.00 66.06 379 ARG A O 1
ATOM 2864 N N . LEU A 1 380 ? -13.545 -0.399 30.341 1.00 64.25 380 LEU A N 1
ATOM 2865 C CA . LEU A 1 380 ? -14.418 -1.476 29.881 1.00 64.25 380 LEU A CA 1
ATOM 2866 C C . LEU A 1 380 ? -13.960 -2.854 30.339 1.00 64.25 380 LEU A C 1
ATOM 2868 O O . LEU A 1 380 ? -14.779 -3.635 30.814 1.00 64.25 380 LEU A O 1
ATOM 2872 N N . LEU A 1 381 ? -12.659 -3.141 30.242 1.00 63.91 381 LEU A N 1
ATOM 2873 C CA . LEU A 1 381 ? -12.111 -4.403 30.733 1.00 63.91 381 LEU A CA 1
ATOM 2874 C C . LEU A 1 381 ? -12.249 -4.514 32.261 1.00 63.91 381 LEU A C 1
ATOM 2876 O O . LEU A 1 381 ? -12.613 -5.570 32.764 1.00 63.91 381 LEU A O 1
ATOM 2880 N N . LEU A 1 382 ? -11.984 -3.425 32.988 1.00 67.69 382 LEU A N 1
ATOM 2881 C CA . LEU A 1 382 ? -12.090 -3.382 34.448 1.00 67.69 382 LEU A CA 1
ATOM 2882 C C . LEU A 1 382 ? -13.533 -3.479 34.947 1.00 67.69 382 LEU A C 1
ATOM 2884 O O . LEU A 1 382 ? -13.791 -4.197 35.903 1.00 67.69 382 LEU A O 1
ATOM 2888 N N . PHE A 1 383 ? -14.478 -2.786 34.314 1.00 69.25 383 PHE A N 1
ATOM 2889 C CA . PHE A 1 383 ? -15.879 -2.803 34.735 1.00 69.25 383 PHE A CA 1
ATOM 2890 C C . PHE A 1 383 ? -16.598 -4.080 34.307 1.00 69.25 383 PHE A C 1
ATOM 2892 O O . PHE A 1 383 ? -17.435 -4.565 35.057 1.00 69.25 383 PHE A O 1
ATOM 2899 N N . GLY A 1 384 ? -16.239 -4.674 33.164 1.00 66.50 384 GLY A N 1
ATOM 2900 C CA . GLY A 1 384 ? -16.762 -5.982 32.750 1.00 66.50 384 GLY A CA 1
ATOM 2901 C C . GLY A 1 384 ? -16.288 -7.156 33.619 1.00 66.50 384 GLY A C 1
ATOM 2902 O O . GLY A 1 384 ? -16.738 -8.279 33.412 1.00 66.50 384 GLY A O 1
ATOM 2903 N N . LEU A 1 385 ? -15.372 -6.908 34.560 1.00 66.75 385 LEU A N 1
ATOM 2904 C CA . LEU A 1 385 ? -14.882 -7.867 35.551 1.00 66.75 385 LEU A CA 1
ATOM 2905 C C . LEU A 1 385 ? -15.562 -7.745 36.916 1.00 66.75 385 LEU A C 1
ATOM 2907 O O . LEU A 1 385 ? -15.345 -8.598 37.772 1.00 66.75 385 LEU A O 1
ATOM 2911 N N . LEU A 1 386 ? -16.330 -6.680 37.147 1.00 69.00 386 LEU A N 1
ATOM 2912 C CA . LEU A 1 386 ? -17.026 -6.488 38.410 1.00 69.00 386 LEU A CA 1
ATOM 2913 C C . LEU A 1 386 ? -18.359 -7.236 38.377 1.00 69.00 386 LEU A C 1
ATOM 2915 O O . LEU A 1 386 ? -19.164 -7.034 37.470 1.00 69.00 386 LEU A O 1
ATOM 2919 N N . ASP A 1 387 ? -18.625 -8.031 39.413 1.00 67.38 387 ASP A N 1
ATOM 2920 C CA . ASP A 1 387 ? -19.921 -8.701 39.592 1.00 67.38 387 ASP A CA 1
ATOM 2921 C C . ASP A 1 387 ? -21.067 -7.700 39.815 1.00 67.38 387 ASP A C 1
ATOM 2923 O O . ASP A 1 387 ? -22.233 -8.008 39.571 1.00 67.38 387 ASP A O 1
ATOM 2927 N N . THR A 1 388 ? -20.741 -6.487 40.278 1.00 68.19 388 THR A N 1
ATOM 2928 C CA . THR A 1 388 ? -21.686 -5.378 40.430 1.00 68.19 388 THR A CA 1
ATOM 2929 C C . THR A 1 388 ? -21.050 -4.072 39.961 1.00 68.19 388 THR A C 1
ATOM 2931 O O . THR A 1 388 ? -19.925 -3.739 40.333 1.00 68.19 388 THR A O 1
ATOM 2934 N N . VAL A 1 389 ? -21.773 -3.309 39.141 1.00 72.06 389 VAL A N 1
ATOM 2935 C CA . VAL A 1 389 ? -21.339 -1.992 38.653 1.00 72.06 389 VAL A CA 1
ATOM 2936 C C . VAL A 1 389 ? -22.368 -0.961 39.097 1.00 72.06 389 VAL A C 1
ATOM 2938 O O . VAL A 1 389 ? -23.562 -1.135 38.868 1.00 72.06 389 VAL A O 1
ATOM 2941 N N . SER A 1 390 ? -21.936 0.129 39.741 1.00 73.12 390 SER A N 1
ATOM 2942 C CA . SER A 1 390 ? -22.880 1.181 40.136 1.00 73.12 390 SER A CA 1
ATOM 2943 C C . SER A 1 390 ? -23.336 2.010 38.921 1.00 73.12 390 SER A C 1
ATOM 2945 O O . SER A 1 390 ? -22.531 2.265 38.019 1.00 73.12 390 SER A O 1
ATOM 2947 N N . PRO A 1 391 ? -24.585 2.517 38.890 1.00 72.06 391 PRO A N 1
ATOM 2948 C CA . PRO A 1 391 ? -25.061 3.363 37.791 1.00 72.06 391 PRO A CA 1
ATOM 2949 C C . PRO A 1 391 ? -24.213 4.624 37.573 1.00 72.06 391 PRO A C 1
ATOM 2951 O O . PRO A 1 391 ? -23.987 5.036 36.438 1.00 72.06 391 PRO A O 1
ATOM 2954 N N . ALA A 1 392 ? -23.697 5.215 38.657 1.00 71.44 392 ALA A N 1
ATOM 2955 C CA . ALA A 1 392 ? -22.808 6.374 38.592 1.00 71.44 392 ALA A CA 1
ATOM 2956 C C . ALA A 1 392 ? -21.488 6.037 37.885 1.00 71.44 392 ALA A C 1
ATOM 2958 O O . ALA A 1 392 ? -21.019 6.816 37.060 1.00 71.44 392 ALA A O 1
ATOM 2959 N N . LEU A 1 393 ? -20.930 4.856 38.167 1.00 67.62 393 LEU A N 1
ATOM 2960 C CA . LEU A 1 393 ? -19.712 4.364 37.532 1.00 67.62 393 LEU A CA 1
ATOM 2961 C C . LEU A 1 393 ? -19.943 4.072 36.045 1.00 67.62 393 LEU A C 1
ATOM 2963 O O . LEU A 1 393 ? -19.167 4.521 35.205 1.00 67.62 393 LEU A O 1
ATOM 2967 N N . ALA A 1 394 ? -21.050 3.411 35.700 1.00 70.94 394 ALA A N 1
ATOM 2968 C CA . ALA A 1 394 ? -21.411 3.137 34.311 1.00 70.94 394 ALA A CA 1
ATOM 2969 C C . ALA A 1 394 ? -21.656 4.410 33.480 1.00 70.94 394 ALA A C 1
ATOM 2971 O O . ALA A 1 394 ? -21.318 4.446 32.299 1.00 70.94 394 ALA A O 1
ATOM 2972 N N . ALA A 1 395 ? -22.184 5.478 34.085 1.00 69.81 395 ALA A N 1
ATOM 2973 C CA . ALA A 1 395 ? -22.431 6.752 33.403 1.00 69.81 395 ALA A CA 1
ATOM 2974 C C . ALA A 1 395 ? -21.151 7.493 32.953 1.00 69.81 395 ALA A C 1
ATOM 2976 O O . ALA A 1 395 ? -21.240 8.393 32.107 1.00 69.81 395 ALA A O 1
ATOM 2977 N N . THR A 1 396 ? -19.983 7.115 33.497 1.00 66.06 396 THR A N 1
ATOM 2978 C CA . THR A 1 396 ? -18.656 7.646 33.115 1.00 66.06 396 THR A CA 1
ATOM 2979 C C . THR A 1 396 ? -18.078 7.017 31.848 1.00 66.06 396 THR A C 1
ATOM 2981 O O . THR A 1 396 ? -17.070 7.496 31.330 1.00 66.06 396 THR A O 1
ATOM 2984 N N . LEU A 1 397 ? -18.695 5.947 31.341 1.00 63.59 397 LEU A N 1
ATOM 2985 C CA . LEU A 1 397 ? -18.258 5.303 30.110 1.00 63.59 397 LEU A CA 1
ATOM 2986 C C . LEU A 1 397 ? -18.602 6.182 28.907 1.00 63.59 397 LEU A C 1
ATOM 2988 O O . LEU A 1 397 ? -19.767 6.540 28.705 1.00 63.59 397 LEU A O 1
ATOM 2992 N N . SER A 1 398 ? -17.596 6.488 28.086 1.00 60.31 398 SER A N 1
ATOM 2993 C CA . SER A 1 398 ? -17.839 6.922 26.717 1.00 60.31 398 SER A CA 1
ATOM 2994 C C . SER A 1 398 ? -17.985 5.684 25.833 1.00 60.31 398 SER A C 1
ATOM 2996 O O . SER A 1 398 ? -17.283 4.676 25.969 1.00 60.31 398 SER A O 1
ATOM 2998 N N . PHE A 1 399 ? -18.984 5.726 24.956 1.00 60.50 399 PHE A N 1
ATOM 2999 C CA . PHE A 1 399 ? -19.293 4.646 24.022 1.00 60.50 399 PHE A CA 1
ATOM 3000 C C . PHE A 1 399 ? -18.779 4.937 22.607 1.00 60.50 399 PHE A C 1
ATOM 3002 O O . PHE A 1 399 ? -19.066 4.177 21.679 1.00 60.50 399 PHE A O 1
ATOM 3009 N N . ASP A 1 400 ? -17.943 5.971 22.448 1.00 54.03 400 ASP A N 1
ATOM 3010 C CA . ASP A 1 400 ? -17.244 6.282 21.196 1.00 54.03 400 ASP A CA 1
ATOM 3011 C C . ASP A 1 400 ? -16.464 5.063 20.660 1.00 54.03 400 ASP A C 1
ATOM 3013 O O . ASP A 1 400 ? -16.345 4.875 19.445 1.00 54.03 400 ASP A O 1
ATOM 3017 N N . SER A 1 401 ? -15.993 4.178 21.548 1.00 52.94 401 SER A N 1
ATOM 3018 C CA . SER A 1 401 ? -15.226 2.970 21.205 1.00 52.94 401 SER A CA 1
ATOM 3019 C C . SER A 1 401 ? -16.034 1.855 20.507 1.00 52.94 401 SER A C 1
ATOM 3021 O O . SER A 1 401 ? -15.448 1.024 19.802 1.00 52.94 401 SER A O 1
ATOM 3023 N N . LEU A 1 402 ? -17.376 1.868 20.596 1.00 57.56 402 LEU A N 1
ATOM 3024 C CA . LEU A 1 402 ? -18.249 0.963 19.826 1.00 57.56 402 LEU A CA 1
ATOM 3025 C C . LEU A 1 402 ? -18.267 1.284 18.326 1.00 57.56 402 LEU A C 1
ATOM 3027 O O . LEU A 1 402 ? -18.712 0.458 17.537 1.00 57.56 402 LEU A O 1
ATOM 3031 N N . SER A 1 403 ? -17.798 2.468 17.918 1.00 47.53 403 SER A N 1
ATOM 3032 C CA . SER A 1 403 ? -17.828 2.919 16.519 1.00 47.53 403 SER A CA 1
ATOM 3033 C C . SER A 1 403 ? -16.826 2.214 15.592 1.00 47.53 403 SER A C 1
ATOM 3035 O O . SER A 1 403 ? -16.808 2.490 14.392 1.00 47.53 403 SER A O 1
ATOM 3037 N N . SER A 1 404 ? -15.991 1.310 16.118 1.00 43.53 404 SER A N 1
ATOM 3038 C CA . SER A 1 404 ? -15.052 0.533 15.309 1.00 43.53 404 SER A CA 1
ATOM 3039 C C . SER A 1 404 ? -15.730 -0.704 14.702 1.00 43.53 404 SER A C 1
ATOM 3041 O O . SER A 1 404 ? -16.326 -1.516 15.406 1.00 43.53 404 SER A O 1
ATOM 3043 N N . ASP A 1 405 ? -15.591 -0.884 13.382 1.00 40.66 405 ASP A N 1
ATOM 3044 C CA . ASP A 1 405 ? -16.131 -2.001 12.572 1.00 40.66 405 ASP A CA 1
ATOM 3045 C C . ASP A 1 405 ? -15.746 -3.420 13.059 1.00 40.66 405 ASP A C 1
ATOM 3047 O O . ASP A 1 405 ? -16.133 -4.423 12.452 1.00 40.66 405 ASP A O 1
ATOM 3051 N N . SER A 1 406 ? -14.935 -3.526 14.113 1.00 45.31 406 SER A N 1
ATOM 3052 C CA . SER A 1 406 ? -14.447 -4.768 14.706 1.00 45.31 406 SER A CA 1
ATOM 3053 C C . SER A 1 406 ? -15.419 -5.396 15.709 1.00 45.31 406 SER A C 1
ATOM 3055 O O . SER A 1 406 ? -15.179 -6.531 16.114 1.00 45.31 406 SER A O 1
ATOM 3057 N N . GLY A 1 407 ? -16.476 -4.689 16.145 1.00 55.72 407 GLY A N 1
ATOM 3058 C CA . GLY A 1 407 ? -17.363 -5.169 17.219 1.00 55.72 407 GLY A CA 1
ATOM 3059 C C . GLY A 1 407 ? -16.611 -5.411 18.533 1.00 55.72 407 GLY A C 1
ATOM 3060 O O . GLY A 1 407 ? -17.060 -6.175 19.386 1.00 55.72 407 GLY A O 1
ATOM 3061 N N . ALA A 1 408 ? -15.441 -4.784 18.672 1.00 55.12 408 ALA A N 1
ATOM 3062 C CA . ALA A 1 408 ? -14.405 -5.241 19.575 1.00 55.12 408 ALA A CA 1
ATOM 3063 C C . ALA A 1 408 ? -14.832 -5.222 21.052 1.00 55.12 408 ALA A C 1
ATOM 3065 O O . ALA A 1 408 ? -14.538 -6.121 21.834 1.00 55.12 408 ALA A O 1
ATOM 3066 N N . PHE A 1 409 ? -15.587 -4.201 21.425 1.00 66.12 409 PHE A N 1
ATOM 3067 C CA . PHE A 1 409 ? -15.937 -3.948 22.814 1.00 66.12 409 PHE A CA 1
ATOM 3068 C C . PHE A 1 409 ? -17.337 -4.454 23.174 1.00 66.12 409 PHE A C 1
ATOM 3070 O O . PHE A 1 409 ? -17.737 -4.341 24.328 1.00 66.12 409 PHE A O 1
ATOM 3077 N N . VAL A 1 410 ? -18.076 -5.035 22.217 1.00 73.75 410 VAL A N 1
ATOM 3078 C CA . VAL A 1 410 ? -19.486 -5.428 22.392 1.00 73.75 410 VAL A CA 1
ATOM 3079 C C . VAL A 1 410 ? -19.653 -6.354 23.596 1.00 73.75 410 VAL A C 1
ATOM 3081 O O . VAL A 1 410 ? -20.442 -6.038 24.474 1.00 73.75 410 VAL A O 1
ATOM 3084 N N . ALA A 1 411 ? -18.847 -7.414 23.708 1.00 71.88 411 ALA A N 1
ATOM 3085 C CA . ALA A 1 411 ? -18.937 -8.364 24.821 1.00 71.88 411 ALA A CA 1
ATOM 3086 C C . ALA A 1 411 ? -18.634 -7.733 26.196 1.00 71.88 411 ALA A C 1
ATOM 3088 O O . ALA A 1 411 ? -19.252 -8.095 27.194 1.00 71.88 411 ALA A O 1
ATOM 3089 N N . ALA A 1 412 ? -17.704 -6.772 26.263 1.00 70.94 412 ALA A N 1
ATOM 3090 C CA . ALA A 1 412 ? -17.399 -6.062 27.508 1.00 70.94 412 ALA A CA 1
ATOM 3091 C C . ALA A 1 412 ? -18.573 -5.167 27.931 1.00 70.94 412 ALA A C 1
ATOM 3093 O O . ALA A 1 412 ? -18.963 -5.160 29.096 1.00 70.94 412 ALA A O 1
ATOM 3094 N N . TYR A 1 413 ? -19.181 -4.465 26.972 1.00 77.31 413 TYR A N 1
ATOM 3095 C CA . TYR A 1 413 ? -20.374 -3.667 27.229 1.00 77.31 413 TYR A CA 1
ATOM 3096 C C . TYR A 1 413 ? -21.593 -4.526 27.592 1.00 77.31 413 TYR A C 1
ATOM 3098 O O . TYR A 1 413 ? -22.328 -4.150 28.498 1.00 77.31 413 TYR A O 1
ATOM 3106 N N . GLU A 1 414 ? -21.795 -5.685 26.958 1.00 80.75 414 GLU A N 1
ATOM 3107 C CA . GLU A 1 414 ? -22.840 -6.645 27.353 1.00 80.75 414 GLU A CA 1
ATOM 3108 C C . GLU A 1 414 ? -22.654 -7.090 28.808 1.00 80.75 414 GLU A C 1
ATOM 3110 O O . GLU A 1 414 ? -23.611 -7.064 29.578 1.00 80.75 414 GLU A O 1
ATOM 3115 N N . GLY A 1 415 ? -21.420 -7.421 29.210 1.00 76.50 415 GLY A N 1
ATOM 3116 C CA . GLY A 1 415 ? -21.091 -7.778 30.592 1.00 76.50 415 GLY A CA 1
ATOM 3117 C C . GLY A 1 415 ? -21.430 -6.670 31.591 1.00 76.50 415 GLY A C 1
ATOM 3118 O O . GLY A 1 415 ? -22.063 -6.935 32.609 1.00 76.50 415 GLY A O 1
ATOM 3119 N N . ILE A 1 416 ? -21.097 -5.416 31.267 1.00 77.81 416 ILE A N 1
ATOM 3120 C CA . ILE A 1 416 ? -21.433 -4.252 32.105 1.00 77.81 416 ILE A CA 1
ATOM 3121 C C . ILE A 1 416 ? -22.951 -4.068 32.215 1.00 77.81 416 ILE A C 1
ATOM 3123 O O . ILE A 1 416 ? -23.460 -3.810 33.303 1.00 77.81 416 ILE A O 1
ATOM 3127 N N . LEU A 1 417 ? -23.687 -4.213 31.110 1.00 83.00 417 LEU A N 1
ATOM 3128 C CA . LEU A 1 417 ? -25.147 -4.106 31.114 1.00 83.00 417 LEU A CA 1
ATOM 3129 C C . LEU A 1 417 ? -25.784 -5.225 31.946 1.00 83.00 417 LEU A C 1
ATOM 3131 O O . LEU A 1 417 ? -26.679 -4.953 32.743 1.00 83.00 417 LEU A O 1
ATOM 3135 N N . HIS A 1 418 ? -25.286 -6.457 31.836 1.00 83.94 418 HIS A N 1
ATOM 3136 C CA . HIS A 1 418 ? -25.722 -7.558 32.692 1.00 83.94 418 HIS A CA 1
ATOM 3137 C C . HIS A 1 418 ? -25.429 -7.301 34.177 1.00 83.94 418 HIS A C 1
ATOM 3139 O O . HIS A 1 418 ? -26.302 -7.561 35.002 1.00 83.94 418 HIS A O 1
ATOM 3145 N N . ALA A 1 419 ? -24.256 -6.755 34.515 1.00 79.62 419 ALA A N 1
ATOM 3146 C CA . ALA A 1 419 ? -23.874 -6.428 35.892 1.00 79.62 419 ALA A CA 1
ATOM 3147 C C . ALA A 1 419 ? -24.677 -5.256 36.489 1.00 79.62 419 ALA A C 1
ATOM 3149 O O . ALA A 1 419 ? -24.888 -5.208 37.700 1.00 79.62 419 ALA A O 1
ATOM 3150 N N . LEU A 1 420 ? -25.135 -4.315 35.655 1.00 82.81 420 LEU A N 1
ATOM 3151 C CA . LEU A 1 420 ? -26.055 -3.246 36.064 1.00 82.81 420 LEU A CA 1
ATOM 3152 C C . LEU A 1 420 ? -27.462 -3.773 36.353 1.00 82.81 420 LEU A C 1
ATOM 3154 O O . LEU A 1 420 ? -28.120 -3.272 37.258 1.00 82.81 420 LEU A O 1
ATOM 3158 N N . GLY A 1 421 ? -27.915 -4.759 35.575 1.00 85.94 421 GLY A N 1
ATOM 3159 C CA . GLY A 1 421 ? -29.297 -5.225 35.583 1.00 85.94 421 GLY A CA 1
ATOM 3160 C C . GLY A 1 421 ? -30.203 -4.422 34.644 1.00 85.94 421 GLY A C 1
ATOM 3161 O O . GLY A 1 421 ? -29.912 -3.290 34.256 1.00 85.94 421 GLY A O 1
ATOM 3162 N N . GLU A 1 422 ? -31.321 -5.037 34.248 1.00 92.50 422 GLU A N 1
ATOM 3163 C CA . GLU A 1 422 ? -32.249 -4.495 33.243 1.00 92.50 422 GLU A CA 1
ATOM 3164 C C . GLU A 1 422 ? -32.800 -3.114 33.630 1.00 92.50 422 GLU A C 1
ATOM 3166 O O . GLU A 1 422 ? -32.756 -2.181 32.828 1.00 92.50 422 GLU A O 1
ATOM 3171 N N . THR A 1 423 ? -33.284 -2.955 34.865 1.00 92.44 423 THR A N 1
ATOM 3172 C CA . THR A 1 423 ? -33.948 -1.721 35.316 1.00 92.44 423 THR A CA 1
ATOM 3173 C C . THR A 1 423 ? -32.999 -0.523 35.256 1.00 92.44 423 THR A C 1
ATOM 3175 O O . THR A 1 423 ? -33.323 0.519 34.681 1.00 92.44 423 THR A O 1
ATOM 3178 N N . GLU A 1 424 ? -31.808 -0.680 35.823 1.00 89.00 424 GLU A N 1
ATOM 3179 C CA . GLU A 1 424 ? -30.770 0.339 35.905 1.00 89.00 424 GLU A CA 1
ATOM 3180 C C . GLU A 1 424 ? -30.192 0.656 34.521 1.00 89.00 424 GLU A C 1
ATOM 3182 O O . GLU A 1 424 ? -30.002 1.829 34.184 1.00 89.00 424 GLU A O 1
ATOM 3187 N N . ALA A 1 425 ? -29.970 -0.362 33.685 1.00 88.50 425 ALA A N 1
ATOM 3188 C CA . ALA A 1 425 ? -29.458 -0.185 32.331 1.00 88.50 425 ALA A CA 1
ATOM 3189 C C . ALA A 1 425 ? -30.447 0.567 31.421 1.00 88.50 425 ALA A C 1
ATOM 3191 O O . ALA A 1 425 ? -30.047 1.477 30.686 1.00 88.50 425 ALA A O 1
ATOM 3192 N N . LEU A 1 426 ? -31.744 0.249 31.490 1.00 92.31 426 LEU A N 1
ATOM 3193 C CA . LEU A 1 426 ? -32.783 0.960 30.734 1.00 92.31 426 LEU A CA 1
ATOM 3194 C C . LEU A 1 426 ? -32.968 2.404 31.229 1.00 92.31 426 LEU A C 1
ATOM 3196 O O . LEU A 1 426 ? -33.161 3.320 30.419 1.00 92.31 426 LEU A O 1
ATOM 3200 N N . ALA A 1 427 ? -32.862 2.640 32.541 1.00 90.31 427 ALA A N 1
ATOM 3201 C CA . ALA A 1 427 ? -32.880 3.987 33.108 1.00 90.31 427 ALA A CA 1
ATOM 3202 C C . ALA A 1 427 ? -31.688 4.823 32.610 1.00 90.31 427 ALA A C 1
ATOM 3204 O O . ALA A 1 427 ? -31.873 5.964 32.176 1.00 90.31 427 ALA A O 1
ATOM 3205 N N . LEU A 1 428 ? -30.488 4.235 32.577 1.00 86.31 428 LEU A N 1
ATOM 3206 C CA . LEU A 1 428 ? -29.289 4.875 32.035 1.00 86.31 428 LEU A CA 1
ATOM 3207 C C . LEU A 1 428 ? -29.430 5.179 30.536 1.00 86.31 428 LEU A C 1
ATOM 3209 O O . LEU A 1 428 ? -29.070 6.272 30.092 1.00 86.31 428 LEU A O 1
ATOM 3213 N N . GLY A 1 429 ? -30.001 4.259 29.754 1.00 88.19 429 GLY A N 1
ATOM 3214 C CA . GLY A 1 429 ? -30.307 4.486 28.338 1.00 88.19 429 GLY A CA 1
ATOM 3215 C C . GLY A 1 429 ? -31.278 5.653 28.129 1.00 88.19 429 GLY A C 1
ATOM 3216 O O . GLY A 1 429 ? -31.042 6.530 27.295 1.00 88.19 429 GLY A O 1
ATOM 3217 N N . THR A 1 430 ? -32.328 5.722 28.952 1.00 91.00 430 THR A N 1
ATOM 3218 C CA . THR A 1 430 ? -33.304 6.824 28.948 1.00 91.00 430 THR A CA 1
ATOM 3219 C C . THR A 1 430 ? -32.638 8.165 29.259 1.00 91.00 430 THR A C 1
ATOM 3221 O O . THR A 1 430 ? -32.851 9.145 28.541 1.00 91.00 430 THR A O 1
ATOM 3224 N N . GLN A 1 431 ? -31.806 8.207 30.304 1.00 87.56 431 GLN A N 1
ATOM 3225 C CA . GLN A 1 431 ? -31.060 9.400 30.699 1.00 87.56 431 GLN A CA 1
ATOM 3226 C C . GLN A 1 431 ? -30.077 9.835 29.607 1.00 87.56 431 GLN A C 1
ATOM 3228 O O . GLN A 1 431 ? -29.958 11.025 29.322 1.00 87.56 431 GLN A O 1
ATOM 3233 N N . THR A 1 432 ? -29.407 8.879 28.963 1.00 83.94 432 THR A N 1
ATOM 3234 C CA . THR A 1 432 ? -28.428 9.149 27.905 1.00 83.94 432 THR A CA 1
ATOM 3235 C C . THR A 1 432 ? -29.086 9.796 26.690 1.00 83.94 432 THR A C 1
ATOM 3237 O O . THR A 1 432 ? -28.605 10.827 26.219 1.00 83.94 432 THR A O 1
ATOM 3240 N N . LEU A 1 433 ? -30.226 9.268 26.230 1.00 85.88 433 LEU A N 1
ATOM 3241 C CA . LEU A 1 433 ? -30.993 9.870 25.132 1.00 85.88 433 LEU A CA 1
ATOM 3242 C C . LEU A 1 433 ? -31.534 11.263 25.483 1.00 85.88 433 LEU A C 1
ATOM 3244 O O . LEU A 1 433 ? -31.636 12.121 24.613 1.00 85.88 433 LEU A O 1
ATOM 3248 N N . ALA A 1 434 ? -31.859 11.509 26.754 1.00 86.38 434 ALA A N 1
ATOM 3249 C CA . ALA A 1 434 ? -32.314 12.816 27.230 1.00 86.38 434 ALA A CA 1
ATOM 3250 C C . ALA A 1 434 ? -31.181 13.832 27.477 1.00 86.38 434 ALA A C 1
ATOM 3252 O O . ALA A 1 434 ? -31.472 14.997 27.728 1.00 86.38 434 ALA A O 1
ATOM 3253 N N . SER A 1 435 ? -29.915 13.408 27.446 1.00 83.19 435 SER A N 1
ATOM 3254 C CA . SER A 1 435 ? -28.771 14.271 27.754 1.00 83.19 435 SER A CA 1
ATOM 3255 C C . SER A 1 435 ? -28.291 15.091 26.550 1.00 83.19 435 SER A C 1
ATOM 3257 O O . SER A 1 435 ? -28.448 14.680 25.397 1.00 83.19 435 SER A O 1
ATOM 3259 N N . ASP A 1 436 ? -27.596 16.196 26.831 1.00 80.44 436 ASP A N 1
ATOM 3260 C CA . ASP A 1 436 ? -26.907 17.034 25.834 1.00 80.44 436 ASP A CA 1
ATOM 3261 C C . ASP A 1 436 ? -25.561 16.438 25.367 1.00 80.44 436 ASP A C 1
ATOM 3263 O O . ASP A 1 436 ? -24.752 17.120 24.736 1.00 80.44 436 ASP A O 1
ATOM 3267 N N . LYS A 1 437 ? -25.289 15.162 25.690 1.00 72.88 437 LYS A N 1
ATOM 3268 C CA . LYS A 1 437 ? -24.096 14.451 25.214 1.00 72.88 437 LYS A CA 1
ATOM 3269 C C . LYS A 1 437 ? -24.082 14.370 23.683 1.00 72.88 437 LYS A C 1
ATOM 3271 O O . LYS A 1 437 ? -25.132 14.443 23.034 1.00 72.88 437 LYS A O 1
ATOM 3276 N N . ARG A 1 438 ? -22.890 14.182 23.104 1.00 72.44 438 ARG A N 1
ATOM 3277 C CA . ARG A 1 438 ? -22.719 14.075 21.649 1.00 72.44 438 ARG A CA 1
ATOM 3278 C C . ARG A 1 438 ? -23.455 12.838 21.146 1.00 72.44 438 ARG A C 1
ATOM 3280 O O . ARG A 1 438 ? -23.565 11.839 21.853 1.00 72.44 438 ARG A O 1
ATOM 3287 N N . ASP A 1 439 ? -23.887 12.865 19.889 1.00 74.62 439 ASP A N 1
ATOM 3288 C CA . ASP A 1 439 ? -24.568 11.722 19.272 1.00 74.62 439 ASP A CA 1
ATOM 3289 C C . ASP A 1 439 ? -23.746 10.437 19.340 1.00 74.62 439 ASP A C 1
ATOM 3291 O O . ASP A 1 439 ? -24.327 9.361 19.414 1.00 74.62 439 ASP A O 1
ATOM 3295 N N . SER A 1 440 ? -22.411 10.537 19.337 1.00 67.25 440 SER A N 1
ATOM 3296 C CA . SER A 1 440 ? -21.487 9.408 19.459 1.00 67.25 440 SER A CA 1
ATOM 3297 C C . SER A 1 440 ? -21.570 8.705 20.820 1.00 67.25 440 SER A C 1
ATOM 3299 O O . SER A 1 440 ? -21.592 7.475 20.875 1.00 67.25 440 SER A O 1
ATOM 3301 N N . ASP A 1 441 ? -21.808 9.468 21.887 1.00 68.81 441 ASP A N 1
ATOM 3302 C CA . ASP A 1 441 ? -21.995 8.959 23.248 1.00 68.81 441 ASP A CA 1
ATOM 3303 C C . ASP A 1 441 ? -23.345 8.220 23.412 1.00 68.81 441 ASP A C 1
ATOM 3305 O O . ASP A 1 441 ? -23.556 7.498 24.387 1.00 68.81 441 ASP A O 1
ATOM 3309 N N . LYS A 1 442 ? -24.271 8.378 22.451 1.00 77.56 442 LYS A N 1
ATOM 3310 C CA . LYS A 1 442 ? -25.613 7.766 22.438 1.00 77.56 442 LYS A CA 1
ATOM 3311 C C . LYS A 1 442 ? -25.699 6.505 21.560 1.00 77.56 442 LYS A C 1
ATOM 3313 O O . LYS A 1 442 ? -26.740 5.857 21.512 1.00 77.56 442 LYS A O 1
ATOM 3318 N N . GLN A 1 443 ? -24.624 6.106 20.872 1.00 71.38 443 GLN A N 1
ATOM 3319 C CA . GLN A 1 443 ? -24.662 5.050 19.833 1.00 71.38 443 GLN A CA 1
ATOM 3320 C C . GLN A 1 443 ? -24.670 3.616 20.373 1.00 71.38 443 GLN A C 1
ATOM 3322 O O . GLN A 1 443 ? -24.594 2.662 19.601 1.00 71.38 443 GLN A O 1
ATOM 3327 N N . TRP A 1 444 ? -24.749 3.439 21.689 1.00 79.00 444 TRP A N 1
ATOM 3328 C CA . TRP A 1 444 ? -24.815 2.130 22.334 1.00 79.00 444 TRP A CA 1
ATOM 3329 C C . TRP A 1 444 ? -26.245 1.652 22.589 1.00 79.00 444 TRP A C 1
ATOM 3331 O O . TRP A 1 444 ? -26.437 0.499 22.949 1.00 79.00 444 TRP A O 1
ATOM 3341 N N . ILE A 1 445 ? -27.262 2.488 22.360 1.00 85.75 445 ILE A N 1
ATOM 3342 C CA . ILE A 1 445 ? -28.671 2.127 22.584 1.00 85.75 445 ILE A CA 1
ATOM 3343 C C . ILE A 1 445 ? -29.103 0.838 21.851 1.00 85.75 445 ILE A C 1
ATOM 3345 O O . ILE A 1 445 ? -29.811 0.041 22.468 1.00 85.75 445 ILE A O 1
ATOM 3349 N N . PRO A 1 446 ? -28.657 0.534 20.612 1.00 88.19 446 PRO A N 1
ATOM 3350 C CA . PRO A 1 446 ? -28.942 -0.764 19.988 1.00 88.19 446 PRO A CA 1
ATOM 3351 C C . PRO A 1 446 ? -28.457 -1.974 20.800 1.00 88.19 446 PRO A C 1
ATOM 3353 O O . PRO A 1 446 ? -29.062 -3.044 20.735 1.00 88.19 446 PRO A O 1
ATOM 3356 N N . LEU A 1 447 ? -27.406 -1.808 21.607 1.00 87.44 447 LEU A N 1
ATOM 3357 C CA . LEU A 1 447 ? -26.892 -2.857 22.480 1.00 87.44 447 LEU A CA 1
ATOM 3358 C C . LEU A 1 447 ? -27.867 -3.206 23.612 1.00 87.44 447 LEU A C 1
ATOM 3360 O O . LEU A 1 447 ? -27.952 -4.371 23.983 1.00 87.44 447 LEU A O 1
ATOM 3364 N N . LEU A 1 448 ? -28.658 -2.247 24.114 1.00 90.56 448 LEU A N 1
ATOM 3365 C CA . LEU A 1 448 ? -29.689 -2.529 25.124 1.00 90.56 448 LEU A CA 1
ATOM 3366 C C . LEU A 1 448 ? -30.707 -3.545 24.610 1.00 90.56 448 LEU A C 1
ATOM 3368 O O . LEU A 1 448 ? -31.066 -4.467 25.333 1.00 90.56 448 LEU A O 1
ATOM 3372 N N . HIS A 1 449 ? -31.135 -3.412 23.351 1.00 93.88 449 HIS A N 1
ATOM 3373 C CA . HIS A 1 449 ? -32.033 -4.391 22.739 1.00 93.88 449 HIS A CA 1
ATOM 3374 C C . HIS A 1 449 ? -31.348 -5.737 22.531 1.00 93.88 449 HIS A C 1
ATOM 3376 O O . HIS A 1 449 ? -31.965 -6.779 22.716 1.00 93.88 449 HIS A O 1
ATOM 3382 N N . ARG A 1 450 ? -30.067 -5.748 22.168 1.00 89.56 450 ARG A N 1
ATOM 3383 C CA . ARG A 1 450 ? -29.316 -6.999 22.046 1.00 89.56 450 ARG A CA 1
ATOM 3384 C C . ARG A 1 450 ? -29.217 -7.758 23.381 1.00 89.56 450 ARG A C 1
ATOM 3386 O O . ARG A 1 450 ? -29.302 -8.980 23.362 1.00 89.56 450 ARG A O 1
ATOM 3393 N N . VAL A 1 451 ? -29.070 -7.051 24.505 1.00 90.94 451 VAL A N 1
ATOM 3394 C CA . VAL A 1 451 ? -28.926 -7.642 25.851 1.00 90.94 451 VAL A CA 1
ATOM 3395 C C . VAL A 1 451 ? -30.272 -8.001 26.485 1.00 90.94 451 VAL A C 1
ATOM 3397 O O . VAL A 1 451 ? -30.430 -9.102 27.006 1.00 90.94 451 VAL A O 1
ATOM 3400 N N . PHE A 1 452 ? -31.242 -7.085 26.451 1.00 94.44 452 PHE A N 1
ATOM 3401 C CA . PHE A 1 452 ? -32.502 -7.215 27.192 1.00 94.44 452 PHE A CA 1
ATOM 3402 C C . PHE A 1 452 ? -33.715 -7.521 26.306 1.00 94.44 452 PHE A C 1
ATOM 3404 O O . PHE A 1 452 ? -34.753 -7.922 26.819 1.00 94.44 452 PHE A O 1
ATOM 3411 N N . GLY A 1 453 ? -33.609 -7.375 24.982 1.00 93.81 453 GLY A N 1
ATOM 3412 C CA . GLY A 1 453 ? -34.702 -7.641 24.043 1.00 93.81 453 GLY A CA 1
ATOM 3413 C C . GLY A 1 453 ? -35.804 -6.577 24.064 1.00 93.81 453 GLY A C 1
ATOM 3414 O O . GLY A 1 453 ? -35.535 -5.374 24.125 1.00 93.81 453 GLY A O 1
ATOM 3415 N N . GLU A 1 454 ? -37.059 -7.034 24.017 1.00 94.81 454 GLU A N 1
ATOM 3416 C CA . GLU A 1 454 ? -38.274 -6.206 23.907 1.00 94.81 454 GLU A CA 1
ATOM 3417 C C . GLU A 1 454 ? -38.380 -5.030 24.902 1.00 94.81 454 GLU A C 1
ATOM 3419 O O . GLU A 1 454 ? -38.769 -3.940 24.471 1.00 94.81 454 GLU A O 1
ATOM 3424 N N . PRO A 1 455 ? -38.002 -5.153 26.194 1.00 96.00 455 PRO A N 1
ATOM 3425 C CA . PRO A 1 455 ? -37.987 -4.026 27.132 1.00 96.00 455 PRO A CA 1
ATOM 3426 C C . PRO A 1 455 ? -37.198 -2.799 26.643 1.00 96.00 455 PRO A C 1
ATOM 3428 O O . PRO A 1 455 ? -37.554 -1.665 26.964 1.00 96.00 455 PRO A O 1
ATOM 3431 N N . ALA A 1 456 ? -36.158 -2.996 25.827 1.00 95.25 456 ALA A N 1
ATOM 3432 C CA . ALA A 1 456 ? -35.346 -1.916 25.270 1.00 95.25 456 ALA A CA 1
ATOM 3433 C C . ALA A 1 456 ? -35.863 -1.373 23.923 1.00 95.25 456 ALA A C 1
ATOM 3435 O O . ALA A 1 456 ? -35.360 -0.355 23.436 1.00 95.25 456 ALA A O 1
ATOM 3436 N N . MET A 1 457 ? -36.869 -2.005 23.310 1.00 95.12 457 MET A N 1
ATOM 3437 C CA . MET A 1 457 ? -37.395 -1.614 21.998 1.00 95.12 457 MET A CA 1
ATOM 3438 C C . MET A 1 457 ? -37.903 -0.158 21.933 1.00 95.12 457 MET A C 1
ATOM 3440 O O . MET A 1 457 ? -37.633 0.517 20.935 1.00 95.12 457 MET A O 1
ATOM 3444 N N . PRO A 1 458 ? -38.566 0.405 22.968 1.00 95.94 458 PRO A N 1
ATOM 3445 C CA . PRO A 1 458 ? -38.939 1.821 22.971 1.00 95.94 458 PRO A CA 1
ATOM 3446 C C . PRO A 1 458 ? -37.737 2.772 22.868 1.00 95.94 458 PRO A C 1
ATOM 3448 O O . PRO A 1 458 ? -37.816 3.789 22.176 1.00 95.94 458 PRO A O 1
ATOM 3451 N N . LEU A 1 459 ? -36.613 2.436 23.514 1.00 94.19 459 LEU A N 1
ATOM 3452 C CA . LEU A 1 459 ? -35.383 3.233 23.456 1.00 94.19 459 LEU A CA 1
ATOM 3453 C C . LEU A 1 459 ? -34.721 3.127 22.083 1.00 94.19 459 LEU A C 1
ATOM 3455 O O . LEU A 1 459 ? -34.298 4.144 21.537 1.00 94.19 459 LEU A O 1
ATOM 3459 N N . LEU A 1 460 ? -34.690 1.926 21.495 1.00 93.81 460 LEU A N 1
ATOM 3460 C CA . LEU A 1 460 ? -34.171 1.718 20.142 1.00 93.81 460 LEU A CA 1
ATOM 3461 C C . LEU A 1 460 ? -34.973 2.506 19.098 1.00 93.81 460 LEU A C 1
ATOM 3463 O O . LEU A 1 460 ? -34.384 3.222 18.291 1.00 93.81 460 LEU A O 1
ATOM 3467 N N . ARG A 1 461 ? -36.310 2.440 19.145 1.00 95.00 461 ARG A N 1
ATOM 3468 C CA . ARG A 1 461 ? -37.194 3.228 18.266 1.00 95.00 461 ARG A CA 1
ATOM 3469 C C . ARG A 1 461 ? -36.922 4.719 18.377 1.00 95.00 461 ARG A C 1
ATOM 3471 O O . ARG A 1 461 ? -36.797 5.398 17.362 1.00 95.00 461 ARG A O 1
ATOM 3478 N N . ARG A 1 462 ? -36.802 5.218 19.610 1.00 93.19 462 ARG A N 1
ATOM 3479 C CA . ARG A 1 462 ? -36.485 6.622 19.864 1.00 93.19 462 ARG A CA 1
ATOM 3480 C C . ARG A 1 462 ? -35.124 7.001 19.280 1.00 93.19 462 ARG A C 1
ATOM 3482 O O . ARG A 1 462 ? -35.050 7.986 18.559 1.00 93.19 462 ARG A O 1
ATOM 3489 N N . ALA A 1 463 ? -34.083 6.209 19.532 1.00 90.25 463 ALA A N 1
ATOM 3490 C CA . ALA A 1 463 ? -32.743 6.472 19.011 1.00 90.25 463 ALA A CA 1
ATOM 3491 C C . ALA A 1 463 ? -32.716 6.504 17.473 1.00 90.25 463 ALA A C 1
ATOM 3493 O O . ALA A 1 463 ? -32.174 7.434 16.880 1.00 90.25 463 ALA A O 1
ATOM 3494 N N . VAL A 1 464 ? -33.357 5.530 16.819 1.00 91.00 464 VAL A N 1
ATOM 3495 C CA . VAL A 1 464 ? -33.468 5.488 15.353 1.00 91.00 464 VAL A CA 1
ATOM 3496 C C . VAL A 1 464 ? -34.264 6.684 14.822 1.00 91.00 464 VAL A C 1
ATOM 3498 O O . VAL A 1 464 ? -33.845 7.292 13.839 1.00 91.00 464 VAL A O 1
ATOM 3501 N N . GLY A 1 465 ? -35.361 7.063 15.485 1.00 88.81 465 GLY A N 1
ATOM 3502 C CA . GLY A 1 465 ? -36.157 8.247 15.141 1.00 88.81 465 GLY A CA 1
ATOM 3503 C C . GLY A 1 465 ? -35.409 9.574 15.316 1.00 88.81 465 GLY A C 1
ATOM 3504 O O . GLY A 1 465 ? -35.628 10.499 14.542 1.00 88.81 465 GLY A O 1
ATOM 3505 N N . GLU A 1 466 ? -34.482 9.656 16.273 1.00 88.38 466 GLU A N 1
ATOM 3506 C CA . GLU A 1 466 ? -33.559 10.789 16.452 1.00 88.38 466 GLU A CA 1
ATOM 3507 C C . GLU A 1 466 ? -32.391 10.771 15.437 1.00 88.38 466 GLU A C 1
ATOM 3509 O O . GLU A 1 466 ? -31.550 11.666 15.443 1.00 88.38 466 GLU A O 1
ATOM 3514 N N . GLY A 1 467 ? -32.324 9.777 14.541 1.00 85.00 467 GLY A N 1
ATOM 3515 C CA . GLY A 1 467 ? -31.270 9.659 13.528 1.00 85.00 467 GLY A CA 1
ATOM 3516 C C . GLY A 1 467 ? -29.961 9.048 14.043 1.00 85.00 467 GLY A C 1
ATOM 3517 O O . GLY A 1 467 ? -28.942 9.092 13.347 1.00 85.00 467 GLY A O 1
ATOM 3518 N N . LEU A 1 468 ? -29.966 8.425 15.227 1.00 85.94 468 LEU A N 1
ATOM 3519 C CA . LEU A 1 468 ? -28.807 7.737 15.806 1.00 85.94 468 LEU A CA 1
ATOM 3520 C C . LEU A 1 468 ? -28.618 6.360 15.153 1.00 85.94 468 LEU A C 1
ATOM 3522 O O . LEU A 1 468 ? -28.885 5.312 15.734 1.00 85.94 468 LEU A O 1
ATOM 3526 N N . LEU A 1 469 ? -28.165 6.372 13.900 1.00 81.31 469 LEU A N 1
ATOM 3527 C CA . LEU A 1 469 ? -28.122 5.186 13.037 1.00 81.31 469 LEU A CA 1
ATOM 3528 C C . LEU A 1 469 ? -26.803 4.403 13.091 1.00 81.31 469 LEU A C 1
ATOM 3530 O O . LEU A 1 469 ? -26.661 3.382 12.416 1.00 81.31 469 LEU A O 1
ATOM 3534 N N . ARG A 1 470 ? -25.809 4.856 13.860 1.00 75.06 470 ARG A N 1
ATOM 3535 C CA . ARG A 1 470 ? -24.583 4.067 14.054 1.00 75.06 470 ARG A CA 1
ATOM 3536 C C . ARG A 1 470 ? -24.873 2.882 14.977 1.00 75.06 470 ARG A C 1
ATOM 3538 O O . ARG A 1 470 ? -25.698 2.977 15.876 1.00 75.06 470 ARG A O 1
ATOM 3545 N N . ASN A 1 471 ? -24.200 1.759 14.738 1.00 78.62 471 ASN A N 1
ATOM 3546 C CA . ASN A 1 471 ? -24.311 0.522 15.526 1.00 78.62 471 ASN A CA 1
ATOM 3547 C C . ASN A 1 471 ? -25.689 -0.165 15.555 1.00 78.62 471 ASN A C 1
ATOM 3549 O O . ASN A 1 471 ? -25.854 -1.160 16.254 1.00 78.62 471 ASN A O 1
ATOM 3553 N N . VAL A 1 472 ? -26.656 0.262 14.737 1.00 82.88 472 VAL A N 1
ATOM 3554 C CA . VAL A 1 472 ? -27.949 -0.440 14.558 1.00 82.88 472 VAL A CA 1
ATOM 3555 C C . VAL A 1 472 ? -27.781 -1.907 14.137 1.00 82.88 472 VAL A C 1
ATOM 3557 O O . VAL A 1 472 ? -28.603 -2.768 14.433 1.00 82.88 472 VAL A O 1
ATOM 3560 N N . HIS A 1 473 ? -26.651 -2.231 13.513 1.00 81.31 473 HIS A N 1
ATOM 3561 C CA . HIS A 1 473 ? -26.274 -3.594 13.167 1.00 81.31 473 HIS A CA 1
ATOM 3562 C C . HIS A 1 473 ? -26.065 -4.524 14.379 1.00 81.31 473 HIS A C 1
ATOM 3564 O O . HIS A 1 473 ? -26.012 -5.737 14.196 1.00 81.31 473 HIS A O 1
ATOM 3570 N N . LEU A 1 474 ? -25.950 -3.990 15.603 1.00 82.88 474 LEU A N 1
ATOM 3571 C CA . LEU A 1 474 ? -25.875 -4.790 16.830 1.00 82.88 474 LEU A CA 1
ATOM 3572 C C . LEU A 1 474 ? -27.217 -5.455 17.168 1.00 82.88 474 LEU A C 1
ATOM 3574 O O . LEU A 1 474 ? -27.219 -6.529 17.760 1.00 82.88 474 LEU A O 1
ATOM 3578 N N . ALA A 1 475 ? -28.337 -4.863 16.749 1.00 87.56 475 ALA A N 1
ATOM 3579 C CA . ALA A 1 475 ? -29.680 -5.420 16.894 1.00 87.56 475 ALA A CA 1
ATOM 3580 C C . ALA A 1 475 ? -30.380 -5.405 15.524 1.00 87.56 475 ALA A C 1
ATOM 3582 O O . ALA A 1 475 ? -31.267 -4.578 15.303 1.00 87.56 475 ALA A O 1
ATOM 3583 N N . PRO A 1 476 ? -29.958 -6.258 14.571 1.00 87.56 476 PRO A N 1
ATOM 3584 C CA . PRO A 1 476 ? -30.292 -6.099 13.159 1.00 87.56 476 PRO A CA 1
ATOM 3585 C C . PRO A 1 476 ? -31.798 -6.203 12.886 1.00 87.56 476 PRO A C 1
ATOM 3587 O O . PRO A 1 476 ? -32.356 -5.307 12.262 1.00 87.56 476 PRO A O 1
ATOM 3590 N N . GLU A 1 477 ? -32.480 -7.232 13.396 1.00 88.88 477 GLU A N 1
ATOM 3591 C CA . GLU A 1 477 ? -33.923 -7.425 13.173 1.00 88.88 477 GLU A CA 1
ATOM 3592 C C . GLU A 1 477 ? -34.758 -6.298 13.794 1.00 88.88 477 GLU A C 1
ATOM 3594 O O . GLU A 1 477 ? -35.560 -5.661 13.110 1.00 88.88 477 GLU A O 1
ATOM 3599 N N . ALA A 1 478 ? -34.512 -5.983 15.067 1.00 91.69 478 ALA A N 1
ATOM 3600 C CA . ALA A 1 478 ? -35.213 -4.914 15.772 1.00 91.69 478 ALA A CA 1
ATOM 3601 C C . ALA A 1 478 ? -34.935 -3.532 15.165 1.00 91.69 478 ALA A C 1
ATOM 3603 O O . ALA A 1 478 ? -35.830 -2.695 15.068 1.00 91.69 478 ALA A O 1
ATOM 3604 N N . SER A 1 479 ? -33.716 -3.299 14.677 1.00 92.50 479 SER A N 1
ATOM 3605 C CA . SER A 1 479 ? -33.380 -2.056 13.987 1.00 92.50 479 SER A CA 1
ATOM 3606 C C . SER A 1 479 ? -34.085 -1.934 12.644 1.00 92.50 479 SER A C 1
ATOM 3608 O O . SER A 1 479 ? -34.481 -0.832 12.289 1.00 92.50 479 SER A O 1
ATOM 3610 N N . LEU A 1 480 ? -34.301 -3.030 11.907 1.00 92.06 480 LEU A N 1
ATOM 3611 C CA . LEU A 1 480 ? -35.113 -2.993 10.687 1.00 92.06 480 LEU A CA 1
ATOM 3612 C C . LEU A 1 480 ? -36.575 -2.642 10.985 1.00 92.06 480 LEU A C 1
ATOM 3614 O O . LEU A 1 480 ? -37.167 -1.862 10.241 1.00 92.06 480 LEU A O 1
ATOM 3618 N N . VAL A 1 481 ? -37.133 -3.151 12.089 1.00 93.50 481 VAL A N 1
ATOM 3619 C CA . VAL A 1 481 ? -38.470 -2.756 12.563 1.00 93.50 481 VAL A CA 1
ATOM 3620 C C . VAL A 1 481 ? -38.498 -1.264 12.908 1.00 93.50 481 VAL A C 1
ATOM 3622 O O . VAL A 1 481 ? -39.347 -0.535 12.401 1.00 93.50 481 VAL A O 1
ATOM 3625 N N . ALA A 1 482 ? -37.529 -0.779 13.688 1.00 93.38 482 ALA A N 1
ATOM 3626 C CA . ALA A 1 482 ? -37.439 0.633 14.058 1.00 93.38 482 ALA A CA 1
ATOM 3627 C C . ALA A 1 482 ? -37.247 1.556 12.835 1.00 93.38 482 ALA A C 1
ATOM 3629 O O . ALA A 1 482 ? -37.897 2.593 12.735 1.00 93.38 482 ALA A O 1
ATOM 3630 N N . LEU A 1 483 ? -36.407 1.167 11.870 1.00 93.31 483 LEU A N 1
ATOM 3631 C CA . LEU A 1 483 ? -36.182 1.898 10.614 1.00 93.31 483 LEU A CA 1
ATOM 3632 C C . LEU A 1 483 ? -37.434 1.947 9.729 1.00 93.31 483 LEU A C 1
ATOM 3634 O O . LEU A 1 483 ? -37.619 2.908 8.982 1.00 93.31 483 LEU A O 1
ATOM 3638 N N . ALA A 1 484 ? -38.276 0.912 9.770 1.00 90.75 484 ALA A N 1
ATOM 3639 C CA . ALA A 1 484 ? -39.522 0.878 9.013 1.00 90.75 484 ALA A CA 1
ATOM 3640 C C . ALA A 1 484 ? -40.568 1.860 9.563 1.00 90.75 484 ALA A C 1
ATOM 3642 O O . ALA A 1 484 ? -41.370 2.378 8.787 1.00 90.75 484 ALA A O 1
ATOM 3643 N N . GLU A 1 485 ? -40.537 2.121 10.871 1.00 92.00 485 GLU A N 1
ATOM 3644 C CA . GLU A 1 485 ? -41.462 3.013 11.578 1.00 92.00 485 GLU A CA 1
ATOM 3645 C C . GLU A 1 485 ? -40.964 4.471 11.657 1.00 92.00 485 GLU A C 1
ATOM 3647 O O . GLU A 1 485 ? -41.766 5.378 11.878 1.00 92.00 485 GLU A O 1
ATOM 3652 N N . ALA A 1 486 ? -39.658 4.704 11.491 1.00 91.31 486 ALA A N 1
ATOM 3653 C CA . ALA A 1 486 ? -39.035 6.017 11.646 1.00 91.31 486 ALA A CA 1
ATOM 3654 C C . ALA A 1 486 ? -39.147 6.908 10.393 1.00 91.31 486 ALA A C 1
ATOM 3656 O O . ALA A 1 486 ? -38.927 6.461 9.263 1.00 91.31 486 ALA A O 1
ATOM 3657 N N . ASP A 1 487 ? -39.405 8.202 10.609 1.00 91.88 487 ASP A N 1
ATOM 3658 C CA . ASP A 1 487 ? -39.376 9.237 9.568 1.00 91.88 487 ASP A CA 1
ATOM 3659 C C . ASP A 1 487 ? -37.965 9.833 9.442 1.00 91.88 487 ASP A C 1
ATOM 3661 O O . ASP A 1 487 ? -37.630 10.847 10.052 1.00 91.88 487 ASP A O 1
ATOM 3665 N N . ILE A 1 488 ? -37.102 9.142 8.694 1.00 89.69 488 ILE A N 1
ATOM 3666 C CA . ILE A 1 488 ? -35.692 9.505 8.498 1.00 89.69 488 ILE A CA 1
ATOM 3667 C C . ILE A 1 488 ? -35.355 9.695 7.019 1.00 89.69 488 ILE A C 1
ATOM 3669 O O . ILE A 1 488 ? -35.965 9.098 6.127 1.00 89.69 488 ILE A O 1
ATOM 3673 N N . GLU A 1 489 ? -34.327 10.501 6.746 1.00 90.19 489 GLU A N 1
ATOM 3674 C CA . GLU A 1 489 ? -33.869 10.762 5.383 1.00 90.19 489 GLU A CA 1
ATOM 3675 C C . GLU A 1 489 ? -33.500 9.461 4.647 1.00 90.19 489 GLU A C 1
ATOM 3677 O O . GLU A 1 489 ? -32.810 8.581 5.168 1.00 90.19 489 GLU A O 1
ATOM 3682 N N . ARG A 1 490 ? -33.921 9.360 3.380 1.00 87.44 490 ARG A N 1
ATOM 3683 C CA . ARG A 1 490 ? -33.735 8.168 2.543 1.00 87.44 490 ARG A CA 1
ATOM 3684 C C . ARG A 1 490 ? -32.276 7.705 2.429 1.00 87.44 490 ARG A C 1
ATOM 3686 O O . ARG A 1 490 ? -32.037 6.496 2.430 1.00 87.44 490 ARG A O 1
ATOM 3693 N N . ASP A 1 491 ? -31.307 8.615 2.300 1.00 87.31 491 ASP A N 1
ATOM 3694 C CA . ASP A 1 491 ? -29.885 8.235 2.190 1.00 87.31 491 ASP A CA 1
ATOM 3695 C C . ASP A 1 491 ? -29.324 7.725 3.527 1.00 87.31 491 ASP A C 1
ATOM 3697 O O . ASP A 1 491 ? -28.609 6.718 3.557 1.00 87.31 491 ASP A O 1
ATOM 3701 N N . ALA A 1 492 ? -29.724 8.347 4.642 1.00 86.56 492 ALA A N 1
ATOM 3702 C CA . ALA A 1 492 ? -29.376 7.904 5.990 1.00 86.56 492 ALA A CA 1
ATOM 3703 C C . ALA A 1 492 ? -29.935 6.498 6.268 1.00 86.56 492 ALA A C 1
ATOM 3705 O O . ALA A 1 492 ? -29.192 5.603 6.679 1.00 86.56 492 ALA A O 1
ATOM 3706 N N . ARG A 1 493 ? -31.206 6.262 5.914 1.00 91.44 493 ARG A N 1
ATOM 3707 C CA . ARG A 1 493 ? -31.842 4.939 5.969 1.00 91.44 493 ARG A CA 1
ATOM 3708 C C . ARG A 1 493 ? -31.107 3.904 5.120 1.00 91.44 493 ARG A C 1
ATOM 3710 O O . ARG A 1 493 ? -30.756 2.843 5.624 1.00 91.44 493 ARG A O 1
ATOM 3717 N N . THR A 1 494 ? -30.815 4.230 3.859 1.00 90.56 494 THR A N 1
ATOM 3718 C CA . THR A 1 494 ? -30.088 3.330 2.942 1.00 90.56 494 THR A CA 1
ATOM 3719 C C . THR A 1 494 ? -28.715 2.960 3.513 1.00 90.56 494 THR A C 1
ATOM 3721 O O . THR A 1 494 ? -28.269 1.821 3.404 1.00 90.56 494 THR A O 1
ATOM 3724 N N . THR A 1 495 ? -28.032 3.914 4.148 1.00 88.81 495 THR A N 1
ATOM 3725 C CA . THR A 1 495 ? -26.732 3.686 4.791 1.00 88.81 495 THR A CA 1
ATOM 3726 C C . THR A 1 495 ? -26.847 2.736 5.984 1.00 88.81 495 THR A C 1
ATOM 3728 O O . THR A 1 495 ? -26.037 1.816 6.102 1.00 88.81 495 THR A O 1
ATOM 3731 N N . ALA A 1 496 ? -27.873 2.906 6.821 1.00 88.50 496 ALA A N 1
ATOM 3732 C CA . ALA A 1 496 ? -28.159 2.015 7.943 1.00 88.50 496 ALA A CA 1
ATOM 3733 C C . ALA A 1 496 ? -28.502 0.587 7.478 1.00 88.50 496 ALA A C 1
ATOM 3735 O O . ALA A 1 496 ? -27.911 -0.376 7.962 1.00 88.50 496 ALA A O 1
ATOM 3736 N N . GLU A 1 497 ? -29.388 0.450 6.487 1.00 93.00 497 GLU A N 1
ATOM 3737 C CA . GLU A 1 497 ? -29.795 -0.833 5.894 1.00 93.00 497 GLU A CA 1
ATOM 3738 C C . GLU A 1 497 ? -28.600 -1.599 5.299 1.00 93.00 497 GLU A C 1
ATOM 3740 O O . GLU A 1 497 ? -28.449 -2.800 5.530 1.00 93.00 497 GLU A O 1
ATOM 3745 N N . VAL A 1 498 ? -27.694 -0.907 4.596 1.00 91.44 498 VAL A N 1
ATOM 3746 C CA . VAL A 1 498 ? -26.457 -1.519 4.079 1.00 91.44 498 VAL A CA 1
ATOM 3747 C C . VAL A 1 498 ? -25.513 -1.925 5.211 1.00 91.44 498 VAL A C 1
ATOM 3749 O O . VAL A 1 498 ? -24.906 -2.993 5.131 1.00 91.44 498 VAL A O 1
ATOM 3752 N N . GLY A 1 499 ? -25.397 -1.117 6.268 1.00 88.12 499 GLY A N 1
ATOM 3753 C CA . GLY A 1 499 ? -24.609 -1.461 7.454 1.00 88.12 499 GLY A CA 1
ATOM 3754 C C . GLY A 1 499 ? -25.111 -2.734 8.143 1.00 88.12 499 GLY A C 1
ATOM 3755 O O . GLY A 1 499 ? -24.310 -3.613 8.465 1.00 88.12 499 GLY A O 1
ATOM 3756 N N . ILE A 1 500 ? -26.433 -2.873 8.290 1.00 90.00 500 ILE A N 1
ATOM 3757 C CA . ILE A 1 500 ? -27.082 -4.084 8.812 1.00 90.00 500 ILE A CA 1
ATOM 3758 C C . ILE A 1 500 ? -26.772 -5.285 7.913 1.00 90.00 500 ILE A C 1
ATOM 3760 O O . ILE A 1 500 ? -26.295 -6.305 8.406 1.00 90.00 500 ILE A O 1
ATOM 3764 N N . ALA A 1 501 ? -26.962 -5.159 6.595 1.00 91.25 501 ALA A N 1
ATOM 3765 C CA . ALA A 1 501 ? -26.677 -6.240 5.650 1.00 91.25 501 ALA A CA 1
ATOM 3766 C C . ALA A 1 501 ? -25.215 -6.716 5.729 1.00 91.25 501 ALA A C 1
ATOM 3768 O O . ALA A 1 501 ? -24.955 -7.918 5.767 1.00 91.25 501 ALA A O 1
ATOM 3769 N N . VAL A 1 502 ? -24.259 -5.781 5.784 1.00 89.06 502 VAL A N 1
ATOM 3770 C CA . VAL A 1 502 ? -22.824 -6.088 5.905 1.00 89.06 502 VAL A CA 1
ATOM 3771 C C . VAL A 1 502 ? -22.524 -6.851 7.192 1.00 89.06 502 VAL A C 1
ATOM 3773 O O . VAL A 1 502 ? -21.748 -7.806 7.159 1.00 89.06 502 VAL A O 1
ATOM 3776 N N . ALA A 1 503 ? -23.118 -6.449 8.316 1.00 83.81 503 ALA A N 1
ATOM 3777 C CA . ALA A 1 503 ? -22.911 -7.131 9.587 1.00 83.81 503 ALA A CA 1
ATOM 3778 C C . ALA A 1 503 ? -23.464 -8.560 9.565 1.00 83.81 503 ALA A C 1
ATOM 3780 O O . ALA A 1 503 ? -22.734 -9.478 9.929 1.00 83.81 503 ALA A O 1
ATOM 3781 N N . LEU A 1 504 ? -24.690 -8.753 9.062 1.00 87.50 504 LEU A N 1
ATOM 3782 C CA . LEU A 1 504 ? -25.303 -10.078 8.898 1.00 87.50 504 LEU A CA 1
ATOM 3783 C C . LEU A 1 504 ? -24.433 -10.995 8.025 1.00 87.50 504 LEU A C 1
ATOM 3785 O O . LEU A 1 504 ? -24.135 -12.124 8.407 1.00 87.50 504 LEU A O 1
ATOM 3789 N N . ALA A 1 505 ? -23.948 -10.485 6.888 1.00 88.38 505 ALA A N 1
ATOM 3790 C CA . ALA A 1 505 ? -23.075 -11.241 5.992 1.00 88.38 505 ALA A CA 1
ATOM 3791 C C . ALA A 1 505 ? -21.755 -11.655 6.667 1.00 88.38 505 ALA A C 1
ATOM 3793 O O . ALA A 1 505 ? -21.316 -12.794 6.518 1.00 88.38 505 ALA A O 1
ATOM 3794 N N . LYS A 1 506 ? -21.127 -10.753 7.436 1.00 83.44 506 LYS A N 1
ATOM 3795 C CA . LYS A 1 506 ? -19.874 -11.036 8.158 1.00 83.44 506 LYS A CA 1
ATOM 3796 C C . LYS A 1 506 ? -20.046 -12.060 9.281 1.00 83.44 506 LYS A C 1
ATOM 3798 O O . LYS A 1 506 ? -19.106 -12.801 9.553 1.00 83.44 506 LYS A O 1
ATOM 3803 N N . THR A 1 507 ? -21.207 -12.098 9.933 1.00 78.88 507 THR A N 1
ATOM 3804 C CA . THR A 1 507 ? -21.507 -13.051 11.014 1.00 78.88 507 THR A CA 1
ATOM 3805 C C . THR A 1 507 ? -22.102 -14.368 10.510 1.00 78.88 507 THR A C 1
ATOM 3807 O O . THR A 1 507 ? -22.410 -15.241 11.318 1.00 78.88 507 THR A O 1
ATOM 3810 N N . GLY A 1 508 ? -22.261 -14.535 9.191 1.00 82.44 508 GLY A N 1
ATOM 3811 C CA . GLY A 1 508 ? -22.862 -15.728 8.587 1.00 82.44 508 GLY A CA 1
ATOM 3812 C C . GLY A 1 508 ? -24.375 -15.840 8.802 1.00 82.44 508 GLY A C 1
ATOM 3813 O O . GLY A 1 508 ? -24.946 -16.908 8.589 1.00 82.44 508 GLY A O 1
ATOM 3814 N N . GLN A 1 509 ? -25.031 -14.761 9.231 1.00 85.81 509 GLN A N 1
ATOM 3815 C CA . GLN A 1 509 ? -26.481 -14.700 9.387 1.00 85.81 509 GLN A CA 1
ATOM 3816 C C . GLN A 1 509 ? -27.168 -14.435 8.034 1.00 85.81 509 GLN A C 1
ATOM 3818 O O . GLN A 1 509 ? -26.586 -13.793 7.153 1.00 85.81 509 GLN A O 1
ATOM 3823 N N . PRO A 1 510 ? -28.412 -14.912 7.836 1.00 89.81 510 PRO A N 1
ATOM 3824 C CA . PRO A 1 510 ? -29.129 -14.710 6.582 1.00 89.81 510 PRO A CA 1
ATOM 3825 C C . PRO A 1 510 ? -29.399 -13.220 6.342 1.00 89.81 510 PRO A C 1
ATOM 3827 O O . PRO A 1 510 ? -29.993 -12.542 7.176 1.00 89.81 510 PRO A O 1
ATOM 3830 N N . VAL A 1 511 ? -28.993 -12.711 5.177 1.00 92.81 511 VAL A N 1
ATOM 3831 C CA . VAL A 1 511 ? -29.271 -11.329 4.758 1.00 92.81 511 VAL A CA 1
ATOM 3832 C C . VAL A 1 511 ? -30.664 -11.266 4.110 1.00 92.81 511 VAL A C 1
ATOM 3834 O O . VAL A 1 511 ? -30.857 -11.898 3.065 1.00 92.81 511 VAL A O 1
ATOM 3837 N N . PRO A 1 512 ? -31.630 -10.498 4.646 1.00 93.12 512 PRO A N 1
ATOM 3838 C CA . PRO A 1 512 ? -32.975 -10.389 4.074 1.00 93.12 512 PRO A CA 1
ATOM 3839 C C . PRO A 1 512 ? -32.984 -9.809 2.652 1.00 93.12 512 PRO A C 1
ATOM 3841 O O . PRO A 1 512 ? -32.241 -8.874 2.360 1.00 93.12 512 PRO A O 1
ATOM 3844 N N . GLU A 1 513 ? -33.852 -10.320 1.773 1.00 93.38 513 GLU A N 1
ATOM 3845 C CA . GLU A 1 513 ? -34.030 -9.808 0.395 1.00 93.38 513 GLU A CA 1
ATOM 3846 C C . GLU A 1 513 ? -34.568 -8.373 0.356 1.00 93.38 513 GLU A C 1
ATOM 3848 O O . GLU A 1 513 ? -34.308 -7.622 -0.582 1.00 93.38 513 GLU A O 1
ATOM 3853 N N . THR A 1 514 ? -35.255 -7.941 1.415 1.00 92.38 514 THR A N 1
ATOM 3854 C CA . THR A 1 514 ? -35.731 -6.559 1.568 1.00 92.38 514 THR A CA 1
ATOM 3855 C C . THR A 1 514 ? -34.596 -5.529 1.544 1.00 92.38 514 THR A C 1
ATOM 3857 O O . THR A 1 514 ? -34.850 -4.362 1.251 1.00 92.38 514 THR A O 1
ATOM 3860 N N . LEU A 1 515 ? -33.346 -5.945 1.789 1.00 94.19 515 LEU A N 1
ATOM 3861 C CA . LEU A 1 515 ? -32.162 -5.081 1.762 1.00 94.19 515 LEU A CA 1
ATOM 3862 C C . LEU A 1 515 ? -31.509 -4.978 0.375 1.00 94.19 515 LEU A C 1
ATOM 3864 O O . LEU A 1 515 ? -30.631 -4.135 0.184 1.00 94.19 515 LEU A O 1
ATOM 3868 N N . ASP A 1 516 ? -31.936 -5.765 -0.616 1.00 94.50 516 ASP A N 1
ATOM 3869 C CA . ASP A 1 516 ? -31.261 -5.851 -1.920 1.00 94.50 516 ASP A CA 1
ATOM 3870 C C . ASP A 1 516 ? -31.246 -4.509 -2.662 1.00 94.50 516 ASP A C 1
ATOM 3872 O O . ASP A 1 516 ? -30.233 -4.107 -3.243 1.00 94.50 516 ASP A O 1
ATOM 3876 N N . ALA A 1 517 ? -32.339 -3.749 -2.567 1.00 92.12 517 ALA A N 1
ATOM 3877 C CA . ALA A 1 517 ? -32.427 -2.416 -3.154 1.00 92.12 517 ALA A CA 1
ATOM 3878 C C . ALA A 1 517 ? -31.440 -1.418 -2.519 1.00 92.12 517 ALA A C 1
ATOM 3880 O O . ALA A 1 517 ? -30.959 -0.512 -3.210 1.00 92.12 517 ALA A O 1
ATOM 3881 N N . ALA A 1 518 ? -31.140 -1.563 -1.225 1.00 92.75 518 ALA A N 1
ATOM 3882 C CA . ALA A 1 518 ? -30.163 -0.741 -0.517 1.00 92.75 518 ALA A CA 1
ATOM 3883 C C . ALA A 1 518 ? -28.730 -1.180 -0.862 1.00 92.75 518 ALA A C 1
ATOM 3885 O O . ALA A 1 518 ? -27.898 -0.342 -1.220 1.00 92.75 518 ALA A O 1
ATOM 3886 N N . ILE A 1 519 ? -28.467 -2.493 -0.866 1.00 94.25 519 ILE A N 1
ATOM 3887 C CA . ILE A 1 519 ? -27.173 -3.091 -1.236 1.00 94.25 519 ILE A CA 1
ATOM 3888 C C . ILE A 1 519 ? -26.763 -2.666 -2.653 1.00 94.25 519 ILE A C 1
ATOM 3890 O O . ILE A 1 519 ? -25.658 -2.158 -2.854 1.00 94.25 519 ILE A O 1
ATOM 3894 N N . ALA A 1 520 ? -27.666 -2.774 -3.633 1.00 93.25 520 ALA A N 1
ATOM 3895 C CA . ALA A 1 520 ? -27.385 -2.415 -5.025 1.00 93.25 520 ALA A CA 1
ATOM 3896 C C . ALA A 1 520 ? -26.996 -0.931 -5.210 1.00 93.25 520 ALA A C 1
ATOM 3898 O O . ALA A 1 520 ? -26.263 -0.585 -6.141 1.00 93.25 520 ALA A O 1
ATOM 3899 N N . GLN A 1 521 ? -27.439 -0.032 -4.324 1.00 92.00 521 GLN A N 1
ATOM 3900 C CA . GLN A 1 521 ? -27.090 1.394 -4.381 1.00 92.00 521 GLN A CA 1
ATOM 3901 C C . GLN A 1 521 ? -25.662 1.694 -3.906 1.00 92.00 521 GLN A C 1
ATOM 3903 O O . GLN A 1 521 ? -25.131 2.761 -4.220 1.00 92.00 521 GLN A O 1
ATOM 3908 N N . ARG A 1 522 ? -25.013 0.775 -3.180 1.00 91.19 522 ARG A N 1
ATOM 3909 C CA . ARG A 1 522 ? -23.669 0.960 -2.617 1.00 91.19 522 ARG A CA 1
ATOM 3910 C C . ARG A 1 522 ? -22.685 -0.053 -3.232 1.00 91.19 522 ARG A C 1
ATOM 3912 O O . ARG A 1 522 ? -22.293 -1.005 -2.569 1.00 91.19 522 ARG A O 1
ATOM 3919 N N . PRO A 1 523 ? -22.186 0.159 -4.468 1.00 89.19 523 PRO A N 1
ATOM 3920 C CA . PRO A 1 523 ? -21.360 -0.830 -5.181 1.00 89.19 523 PRO A CA 1
ATOM 3921 C C . PRO A 1 523 ? -20.081 -1.240 -4.432 1.00 89.19 523 PRO A C 1
ATOM 3923 O O . PRO A 1 523 ? -19.608 -2.363 -4.583 1.00 89.19 523 PRO A O 1
ATOM 3926 N N . ARG A 1 524 ? -19.535 -0.363 -3.576 1.00 89.44 524 ARG A N 1
ATOM 3927 C CA . ARG A 1 524 ? -18.324 -0.639 -2.783 1.00 89.44 524 ARG A CA 1
ATOM 3928 C C . ARG A 1 524 ? -18.483 -1.781 -1.777 1.00 89.44 524 ARG A C 1
ATOM 3930 O O . ARG A 1 524 ? -17.475 -2.361 -1.396 1.00 89.44 524 ARG A O 1
ATOM 3937 N N . THR A 1 525 ? -19.704 -2.096 -1.342 1.00 90.81 525 THR A N 1
ATOM 3938 C CA . THR A 1 525 ? -19.951 -3.161 -0.357 1.00 90.81 525 THR A CA 1
ATOM 3939 C C . THR A 1 525 ? -20.232 -4.517 -1.000 1.00 90.81 525 THR A C 1
ATOM 3941 O O . THR A 1 525 ? -20.204 -5.520 -0.295 1.00 90.81 525 THR A O 1
ATOM 3944 N N . LEU A 1 526 ? -20.437 -4.584 -2.325 1.00 92.56 526 LEU A N 1
ATOM 3945 C CA . LEU A 1 526 ? -20.779 -5.824 -3.040 1.00 92.56 526 LEU A CA 1
ATOM 3946 C C . LEU A 1 526 ? -19.755 -6.949 -2.833 1.00 92.56 526 LEU A C 1
ATOM 3948 O O . LEU A 1 526 ? -20.137 -8.112 -2.746 1.00 92.56 526 LEU A O 1
ATOM 3952 N N . GLY A 1 527 ? -18.473 -6.605 -2.680 1.00 91.00 527 GLY A N 1
ATOM 3953 C CA . GLY A 1 527 ? -17.413 -7.574 -2.391 1.00 91.00 527 GLY A CA 1
ATOM 3954 C C . GLY A 1 527 ? -17.634 -8.366 -1.099 1.00 91.00 527 GLY A C 1
ATOM 3955 O O . GLY A 1 527 ? -17.311 -9.548 -1.053 1.00 91.00 527 GLY A O 1
ATOM 3956 N N . THR A 1 528 ? -18.248 -7.758 -0.078 1.00 90.81 528 THR A N 1
ATOM 3957 C CA . THR A 1 528 ? -18.578 -8.425 1.195 1.00 90.81 528 THR A CA 1
ATOM 3958 C C . THR A 1 528 ? -19.602 -9.544 1.006 1.00 90.81 528 THR A C 1
ATOM 3960 O O . THR A 1 528 ? -19.580 -10.536 1.726 1.00 90.81 528 THR A O 1
ATOM 3963 N N . PHE A 1 529 ? -20.502 -9.390 0.035 1.00 93.69 529 PHE A N 1
ATOM 3964 C CA . PHE A 1 529 ? -21.600 -10.324 -0.206 1.00 93.69 529 PHE A CA 1
ATOM 3965 C C . PHE A 1 529 ? -21.245 -11.424 -1.207 1.00 93.69 529 PHE A C 1
ATOM 3967 O O . PHE A 1 529 ? -21.948 -12.429 -1.274 1.00 93.69 529 PHE A O 1
ATOM 3974 N N . ALA A 1 530 ? -20.143 -11.265 -1.948 1.00 89.44 530 ALA A N 1
ATOM 3975 C CA . ALA A 1 530 ? -19.751 -12.151 -3.041 1.00 89.44 530 ALA A CA 1
ATOM 3976 C C . ALA A 1 530 ? -19.622 -13.629 -2.633 1.00 89.44 530 ALA A C 1
ATOM 3978 O O . ALA A 1 530 ? -19.844 -14.505 -3.463 1.00 89.44 530 ALA A O 1
ATOM 3979 N N . THR A 1 531 ? -19.271 -13.901 -1.374 1.00 87.44 531 THR A N 1
ATOM 3980 C CA . THR A 1 531 ? -19.194 -15.257 -0.805 1.00 87.44 531 THR A CA 1
ATOM 3981 C C . THR A 1 531 ? -20.306 -15.562 0.198 1.00 87.44 531 THR A C 1
ATOM 3983 O O . THR A 1 531 ? -20.475 -16.718 0.570 1.00 87.44 531 THR A O 1
ATOM 3986 N N . ALA A 1 532 ? -21.047 -14.548 0.657 1.00 88.25 532 ALA A N 1
ATOM 3987 C CA . ALA A 1 532 ? -22.104 -14.699 1.657 1.00 88.25 532 ALA A CA 1
ATOM 3988 C C . ALA A 1 532 ? -23.481 -14.984 1.035 1.00 88.25 532 ALA A C 1
ATOM 3990 O O . ALA A 1 532 ? -24.360 -15.510 1.713 1.00 88.25 532 ALA A O 1
ATOM 3991 N N . LEU A 1 533 ? -23.684 -14.632 -0.240 1.00 93.19 533 LEU A N 1
ATOM 3992 C CA . LEU A 1 533 ? -24.944 -14.827 -0.958 1.00 93.19 533 LEU A CA 1
ATOM 3993 C C . LEU A 1 533 ? -24.793 -15.830 -2.114 1.00 93.19 533 LEU A C 1
ATOM 3995 O O . LEU A 1 533 ? -23.712 -15.939 -2.697 1.00 93.19 533 LEU A O 1
ATOM 3999 N N . PRO A 1 534 ? -25.879 -16.530 -2.501 1.00 93.56 534 PRO A N 1
ATOM 4000 C CA . PRO A 1 534 ? -25.891 -17.355 -3.705 1.00 93.56 534 PRO A CA 1
ATOM 4001 C C . PRO A 1 534 ? -25.539 -16.546 -4.960 1.00 93.56 534 PRO A C 1
ATOM 4003 O O . PRO A 1 534 ? -25.933 -15.384 -5.092 1.00 93.56 534 PRO A O 1
ATOM 4006 N N . ALA A 1 535 ? -24.855 -17.182 -5.916 1.00 93.19 535 ALA A N 1
ATOM 4007 C CA . ALA A 1 535 ? -24.394 -16.528 -7.143 1.00 93.19 535 ALA A CA 1
ATOM 4008 C C . ALA A 1 535 ? -25.536 -15.868 -7.938 1.00 93.19 535 ALA A C 1
ATOM 4010 O O . ALA A 1 535 ? -25.373 -14.754 -8.426 1.00 93.19 535 ALA A O 1
ATOM 4011 N N . GLU A 1 536 ? -26.709 -16.505 -8.011 1.00 94.44 536 GLU A N 1
ATOM 4012 C CA . GLU A 1 536 ? -27.889 -15.958 -8.700 1.00 94.44 536 GLU A CA 1
ATOM 4013 C C . GLU A 1 536 ? -28.348 -14.625 -8.093 1.00 94.44 536 GLU A C 1
ATOM 4015 O O . GLU A 1 536 ? -28.555 -13.646 -8.813 1.00 94.44 536 GLU A O 1
ATOM 4020 N N . ARG A 1 537 ? -28.426 -14.556 -6.757 1.00 95.38 537 ARG A N 1
ATOM 4021 C CA . ARG A 1 537 ? -28.783 -13.326 -6.040 1.00 95.38 537 ARG A CA 1
ATOM 4022 C C . ARG A 1 537 ? -27.704 -12.257 -6.204 1.00 95.38 537 ARG A C 1
ATOM 4024 O O . ARG A 1 537 ? -28.037 -11.092 -6.417 1.00 95.38 537 ARG A O 1
ATOM 4031 N N . MET A 1 538 ? -26.420 -12.632 -6.190 1.00 96.19 538 MET A N 1
ATOM 4032 C CA . MET A 1 538 ? -25.350 -11.671 -6.483 1.00 96.19 538 MET A CA 1
ATOM 4033 C C . MET A 1 538 ? -25.420 -11.117 -7.902 1.00 96.19 538 MET A C 1
ATOM 4035 O O . MET A 1 538 ? -25.229 -9.917 -8.085 1.00 96.19 538 MET A O 1
ATOM 4039 N N . ASN A 1 539 ? -25.724 -11.950 -8.894 1.00 94.81 539 ASN A N 1
ATOM 4040 C CA . ASN A 1 539 ? -25.850 -11.509 -10.280 1.00 94.81 539 ASN A CA 1
ATOM 4041 C C . ASN A 1 539 ? -27.000 -10.501 -10.441 1.00 94.81 539 ASN A C 1
ATOM 4043 O O . ASN A 1 539 ? -26.821 -9.471 -11.093 1.00 94.81 539 ASN A O 1
ATOM 4047 N N . ALA A 1 540 ? -28.134 -10.726 -9.768 1.00 95.31 540 ALA A N 1
ATOM 4048 C CA . ALA A 1 540 ? -29.241 -9.768 -9.731 1.00 95.31 540 ALA A CA 1
ATOM 4049 C C . ALA A 1 540 ? -28.845 -8.432 -9.068 1.00 95.31 540 ALA A C 1
ATOM 4051 O O . ALA A 1 540 ? -29.166 -7.358 -9.583 1.00 95.31 540 ALA A O 1
ATOM 4052 N N . LEU A 1 541 ? -28.096 -8.479 -7.960 1.00 95.62 541 LEU A N 1
ATOM 4053 C CA . LEU A 1 541 ? -27.574 -7.282 -7.288 1.00 95.62 541 LEU A CA 1
ATOM 4054 C C . LEU A 1 541 ? -26.588 -6.502 -8.164 1.00 95.62 541 LEU A C 1
ATOM 4056 O O . LEU A 1 541 ? -26.626 -5.270 -8.188 1.00 95.62 541 LEU A O 1
ATOM 4060 N N . ILE A 1 542 ? -25.721 -7.202 -8.899 1.00 94.81 542 ILE A N 1
ATOM 4061 C CA . ILE A 1 542 ? -24.794 -6.602 -9.865 1.00 94.81 542 ILE A CA 1
ATOM 4062 C C . ILE A 1 542 ? -25.577 -5.880 -10.960 1.00 94.81 542 ILE A C 1
ATOM 4064 O O . ILE A 1 542 ? -25.299 -4.710 -11.231 1.00 94.81 542 ILE A O 1
ATOM 4068 N N . ASP A 1 543 ? -26.586 -6.534 -11.536 1.00 93.50 543 ASP A N 1
ATOM 4069 C CA . ASP A 1 543 ? -27.418 -5.960 -12.594 1.00 93.50 543 ASP A CA 1
ATOM 4070 C C . ASP A 1 543 ? -28.123 -4.684 -12.119 1.00 93.50 543 ASP A C 1
ATOM 4072 O O . ASP A 1 543 ? -27.988 -3.629 -12.752 1.00 93.50 543 ASP A O 1
ATOM 4076 N N . ALA A 1 544 ? -28.777 -4.745 -10.955 1.00 93.75 544 ALA A N 1
ATOM 4077 C CA . ALA A 1 544 ? -29.437 -3.600 -10.334 1.00 93.75 544 ALA A CA 1
ATOM 4078 C C . ALA A 1 544 ? -28.449 -2.472 -9.985 1.00 93.75 544 ALA A C 1
ATOM 4080 O O . ALA A 1 544 ? -28.751 -1.285 -10.148 1.00 93.75 544 ALA A O 1
ATOM 4081 N N . SER A 1 545 ? -27.241 -2.813 -9.526 1.00 92.94 545 SER A N 1
ATOM 4082 C CA . SER A 1 545 ? -26.222 -1.821 -9.184 1.00 92.94 545 SER A CA 1
ATOM 4083 C C . SER A 1 545 ? -25.673 -1.118 -10.423 1.00 92.94 545 SER A C 1
ATOM 4085 O O . SER A 1 545 ? -25.544 0.110 -10.426 1.00 92.94 545 SER A O 1
ATOM 4087 N N . MET A 1 546 ? -25.425 -1.854 -11.509 1.00 89.06 546 MET A N 1
ATOM 4088 C CA . MET A 1 546 ? -24.920 -1.297 -12.765 1.00 89.06 546 MET A CA 1
ATOM 4089 C C . MET A 1 546 ? -25.912 -0.353 -13.455 1.00 89.06 546 MET A C 1
ATOM 4091 O O . MET A 1 546 ? -25.512 0.419 -14.331 1.00 89.06 546 MET A O 1
ATOM 4095 N N . GLU A 1 547 ? -27.214 -0.414 -13.150 1.00 88.38 547 GLU A N 1
ATOM 4096 C CA . GLU A 1 547 ? -28.202 0.557 -13.657 1.00 88.38 547 GLU A CA 1
ATOM 4097 C C . GLU A 1 547 ? -27.955 1.966 -13.132 1.00 88.38 547 GLU A C 1
ATOM 4099 O O . GLU A 1 547 ? -28.120 2.939 -13.870 1.00 88.38 547 GLU A O 1
ATOM 4104 N N . LYS A 1 548 ? -27.522 2.062 -11.875 1.00 85.50 548 LYS A N 1
ATOM 4105 C CA . LYS A 1 548 ? -27.354 3.327 -11.155 1.00 85.50 548 LYS A CA 1
ATOM 4106 C C . LYS A 1 548 ? -25.893 3.759 -11.054 1.00 85.50 548 LYS A C 1
ATOM 4108 O O . LYS A 1 548 ? -25.622 4.936 -10.832 1.00 85.50 548 LYS A O 1
ATOM 4113 N N . ASN A 1 549 ? -24.958 2.830 -11.244 1.00 85.81 549 ASN A N 1
ATOM 4114 C CA . ASN A 1 549 ? -23.527 3.042 -11.065 1.00 85.81 549 ASN A CA 1
ATOM 4115 C C . ASN A 1 549 ? -22.744 2.730 -12.349 1.00 85.81 549 ASN A C 1
ATOM 4117 O O . ASN A 1 549 ? -23.152 1.877 -13.138 1.00 85.81 549 ASN A O 1
ATOM 4121 N N . PRO A 1 550 ? -21.606 3.404 -12.584 1.00 83.06 550 PRO A N 1
ATOM 4122 C CA . PRO A 1 550 ? -20.756 3.082 -13.720 1.00 83.06 550 PRO A CA 1
ATOM 4123 C C . PRO A 1 550 ? -20.126 1.682 -13.549 1.00 83.06 550 PRO A C 1
ATOM 4125 O O . PRO A 1 550 ? -19.779 1.327 -12.418 1.00 83.06 550 PRO A O 1
ATOM 4128 N N . PRO A 1 551 ? -19.936 0.898 -14.632 1.00 81.06 551 PRO A N 1
ATOM 4129 C CA . PRO A 1 551 ? -19.401 -0.467 -14.550 1.00 81.06 551 PRO A CA 1
ATOM 4130 C C . PRO A 1 551 ? -18.068 -0.563 -13.796 1.00 81.06 551 PRO A C 1
ATOM 4132 O O . PRO A 1 551 ? -17.852 -1.498 -13.028 1.00 81.06 551 PRO A O 1
ATOM 4135 N N . GLU A 1 552 ? -17.195 0.440 -13.940 1.00 80.88 552 GLU A N 1
ATOM 4136 C CA . GLU A 1 552 ? -15.903 0.490 -13.249 1.00 80.88 552 GLU A CA 1
ATOM 4137 C C . GLU A 1 552 ? -16.006 0.519 -11.714 1.00 80.88 552 GLU A C 1
ATOM 4139 O O . GLU A 1 552 ? -15.078 0.078 -11.039 1.00 80.88 552 GLU A O 1
ATOM 4144 N N . ALA A 1 553 ? -17.124 0.986 -11.143 1.00 85.12 553 ALA A N 1
ATOM 4145 C CA . ALA A 1 553 ? -17.309 1.033 -9.690 1.00 85.12 553 ALA A CA 1
ATOM 4146 C C . ALA A 1 553 ? -17.493 -0.359 -9.060 1.00 85.12 553 ALA A C 1
ATOM 4148 O O . ALA A 1 553 ? -17.335 -0.491 -7.846 1.00 85.12 553 ALA A O 1
ATOM 4149 N N . LEU A 1 554 ? -17.829 -1.371 -9.868 1.00 89.00 554 LEU A N 1
ATOM 4150 C CA . LEU A 1 554 ? -18.075 -2.742 -9.419 1.00 89.00 554 LEU A CA 1
ATOM 4151 C C . LEU A 1 554 ? -16.856 -3.654 -9.599 1.00 89.00 554 LEU A C 1
ATOM 4153 O O . LEU A 1 554 ? -16.728 -4.635 -8.871 1.00 89.00 554 LEU A O 1
ATOM 4157 N N . LEU A 1 555 ? -15.953 -3.327 -10.532 1.00 87.31 555 LEU A N 1
ATOM 4158 C CA . LEU A 1 555 ? -14.803 -4.176 -10.856 1.00 87.31 555 LEU A CA 1
ATOM 4159 C C . LEU A 1 555 ? -13.895 -4.406 -9.639 1.00 87.31 555 LEU A C 1
ATOM 4161 O O . LEU A 1 555 ? -13.520 -5.542 -9.368 1.00 87.31 555 LEU A O 1
ATOM 4165 N N . GLU A 1 556 ? -13.542 -3.345 -8.904 1.00 86.00 556 GLU A N 1
ATOM 4166 C CA . GLU A 1 556 ? -12.624 -3.460 -7.759 1.00 86.00 556 GLU A CA 1
ATOM 4167 C C . GLU A 1 556 ? -13.240 -4.247 -6.587 1.00 86.00 556 GLU A C 1
ATOM 4169 O O . GLU A 1 556 ? -12.609 -5.204 -6.133 1.00 86.00 556 GLU A O 1
ATOM 4174 N N . PRO A 1 557 ? -14.472 -3.943 -6.120 1.00 89.50 557 PRO A N 1
ATOM 4175 C CA . PRO A 1 557 ? -15.113 -4.724 -5.060 1.00 89.50 557 PRO A CA 1
ATOM 4176 C C . PRO A 1 557 ? -15.254 -6.216 -5.385 1.00 89.50 557 PRO A C 1
ATOM 4178 O O . PRO A 1 557 ? -15.161 -7.046 -4.485 1.00 89.50 557 PRO A O 1
ATOM 4181 N N . LEU A 1 558 ? -15.469 -6.564 -6.657 1.00 90.94 558 LEU A N 1
ATOM 4182 C CA . LEU A 1 558 ? -15.744 -7.937 -7.097 1.00 90.94 558 LEU A CA 1
ATOM 4183 C C . LEU A 1 558 ? -14.514 -8.668 -7.649 1.00 90.94 558 LEU A C 1
ATOM 4185 O O . LEU A 1 558 ? -14.627 -9.804 -8.103 1.00 90.94 558 LEU A O 1
ATOM 4189 N N . ARG A 1 559 ? -13.323 -8.064 -7.556 1.00 87.69 559 ARG A N 1
ATOM 4190 C CA . ARG A 1 559 ? -12.055 -8.631 -8.043 1.00 87.69 559 ARG A CA 1
ATOM 4191 C C . ARG A 1 559 ? -11.784 -10.059 -7.578 1.00 87.69 559 ARG A C 1
ATOM 4193 O O . ARG A 1 559 ? -11.258 -10.877 -8.329 1.00 87.69 559 ARG A O 1
ATOM 4200 N N . LYS A 1 560 ? -12.101 -10.331 -6.313 1.00 87.88 560 LYS A N 1
ATOM 4201 C CA . LYS A 1 560 ? -11.861 -11.616 -5.642 1.00 87.88 560 LYS A CA 1
ATOM 4202 C C . LYS A 1 560 ? -13.141 -12.436 -5.455 1.00 87.88 560 LYS A C 1
ATOM 4204 O O . LYS A 1 560 ? -13.162 -13.335 -4.622 1.00 87.88 560 LYS A O 1
ATOM 4209 N N . ALA A 1 561 ? -14.216 -12.094 -6.164 1.00 90.62 561 ALA A N 1
ATOM 4210 C CA . ALA A 1 561 ? -15.459 -12.849 -6.088 1.00 90.62 561 ALA A CA 1
ATOM 4211 C C . ALA A 1 561 ? -15.274 -14.282 -6.637 1.00 90.62 561 ALA A C 1
ATOM 4213 O O . ALA A 1 561 ? -14.322 -14.537 -7.381 1.00 90.62 561 ALA A O 1
ATOM 4214 N N . PRO A 1 562 ? -16.181 -15.218 -6.310 1.00 91.25 562 PRO A N 1
ATOM 4215 C CA . PRO A 1 562 ? -16.223 -16.527 -6.956 1.00 91.25 562 PRO A CA 1
ATOM 4216 C C . PRO A 1 562 ? -16.378 -16.422 -8.480 1.00 91.25 562 PRO A C 1
ATOM 4218 O O . PRO A 1 562 ? -16.980 -15.474 -8.990 1.00 91.25 562 PRO A O 1
ATOM 4221 N N . GLU A 1 563 ? -15.871 -17.420 -9.207 1.00 89.94 563 GLU A N 1
ATOM 4222 C CA . GLU A 1 563 ? -15.830 -17.437 -10.678 1.00 89.94 563 GLU A CA 1
ATOM 4223 C C . GLU A 1 563 ? -17.180 -17.130 -11.361 1.00 89.94 563 GLU A C 1
ATOM 4225 O O . GLU A 1 563 ? -17.184 -16.240 -12.215 1.00 89.94 563 GLU A O 1
ATOM 4230 N N . PRO A 1 564 ? -18.335 -17.684 -10.935 1.00 91.00 564 PRO A N 1
ATOM 4231 C CA . PRO A 1 564 ? -19.621 -17.371 -11.568 1.00 91.00 564 PRO A CA 1
ATOM 4232 C C . PRO A 1 564 ? -20.001 -15.885 -11.484 1.00 91.00 564 PRO A C 1
ATOM 4234 O O . PRO A 1 564 ? -20.522 -15.303 -12.436 1.00 91.00 564 PRO A O 1
ATOM 4237 N N . VAL A 1 565 ? -19.696 -15.248 -10.350 1.00 92.69 565 VAL A N 1
ATOM 4238 C CA . VAL A 1 565 ? -19.967 -13.824 -10.099 1.00 92.69 565 VAL A CA 1
ATOM 4239 C C . VAL A 1 565 ? -18.986 -12.951 -10.883 1.00 92.69 565 VAL A C 1
ATOM 4241 O O . VAL A 1 565 ? -19.364 -11.933 -11.471 1.00 92.69 565 VAL A O 1
ATOM 4244 N N . ARG A 1 566 ? -17.715 -13.368 -10.938 1.00 90.50 566 ARG A N 1
ATOM 4245 C CA . ARG A 1 566 ? -16.668 -12.718 -11.736 1.00 90.50 566 ARG A CA 1
ATOM 4246 C C . ARG A 1 566 ? -17.018 -12.703 -13.219 1.00 90.50 566 ARG A C 1
ATOM 4248 O O . ARG A 1 566 ? -16.976 -11.641 -13.842 1.00 90.50 566 ARG A O 1
ATOM 4255 N N . ARG A 1 567 ? -17.423 -13.856 -13.754 1.00 90.88 567 ARG A N 1
ATOM 4256 C CA . ARG A 1 567 ? -17.846 -14.030 -15.144 1.00 90.88 567 ARG A CA 1
ATOM 4257 C C . ARG A 1 567 ? -19.016 -13.116 -15.486 1.00 90.88 567 ARG A C 1
ATOM 4259 O O . ARG A 1 567 ? -18.911 -12.328 -16.423 1.00 90.88 567 ARG A O 1
ATOM 4266 N N . HIS A 1 568 ? -20.076 -13.131 -14.676 1.00 92.44 568 HIS A N 1
ATOM 4267 C CA . HIS A 1 568 ? -21.231 -12.244 -14.861 1.00 92.44 568 HIS A CA 1
ATOM 4268 C C . HIS A 1 568 ? -20.836 -10.759 -14.851 1.00 92.44 568 HIS A C 1
ATOM 4270 O O . HIS A 1 568 ? -21.251 -9.987 -15.715 1.00 92.44 568 HIS A O 1
ATOM 4276 N N . THR A 1 569 ? -19.963 -10.359 -13.921 1.00 91.19 569 THR A N 1
ATOM 4277 C CA . THR A 1 569 ? -19.469 -8.975 -13.823 1.00 91.19 569 THR A CA 1
ATOM 4278 C C . THR A 1 569 ? -18.728 -8.537 -15.090 1.00 91.19 569 THR A C 1
ATOM 4280 O O . THR A 1 569 ? -18.957 -7.429 -15.581 1.00 91.19 569 THR A O 1
ATOM 4283 N N . LEU A 1 570 ? -17.861 -9.395 -15.640 1.00 90.25 570 LEU A N 1
ATOM 4284 C CA . LEU A 1 570 ? -17.101 -9.110 -16.860 1.00 90.25 570 LEU A CA 1
ATOM 4285 C C . LEU A 1 570 ? -17.995 -9.063 -18.108 1.00 90.25 570 LEU A C 1
ATOM 4287 O O . LEU A 1 570 ? -17.848 -8.142 -18.912 1.00 90.25 570 LEU A O 1
ATOM 4291 N N . VAL A 1 571 ? -18.970 -9.970 -18.232 1.00 89.25 571 VAL A N 1
ATOM 4292 C CA . VAL A 1 571 ? -19.981 -9.932 -19.307 1.00 89.25 571 VAL A CA 1
ATOM 4293 C C . VAL A 1 571 ? -20.712 -8.588 -19.292 1.00 89.25 571 VAL A C 1
ATOM 4295 O O . VAL A 1 571 ? -20.736 -7.866 -20.292 1.00 89.25 571 VAL A O 1
ATOM 4298 N N . ARG A 1 572 ? -21.233 -8.182 -18.127 1.00 88.62 572 ARG A N 1
ATOM 4299 C CA . ARG A 1 572 ? -21.936 -6.899 -17.986 1.00 88.62 572 ARG A CA 1
ATOM 4300 C C . ARG A 1 572 ? -21.029 -5.692 -18.218 1.00 88.62 572 ARG A C 1
ATOM 4302 O O . ARG A 1 572 ? -21.483 -4.679 -18.758 1.00 88.62 572 ARG A O 1
ATOM 4309 N N . PHE A 1 573 ? -19.752 -5.786 -17.851 1.00 88.44 573 PHE A N 1
ATOM 4310 C CA . PHE A 1 573 ? -18.758 -4.765 -18.175 1.00 88.44 573 PHE A CA 1
ATOM 4311 C C . PHE A 1 573 ? -18.617 -4.579 -19.694 1.00 88.44 573 PHE A C 1
ATOM 4313 O O . PHE A 1 573 ? -18.669 -3.439 -20.162 1.00 88.44 573 PHE A O 1
ATOM 4320 N N . VAL A 1 574 ? -18.518 -5.667 -20.469 1.00 85.81 574 VAL A N 1
ATOM 4321 C CA . VAL A 1 574 ? -18.442 -5.609 -21.940 1.00 85.81 574 VAL A CA 1
ATOM 4322 C C . VAL A 1 574 ? -19.726 -5.033 -22.537 1.00 85.81 574 VAL A C 1
ATOM 4324 O O . VAL A 1 574 ? -19.657 -4.125 -23.370 1.00 85.81 574 VAL A O 1
ATOM 4327 N N . GLU A 1 575 ? -20.900 -5.476 -22.087 1.00 86.25 575 GLU A N 1
ATOM 4328 C CA . GLU A 1 575 ? -22.193 -4.957 -22.559 1.00 86.25 575 GLU A CA 1
ATOM 4329 C C . GLU A 1 575 ? -22.351 -3.449 -22.305 1.00 86.25 575 GLU A C 1
ATOM 4331 O O . GLU A 1 575 ? -22.854 -2.705 -23.152 1.00 86.25 575 GLU A O 1
ATOM 4336 N N . ARG A 1 576 ? -21.899 -2.967 -21.140 1.00 84.00 576 ARG A N 1
ATOM 4337 C CA . ARG A 1 576 ? -22.058 -1.567 -20.712 1.00 84.00 576 ARG A CA 1
ATOM 4338 C C . ARG A 1 576 ? -20.826 -0.698 -20.966 1.00 84.00 576 ARG A C 1
ATOM 4340 O O . ARG A 1 576 ? -20.812 0.459 -20.537 1.00 84.00 576 ARG A O 1
ATOM 4347 N N . ARG A 1 577 ? -19.834 -1.185 -21.720 1.00 80.31 577 ARG A N 1
ATOM 4348 C CA . ARG A 1 577 ? -18.540 -0.514 -21.965 1.00 80.31 577 ARG A CA 1
ATOM 4349 C C . ARG A 1 577 ? -18.641 0.928 -22.477 1.00 80.31 577 ARG A C 1
ATOM 4351 O O . ARG A 1 577 ? -17.843 1.783 -22.099 1.00 80.31 577 ARG A O 1
ATOM 4358 N N . LYS A 1 578 ? -19.689 1.259 -23.241 1.00 75.62 578 LYS A N 1
ATOM 4359 C CA . LYS A 1 578 ? -19.944 2.630 -23.731 1.00 75.62 578 LYS A CA 1
ATOM 4360 C C . LYS A 1 578 ? -20.180 3.649 -22.603 1.00 75.62 578 LYS A C 1
ATOM 4362 O O . LYS A 1 578 ? -20.028 4.848 -22.820 1.00 75.62 578 LYS A O 1
ATOM 4367 N N . LYS A 1 579 ? -20.542 3.194 -21.396 1.00 72.44 579 LYS A N 1
ATOM 4368 C CA . LYS A 1 579 ? -20.751 4.037 -20.206 1.00 72.44 579 LYS A CA 1
ATOM 4369 C C . LYS A 1 579 ? -19.478 4.264 -19.381 1.00 72.44 579 LYS A C 1
ATOM 4371 O O . LYS A 1 579 ? -19.539 5.023 -18.415 1.00 72.44 579 LYS A O 1
ATOM 4376 N N . ILE A 1 580 ? -18.343 3.664 -19.754 1.00 70.06 580 ILE A N 1
ATOM 4377 C CA . ILE A 1 580 ? -17.080 3.803 -19.019 1.00 70.06 580 ILE A CA 1
ATOM 4378 C C . ILE A 1 580 ? -16.598 5.251 -19.113 1.00 70.06 580 ILE A C 1
ATOM 4380 O O . ILE A 1 580 ? -16.246 5.747 -20.192 1.00 70.06 580 ILE A O 1
ATOM 4384 N N . LYS A 1 581 ? -16.540 5.945 -17.974 1.00 66.31 581 LYS A N 1
ATOM 4385 C CA . LYS A 1 581 ? -16.042 7.325 -17.905 1.00 66.31 581 LYS A CA 1
ATOM 4386 C C . LYS A 1 581 ? -14.556 7.352 -17.562 1.00 66.31 581 LYS A C 1
ATOM 4388 O O . LYS A 1 581 ? -13.844 8.181 -18.131 1.00 66.31 581 LYS A O 1
ATOM 4393 N N . ARG A 1 582 ? -14.074 6.431 -16.716 1.00 67.38 582 ARG A N 1
ATOM 4394 C CA . ARG A 1 582 ? -12.693 6.413 -16.195 1.00 67.38 582 ARG A CA 1
ATOM 4395 C C . ARG A 1 582 ? -11.896 5.197 -16.677 1.00 67.38 582 ARG A C 1
ATOM 4397 O O . ARG A 1 582 ? -12.125 4.076 -16.248 1.00 67.38 582 ARG A O 1
ATOM 4404 N N . THR A 1 583 ? -10.914 5.430 -17.548 1.00 65.31 583 THR A N 1
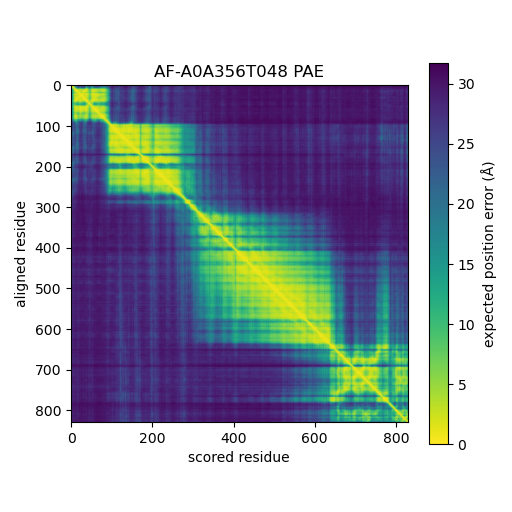ATOM 4405 C CA . THR A 1 583 ? -10.106 4.368 -18.181 1.00 65.31 583 THR A CA 1
ATOM 4406 C C . THR A 1 583 ? -9.006 3.800 -17.279 1.00 65.31 583 THR A C 1
ATOM 4408 O O . THR A 1 583 ? -8.566 2.674 -17.485 1.00 65.31 583 THR A O 1
ATOM 4411 N N . THR A 1 584 ? -8.527 4.576 -16.303 1.00 68.06 584 THR A N 1
ATOM 4412 C CA . THR A 1 584 ? -7.365 4.208 -15.474 1.00 68.06 584 THR A CA 1
ATOM 4413 C C . THR A 1 584 ? -7.702 3.139 -14.436 1.00 68.06 584 THR A C 1
ATOM 4415 O O . THR A 1 584 ? -6.922 2.207 -14.257 1.00 68.06 584 THR A O 1
ATOM 4418 N N . ASP A 1 585 ? -8.873 3.241 -13.804 1.00 69.88 585 ASP A N 1
ATOM 4419 C CA . ASP A 1 585 ? -9.295 2.312 -12.751 1.00 69.88 585 ASP A CA 1
ATOM 4420 C C . ASP A 1 585 ? -9.613 0.937 -13.353 1.00 69.88 585 ASP A C 1
ATOM 4422 O O . ASP A 1 585 ? -9.041 -0.063 -12.933 1.00 69.88 585 ASP A O 1
ATOM 4426 N N . ALA A 1 586 ? -10.412 0.896 -14.428 1.00 76.38 586 ALA A N 1
ATOM 4427 C CA . ALA A 1 586 ? -10.741 -0.345 -15.133 1.00 76.38 586 ALA A CA 1
ATOM 4428 C C . ALA A 1 586 ? -9.486 -1.102 -15.601 1.00 76.38 586 ALA A C 1
ATOM 4430 O O . ALA A 1 586 ? -9.377 -2.304 -15.378 1.00 76.38 586 ALA A O 1
ATOM 4431 N N . ARG A 1 587 ? -8.497 -0.392 -16.170 1.00 80.81 587 ARG A N 1
ATOM 4432 C CA . ARG A 1 587 ? -7.210 -0.979 -16.577 1.00 80.81 587 ARG A CA 1
ATOM 4433 C C . ARG A 1 587 ? -6.515 -1.685 -15.411 1.00 80.81 587 ARG A C 1
ATOM 4435 O O . ARG A 1 587 ? -6.063 -2.815 -15.564 1.00 80.81 587 ARG A O 1
ATOM 4442 N N . ARG A 1 588 ? -6.386 -0.996 -14.272 1.00 78.88 588 ARG A N 1
ATOM 4443 C CA . ARG A 1 588 ? -5.657 -1.508 -13.106 1.00 78.88 588 ARG A CA 1
ATOM 4444 C C . ARG A 1 588 ? -6.328 -2.760 -12.551 1.00 78.88 588 ARG A C 1
ATOM 4446 O O . ARG A 1 588 ? -5.633 -3.711 -12.225 1.00 78.88 588 ARG A O 1
ATOM 4453 N N . VAL A 1 589 ? -7.656 -2.756 -12.462 1.00 76.06 589 VAL A N 1
ATOM 4454 C CA . VAL A 1 589 ? -8.403 -3.876 -11.884 1.00 76.06 589 VAL A CA 1
ATOM 4455 C C . VAL A 1 589 ? -8.404 -5.095 -12.799 1.00 76.06 589 VAL A C 1
ATOM 4457 O O . VAL A 1 589 ? -8.168 -6.193 -12.309 1.00 76.06 589 VAL A O 1
ATOM 4460 N N . LEU A 1 590 ? -8.612 -4.915 -14.110 1.00 84.38 590 LEU A N 1
ATOM 4461 C CA . LEU A 1 590 ? -8.656 -6.020 -15.077 1.00 84.38 590 LEU A CA 1
ATOM 4462 C C . LEU A 1 590 ? -7.372 -6.860 -15.065 1.00 84.38 590 LEU A C 1
ATOM 4464 O O . LEU A 1 590 ? -7.456 -8.081 -15.104 1.00 84.38 590 LEU A O 1
ATOM 4468 N N . GLY A 1 591 ? -6.201 -6.230 -14.918 1.00 78.62 591 GLY A N 1
ATOM 4469 C CA . GLY A 1 591 ? -4.926 -6.951 -14.802 1.00 78.62 591 GLY A CA 1
ATOM 4470 C C . GLY A 1 591 ? -4.770 -7.767 -13.509 1.00 78.62 591 GLY A C 1
ATOM 4471 O O . GLY A 1 591 ? -3.936 -8.663 -13.448 1.00 78.62 591 GLY A O 1
ATOM 4472 N N . TYR A 1 592 ? -5.567 -7.483 -12.474 1.00 75.94 592 TYR A N 1
ATOM 4473 C CA . TYR A 1 592 ? -5.586 -8.229 -11.210 1.00 75.94 592 TYR A CA 1
ATOM 4474 C C . TYR A 1 592 ? -6.773 -9.189 -11.080 1.00 75.94 592 TYR A C 1
ATOM 4476 O O . TYR A 1 592 ? -6.926 -9.833 -10.035 1.00 75.94 592 TYR A O 1
ATOM 4484 N N . PHE A 1 593 ? -7.655 -9.210 -12.076 1.00 82.31 593 PHE A N 1
ATOM 4485 C CA . PHE A 1 593 ? -8.875 -9.995 -12.082 1.00 82.31 593 PHE A CA 1
ATOM 4486 C C . PHE A 1 593 ? -8.557 -11.339 -12.739 1.00 82.31 593 PHE A C 1
ATOM 4488 O O . PHE A 1 593 ? -8.417 -11.445 -13.953 1.00 82.31 593 PHE A O 1
ATOM 4495 N N . GLU A 1 594 ? -8.348 -12.360 -11.916 1.00 74.75 594 GLU A N 1
ATOM 4496 C CA . GLU A 1 594 ? -7.960 -13.693 -12.381 1.00 74.75 594 GLU A CA 1
ATOM 4497 C C . GLU A 1 594 ? -9.021 -14.276 -13.333 1.00 74.75 594 GLU A C 1
ATOM 4499 O O . GLU A 1 594 ? -10.224 -14.174 -13.076 1.00 74.75 594 GLU A O 1
ATOM 4504 N N . GLY A 1 595 ? -8.564 -14.857 -14.446 1.00 79.75 595 GLY A N 1
ATOM 4505 C CA . GLY A 1 595 ? -9.424 -15.379 -15.510 1.00 79.75 595 GLY A CA 1
ATOM 4506 C C . GLY A 1 595 ? -1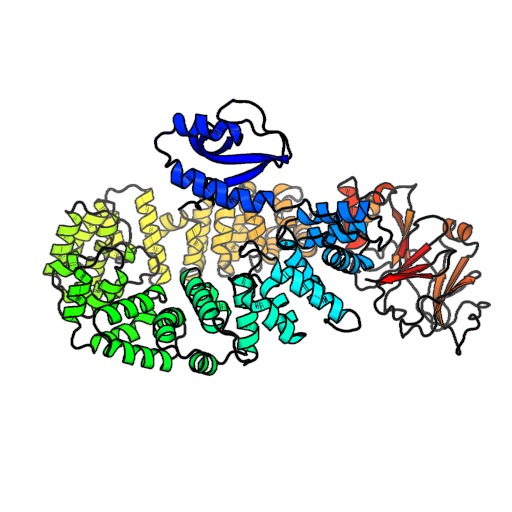0.012 -14.312 -16.444 1.00 79.75 595 GLY A C 1
ATOM 4507 O O . GLY A 1 595 ? -10.840 -14.628 -17.297 1.00 79.75 595 GLY A O 1
ATOM 4508 N N . ALA A 1 596 ? -9.663 -13.028 -16.272 1.00 85.31 596 ALA A N 1
ATOM 4509 C CA . ALA A 1 596 ? -10.286 -11.963 -17.054 1.00 85.31 596 ALA A CA 1
ATOM 4510 C C . ALA A 1 596 ? -9.977 -12.052 -18.547 1.00 85.31 596 ALA A C 1
ATOM 4512 O O . ALA A 1 596 ? -10.846 -11.714 -19.342 1.00 85.31 596 ALA A O 1
ATOM 4513 N N . ALA A 1 597 ? -8.778 -12.484 -18.940 1.00 84.88 597 ALA A N 1
ATOM 4514 C CA . ALA A 1 597 ? -8.418 -12.586 -20.351 1.00 84.88 597 ALA A CA 1
ATOM 4515 C C . ALA A 1 597 ? -9.242 -13.672 -21.056 1.00 84.88 597 ALA A C 1
ATOM 4517 O O . ALA A 1 597 ? -9.824 -13.417 -22.104 1.00 84.88 597 ALA A O 1
ATOM 4518 N N . GLU A 1 598 ? -9.354 -14.846 -20.443 1.00 86.56 598 GLU A N 1
ATOM 4519 C CA . GLU A 1 598 ? -10.104 -15.983 -20.966 1.00 86.56 598 GLU A CA 1
ATOM 4520 C C . GLU A 1 598 ? -11.595 -15.647 -21.082 1.00 86.56 598 GLU A C 1
ATOM 4522 O O . GLU A 1 598 ? -12.192 -15.803 -22.145 1.00 86.56 598 GLU A O 1
ATOM 4527 N N . ILE A 1 599 ? -12.184 -15.086 -20.019 1.00 85.25 599 ILE A N 1
ATOM 4528 C CA . ILE A 1 599 ? -13.599 -14.694 -20.009 1.00 85.25 599 ILE A CA 1
ATOM 4529 C C . ILE A 1 599 ? -13.864 -13.574 -21.022 1.00 85.25 599 ILE A C 1
ATOM 4531 O O . ILE A 1 599 ? -14.876 -13.598 -21.721 1.00 85.25 599 ILE A O 1
ATOM 4535 N N . LEU A 1 600 ? -12.977 -12.575 -21.113 1.00 88.62 600 LEU A N 1
ATOM 4536 C CA . LEU A 1 600 ? -13.141 -11.496 -22.083 1.00 88.62 600 LEU A CA 1
ATOM 4537 C C . LEU A 1 600 ? -13.034 -12.020 -23.513 1.00 88.62 600 LEU A C 1
ATOM 4539 O O . LEU A 1 600 ? -13.850 -11.611 -24.328 1.00 88.62 600 LEU A O 1
ATOM 4543 N N . ALA A 1 601 ? -12.110 -12.932 -23.820 1.00 86.44 601 ALA A N 1
ATOM 4544 C CA . ALA A 1 601 ? -11.986 -13.510 -25.159 1.00 86.44 601 ALA A CA 1
ATOM 4545 C C . ALA A 1 601 ? -13.314 -14.116 -25.647 1.00 86.44 601 ALA A C 1
ATOM 4547 O O . ALA A 1 601 ? -13.722 -13.860 -26.776 1.00 86.44 601 ALA A O 1
ATOM 4548 N N . GLU A 1 602 ? -14.036 -14.821 -24.772 1.00 85.50 602 GLU A N 1
ATOM 4549 C CA . GLU A 1 602 ? -15.368 -15.369 -25.071 1.00 85.50 602 GLU A CA 1
ATOM 4550 C C . GLU A 1 602 ? -16.438 -14.282 -25.291 1.00 85.50 602 GLU A C 1
ATOM 4552 O O . GLU A 1 602 ? -17.384 -14.476 -26.048 1.00 85.50 602 GLU A O 1
ATOM 4557 N N . CYS A 1 603 ? -16.311 -13.131 -24.624 1.00 85.31 603 CYS A N 1
ATOM 4558 C CA . CYS A 1 603 ? -17.310 -12.055 -24.645 1.00 85.31 603 CYS A CA 1
ATOM 4559 C C . CYS A 1 603 ? -17.084 -11.008 -25.747 1.00 85.31 603 CYS A C 1
ATOM 4561 O O . CYS A 1 603 ? -17.908 -10.105 -25.911 1.00 85.31 603 CYS A O 1
ATOM 4563 N N . LEU A 1 604 ? -15.945 -11.053 -26.441 1.00 85.94 604 LEU A N 1
ATOM 4564 C CA . LEU A 1 604 ? -15.526 -10.020 -27.393 1.00 85.94 604 LEU A CA 1
ATOM 4565 C C . LEU A 1 604 ? -16.055 -10.233 -28.820 1.00 85.94 604 LEU A C 1
ATOM 4567 O O . LEU A 1 604 ? -15.884 -9.350 -29.665 1.00 85.94 604 LEU A O 1
ATOM 4571 N N . GLU A 1 605 ? -16.739 -11.346 -29.088 1.00 78.19 605 GLU A N 1
ATOM 4572 C CA . GLU A 1 605 ? -17.358 -11.618 -30.387 1.00 78.19 605 GLU A CA 1
ATOM 4573 C C . GLU A 1 605 ? -18.370 -10.509 -30.757 1.00 78.19 605 GLU A C 1
ATOM 4575 O O . GLU A 1 605 ? -19.297 -10.193 -30.008 1.00 78.19 605 GLU A O 1
ATOM 4580 N N . GLY A 1 606 ? -18.169 -9.856 -31.908 1.00 73.62 606 GLY A N 1
ATOM 4581 C CA . GLY A 1 606 ? -19.026 -8.758 -32.383 1.00 73.62 606 GLY A CA 1
ATOM 4582 C C . GLY A 1 606 ? -18.761 -7.382 -31.751 1.00 73.62 606 GLY A C 1
ATOM 4583 O O . GLY A 1 606 ? -19.508 -6.431 -32.008 1.00 73.62 606 GLY A O 1
ATOM 4584 N N . VAL A 1 607 ? -17.709 -7.230 -30.939 1.00 83.56 607 VAL A N 1
ATOM 4585 C CA . VAL A 1 607 ? -17.242 -5.909 -30.495 1.00 83.56 607 VAL A CA 1
ATOM 4586 C C . VAL A 1 607 ? -16.581 -5.169 -31.659 1.00 83.56 607 VAL A C 1
ATOM 4588 O O . VAL A 1 607 ? -15.772 -5.734 -32.383 1.00 83.56 607 VAL A O 1
ATOM 4591 N N . ASP A 1 608 ? -16.914 -3.884 -31.820 1.00 83.38 608 ASP A N 1
ATOM 4592 C CA . ASP A 1 608 ? -16.335 -3.022 -32.853 1.00 83.38 608 ASP A CA 1
ATOM 4593 C C . ASP A 1 608 ? -14.795 -2.967 -32.720 1.00 83.38 608 ASP A C 1
ATOM 4595 O O . ASP A 1 608 ? -14.277 -2.465 -31.705 1.00 83.38 608 ASP A O 1
ATOM 4599 N N . PRO A 1 609 ? -14.044 -3.465 -33.721 1.00 81.50 609 PRO A N 1
ATOM 4600 C CA . PRO A 1 609 ? -12.591 -3.481 -33.680 1.00 81.50 609 PRO A CA 1
ATOM 4601 C C . PRO A 1 609 ? -11.996 -2.071 -33.698 1.00 81.50 609 PRO A C 1
ATOM 4603 O O . PRO A 1 609 ? -10.846 -1.925 -33.300 1.00 81.50 609 PRO A O 1
ATOM 4606 N N . ASP A 1 610 ? -12.745 -1.024 -34.060 1.00 81.94 610 ASP A N 1
ATOM 4607 C CA . ASP A 1 610 ? -12.255 0.355 -34.157 1.00 81.94 610 ASP A CA 1
ATOM 4608 C C . ASP A 1 610 ? -12.514 1.210 -32.898 1.00 81.94 610 ASP A C 1
ATOM 4610 O O . ASP A 1 610 ? -12.114 2.381 -32.835 1.00 81.94 610 ASP A O 1
ATOM 4614 N N . GLU A 1 611 ? -13.108 0.646 -31.836 1.00 85.44 611 GLU A N 1
ATOM 4615 C CA . GLU A 1 611 ? -13.434 1.364 -30.592 1.00 85.44 611 GLU A CA 1
ATOM 4616 C C . GLU A 1 611 ? -12.175 1.752 -29.778 1.00 85.44 611 GLU A C 1
ATOM 4618 O O . GLU A 1 611 ? -11.808 1.115 -28.786 1.00 85.44 611 GLU A O 1
ATOM 4623 N N . LYS A 1 612 ? -11.504 2.848 -30.165 1.00 82.31 612 LYS A N 1
ATOM 4624 C CA . LYS A 1 612 ? -10.205 3.288 -29.604 1.00 82.31 612 LYS A CA 1
ATOM 4625 C C . LYS A 1 612 ? -10.151 3.323 -28.072 1.00 82.31 612 LYS A C 1
ATOM 4627 O O . LYS A 1 612 ? -9.127 2.976 -27.490 1.00 82.31 612 LYS A O 1
ATOM 4632 N N . LYS A 1 613 ? -11.226 3.772 -27.408 1.00 83.00 613 LYS A N 1
ATOM 4633 C CA . LYS A 1 613 ? -11.252 3.923 -25.942 1.00 83.00 613 LYS A CA 1
ATOM 4634 C C . LYS A 1 613 ? -11.257 2.571 -25.230 1.00 83.00 613 LYS A C 1
ATOM 4636 O O . LYS A 1 613 ? -10.548 2.425 -24.241 1.00 83.00 613 LYS A O 1
ATOM 4641 N N . PHE A 1 614 ? -12.039 1.616 -25.723 1.00 85.50 614 PHE A N 1
ATOM 4642 C CA . PHE A 1 614 ? -12.159 0.284 -25.139 1.00 85.50 614 PHE A CA 1
ATOM 4643 C C . PHE A 1 614 ? -10.884 -0.533 -25.371 1.00 85.50 614 PHE A C 1
ATOM 4645 O O . PHE A 1 614 ? -10.269 -0.998 -24.412 1.00 85.50 614 PHE A O 1
ATOM 4652 N N . TRP A 1 615 ? -10.405 -0.581 -26.615 1.00 87.19 615 TRP A N 1
ATOM 4653 C CA . TRP A 1 615 ? -9.163 -1.274 -26.962 1.00 87.19 615 TRP A CA 1
ATOM 4654 C C . TRP A 1 615 ? -7.942 -0.690 -26.247 1.00 87.19 615 TRP A C 1
ATOM 4656 O O . TRP A 1 615 ? -7.107 -1.440 -25.753 1.00 87.19 615 TRP A O 1
ATOM 4666 N N . GLY A 1 616 ? -7.888 0.633 -26.061 1.00 85.62 616 GLY A N 1
ATOM 4667 C CA . GLY A 1 616 ? -6.832 1.274 -25.277 1.00 85.62 616 GLY A CA 1
ATOM 4668 C C . GLY A 1 616 ? -6.869 0.966 -23.771 1.00 85.62 616 GLY A C 1
ATOM 4669 O O . GLY A 1 616 ? -5.859 1.172 -23.097 1.00 85.62 616 GLY A O 1
ATOM 4670 N N . ILE A 1 617 ? -7.998 0.500 -23.215 1.00 85.50 617 ILE A N 1
ATOM 4671 C CA . ILE A 1 617 ? -8.052 -0.033 -21.841 1.00 85.50 617 ILE A CA 1
ATOM 4672 C C . ILE A 1 617 ? -7.424 -1.429 -21.821 1.00 85.50 617 ILE A C 1
ATOM 4674 O O . ILE A 1 617 ? -6.563 -1.671 -20.979 1.00 85.50 617 ILE A O 1
ATOM 4678 N N . LEU A 1 618 ? -7.812 -2.306 -22.755 1.00 87.38 618 LEU A N 1
ATOM 4679 C CA . LEU A 1 618 ? -7.317 -3.685 -22.838 1.00 87.38 618 LEU A CA 1
ATOM 4680 C C . LEU A 1 618 ? -5.808 -3.741 -23.125 1.00 87.38 618 LEU A C 1
ATOM 4682 O O . LEU A 1 618 ? -5.083 -4.411 -22.397 1.00 87.38 618 LEU A O 1
ATOM 4686 N N . GLU A 1 619 ? -5.320 -2.956 -24.091 1.00 86.62 619 GLU A N 1
ATOM 4687 C CA . GLU A 1 619 ? -3.891 -2.858 -24.460 1.00 86.62 619 GLU A CA 1
ATOM 4688 C C . GLU A 1 619 ? -3.010 -2.494 -23.266 1.00 86.62 619 GLU A C 1
ATOM 4690 O O . GLU A 1 619 ? -1.866 -2.913 -23.130 1.00 86.62 619 GLU A O 1
ATOM 4695 N N . LYS A 1 620 ? -3.561 -1.671 -22.380 1.00 82.94 620 LYS A N 1
ATOM 4696 C CA . LYS A 1 620 ? -2.876 -1.189 -21.193 1.00 82.94 620 LYS A CA 1
ATOM 4697 C C . LYS A 1 620 ? -3.022 -2.153 -20.011 1.00 82.94 620 LYS A C 1
ATOM 4699 O O . LYS A 1 620 ? -2.175 -2.124 -19.115 1.00 82.94 620 LYS A O 1
ATOM 4704 N N . ALA A 1 621 ? -4.110 -2.914 -19.949 1.00 81.56 621 ALA A N 1
ATOM 4705 C CA . ALA A 1 621 ? -4.420 -3.818 -18.845 1.00 81.56 621 ALA A CA 1
ATOM 4706 C C . ALA A 1 621 ? -3.637 -5.133 -18.930 1.00 81.56 621 ALA A C 1
ATOM 4708 O O . ALA A 1 621 ? -3.272 -5.677 -17.892 1.00 81.56 621 ALA A O 1
ATOM 4709 N N . PHE A 1 622 ? -3.359 -5.605 -20.146 1.00 83.50 622 PHE A N 1
ATOM 4710 C CA . PHE A 1 622 ? -2.779 -6.921 -20.400 1.00 83.50 622 PHE A CA 1
ATOM 4711 C C . PHE A 1 622 ? -1.381 -6.841 -21.030 1.00 83.50 622 PHE A C 1
ATOM 4713 O O . PHE A 1 622 ? -0.951 -5.783 -21.496 1.00 83.50 622 PHE A O 1
ATOM 4720 N N . SER A 1 623 ? -0.647 -7.961 -21.018 1.00 80.94 623 SER A N 1
ATOM 4721 C CA . SER A 1 623 ? 0.595 -8.090 -21.791 1.00 80.94 623 SER A CA 1
ATOM 4722 C C . SER A 1 623 ? 0.299 -8.000 -23.291 1.00 80.94 623 SER A C 1
ATOM 4724 O O . SER A 1 623 ? -0.849 -8.138 -23.717 1.00 80.94 623 SER A O 1
ATOM 4726 N N . LYS A 1 624 ? 1.334 -7.774 -24.107 1.00 77.75 624 LYS A N 1
ATOM 4727 C CA . LYS A 1 624 ? 1.168 -7.671 -25.564 1.00 77.75 624 LYS A CA 1
ATOM 4728 C C . LYS A 1 624 ? 0.562 -8.938 -26.169 1.00 77.75 624 LYS A C 1
ATOM 4730 O O . LYS A 1 624 ? -0.346 -8.812 -26.980 1.00 77.75 624 LYS A O 1
ATOM 4735 N N . ASP A 1 625 ? 1.002 -10.112 -25.726 1.00 76.12 625 ASP A N 1
ATOM 4736 C CA . ASP A 1 625 ? 0.546 -11.402 -26.265 1.00 76.12 625 ASP A CA 1
ATOM 4737 C C . ASP A 1 625 ? -0.918 -11.673 -25.909 1.00 76.12 625 ASP A C 1
ATOM 4739 O O . ASP A 1 625 ? -1.725 -12.063 -26.754 1.00 76.12 625 ASP A O 1
ATOM 4743 N N . VAL A 1 626 ? -1.295 -11.377 -24.661 1.00 81.62 626 VAL A N 1
ATOM 4744 C CA . VAL A 1 626 ? -2.683 -11.499 -24.200 1.00 81.62 626 VAL A CA 1
ATOM 4745 C C . VAL A 1 626 ? -3.570 -10.483 -24.918 1.00 81.62 626 VAL A C 1
ATOM 4747 O O . VAL A 1 626 ? -4.655 -10.825 -25.378 1.00 81.62 626 VAL A O 1
ATOM 4750 N N . TYR A 1 627 ? -3.109 -9.241 -25.080 1.00 87.06 627 TYR A N 1
ATOM 4751 C CA . TYR A 1 627 ? -3.837 -8.231 -25.844 1.00 87.06 627 TYR A CA 1
ATOM 4752 C C . TYR A 1 627 ? -4.006 -8.620 -27.316 1.00 87.06 627 TYR A C 1
ATOM 4754 O O . TYR A 1 627 ? -5.092 -8.438 -27.860 1.00 87.06 627 TYR A O 1
ATOM 4762 N N . ALA A 1 628 ? -2.964 -9.156 -27.955 1.00 81.19 628 ALA A N 1
ATOM 4763 C CA . ALA A 1 628 ? -3.026 -9.628 -29.334 1.00 81.19 628 ALA A CA 1
ATOM 4764 C C . ALA A 1 628 ? -4.061 -10.749 -29.481 1.00 81.19 628 ALA A C 1
ATOM 4766 O O . ALA A 1 628 ? -4.901 -10.672 -30.372 1.00 81.19 628 ALA A O 1
ATOM 4767 N N . SER A 1 629 ? -4.081 -11.699 -28.542 1.00 82.44 629 SER A N 1
ATOM 4768 C CA . SER A 1 629 ? -5.077 -12.780 -28.499 1.00 82.44 629 SER A CA 1
ATOM 4769 C C . SER A 1 629 ? -6.508 -12.240 -28.348 1.00 82.44 629 SER A C 1
ATOM 4771 O O . SER A 1 629 ? -7.420 -12.667 -29.050 1.00 82.44 629 SER A O 1
ATOM 4773 N N . LEU A 1 630 ? -6.716 -11.246 -27.473 1.00 87.12 630 LEU A N 1
ATOM 4774 C CA . LEU A 1 630 ? -8.016 -10.580 -27.304 1.00 87.12 630 LEU A CA 1
ATOM 4775 C C . LEU A 1 630 ? -8.440 -9.796 -28.555 1.00 87.12 630 LEU A C 1
ATOM 4777 O O . LEU A 1 630 ? -9.618 -9.770 -28.906 1.00 87.12 630 LEU A O 1
ATOM 4781 N N . ALA A 1 631 ? -7.492 -9.129 -29.214 1.00 86.56 631 ALA A N 1
ATOM 4782 C CA . ALA A 1 631 ? -7.738 -8.382 -30.440 1.00 86.56 631 ALA A CA 1
ATOM 4783 C C . ALA A 1 631 ? -8.095 -9.316 -31.602 1.00 86.56 631 ALA A C 1
ATOM 4785 O O . ALA A 1 631 ? -9.050 -9.042 -32.329 1.00 86.56 631 ALA A O 1
ATOM 4786 N N . GLU A 1 632 ? -7.389 -10.439 -31.730 1.00 84.25 632 GLU A N 1
ATOM 4787 C CA . GLU A 1 632 ? -7.687 -11.491 -32.699 1.00 84.25 632 GLU A CA 1
ATOM 4788 C C . GLU A 1 632 ? -9.082 -12.085 -32.475 1.00 84.25 632 GLU A C 1
ATOM 4790 O O . GLU A 1 632 ? -9.859 -12.162 -33.426 1.00 84.25 632 GLU A O 1
ATOM 4795 N N . ALA A 1 633 ? -9.450 -12.390 -31.223 1.00 83.75 633 ALA A N 1
ATOM 4796 C CA . ALA A 1 633 ? -10.787 -12.877 -30.869 1.00 83.75 633 ALA A CA 1
ATOM 4797 C C . ALA A 1 633 ? -11.916 -11.914 -31.295 1.00 83.75 633 ALA A C 1
ATOM 4799 O O . ALA A 1 633 ? -13.032 -12.346 -31.576 1.00 83.75 633 ALA A O 1
ATOM 4800 N N . ALA A 1 634 ? -11.627 -10.613 -31.400 1.00 83.94 634 ALA A N 1
ATOM 4801 C CA . ALA A 1 634 ? -12.567 -9.602 -31.885 1.00 83.94 634 ALA A CA 1
ATOM 4802 C C . ALA A 1 634 ? -12.398 -9.235 -33.373 1.00 83.94 634 ALA A C 1
ATOM 4804 O O . ALA A 1 634 ? -12.996 -8.264 -33.839 1.00 83.94 634 ALA A O 1
ATOM 4805 N N . GLY A 1 635 ? -11.553 -9.946 -34.126 1.00 83.00 635 GLY A N 1
ATOM 4806 C CA . GLY A 1 635 ? -11.281 -9.658 -35.539 1.00 83.00 635 GLY A CA 1
ATOM 4807 C C . GLY A 1 635 ? -10.503 -8.358 -35.789 1.00 83.00 635 GLY A C 1
ATOM 4808 O O . GLY A 1 635 ? -10.492 -7.843 -36.910 1.00 83.00 635 GLY A O 1
ATOM 4809 N N . ARG A 1 636 ? -9.844 -7.797 -34.767 1.00 83.62 636 ARG A N 1
ATOM 4810 C CA . ARG A 1 636 ? -9.013 -6.595 -34.884 1.00 83.62 636 ARG A CA 1
ATOM 4811 C C . ARG A 1 636 ? -7.613 -6.980 -35.363 1.00 83.62 636 ARG A C 1
ATOM 4813 O O . ARG A 1 636 ? -6.852 -7.610 -34.634 1.00 83.62 636 ARG A O 1
ATOM 4820 N N . LYS A 1 637 ? -7.224 -6.520 -36.558 1.00 75.94 637 LYS A N 1
ATOM 4821 C CA . LYS A 1 637 ? -5.850 -6.690 -37.056 1.00 75.94 637 LYS A CA 1
ATOM 4822 C C . LYS A 1 637 ? -4.879 -5.849 -36.215 1.00 75.94 637 LYS A C 1
ATOM 4824 O O . LYS A 1 637 ? -4.941 -4.619 -36.232 1.00 75.94 637 LYS A O 1
ATOM 4829 N N . VAL A 1 638 ? -3.976 -6.505 -35.491 1.00 70.69 638 VAL A N 1
ATOM 4830 C CA . VAL A 1 638 ? -2.850 -5.864 -34.798 1.00 70.69 638 VAL A CA 1
ATOM 4831 C C . VAL A 1 638 ? -1.626 -5.953 -35.709 1.00 70.69 638 VAL A C 1
ATOM 4833 O O . VAL A 1 638 ? -1.294 -7.035 -36.179 1.00 70.69 638 VAL A O 1
ATOM 4836 N N . GLU A 1 639 ? -0.993 -4.812 -36.001 1.00 70.88 639 GLU A N 1
ATOM 4837 C CA . GLU A 1 639 ? 0.271 -4.768 -36.756 1.00 70.88 639 GLU A CA 1
ATOM 4838 C C . GLU A 1 639 ? 1.324 -5.590 -35.999 1.00 70.88 639 GLU A C 1
ATOM 4840 O O . GLU A 1 639 ? 1.585 -5.321 -34.821 1.00 70.88 639 GLU A O 1
ATOM 4845 N N . THR A 1 640 ? 1.907 -6.593 -36.658 1.00 67.94 640 THR A N 1
ATOM 4846 C CA . THR A 1 640 ? 2.939 -7.437 -36.037 1.00 67.94 640 THR A CA 1
ATOM 4847 C C . THR A 1 640 ? 4.217 -6.634 -35.795 1.00 67.94 640 THR A C 1
ATOM 4849 O O . THR A 1 640 ? 4.440 -5.585 -36.410 1.00 67.94 640 THR A O 1
ATOM 4852 N N . ALA A 1 641 ? 5.104 -7.117 -34.919 1.00 64.44 641 ALA A N 1
ATOM 4853 C CA . ALA A 1 641 ? 6.393 -6.461 -34.706 1.00 64.44 641 ALA A CA 1
ATOM 4854 C C . ALA A 1 641 ? 7.199 -6.333 -36.009 1.00 64.44 641 ALA A C 1
ATOM 4856 O O . ALA A 1 641 ? 7.844 -5.310 -36.210 1.00 64.44 641 ALA A O 1
ATOM 4857 N N . VAL A 1 642 ? 7.098 -7.314 -36.913 1.00 61.88 642 VAL A N 1
ATOM 4858 C CA . VAL A 1 642 ? 7.760 -7.331 -38.230 1.00 61.88 642 VAL A CA 1
ATOM 4859 C C . VAL A 1 642 ? 7.206 -6.263 -39.156 1.00 61.88 642 VAL A C 1
ATOM 4861 O O . VAL A 1 642 ? 7.971 -5.489 -39.726 1.00 61.88 642 VAL A O 1
ATOM 4864 N N . GLU A 1 643 ? 5.878 -6.196 -39.291 1.00 68.44 643 GLU A N 1
ATOM 4865 C CA . GLU A 1 643 ? 5.208 -5.189 -40.119 1.00 68.44 643 GLU A CA 1
ATOM 4866 C C . GLU A 1 643 ? 5.553 -3.779 -39.618 1.00 68.44 643 GLU A C 1
ATOM 4868 O O . GLU A 1 643 ? 5.915 -2.899 -40.406 1.00 68.44 643 GLU A O 1
ATOM 4873 N N . LYS A 1 644 ? 5.540 -3.593 -38.293 1.00 73.00 644 LYS A N 1
ATOM 4874 C CA . LYS A 1 644 ? 5.897 -2.333 -37.643 1.00 73.00 644 LYS A CA 1
ATOM 4875 C C . LYS A 1 644 ? 7.376 -1.987 -37.838 1.00 73.00 644 LYS A C 1
ATOM 4877 O O . LYS A 1 644 ? 7.694 -0.851 -38.183 1.00 73.00 644 LYS A O 1
ATOM 4882 N N . PHE A 1 645 ? 8.277 -2.951 -37.662 1.00 68.62 645 PHE A N 1
ATOM 4883 C CA . PHE A 1 645 ? 9.719 -2.769 -37.829 1.00 68.62 645 PHE A CA 1
ATOM 4884 C C . PHE A 1 645 ? 10.075 -2.405 -39.274 1.00 68.62 645 PHE A C 1
ATOM 4886 O O . PHE A 1 645 ? 10.728 -1.390 -39.502 1.00 68.62 645 PHE A O 1
ATOM 4893 N N . ALA A 1 646 ? 9.551 -3.154 -40.248 1.00 69.44 646 ALA A N 1
ATOM 4894 C CA . ALA A 1 646 ? 9.762 -2.927 -41.678 1.00 69.44 646 ALA A CA 1
ATOM 4895 C C . ALA A 1 646 ? 9.144 -1.617 -42.193 1.00 69.44 646 ALA A C 1
ATOM 4897 O O . ALA A 1 646 ? 9.531 -1.116 -43.249 1.00 69.44 646 ALA A O 1
ATOM 4898 N N . ARG A 1 647 ? 8.144 -1.064 -41.499 1.00 79.25 647 ARG A N 1
ATOM 4899 C CA . ARG A 1 647 ? 7.590 0.263 -41.794 1.00 79.25 647 ARG A CA 1
ATOM 4900 C C . ARG A 1 647 ? 8.478 1.379 -41.246 1.00 79.25 647 ARG A C 1
ATOM 4902 O O . ARG A 1 647 ? 8.662 2.384 -41.926 1.00 79.25 647 ARG A O 1
ATOM 4909 N N . LEU A 1 648 ? 9.003 1.206 -40.035 1.00 71.38 648 LEU A N 1
ATOM 4910 C CA . LEU A 1 648 ? 9.794 2.216 -39.331 1.00 71.38 648 LEU A CA 1
ATOM 4911 C C . LEU A 1 648 ? 11.248 2.319 -39.837 1.00 71.38 648 LEU A C 1
ATOM 4913 O O . LEU A 1 648 ? 11.877 3.353 -39.633 1.00 71.38 648 LEU A O 1
ATOM 4917 N N . SER A 1 649 ? 11.778 1.294 -40.511 1.00 66.56 649 SER A N 1
ATOM 4918 C CA . SER A 1 649 ? 13.168 1.228 -40.999 1.00 66.56 649 SER A CA 1
ATOM 4919 C C . SER A 1 649 ? 13.403 1.727 -42.441 1.00 66.56 649 SER A C 1
ATOM 4921 O O . SER A 1 649 ? 14.469 1.514 -43.007 1.00 66.56 649 SER A O 1
ATOM 4923 N N . ARG A 1 650 ? 12.430 2.391 -43.079 1.00 63.28 650 ARG A N 1
ATOM 4924 C CA . ARG A 1 650 ? 12.464 2.722 -44.524 1.00 63.28 650 ARG A CA 1
ATOM 4925 C C . ARG A 1 650 ? 13.187 4.028 -44.884 1.00 63.28 650 ARG A C 1
ATOM 4927 O O . ARG A 1 650 ? 12.644 4.813 -45.657 1.00 63.28 650 ARG A O 1
ATOM 4934 N N . ASP A 1 651 ? 14.366 4.286 -44.325 1.00 59.84 651 ASP A N 1
ATOM 4935 C CA . ASP A 1 651 ? 15.144 5.484 -44.680 1.00 59.84 651 ASP A CA 1
ATOM 4936 C C . ASP A 1 651 ? 16.386 5.117 -45.512 1.00 59.84 651 ASP A C 1
ATOM 4938 O O . ASP A 1 651 ? 17.216 4.305 -45.097 1.00 59.84 651 ASP A O 1
ATOM 4942 N N . ASP A 1 652 ? 16.508 5.696 -46.711 1.00 51.91 652 ASP A N 1
ATOM 4943 C CA . ASP A 1 652 ? 17.444 5.244 -47.754 1.00 51.91 652 ASP A CA 1
ATOM 4944 C C . ASP A 1 652 ? 18.903 5.686 -47.530 1.00 51.91 652 ASP A C 1
ATOM 4946 O O . ASP A 1 652 ? 19.813 5.140 -48.167 1.00 51.91 652 ASP A O 1
ATOM 4950 N N . GLY A 1 653 ? 19.141 6.632 -46.613 1.00 52.47 653 GLY A N 1
ATOM 4951 C CA . GLY A 1 653 ? 20.445 7.274 -46.387 1.00 52.47 653 GLY A CA 1
ATOM 4952 C C . GLY A 1 653 ? 21.147 6.948 -45.065 1.00 52.47 653 GLY A C 1
ATOM 4953 O O . GLY A 1 653 ? 22.112 7.629 -44.727 1.00 52.47 653 GLY A O 1
ATOM 4954 N N . GLY A 1 654 ? 20.650 5.979 -44.294 1.00 55.72 654 GLY A N 1
ATOM 4955 C CA . GLY A 1 654 ? 21.149 5.686 -42.948 1.00 55.72 654 GLY A CA 1
ATOM 4956 C C . GLY A 1 654 ? 22.075 4.466 -42.828 1.00 55.72 654 GLY A C 1
ATOM 4957 O O . GLY A 1 654 ? 22.400 3.802 -43.811 1.00 55.72 654 GLY A O 1
ATOM 4958 N N . THR A 1 655 ? 22.504 4.174 -41.597 1.00 53.97 655 THR A N 1
ATOM 4959 C CA . THR A 1 655 ? 23.444 3.080 -41.272 1.00 53.97 655 THR A CA 1
ATOM 4960 C C . THR A 1 655 ? 22.789 1.713 -41.450 1.00 53.97 655 THR A C 1
ATOM 4962 O O . THR A 1 655 ? 21.695 1.486 -40.936 1.00 53.97 655 THR A O 1
ATOM 4965 N N . THR A 1 656 ? 23.466 0.773 -42.108 1.00 57.56 656 THR A N 1
ATOM 4966 C CA . THR A 1 656 ? 22.989 -0.616 -42.199 1.00 57.56 656 THR A CA 1
ATOM 4967 C C . THR A 1 656 ? 23.333 -1.372 -40.919 1.00 57.56 656 THR A C 1
ATOM 4969 O O . THR A 1 656 ? 24.502 -1.493 -40.559 1.00 57.56 656 THR A O 1
ATOM 4972 N N . LEU A 1 657 ? 22.311 -1.876 -40.229 1.00 58.88 657 LEU A N 1
ATOM 4973 C CA . LEU A 1 657 ? 22.441 -2.741 -39.063 1.00 58.88 657 LEU A CA 1
ATOM 4974 C C . LEU A 1 657 ? 22.369 -4.207 -39.488 1.00 58.88 657 LEU A C 1
ATOM 4976 O O . LEU A 1 657 ? 21.420 -4.614 -40.161 1.00 58.88 657 LEU A O 1
ATOM 4980 N N . PHE A 1 658 ? 23.330 -4.991 -39.011 1.00 60.19 658 PHE A N 1
ATOM 4981 C CA . PHE A 1 658 ? 23.360 -6.444 -39.138 1.00 60.19 658 PHE A CA 1
ATOM 4982 C C . PHE A 1 658 ? 22.992 -7.072 -37.798 1.00 60.19 658 PHE A C 1
ATOM 4984 O O . PHE A 1 658 ? 23.517 -6.644 -36.769 1.00 60.19 658 PHE A O 1
ATOM 4991 N N . PHE A 1 659 ? 22.084 -8.045 -37.808 1.00 59.00 659 PHE A N 1
ATOM 4992 C CA . PHE A 1 659 ? 21.542 -8.673 -36.599 1.00 59.00 659 PHE A CA 1
ATOM 4993 C C . PHE A 1 659 ? 21.288 -10.168 -36.834 1.00 59.00 659 PHE A C 1
ATOM 4995 O O . PHE A 1 659 ? 21.080 -10.571 -37.978 1.00 59.00 659 PHE A O 1
ATOM 5002 N N . PRO A 1 660 ? 21.279 -11.021 -35.797 1.00 55.28 660 PRO A N 1
ATOM 5003 C CA . PRO A 1 660 ? 20.856 -12.405 -35.963 1.00 55.28 660 PRO A CA 1
ATOM 5004 C C . PRO A 1 660 ? 19.364 -12.468 -36.297 1.00 55.28 660 PRO A C 1
ATOM 5006 O O . PRO A 1 660 ? 18.532 -11.913 -35.578 1.00 55.28 660 PRO A O 1
ATOM 5009 N N . ALA A 1 661 ? 18.999 -13.171 -37.361 1.00 61.47 661 ALA A N 1
ATOM 5010 C CA . ALA A 1 661 ? 17.593 -13.348 -37.704 1.00 61.47 661 ALA A CA 1
ATOM 5011 C C . ALA A 1 661 ? 16.984 -14.458 -36.826 1.00 61.47 661 ALA A C 1
ATOM 5013 O O . ALA A 1 661 ? 17.151 -15.632 -37.121 1.00 61.47 661 ALA A O 1
ATOM 5014 N N . ARG A 1 662 ? 16.314 -14.101 -35.718 1.00 57.12 662 ARG A N 1
ATOM 5015 C CA . ARG A 1 662 ? 15.607 -15.045 -34.828 1.00 57.12 662 ARG A CA 1
ATOM 5016 C C . ARG A 1 662 ? 14.231 -14.524 -34.424 1.00 57.12 662 ARG A C 1
ATOM 5018 O O . ARG A 1 662 ? 14.005 -13.314 -34.393 1.00 57.12 662 ARG A O 1
ATOM 5025 N N . GLY A 1 663 ? 13.342 -15.444 -34.050 1.00 61.56 663 GLY A N 1
ATOM 5026 C CA . GLY A 1 663 ? 12.018 -15.114 -33.522 1.00 61.56 663 GLY A CA 1
ATOM 5027 C C . GLY A 1 663 ? 11.171 -14.363 -34.546 1.00 61.56 663 GLY A C 1
ATOM 5028 O O . GLY A 1 663 ? 11.171 -14.702 -35.727 1.00 61.56 663 GLY A O 1
ATOM 5029 N N . GLU A 1 664 ? 10.469 -13.315 -34.110 1.00 54.72 664 GLU A N 1
ATOM 5030 C CA . GLU A 1 664 ? 9.584 -12.547 -34.991 1.00 54.72 664 GLU A CA 1
ATOM 5031 C C . GLU A 1 664 ? 10.337 -11.944 -36.191 1.00 54.72 664 GLU A C 1
ATOM 5033 O O . GLU A 1 664 ? 9.755 -11.825 -37.259 1.00 54.72 664 GLU A O 1
ATOM 5038 N N . LEU A 1 665 ? 11.634 -11.627 -36.082 1.00 62.25 665 LEU A N 1
ATOM 5039 C CA . LEU A 1 665 ? 12.411 -10.988 -37.157 1.00 62.25 665 LEU A CA 1
ATOM 5040 C C . LEU A 1 665 ? 13.039 -11.955 -38.182 1.00 62.25 665 LEU A C 1
ATOM 5042 O O . LEU A 1 665 ? 13.682 -11.491 -39.126 1.00 62.25 665 LEU A O 1
ATOM 5046 N N . GLU A 1 666 ? 12.836 -13.270 -38.053 1.00 66.12 666 GLU A N 1
ATOM 5047 C CA . GLU A 1 666 ? 13.329 -14.285 -39.004 1.00 66.12 666 GLU A CA 1
ATOM 5048 C C . GLU A 1 666 ? 13.014 -13.988 -40.493 1.00 66.12 666 GLU A C 1
ATOM 5050 O O . GLU A 1 666 ? 13.889 -14.204 -41.341 1.00 66.12 666 GLU A O 1
ATOM 5055 N N . PRO A 1 667 ? 11.845 -13.416 -40.862 1.00 70.44 667 PRO A N 1
ATOM 5056 C CA . PRO A 1 667 ? 11.535 -13.087 -42.256 1.00 70.44 667 PRO A CA 1
ATOM 5057 C C . PRO A 1 667 ? 12.476 -12.065 -42.921 1.00 70.44 667 PRO A C 1
ATOM 5059 O O . PRO A 1 667 ? 12.427 -11.913 -44.138 1.00 70.44 667 PRO A O 1
ATOM 5062 N N . LEU A 1 668 ? 13.314 -11.356 -42.154 1.00 64.88 668 LEU A N 1
ATOM 5063 C CA . LEU A 1 668 ? 14.262 -10.345 -42.650 1.00 64.88 668 LEU A CA 1
ATOM 5064 C C . LEU A 1 668 ? 15.693 -10.888 -42.859 1.00 64.88 668 LEU A C 1
ATOM 5066 O O . LEU A 1 668 ? 16.639 -10.108 -42.986 1.00 64.88 668 LEU A O 1
ATOM 5070 N N . ARG A 1 669 ? 15.871 -12.214 -42.871 1.00 70.69 669 ARG A N 1
ATOM 5071 C CA . ARG A 1 669 ? 17.168 -12.879 -43.081 1.00 70.69 669 ARG A CA 1
ATOM 5072 C C . ARG A 1 669 ? 17.778 -12.595 -44.463 1.00 70.69 669 ARG A C 1
ATOM 5074 O O . ARG A 1 669 ? 17.069 -12.572 -45.468 1.00 70.69 669 ARG A O 1
ATOM 5081 N N . ALA A 1 670 ? 19.100 -12.457 -44.515 1.00 67.94 670 ALA A N 1
ATOM 5082 C CA . ALA A 1 670 ? 19.896 -12.487 -45.738 1.00 67.94 670 ALA A CA 1
ATOM 5083 C C . ALA A 1 670 ? 20.496 -13.889 -45.939 1.00 67.94 670 ALA A C 1
ATOM 5085 O O . ALA A 1 670 ? 20.841 -14.578 -44.977 1.00 67.94 670 ALA A O 1
ATOM 5086 N N . GLU A 1 671 ? 20.636 -14.318 -47.192 1.00 75.12 671 GLU A N 1
ATOM 5087 C CA . GLU A 1 671 ? 21.375 -15.539 -47.518 1.00 75.12 671 GLU A CA 1
ATOM 5088 C C . GLU A 1 671 ? 22.875 -15.253 -47.379 1.00 75.12 671 GLU A C 1
ATOM 5090 O O . GLU A 1 671 ? 23.438 -14.504 -48.173 1.00 75.12 671 GLU A O 1
ATOM 5095 N N . THR A 1 672 ? 23.514 -15.808 -46.345 1.00 75.88 672 THR A N 1
ATOM 5096 C CA . THR A 1 672 ? 24.958 -15.656 -46.101 1.00 75.88 672 THR A CA 1
ATOM 5097 C C . THR A 1 672 ? 25.588 -17.013 -45.805 1.00 75.88 672 THR A C 1
ATOM 5099 O O . THR A 1 672 ? 24.928 -17.898 -45.256 1.00 75.88 672 THR A O 1
ATOM 5102 N N . LEU A 1 673 ? 26.875 -17.161 -46.112 1.00 85.19 673 LEU A N 1
ATOM 5103 C CA . LEU A 1 673 ? 27.689 -18.322 -45.741 1.00 85.19 673 LEU A CA 1
ATOM 5104 C C . LEU A 1 673 ? 28.470 -18.108 -44.434 1.00 85.19 673 LEU A C 1
ATOM 5106 O O . LEU A 1 673 ? 29.464 -18.790 -44.189 1.00 85.19 673 LEU A O 1
ATOM 5110 N N . SER A 1 674 ? 28.037 -17.169 -43.587 1.00 83.00 674 SER A N 1
ATOM 5111 C CA . SER A 1 674 ? 28.667 -16.902 -42.290 1.00 83.00 674 SER A CA 1
ATOM 5112 C C . SER A 1 674 ? 28.577 -18.126 -41.373 1.00 83.00 674 SER A C 1
ATOM 5114 O O . SER A 1 674 ? 27.557 -18.817 -41.350 1.00 83.00 674 SER A O 1
ATOM 5116 N N . TYR A 1 675 ? 29.619 -18.398 -40.586 1.00 82.44 675 TYR A N 1
ATOM 5117 C CA . TYR A 1 675 ? 29.649 -19.557 -39.690 1.00 82.44 675 TYR A CA 1
ATOM 5118 C C . TYR A 1 675 ? 30.509 -19.338 -38.439 1.00 82.44 675 TYR A C 1
ATOM 5120 O O . TYR A 1 675 ? 31.442 -18.539 -38.442 1.00 82.44 675 TYR A O 1
ATOM 5128 N N . ALA A 1 676 ? 30.205 -20.072 -37.367 1.00 82.50 676 ALA A N 1
ATOM 5129 C CA . ALA A 1 676 ? 30.989 -20.125 -36.134 1.00 82.50 676 ALA A CA 1
ATOM 5130 C C . ALA A 1 676 ? 31.554 -21.531 -35.886 1.00 82.50 676 ALA A C 1
ATOM 5132 O O . ALA A 1 676 ? 30.902 -22.532 -36.183 1.00 82.50 676 ALA A O 1
ATOM 5133 N N . GLY A 1 677 ? 32.750 -21.609 -35.304 1.00 79.75 677 GLY A N 1
ATOM 5134 C CA . GLY A 1 677 ? 33.489 -22.861 -35.132 1.00 79.75 677 GLY A CA 1
ATOM 5135 C C . GLY A 1 677 ? 34.029 -23.430 -36.450 1.00 79.75 677 GLY A C 1
ATOM 5136 O O . GLY A 1 677 ? 33.974 -22.784 -37.495 1.00 79.75 677 GLY A O 1
ATOM 5137 N N . GLY A 1 678 ? 34.574 -24.647 -36.398 1.00 83.44 678 GLY A N 1
ATOM 5138 C CA . GLY A 1 678 ? 35.214 -25.289 -37.551 1.00 83.44 678 GLY A CA 1
ATOM 5139 C C . GLY A 1 678 ? 36.538 -24.628 -37.973 1.00 83.44 678 GLY A C 1
ATOM 5140 O O . GLY A 1 678 ? 37.000 -23.680 -37.328 1.00 83.44 678 GLY A O 1
ATOM 5141 N N . PRO A 1 679 ? 37.187 -25.133 -39.035 1.00 85.00 679 PRO A N 1
ATOM 5142 C CA . PRO A 1 679 ? 38.408 -24.537 -39.562 1.00 85.00 679 PRO A CA 1
ATOM 5143 C C . PRO A 1 679 ? 38.126 -23.187 -40.254 1.00 85.00 679 PRO A C 1
ATOM 5145 O O . PRO A 1 679 ? 37.012 -22.952 -40.740 1.00 85.00 679 PRO A O 1
ATOM 5148 N N . PRO A 1 680 ? 39.125 -22.288 -40.321 1.00 84.88 680 PRO A N 1
ATOM 5149 C CA . PRO A 1 680 ? 39.009 -21.061 -41.099 1.00 84.88 680 PRO A CA 1
ATOM 5150 C C . PRO A 1 680 ? 38.931 -21.367 -42.610 1.00 84.88 680 PRO A C 1
ATOM 5152 O O . PRO A 1 680 ? 39.215 -22.497 -43.026 1.00 84.88 680 PRO A O 1
ATOM 5155 N N . PRO A 1 681 ? 38.575 -20.380 -43.451 1.00 83.19 681 PRO A N 1
ATOM 5156 C CA . PRO A 1 681 ? 38.512 -20.558 -44.896 1.00 83.19 681 PRO A CA 1
ATOM 5157 C C . PRO A 1 681 ? 39.856 -21.034 -45.480 1.00 83.19 681 PRO A C 1
ATOM 5159 O O . PRO A 1 681 ? 40.920 -20.673 -44.962 1.00 83.19 681 PRO A O 1
ATOM 5162 N N . PRO A 1 682 ? 39.849 -21.811 -46.581 1.00 72.81 682 PRO A N 1
ATOM 5163 C CA . PRO A 1 682 ? 41.075 -22.267 -47.230 1.00 72.81 682 PRO A CA 1
ATOM 5164 C C . PRO A 1 682 ? 42.026 -21.106 -47.557 1.00 72.81 682 PRO A C 1
ATOM 5166 O O . PRO A 1 682 ? 41.634 -20.123 -48.181 1.00 72.81 682 PRO A O 1
ATOM 5169 N N . GLY A 1 683 ? 43.291 -21.227 -47.146 1.00 71.69 683 GLY A N 1
ATOM 5170 C CA . GLY A 1 683 ? 44.313 -20.191 -47.349 1.00 71.69 683 GLY A CA 1
ATOM 5171 C C . GLY A 1 683 ? 44.445 -19.174 -46.210 1.00 71.69 683 GLY A C 1
ATOM 5172 O O . GLY A 1 683 ? 45.344 -18.339 -46.264 1.00 71.69 683 GLY A O 1
ATOM 5173 N N . VAL A 1 684 ? 43.614 -19.266 -45.167 1.00 78.94 684 VAL A N 1
ATOM 5174 C CA . VAL A 1 684 ? 43.752 -18.476 -43.936 1.00 78.94 684 VAL A CA 1
ATOM 5175 C C . VAL A 1 684 ? 44.425 -19.327 -42.866 1.00 78.94 684 VAL A C 1
ATOM 5177 O O . VAL A 1 684 ? 43.864 -20.311 -42.388 1.00 78.94 684 VAL A O 1
ATOM 5180 N N . THR A 1 685 ? 45.643 -18.958 -42.482 1.00 73.19 685 THR A N 1
ATOM 5181 C CA . THR A 1 685 ? 46.389 -19.619 -41.405 1.00 73.19 685 THR A CA 1
ATOM 5182 C C . THR A 1 685 ? 46.356 -18.782 -40.136 1.00 73.19 685 THR A C 1
ATOM 5184 O O . THR A 1 685 ? 46.426 -17.556 -40.210 1.00 73.19 685 THR A O 1
ATOM 5187 N N . ALA A 1 686 ? 46.288 -19.445 -38.979 1.00 69.81 686 ALA A N 1
ATOM 5188 C CA . ALA A 1 686 ? 46.356 -18.771 -37.689 1.00 69.81 686 ALA A CA 1
ATOM 5189 C C . ALA A 1 686 ? 47.674 -17.969 -37.547 1.00 69.81 686 ALA A C 1
ATOM 5191 O O . ALA A 1 686 ? 48.723 -18.443 -37.999 1.00 69.81 686 ALA A O 1
ATOM 5192 N N . PRO A 1 687 ? 47.649 -16.776 -36.929 1.00 70.06 687 PRO A N 1
ATOM 5193 C CA . PRO A 1 687 ? 48.857 -16.010 -36.615 1.00 70.06 687 PRO A CA 1
ATOM 5194 C C . PRO A 1 687 ? 49.753 -16.746 -35.599 1.00 70.06 687 PRO A C 1
ATOM 5196 O O . PRO A 1 687 ? 49.251 -17.449 -34.723 1.00 70.06 687 PRO A O 1
ATOM 5199 N N . SER A 1 688 ? 51.078 -16.567 -35.674 1.00 61.03 688 SER A N 1
ATOM 5200 C CA . SER A 1 688 ? 52.039 -17.155 -34.720 1.00 61.03 688 SER A CA 1
ATOM 5201 C C . SER A 1 688 ? 52.044 -16.413 -33.368 1.00 61.03 688 SER A C 1
ATOM 5203 O O . SER A 1 688 ? 52.286 -15.205 -33.360 1.00 61.03 688 SER A O 1
ATOM 5205 N N . GLY A 1 689 ? 51.825 -17.121 -32.247 1.00 55.09 689 GLY A N 1
ATOM 5206 C CA . GLY A 1 689 ? 51.703 -16.573 -30.876 1.00 55.09 689 GLY A CA 1
ATOM 5207 C C . GLY A 1 689 ? 52.774 -17.041 -29.866 1.00 55.09 689 GLY A C 1
ATOM 5208 O O . GLY A 1 689 ? 53.771 -17.650 -30.255 1.00 55.09 689 GLY A O 1
ATOM 5209 N N . ARG A 1 690 ? 52.595 -16.704 -28.571 1.00 51.75 690 ARG A N 1
ATOM 5210 C CA . ARG A 1 690 ? 53.543 -16.995 -27.460 1.00 51.75 690 ARG A CA 1
ATOM 5211 C C . ARG A 1 690 ? 53.379 -18.387 -26.825 1.00 51.75 690 ARG A C 1
ATOM 5213 O O . ARG A 1 690 ? 54.345 -18.879 -26.247 1.00 51.75 690 ARG A O 1
ATOM 5220 N N . GLU A 1 691 ? 52.227 -19.027 -26.988 1.00 48.41 691 GLU A N 1
ATOM 5221 C CA . GLU A 1 691 ? 51.984 -20.459 -26.763 1.00 48.41 691 GLU A CA 1
ATOM 5222 C C . GLU A 1 691 ? 51.242 -21.033 -27.986 1.00 48.41 691 GLU A C 1
ATOM 5224 O O . GLU A 1 691 ? 50.726 -20.282 -28.816 1.00 48.41 691 GLU A O 1
ATOM 5229 N N . GLU A 1 692 ? 51.242 -22.357 -28.157 1.00 50.50 692 GLU A N 1
ATOM 5230 C CA . GLU A 1 692 ? 50.613 -23.018 -29.306 1.00 50.50 692 GLU A CA 1
ATOM 5231 C C . GLU A 1 692 ? 49.092 -22.722 -29.396 1.00 50.50 692 GLU A C 1
ATOM 5233 O O . GLU A 1 692 ? 48.296 -23.115 -28.544 1.00 50.50 692 GLU A O 1
ATOM 5238 N N . ASP A 1 693 ? 48.747 -22.069 -30.516 1.00 64.19 693 ASP A N 1
ATOM 5239 C CA . ASP A 1 693 ? 47.479 -21.991 -31.257 1.00 64.19 693 ASP A CA 1
ATOM 5240 C C . ASP A 1 693 ? 46.381 -20.989 -30.833 1.00 64.19 693 ASP A C 1
ATOM 5242 O O . ASP A 1 693 ? 45.396 -21.326 -30.165 1.00 64.19 693 ASP A O 1
ATOM 5246 N N . LYS A 1 694 ? 46.441 -19.777 -31.427 1.00 73.50 694 LYS A N 1
ATOM 5247 C CA . LYS A 1 694 ? 45.247 -18.945 -31.685 1.00 73.50 694 LYS A CA 1
ATOM 5248 C C . LYS A 1 694 ? 44.223 -19.762 -32.480 1.00 73.50 694 LYS A C 1
ATOM 5250 O O . LYS A 1 694 ? 44.539 -20.317 -33.533 1.00 73.50 694 LYS A O 1
ATOM 5255 N N . ARG A 1 695 ? 42.976 -19.814 -32.008 1.00 82.50 695 ARG A N 1
ATOM 5256 C CA . ARG A 1 695 ? 41.910 -20.631 -32.609 1.00 82.50 695 ARG A CA 1
ATOM 5257 C C . ARG A 1 695 ? 40.934 -19.781 -33.403 1.00 82.50 695 ARG A C 1
ATOM 5259 O O . ARG A 1 695 ? 40.579 -18.683 -32.987 1.00 82.50 695 ARG A O 1
ATOM 5266 N N . HIS A 1 696 ? 40.467 -20.326 -34.522 1.00 86.44 696 HIS A N 1
ATOM 5267 C CA . HIS A 1 696 ? 39.379 -19.748 -35.303 1.00 86.44 696 HIS A CA 1
ATOM 5268 C C . HIS A 1 696 ? 38.065 -19.797 -34.505 1.00 86.44 696 HIS A C 1
ATOM 5270 O O . HIS A 1 696 ? 37.680 -20.856 -34.007 1.00 86.44 696 HIS A O 1
ATOM 5276 N N . VAL A 1 697 ? 37.389 -18.653 -34.388 1.00 82.62 697 VAL A N 1
ATOM 5277 C CA . VAL A 1 697 ? 36.115 -18.506 -33.665 1.00 82.62 697 VAL A CA 1
ATOM 5278 C C . VAL A 1 697 ? 34.941 -18.452 -34.638 1.00 82.62 697 VAL A C 1
ATOM 5280 O O . VAL A 1 697 ? 33.962 -19.178 -34.465 1.00 82.62 697 VAL A O 1
ATOM 5283 N N . LEU A 1 698 ? 35.024 -17.608 -35.669 1.00 83.25 698 LEU A N 1
ATOM 5284 C CA . LEU A 1 698 ? 33.969 -17.438 -36.668 1.00 83.25 698 LEU A CA 1
ATOM 5285 C C . LEU A 1 698 ? 34.494 -16.809 -37.953 1.00 83.25 698 LEU A C 1
ATOM 5287 O O . LEU A 1 698 ? 35.515 -16.120 -37.942 1.00 83.25 698 LEU A O 1
ATOM 5291 N N . THR A 1 699 ? 33.730 -16.975 -39.029 1.00 84.94 699 THR A N 1
ATOM 5292 C CA . THR A 1 699 ? 33.903 -16.251 -40.286 1.00 84.94 699 THR A CA 1
ATOM 5293 C C . THR A 1 699 ? 32.594 -15.590 -40.708 1.00 84.94 699 THR A C 1
ATOM 5295 O O . THR A 1 699 ? 31.533 -16.216 -40.693 1.00 84.94 699 THR A O 1
ATOM 5298 N N . LEU A 1 700 ? 32.681 -14.319 -41.099 1.00 79.44 700 LEU A N 1
ATOM 5299 C CA . LEU A 1 700 ? 31.578 -13.534 -41.650 1.00 79.44 700 LEU A CA 1
ATOM 5300 C C . LEU A 1 700 ? 31.673 -13.501 -43.175 1.00 79.44 700 LEU A C 1
ATOM 5302 O O . LEU A 1 700 ? 32.728 -13.172 -43.722 1.00 79.44 700 LEU A O 1
ATOM 5306 N N . ASP A 1 701 ? 30.563 -13.808 -43.842 1.00 80.75 701 ASP A N 1
ATOM 5307 C CA . ASP A 1 701 ? 30.394 -13.639 -45.282 1.00 80.75 701 ASP A CA 1
ATOM 5308 C C . ASP A 1 701 ? 29.821 -12.249 -45.574 1.00 80.75 701 ASP A C 1
ATOM 5310 O O . ASP A 1 701 ? 28.684 -11.931 -45.220 1.00 80.75 701 ASP A O 1
ATOM 5314 N N . LEU A 1 702 ? 30.644 -11.410 -46.200 1.00 76.69 702 LEU A N 1
ATOM 5315 C CA . LEU A 1 702 ? 30.297 -10.044 -46.572 1.00 76.69 702 LEU A CA 1
ATOM 5316 C C . LEU A 1 702 ? 29.801 -9.945 -48.016 1.00 76.69 702 LEU A C 1
ATOM 5318 O O . LEU A 1 702 ? 29.351 -8.873 -48.412 1.00 76.69 702 LEU A O 1
ATOM 5322 N N . SER A 1 703 ? 29.859 -11.024 -48.804 1.00 79.88 703 SER A N 1
ATOM 5323 C CA . SER A 1 703 ? 29.485 -11.007 -50.225 1.00 79.88 703 SER A CA 1
ATOM 5324 C C . SER A 1 703 ? 28.060 -10.501 -50.525 1.00 79.88 703 SER A C 1
ATOM 5326 O O . SER A 1 703 ? 27.885 -9.838 -51.552 1.00 79.88 703 SER A O 1
ATOM 5328 N N . PRO A 1 704 ? 27.051 -10.672 -49.643 1.00 75.06 704 PRO A N 1
ATOM 5329 C CA . PRO A 1 704 ? 25.724 -10.082 -49.842 1.00 75.06 704 PRO A CA 1
ATOM 5330 C C . PRO A 1 704 ? 25.680 -8.558 -49.637 1.00 75.06 704 PRO A C 1
ATOM 5332 O O . PRO A 1 704 ? 24.645 -7.934 -49.876 1.00 75.06 704 PRO A O 1
ATOM 5335 N N . PHE A 1 705 ? 26.783 -7.944 -49.194 1.00 73.12 705 PHE A N 1
ATOM 5336 C CA . PHE A 1 705 ? 26.852 -6.552 -48.742 1.00 73.12 705 PHE A CA 1
ATOM 5337 C C . PHE A 1 705 ? 27.956 -5.767 -49.477 1.00 73.12 705 PHE A C 1
ATOM 5339 O O . PHE A 1 705 ? 29.039 -5.540 -48.927 1.00 73.12 705 PHE A O 1
ATOM 5346 N N . PRO A 1 706 ? 27.690 -5.295 -50.713 1.00 72.69 706 PRO A N 1
ATOM 5347 C CA . PRO A 1 706 ? 28.693 -4.657 -51.572 1.00 72.69 706 PRO A CA 1
ATOM 5348 C C . PRO A 1 706 ? 29.426 -3.468 -50.936 1.00 72.69 706 PRO A C 1
ATOM 5350 O O . PRO A 1 706 ? 30.626 -3.300 -51.155 1.00 72.69 706 PRO A O 1
ATOM 5353 N N . ASP A 1 707 ? 28.732 -2.679 -50.111 1.00 64.25 707 ASP A N 1
ATOM 5354 C CA . ASP A 1 707 ? 29.317 -1.531 -49.409 1.00 64.25 707 ASP A CA 1
ATOM 5355 C C . ASP A 1 707 ? 30.411 -1.964 -48.418 1.00 64.25 707 ASP A C 1
ATOM 5357 O O . ASP A 1 707 ? 31.463 -1.327 -48.328 1.00 64.25 707 ASP A O 1
ATOM 5361 N N . LEU A 1 708 ? 30.213 -3.087 -47.717 1.00 67.44 708 LEU A N 1
ATOM 5362 C CA . LEU A 1 708 ? 31.210 -3.638 -46.797 1.00 67.44 708 LEU A CA 1
ATOM 5363 C C . LEU A 1 708 ? 32.380 -4.269 -47.554 1.00 67.44 708 LEU A C 1
ATOM 5365 O O . LEU A 1 708 ? 33.530 -4.031 -47.189 1.00 67.44 708 LEU A O 1
ATOM 5369 N N . VAL A 1 709 ? 32.112 -5.003 -48.639 1.00 74.62 709 VAL A N 1
ATOM 5370 C CA . VAL A 1 709 ? 33.169 -5.581 -49.489 1.00 74.62 709 VAL A CA 1
ATOM 5371 C C . VAL A 1 709 ? 34.069 -4.482 -50.050 1.00 74.62 709 VAL A C 1
ATOM 5373 O O . VAL A 1 709 ? 35.294 -4.576 -49.957 1.00 74.62 709 VAL A O 1
ATOM 5376 N N . SER A 1 710 ? 33.477 -3.399 -50.565 1.00 73.75 710 SER A N 1
ATOM 5377 C CA . SER A 1 710 ? 34.224 -2.244 -51.072 1.00 73.75 710 SER A CA 1
ATOM 5378 C C . SER A 1 710 ? 35.062 -1.568 -49.986 1.00 73.75 710 SER A C 1
ATOM 5380 O O . SER A 1 710 ? 36.130 -1.036 -50.287 1.00 73.75 710 SER A O 1
ATOM 5382 N N . ARG A 1 711 ? 34.584 -1.555 -48.739 1.00 66.12 711 ARG A N 1
ATOM 5383 C CA . ARG A 1 711 ? 35.247 -0.879 -47.620 1.00 66.12 711 ARG A CA 1
ATOM 5384 C C . ARG A 1 711 ? 36.399 -1.688 -47.030 1.00 66.12 711 ARG A C 1
ATOM 5386 O O . ARG A 1 711 ? 37.459 -1.132 -46.753 1.00 66.12 711 ARG A O 1
ATOM 5393 N N . PHE A 1 712 ? 36.204 -2.991 -46.841 1.00 68.75 712 PHE A N 1
ATOM 5394 C CA . PHE A 1 712 ? 37.208 -3.879 -46.246 1.00 68.75 712 PHE A CA 1
ATOM 5395 C C . PHE A 1 712 ? 38.171 -4.480 -47.272 1.00 68.75 712 PHE A C 1
ATOM 5397 O O . PHE A 1 712 ? 39.248 -4.957 -46.895 1.00 68.75 712 PHE A O 1
ATOM 5404 N N . GLY A 1 713 ? 37.813 -4.429 -48.559 1.00 76.62 713 GLY A N 1
ATOM 5405 C CA . GLY A 1 713 ? 38.590 -5.014 -49.649 1.00 76.62 713 GLY A CA 1
ATOM 5406 C C . GLY A 1 713 ? 38.630 -6.542 -49.596 1.00 76.62 713 GLY A C 1
ATOM 5407 O O . GLY A 1 713 ? 39.596 -7.136 -50.068 1.00 76.62 713 GLY A O 1
ATOM 5408 N N . ALA A 1 714 ? 37.629 -7.168 -48.975 1.00 78.50 714 ALA A N 1
ATOM 5409 C CA . ALA A 1 714 ? 37.533 -8.610 -48.789 1.00 78.50 714 ALA A CA 1
ATOM 5410 C C . ALA A 1 714 ? 36.067 -9.048 -48.783 1.00 78.50 714 ALA A C 1
ATOM 5412 O O . ALA A 1 714 ? 35.200 -8.329 -48.288 1.00 78.50 714 ALA A O 1
ATOM 5413 N N . GLU A 1 715 ? 35.800 -10.234 -49.327 1.00 82.06 715 GLU A N 1
ATOM 5414 C CA . GLU A 1 715 ? 34.457 -10.823 -49.326 1.00 82.06 715 GLU A CA 1
ATOM 5415 C C . GLU A 1 715 ? 34.155 -11.545 -48.012 1.00 82.06 715 GLU A C 1
ATOM 5417 O O . GLU A 1 715 ? 32.993 -11.777 -47.698 1.00 82.06 715 GLU A O 1
ATOM 5422 N N . THR A 1 716 ? 35.182 -11.886 -47.228 1.00 83.69 716 THR A N 1
ATOM 5423 C CA . THR A 1 716 ? 35.017 -12.576 -45.948 1.00 83.69 716 THR A CA 1
ATOM 5424 C C . THR A 1 716 ? 36.030 -12.106 -44.911 1.00 83.69 716 THR A C 1
ATOM 5426 O O . THR A 1 716 ? 37.101 -11.578 -45.239 1.00 83.69 716 THR A O 1
ATOM 5429 N N . MET A 1 717 ? 35.682 -12.290 -43.637 1.00 80.94 717 MET A N 1
ATOM 5430 C CA . MET A 1 717 ? 36.548 -11.959 -42.504 1.00 80.94 717 MET A CA 1
ATOM 5431 C C . MET A 1 717 ? 36.480 -13.049 -41.433 1.00 80.94 717 MET A C 1
ATOM 5433 O O . MET A 1 717 ? 35.386 -13.411 -41.004 1.00 80.94 717 MET A O 1
ATOM 5437 N N . SER A 1 718 ? 37.634 -13.529 -40.970 1.00 84.94 718 SER A N 1
ATOM 5438 C CA . SER A 1 718 ? 37.768 -14.615 -39.992 1.00 84.94 718 SER A CA 1
ATOM 5439 C C . SER A 1 718 ? 38.402 -14.131 -38.694 1.00 84.94 718 SER A C 1
ATOM 5441 O O . SER A 1 718 ? 39.470 -13.521 -38.709 1.00 84.94 718 SER A O 1
ATOM 5443 N N . LEU A 1 719 ? 37.762 -14.424 -37.565 1.00 81.88 719 LEU A N 1
ATOM 5444 C CA . LEU A 1 719 ? 38.217 -14.036 -36.232 1.00 81.88 719 LEU A CA 1
ATOM 5445 C C . LEU A 1 719 ? 39.017 -15.164 -35.574 1.00 81.88 719 LEU A C 1
ATOM 5447 O O . LEU A 1 719 ? 38.546 -16.301 -35.500 1.00 81.88 719 LEU A O 1
ATOM 5451 N N . PHE A 1 720 ? 40.186 -14.822 -35.038 1.00 84.38 720 PHE A N 1
ATOM 5452 C CA . PHE A 1 720 ? 41.052 -15.704 -34.263 1.00 84.38 720 PHE A CA 1
ATOM 5453 C C . PHE A 1 720 ? 41.260 -15.160 -32.855 1.00 84.38 720 PHE A C 1
ATOM 5455 O O . PHE A 1 720 ? 41.508 -13.969 -32.688 1.00 84.38 720 PHE A O 1
ATOM 5462 N N . VAL A 1 721 ? 41.194 -16.033 -31.851 1.00 80.94 721 VAL A N 1
ATOM 5463 C CA . VAL A 1 721 ? 41.364 -15.662 -30.437 1.00 80.94 721 VAL A CA 1
ATOM 5464 C C . VAL A 1 721 ? 42.243 -16.690 -29.732 1.00 80.94 721 VAL A C 1
ATOM 5466 O O . VAL A 1 721 ? 42.163 -17.891 -30.010 1.00 80.94 721 VAL A O 1
ATOM 5469 N N . GLU A 1 722 ? 43.093 -16.226 -28.821 1.00 82.69 722 GLU A N 1
ATOM 5470 C CA . GLU A 1 722 ? 43.892 -17.090 -27.954 1.00 82.69 722 GLU A CA 1
ATOM 5471 C C . GLU A 1 722 ? 43.046 -17.591 -26.777 1.00 82.69 722 GLU A C 1
ATOM 5473 O O . GLU A 1 722 ? 42.324 -16.826 -26.144 1.00 82.69 722 GLU A O 1
ATOM 5478 N N . ALA A 1 723 ? 43.081 -18.902 -26.524 1.00 74.81 723 ALA A N 1
ATOM 5479 C CA . ALA A 1 723 ? 42.264 -19.575 -25.510 1.00 74.81 723 ALA A CA 1
ATOM 5480 C C . ALA A 1 723 ? 40.800 -19.057 -25.434 1.00 74.81 723 ALA A C 1
ATOM 5482 O O . ALA A 1 723 ? 40.369 -18.584 -24.381 1.00 74.81 723 ALA A O 1
ATOM 5483 N N . PRO A 1 724 ? 39.985 -19.206 -26.501 1.00 73.31 724 PRO A N 1
ATOM 5484 C CA . PRO A 1 724 ? 38.642 -18.609 -26.606 1.00 73.31 724 PRO A CA 1
ATOM 5485 C C . PRO A 1 724 ? 37.644 -19.048 -25.520 1.00 73.31 724 PRO A C 1
ATOM 5487 O O . PRO A 1 724 ? 36.547 -18.515 -25.449 1.00 73.31 724 PRO A O 1
ATOM 5490 N N . ASN A 1 725 ? 37.998 -20.017 -24.672 1.00 75.06 725 ASN A N 1
ATOM 5491 C CA . ASN A 1 725 ? 37.170 -20.501 -23.568 1.00 75.06 725 ASN A CA 1
ATOM 5492 C C . ASN A 1 725 ? 37.512 -19.856 -22.210 1.00 75.06 725 ASN A C 1
ATOM 5494 O O . ASN A 1 725 ? 36.812 -20.133 -21.238 1.00 75.06 725 ASN A O 1
ATOM 5498 N N . SER A 1 726 ? 38.574 -19.046 -22.105 1.00 70.12 726 SER A N 1
ATOM 5499 C CA . SER A 1 726 ? 39.015 -18.443 -20.834 1.00 70.12 726 SER A CA 1
ATOM 5500 C C . SER A 1 726 ? 38.576 -16.989 -20.650 1.00 70.12 726 SER A C 1
ATOM 5502 O O . SER A 1 726 ? 38.484 -16.530 -19.516 1.00 70.12 726 SER A O 1
ATOM 5504 N N . GLY A 1 727 ? 38.348 -16.263 -21.749 1.00 66.44 727 GLY A N 1
ATOM 5505 C CA . GLY A 1 727 ? 38.103 -14.819 -21.751 1.00 66.44 727 GLY A CA 1
ATOM 5506 C C . GLY A 1 727 ? 39.332 -13.948 -21.447 1.00 66.44 727 GLY A C 1
ATOM 5507 O O . GLY A 1 727 ? 39.220 -12.726 -21.445 1.00 66.44 727 GLY A O 1
ATOM 5508 N N . ALA A 1 728 ? 40.505 -14.549 -21.211 1.00 64.75 728 ALA A N 1
ATOM 5509 C CA . ALA A 1 728 ? 41.693 -13.861 -20.696 1.00 64.75 728 ALA A CA 1
ATOM 5510 C C . ALA A 1 728 ? 42.559 -13.156 -21.761 1.00 64.75 728 ALA A C 1
ATOM 5512 O O . ALA A 1 728 ? 43.350 -12.295 -21.393 1.00 64.75 728 ALA A O 1
ATOM 5513 N N . PHE A 1 729 ? 42.413 -13.503 -23.047 1.00 72.25 729 PHE A N 1
ATOM 5514 C CA . PHE A 1 729 ? 43.241 -12.988 -24.167 1.00 72.25 729 PHE A CA 1
ATOM 5515 C C . PHE A 1 729 ? 42.402 -12.418 -25.304 1.00 72.25 729 PHE A C 1
ATOM 5517 O O . PHE A 1 729 ? 42.726 -12.445 -26.492 1.00 72.25 729 PHE A O 1
ATOM 5524 N N . ASN A 1 730 ? 41.243 -11.951 -24.902 1.00 71.38 730 ASN A N 1
ATOM 5525 C CA . ASN A 1 730 ? 40.223 -11.403 -25.744 1.00 71.38 730 ASN A CA 1
ATOM 5526 C C . ASN A 1 730 ? 40.769 -10.136 -26.462 1.00 71.38 730 ASN A C 1
ATOM 5528 O O . ASN A 1 730 ? 40.631 -9.972 -27.673 1.00 71.38 730 ASN A O 1
ATOM 5532 N N . ASP A 1 731 ? 41.518 -9.279 -25.775 1.00 65.56 731 ASP A N 1
ATOM 5533 C CA . ASP A 1 731 ? 42.218 -8.103 -26.327 1.00 65.56 731 ASP A CA 1
ATOM 5534 C C . ASP A 1 731 ? 43.283 -8.398 -27.381 1.00 65.56 731 ASP A C 1
ATOM 5536 O O . ASP A 1 731 ? 43.628 -7.497 -28.146 1.00 65.56 731 ASP A O 1
ATOM 5540 N N . GLU A 1 732 ? 43.699 -9.654 -27.510 1.00 73.31 732 GLU A N 1
ATOM 5541 C CA . GLU A 1 732 ? 44.655 -10.121 -28.515 1.00 73.31 732 GLU A CA 1
ATOM 5542 C C . GLU A 1 732 ? 43.992 -10.812 -29.721 1.00 73.31 732 GLU A C 1
ATOM 5544 O O . GLU A 1 732 ? 44.662 -11.474 -30.528 1.00 73.31 732 GLU A O 1
ATOM 5549 N N . ALA A 1 733 ? 42.672 -10.674 -29.858 1.00 75.75 733 ALA A N 1
ATOM 5550 C CA . ALA A 1 733 ? 41.918 -11.201 -30.983 1.00 75.75 733 ALA A CA 1
ATOM 5551 C C . ALA A 1 733 ? 42.356 -10.568 -32.320 1.00 75.75 733 ALA A C 1
ATOM 5553 O O . ALA A 1 733 ? 42.575 -9.364 -32.443 1.00 75.75 733 ALA A O 1
ATOM 5554 N N . GLU A 1 734 ? 42.463 -11.390 -33.361 1.00 77.94 734 GLU A N 1
ATOM 5555 C CA . GLU A 1 734 ? 42.892 -10.963 -34.691 1.00 77.94 734 GLU A CA 1
ATOM 5556 C C . GLU A 1 734 ? 41.821 -11.259 -35.734 1.00 77.94 734 GLU A C 1
ATOM 5558 O O . GLU A 1 734 ? 41.320 -12.379 -35.834 1.00 77.94 734 GLU A O 1
ATOM 5563 N N . LEU A 1 735 ? 41.488 -10.248 -36.539 1.00 76.94 735 LEU A N 1
ATOM 5564 C CA . LEU A 1 735 ? 40.560 -10.384 -37.655 1.00 76.94 735 LEU A CA 1
ATOM 5565 C C . LEU A 1 735 ? 41.341 -10.443 -38.968 1.00 76.94 735 LEU A C 1
ATOM 5567 O O . LEU A 1 735 ? 41.928 -9.452 -39.409 1.00 76.94 735 LEU A O 1
ATOM 5571 N N . LEU A 1 736 ? 41.333 -11.611 -39.600 1.00 80.81 736 LEU A N 1
ATOM 5572 C CA . LEU A 1 736 ? 42.005 -11.860 -40.866 1.00 80.81 736 LEU A CA 1
ATOM 5573 C C . LEU A 1 736 ? 41.022 -11.721 -42.025 1.00 80.81 736 LEU A C 1
ATOM 5575 O O . LEU A 1 736 ? 39.887 -12.185 -41.969 1.00 80.81 736 LEU A O 1
ATOM 5579 N N . ARG A 1 737 ? 41.470 -11.057 -43.087 1.00 81.19 737 ARG A N 1
ATOM 5580 C CA . ARG A 1 737 ? 40.696 -10.858 -44.314 1.00 81.19 737 ARG A CA 1
ATOM 5581 C C . ARG A 1 737 ? 40.940 -12.027 -45.255 1.00 81.19 737 ARG A C 1
ATOM 5583 O O . ARG A 1 737 ? 42.087 -12.448 -45.410 1.00 81.19 737 ARG A O 1
ATOM 5590 N N . SER A 1 738 ? 39.895 -12.502 -45.920 1.00 76.94 738 SER A N 1
ATOM 5591 C CA . SER A 1 738 ? 39.996 -13.646 -46.822 1.00 76.94 738 SER A CA 1
ATOM 5592 C C . SER A 1 738 ? 39.129 -13.519 -48.070 1.00 76.94 738 SER A C 1
ATOM 5594 O O . SER A 1 738 ? 38.339 -12.586 -48.232 1.00 76.94 738 SER A O 1
ATOM 5596 N N . GLY A 1 739 ? 39.359 -14.443 -49.005 1.00 76.38 739 GLY A N 1
ATOM 5597 C CA . GLY A 1 739 ? 38.620 -14.528 -50.259 1.00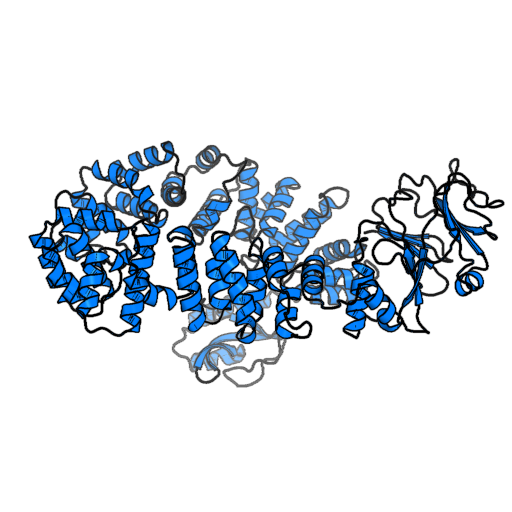 76.38 739 GLY A CA 1
ATOM 5598 C C . GLY A 1 739 ? 37.201 -15.065 -50.079 1.00 76.38 739 GLY A C 1
ATOM 5599 O O . GLY A 1 739 ? 36.724 -15.27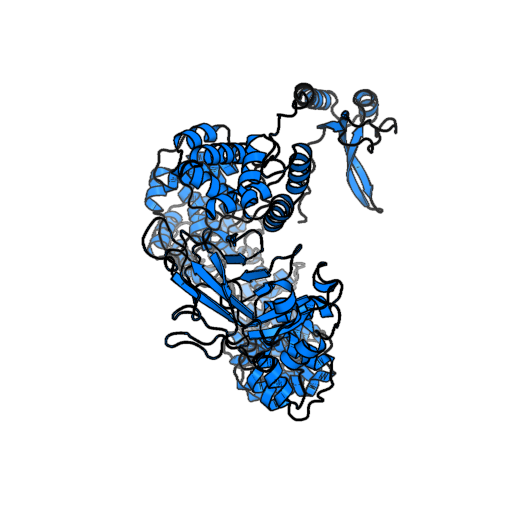5 -48.967 1.00 76.38 739 GLY A O 1
ATOM 5600 N N . LYS A 1 740 ? 36.527 -15.296 -51.199 1.00 81.19 740 LYS A N 1
ATOM 5601 C CA . LYS A 1 740 ? 35.159 -15.804 -51.239 1.00 81.19 740 LYS A CA 1
ATOM 5602 C C . LYS A 1 740 ? 34.989 -17.137 -50.495 1.00 81.19 740 LYS A C 1
ATOM 5604 O O . LYS A 1 740 ? 35.859 -18.004 -50.568 1.00 81.19 740 LYS A O 1
ATOM 5609 N N . LEU A 1 741 ? 33.840 -17.310 -49.841 1.00 82.44 741 LEU A N 1
ATOM 5610 C CA . LEU A 1 741 ? 33.362 -18.606 -49.358 1.00 82.44 741 LEU A CA 1
ATOM 5611 C C . LEU A 1 741 ? 32.474 -19.273 -50.413 1.00 82.44 741 LEU A C 1
ATOM 5613 O O . LEU A 1 741 ? 31.555 -18.648 -50.937 1.00 82.44 741 LEU A O 1
ATOM 5617 N N . ASP A 1 742 ? 32.719 -20.555 -50.677 1.00 82.06 742 ASP A N 1
ATOM 5618 C CA . ASP A 1 742 ? 31.861 -21.371 -51.548 1.00 82.06 742 ASP A CA 1
ATOM 5619 C C . ASP A 1 742 ? 30.837 -22.196 -50.747 1.00 82.06 742 ASP A C 1
ATOM 5621 O O . ASP A 1 742 ? 29.757 -22.516 -51.244 1.00 82.06 742 ASP A O 1
ATOM 5625 N N . SER A 1 743 ? 31.160 -22.536 -49.495 1.00 85.38 743 SER A N 1
ATOM 5626 C CA . SER A 1 743 ? 30.298 -23.283 -48.574 1.00 85.38 743 SER A CA 1
ATOM 5627 C C . SER A 1 743 ? 30.758 -23.117 -47.123 1.00 85.38 743 SER A C 1
ATOM 5629 O O . SER A 1 743 ? 31.932 -22.839 -46.877 1.00 85.38 743 SER A O 1
ATOM 5631 N N . VAL A 1 744 ? 29.871 -23.383 -46.160 1.00 85.19 744 VAL A N 1
ATOM 5632 C CA . VAL A 1 744 ? 30.255 -23.535 -44.745 1.00 85.19 744 VAL A CA 1
ATOM 5633 C C . VAL A 1 744 ? 31.127 -24.795 -44.592 1.00 85.19 744 VAL A C 1
ATOM 5635 O O . VAL A 1 744 ? 30.715 -25.860 -45.057 1.00 85.19 744 VAL A O 1
ATOM 5638 N N . PRO A 1 745 ? 32.323 -24.713 -43.981 1.00 83.62 745 PRO A N 1
ATOM 5639 C CA . PRO A 1 745 ? 33.211 -25.862 -43.835 1.00 83.62 745 PRO A CA 1
ATOM 5640 C C . PRO A 1 745 ? 32.702 -26.876 -42.804 1.00 83.62 745 PRO A C 1
ATOM 5642 O O . PRO A 1 745 ? 31.914 -26.562 -41.910 1.00 83.62 745 PRO A O 1
ATOM 5645 N N . GLU A 1 746 ? 33.201 -28.109 -42.905 1.00 80.00 746 GLU A N 1
ATOM 5646 C CA . GLU A 1 746 ? 32.866 -29.195 -41.982 1.00 80.00 746 GLU A CA 1
ATOM 5647 C C . GLU A 1 746 ? 33.238 -28.830 -40.531 1.00 80.00 746 GLU A C 1
ATOM 5649 O O . GLU A 1 746 ? 34.343 -28.368 -40.248 1.00 80.00 746 GLU A O 1
ATOM 5654 N N . GLY A 1 747 ? 32.287 -28.999 -39.606 1.00 79.31 747 GLY A N 1
ATOM 5655 C CA . GLY A 1 747 ? 32.420 -28.579 -38.204 1.00 79.31 747 GLY A CA 1
ATOM 5656 C C . GLY A 1 747 ? 32.070 -27.109 -37.928 1.00 79.31 747 GLY A C 1
ATOM 5657 O O . GLY A 1 747 ? 32.024 -26.717 -36.762 1.00 79.31 747 GLY A O 1
ATOM 5658 N N . GLY A 1 748 ? 31.790 -26.307 -38.962 1.00 83.06 748 GLY A N 1
ATOM 5659 C CA . GLY A 1 748 ? 31.248 -24.954 -38.835 1.00 83.06 748 GLY A CA 1
ATOM 5660 C C . GLY A 1 748 ? 29.725 -24.953 -38.664 1.00 83.06 748 GLY A C 1
ATOM 5661 O O . GLY A 1 748 ? 28.999 -25.656 -39.366 1.00 83.06 748 GLY A O 1
ATOM 5662 N N . ARG A 1 749 ? 29.218 -24.139 -37.736 1.00 81.38 749 ARG A N 1
ATOM 5663 C CA . ARG A 1 749 ? 27.786 -23.891 -37.530 1.00 81.38 749 ARG A CA 1
ATOM 5664 C C . ARG A 1 749 ? 27.374 -22.634 -38.289 1.00 81.38 749 ARG A C 1
ATOM 5666 O O . ARG A 1 749 ? 27.864 -21.557 -37.965 1.00 81.38 749 ARG A O 1
ATOM 5673 N N . ALA A 1 750 ? 26.453 -22.758 -39.243 1.00 80.62 750 ALA A N 1
ATOM 5674 C CA . ALA A 1 750 ? 25.925 -21.617 -39.992 1.00 80.62 750 ALA A CA 1
ATOM 5675 C C . ALA A 1 750 ? 25.328 -20.539 -39.065 1.00 80.62 750 ALA A C 1
ATOM 5677 O O . ALA A 1 750 ? 24.672 -20.852 -38.065 1.00 80.62 750 ALA A O 1
ATOM 5678 N N . LEU A 1 751 ? 25.564 -19.276 -39.415 1.00 71.81 751 LEU A N 1
ATOM 5679 C CA . LEU A 1 751 ? 25.053 -18.100 -38.724 1.00 71.81 751 LEU A CA 1
ATOM 5680 C C . LEU A 1 751 ? 23.992 -17.416 -39.588 1.00 71.81 751 LEU A C 1
ATOM 5682 O O . LEU A 1 751 ? 24.246 -17.034 -40.728 1.00 71.81 751 LEU A O 1
ATOM 5686 N N . GLU A 1 752 ? 22.802 -17.240 -39.022 1.00 69.56 752 GLU A N 1
ATOM 5687 C CA . GLU A 1 752 ? 21.696 -16.527 -39.662 1.00 69.56 752 GLU A CA 1
ATOM 5688 C C . GLU A 1 752 ? 21.855 -15.025 -39.428 1.00 69.56 752 GLU A C 1
ATOM 5690 O O . GLU A 1 752 ? 21.825 -14.571 -38.283 1.00 69.56 752 GLU A O 1
ATOM 5695 N N . VAL A 1 753 ? 22.016 -14.250 -40.501 1.00 64.88 753 VAL A N 1
ATOM 5696 C CA . VAL A 1 753 ? 22.250 -12.800 -40.440 1.00 64.88 753 VAL A CA 1
ATOM 5697 C C . VAL A 1 753 ? 21.165 -12.079 -41.238 1.00 64.88 753 VAL A C 1
ATOM 5699 O O . VAL A 1 753 ? 20.922 -12.413 -42.392 1.00 64.88 753 VAL A O 1
ATOM 5702 N N . GLY A 1 754 ? 20.498 -11.098 -40.635 1.00 65.44 754 GLY A N 1
ATOM 5703 C CA . GLY A 1 754 ? 19.620 -10.129 -41.294 1.00 65.44 754 GLY A CA 1
ATOM 5704 C C . GLY A 1 754 ? 20.307 -8.771 -41.446 1.00 65.44 754 GLY A C 1
ATOM 5705 O O . GLY A 1 754 ? 21.233 -8.455 -40.696 1.00 65.44 754 GLY A O 1
ATOM 5706 N N . ALA A 1 755 ? 19.858 -7.963 -42.411 1.00 64.94 755 ALA A N 1
ATOM 5707 C CA . ALA A 1 755 ? 20.394 -6.625 -42.671 1.00 64.94 755 ALA A CA 1
ATOM 5708 C C . ALA A 1 755 ? 19.267 -5.614 -42.920 1.00 64.94 755 ALA A C 1
ATOM 5710 O O . ALA A 1 755 ? 18.380 -5.857 -43.738 1.00 64.94 755 ALA A O 1
ATOM 5711 N N . VAL A 1 756 ? 19.296 -4.473 -42.227 1.00 64.56 756 VAL A N 1
ATOM 5712 C CA . VAL A 1 756 ? 18.282 -3.412 -42.358 1.00 64.56 756 VAL A CA 1
ATOM 5713 C C . VAL A 1 756 ? 18.923 -2.031 -42.240 1.00 64.56 756 VAL A C 1
ATOM 5715 O O . VAL A 1 756 ? 19.782 -1.811 -41.390 1.00 64.56 756 VAL A O 1
ATOM 5718 N N . LYS A 1 757 ? 18.479 -1.072 -43.060 1.00 64.88 757 LYS A N 1
ATOM 5719 C CA . LYS A 1 757 ? 18.882 0.335 -42.936 1.00 64.88 757 LYS A CA 1
ATOM 5720 C C . LYS A 1 757 ? 18.159 1.006 -41.769 1.00 64.88 757 LYS A C 1
ATOM 5722 O O . LYS A 1 757 ? 16.947 0.887 -41.624 1.00 64.88 757 LYS A O 1
ATOM 5727 N N . LEU A 1 758 ? 18.902 1.708 -40.923 1.00 63.81 758 LEU A N 1
ATOM 5728 C CA . LEU A 1 758 ? 18.366 2.466 -39.798 1.00 63.81 758 LEU A CA 1
ATOM 5729 C C . LEU A 1 758 ? 18.389 3.966 -40.094 1.00 63.81 758 LEU A C 1
ATOM 5731 O O . LEU A 1 758 ? 19.420 4.453 -40.552 1.00 63.81 758 LEU A O 1
ATOM 5735 N N . PRO A 1 759 ? 17.329 4.723 -39.754 1.00 65.81 759 PRO A N 1
ATOM 5736 C CA . PRO A 1 759 ? 17.331 6.175 -39.896 1.00 65.81 759 PRO A CA 1
ATOM 5737 C C . PRO A 1 759 ? 18.491 6.827 -39.133 1.00 65.81 759 PRO A C 1
ATOM 5739 O O . PRO A 1 759 ? 18.702 6.550 -37.948 1.00 65.81 759 PRO A O 1
ATOM 5742 N N . GLU A 1 760 ? 19.194 7.761 -39.777 1.00 61.72 760 GLU A N 1
ATOM 5743 C CA . GLU A 1 760 ? 20.346 8.476 -39.198 1.00 61.72 760 GLU A CA 1
ATOM 5744 C C . GLU A 1 760 ? 19.980 9.215 -37.896 1.00 61.72 760 GLU A C 1
ATOM 5746 O O . GLU A 1 760 ? 20.771 9.323 -36.956 1.00 61.72 760 GLU A O 1
ATOM 5751 N N . ALA A 1 761 ? 18.720 9.650 -37.790 1.00 58.94 761 ALA A N 1
ATOM 5752 C CA . ALA A 1 761 ? 18.158 10.322 -36.623 1.00 58.94 761 ALA A CA 1
ATOM 5753 C C . ALA A 1 761 ? 18.158 9.472 -35.333 1.00 58.94 761 ALA A C 1
ATOM 5755 O O . ALA A 1 761 ? 18.005 10.026 -34.240 1.00 58.94 761 ALA A O 1
ATOM 5756 N N . LEU A 1 762 ? 18.368 8.150 -35.411 1.00 55.94 762 LEU A N 1
ATOM 5757 C CA . LEU A 1 762 ? 18.548 7.302 -34.226 1.00 55.94 762 LEU A CA 1
ATOM 5758 C C . LEU A 1 762 ? 19.863 7.584 -33.475 1.00 55.94 762 LEU A C 1
ATOM 5760 O O . LEU A 1 762 ? 19.920 7.319 -32.272 1.00 55.94 762 LEU A O 1
ATOM 5764 N N . ARG A 1 763 ? 20.886 8.164 -34.128 1.00 53.84 763 ARG A N 1
ATOM 5765 C CA . ARG A 1 763 ? 22.169 8.538 -33.493 1.00 53.84 763 ARG A CA 1
ATOM 5766 C C . ARG A 1 763 ? 22.045 9.704 -32.504 1.00 53.84 763 ARG A C 1
ATOM 5768 O O . ARG A 1 763 ? 22.866 9.835 -31.603 1.00 53.84 763 ARG A O 1
ATOM 5775 N N . GLN A 1 764 ? 21.008 10.533 -32.627 1.00 51.38 764 GLN A N 1
ATOM 5776 C CA . GLN A 1 764 ? 20.773 11.701 -31.772 1.00 51.38 764 GLN A CA 1
ATOM 5777 C C . GLN A 1 764 ? 19.574 11.448 -30.851 1.00 51.38 764 GLN A C 1
ATOM 5779 O O . GLN A 1 764 ? 18.478 11.919 -31.141 1.00 51.38 764 GLN A O 1
ATOM 5784 N N . SER A 1 765 ? 19.765 10.641 -29.798 1.00 48.25 765 SER A N 1
ATOM 5785 C CA . SER A 1 765 ? 18.807 10.404 -28.694 1.00 48.25 765 SER A CA 1
ATOM 5786 C C . SER A 1 765 ? 17.313 10.603 -29.043 1.00 48.25 765 SER A C 1
ATOM 5788 O O . SER A 1 765 ? 16.612 11.386 -28.412 1.00 48.25 765 SER A O 1
ATOM 5790 N N . GLY A 1 766 ? 16.817 9.878 -30.056 1.00 51.25 766 GLY A N 1
ATOM 5791 C CA . GLY A 1 766 ? 15.395 9.695 -30.383 1.00 51.25 766 GLY A CA 1
ATOM 5792 C C . GLY A 1 766 ? 14.501 10.945 -30.337 1.00 51.25 766 GLY A C 1
ATOM 5793 O O . GLY A 1 766 ? 13.735 11.126 -29.392 1.00 51.25 766 GLY A O 1
ATOM 5794 N N . GLN A 1 767 ? 14.500 11.754 -31.401 1.00 56.88 767 GLN A N 1
ATOM 5795 C CA . GLN A 1 767 ? 13.713 13.000 -31.467 1.00 56.88 767 GLN A CA 1
ATOM 5796 C C . GLN A 1 767 ? 12.179 12.815 -31.577 1.00 56.88 767 GLN A C 1
ATOM 5798 O O . GLN A 1 767 ? 11.429 13.746 -31.283 1.00 56.88 767 GLN A O 1
ATOM 5803 N N . THR A 1 768 ? 11.676 11.634 -31.969 1.00 65.44 768 THR A N 1
ATOM 5804 C CA . THR A 1 768 ? 10.238 11.384 -32.221 1.00 65.44 768 THR A CA 1
ATOM 5805 C C . THR A 1 768 ? 9.716 10.145 -31.483 1.00 65.44 768 THR A C 1
ATOM 5807 O O . THR A 1 768 ? 10.483 9.329 -30.964 1.00 65.44 768 THR A O 1
ATOM 5810 N N . ALA A 1 769 ? 8.387 10.004 -31.389 1.00 66.88 769 ALA A N 1
ATOM 5811 C CA . ALA A 1 769 ? 7.754 8.812 -30.815 1.00 66.88 769 ALA A CA 1
ATOM 5812 C C . ALA A 1 769 ? 8.063 7.546 -31.635 1.00 66.88 769 ALA A C 1
ATOM 5814 O O . ALA A 1 769 ? 8.340 6.504 -31.050 1.00 66.88 769 ALA A O 1
ATOM 5815 N N . GLU A 1 770 ? 8.111 7.672 -32.961 1.00 69.81 770 GLU A N 1
ATOM 5816 C CA . GLU A 1 770 ? 8.455 6.592 -33.892 1.00 69.81 770 GLU A CA 1
ATOM 5817 C C . GLU A 1 770 ? 9.913 6.141 -33.733 1.00 69.81 770 GLU A C 1
ATOM 5819 O O . GLU A 1 770 ? 10.177 4.944 -33.700 1.00 69.81 770 GLU A O 1
ATOM 5824 N N . HIS A 1 771 ? 10.857 7.066 -33.508 1.00 68.81 771 HIS A N 1
ATOM 5825 C CA . HIS A 1 771 ? 12.246 6.706 -33.197 1.00 68.81 771 HIS A CA 1
ATOM 5826 C C . HIS A 1 771 ? 12.369 5.966 -31.863 1.00 68.81 771 HIS A C 1
ATOM 5828 O O . HIS A 1 771 ? 13.129 5.006 -31.756 1.00 68.81 771 HIS A O 1
ATOM 5834 N N . ARG A 1 772 ? 11.615 6.382 -30.836 1.00 67.06 772 ARG A N 1
ATOM 5835 C CA . ARG A 1 772 ? 11.581 5.681 -29.540 1.00 67.06 772 ARG A CA 1
ATOM 5836 C C . ARG A 1 772 ? 10.961 4.289 -29.658 1.00 67.06 772 ARG A C 1
ATOM 5838 O O . ARG A 1 772 ? 11.401 3.368 -28.974 1.00 67.06 772 ARG A O 1
ATOM 5845 N N . GLU A 1 773 ? 9.970 4.131 -30.524 1.00 68.94 773 GLU A N 1
ATOM 5846 C CA . GLU A 1 773 ? 9.312 2.855 -30.791 1.00 68.94 773 GLU A CA 1
ATOM 5847 C C . GLU A 1 773 ? 10.192 1.903 -31.610 1.00 68.94 773 GLU A C 1
ATOM 5849 O O . GLU A 1 773 ? 10.376 0.761 -31.197 1.00 68.94 773 GLU A O 1
ATOM 5854 N N . LEU A 1 774 ? 10.824 2.380 -32.687 1.00 68.88 774 LEU A N 1
ATOM 5855 C CA . LEU A 1 774 ? 11.819 1.625 -33.455 1.00 68.88 774 LEU A CA 1
ATOM 5856 C C . LEU A 1 774 ? 12.989 1.193 -32.564 1.00 68.88 774 LEU A C 1
ATOM 5858 O O . LEU A 1 774 ? 13.383 0.030 -32.569 1.00 68.88 774 LEU A O 1
ATOM 5862 N N . ARG A 1 775 ? 13.478 2.104 -31.713 1.00 65.94 775 ARG A N 1
ATOM 5863 C CA . ARG A 1 775 ? 14.484 1.807 -30.687 1.00 65.94 775 ARG A CA 1
ATOM 5864 C C . ARG A 1 775 ? 14.002 0.716 -29.726 1.00 65.94 775 ARG A C 1
ATOM 5866 O O . ARG A 1 775 ?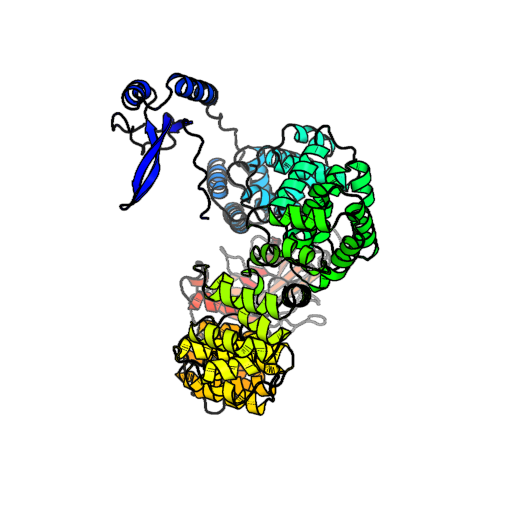 14.756 -0.192 -29.400 1.00 65.94 775 ARG A O 1
ATOM 5873 N N . SER A 1 776 ? 12.744 0.768 -29.288 1.00 63.69 776 SER A N 1
ATOM 5874 C CA . SER A 1 776 ? 12.172 -0.281 -28.440 1.00 63.69 776 SER A CA 1
ATOM 5875 C C . SER A 1 776 ? 12.048 -1.625 -29.157 1.00 63.69 776 SER A C 1
ATOM 5877 O O . SER A 1 776 ? 12.152 -2.630 -28.470 1.00 63.69 776 SER A O 1
ATOM 5879 N N . LEU A 1 777 ? 11.778 -1.669 -30.462 1.00 63.34 777 LEU A N 1
ATOM 5880 C CA . LEU A 1 777 ? 11.720 -2.924 -31.220 1.00 63.34 777 LEU A CA 1
ATOM 5881 C C . LEU A 1 777 ? 13.119 -3.519 -31.418 1.00 63.34 777 LEU A C 1
ATOM 5883 O O . LEU A 1 777 ? 13.277 -4.722 -31.279 1.00 63.34 777 LEU A O 1
ATOM 5887 N N . LEU A 1 778 ? 14.132 -2.680 -31.649 1.00 59.75 778 LEU A N 1
ATOM 5888 C CA . LEU A 1 778 ? 15.534 -3.101 -31.765 1.00 59.75 778 LEU A CA 1
ATOM 5889 C C . LEU A 1 778 ? 16.095 -3.696 -30.467 1.00 59.75 778 LEU A C 1
ATOM 5891 O O . LEU A 1 778 ? 16.833 -4.671 -30.513 1.00 59.75 778 LEU A O 1
ATOM 5895 N N . TYR A 1 779 ? 15.755 -3.112 -29.314 1.00 55.38 779 TYR A N 1
ATOM 5896 C CA . TYR A 1 779 ? 16.349 -3.480 -28.021 1.00 55.38 779 TYR A CA 1
ATOM 5897 C C . TYR A 1 779 ? 15.452 -4.359 -27.121 1.00 55.38 779 TYR A C 1
ATOM 5899 O O . TYR A 1 779 ? 15.813 -4.585 -25.967 1.00 55.38 779 TYR A O 1
ATOM 5907 N N . ARG A 1 780 ? 14.273 -4.808 -27.589 1.00 51.16 780 ARG A N 1
ATOM 5908 C CA . ARG A 1 780 ? 13.355 -5.704 -26.835 1.00 51.16 780 ARG A CA 1
ATOM 5909 C C . ARG A 1 780 ? 13.014 -7.029 -27.528 1.00 51.16 780 ARG A C 1
ATOM 5911 O O . ARG A 1 780 ? 12.187 -7.763 -27.000 1.00 51.16 780 ARG A O 1
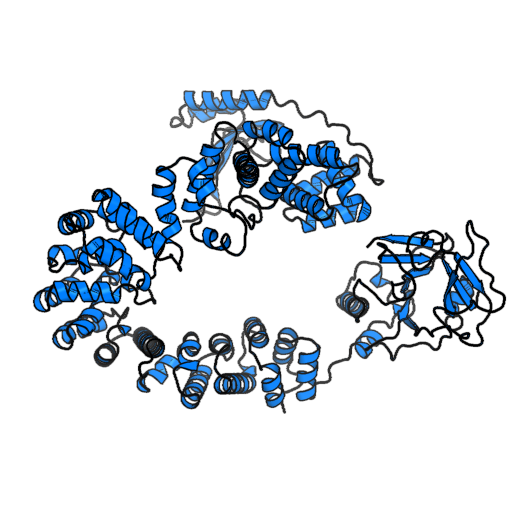ATOM 5918 N N . GLN A 1 781 ? 13.567 -7.327 -28.699 1.00 46.16 781 GLN A N 1
ATOM 5919 C CA . GLN A 1 781 ? 13.494 -8.695 -29.227 1.00 46.16 781 GLN A CA 1
ATOM 5920 C C . GLN A 1 781 ? 14.368 -9.583 -28.332 1.00 46.16 781 GLN A C 1
ATOM 5922 O O . GLN A 1 781 ? 15.405 -9.106 -27.867 1.00 46.16 781 GLN A O 1
ATOM 5927 N N . ASP A 1 782 ? 13.926 -10.806 -28.026 1.00 35.03 782 ASP A N 1
ATOM 5928 C CA . ASP A 1 782 ? 14.601 -11.699 -27.076 1.00 35.03 782 ASP A CA 1
ATOM 5929 C C . ASP A 1 782 ? 16.104 -11.796 -27.375 1.00 35.03 782 ASP A C 1
ATOM 5931 O O . ASP A 1 782 ? 16.552 -12.339 -28.385 1.00 35.03 782 ASP A O 1
ATOM 5935 N N . GLY A 1 783 ? 16.856 -11.159 -26.483 1.00 32.06 783 GLY A N 1
ATOM 5936 C CA . GLY A 1 783 ? 18.218 -10.682 -26.699 1.00 32.06 783 GLY A CA 1
ATOM 5937 C C . GLY A 1 783 ? 18.500 -9.463 -25.814 1.00 32.06 783 GLY A C 1
ATOM 5938 O O . GLY A 1 783 ? 19.167 -8.515 -26.222 1.00 32.06 783 GLY A O 1
ATOM 5939 N N . HIS A 1 784 ? 17.942 -9.447 -24.599 1.00 29.95 784 HIS A N 1
ATOM 5940 C CA . HIS A 1 784 ? 18.294 -8.468 -23.579 1.00 29.95 784 HIS A CA 1
ATOM 5941 C C . HIS A 1 784 ? 19.640 -8.841 -22.977 1.00 29.95 784 HIS A C 1
ATOM 5943 O O . HIS A 1 784 ? 19.735 -9.925 -22.421 1.00 29.95 784 HIS A O 1
ATOM 5949 N N . ALA A 1 785 ? 20.610 -7.922 -23.036 1.00 31.86 785 ALA A N 1
ATOM 5950 C CA . ALA A 1 785 ? 21.657 -7.660 -22.035 1.00 31.86 785 ALA A CA 1
ATOM 5951 C C . ALA A 1 785 ? 22.481 -8.837 -21.450 1.00 31.86 785 ALA A C 1
ATOM 5953 O O . ALA A 1 785 ? 23.307 -8.583 -20.593 1.00 31.86 785 ALA A O 1
ATOM 5954 N N . PHE A 1 786 ? 22.298 -10.075 -21.914 1.00 26.12 786 PHE A N 1
ATOM 5955 C CA . PHE A 1 786 ? 22.963 -11.314 -21.497 1.00 26.12 786 PHE A CA 1
ATOM 5956 C C . PHE A 1 786 ? 22.870 -12.383 -22.629 1.00 26.12 786 PHE A C 1
ATOM 5958 O O . PHE A 1 786 ? 22.667 -13.569 -22.381 1.00 26.12 786 PHE A O 1
ATOM 5965 N N . GLY A 1 787 ? 23.032 -11.952 -23.896 1.00 26.22 787 GLY A N 1
ATOM 5966 C CA . GLY A 1 787 ? 23.153 -12.780 -25.125 1.00 26.22 787 GLY A CA 1
ATOM 5967 C C . GLY A 1 787 ? 21.832 -13.213 -25.806 1.00 26.22 787 GLY A C 1
ATOM 5968 O O . GLY A 1 787 ? 20.772 -13.040 -25.211 1.00 26.22 787 GLY A O 1
ATOM 5969 N N . PRO A 1 788 ? 21.836 -13.807 -27.030 1.00 36.09 788 PRO A N 1
ATOM 5970 C CA . PRO A 1 788 ? 22.819 -13.801 -28.126 1.00 36.09 788 PRO A CA 1
ATOM 5971 C C . PRO A 1 788 ? 22.403 -12.858 -29.283 1.00 36.09 788 PRO A C 1
ATOM 5973 O O . PRO A 1 788 ? 21.403 -13.130 -29.947 1.00 36.09 788 PRO A O 1
ATOM 5976 N N . ALA A 1 789 ? 23.207 -11.838 -29.621 1.00 33.78 789 ALA A N 1
ATOM 5977 C CA . ALA A 1 789 ? 23.130 -11.197 -30.938 1.00 33.78 789 ALA A CA 1
ATOM 5978 C C . ALA A 1 789 ? 24.409 -10.483 -31.386 1.00 33.78 789 ALA A C 1
ATOM 5980 O O . ALA A 1 789 ? 25.019 -9.754 -30.611 1.00 33.78 789 ALA A O 1
ATOM 5981 N N . TYR A 1 790 ? 24.740 -10.714 -32.662 1.00 40.59 790 TYR A N 1
ATOM 5982 C CA . TYR A 1 790 ? 25.770 -10.065 -33.469 1.00 40.59 790 TYR A CA 1
ATOM 5983 C C . TYR A 1 790 ? 25.368 -8.637 -33.815 1.00 40.59 790 TYR A C 1
ATOM 5985 O O . TYR A 1 790 ? 24.239 -8.412 -34.248 1.00 40.59 790 TYR A O 1
ATOM 5993 N N . TRP A 1 791 ? 26.303 -7.703 -33.698 1.00 49.59 791 TRP A N 1
ATOM 5994 C CA . TRP A 1 791 ? 26.122 -6.331 -34.165 1.00 49.59 791 TRP A CA 1
ATOM 5995 C C . TRP A 1 791 ? 27.194 -6.034 -35.204 1.00 49.59 791 TRP A C 1
ATOM 5997 O O . TRP A 1 791 ? 28.293 -6.554 -35.102 1.00 49.59 791 TRP A O 1
ATOM 6007 N N . ILE A 1 792 ? 26.881 -5.224 -36.209 1.00 42.72 792 ILE A N 1
ATOM 6008 C CA . ILE A 1 792 ? 27.860 -4.404 -36.926 1.00 42.72 792 ILE A CA 1
ATOM 6009 C C . ILE A 1 792 ? 27.310 -2.988 -36.823 1.00 42.72 792 ILE A C 1
ATOM 6011 O O . ILE A 1 792 ? 26.361 -2.626 -37.516 1.00 42.72 792 ILE A O 1
ATOM 6015 N N . GLN A 1 793 ? 27.837 -2.214 -35.877 1.00 43.59 793 GLN A N 1
ATOM 6016 C CA . GLN A 1 793 ? 27.501 -0.799 -35.722 1.00 43.59 793 GLN A CA 1
ATOM 6017 C C . GLN A 1 793 ? 28.609 0.042 -36.361 1.00 43.59 793 GLN A C 1
ATOM 6019 O O . GLN A 1 793 ? 29.768 -0.031 -35.944 1.00 43.59 793 GLN A O 1
ATOM 6024 N N . GLU A 1 794 ? 28.272 0.847 -37.370 1.00 41.88 794 GLU A N 1
ATOM 6025 C CA . GLU A 1 794 ? 29.170 1.904 -37.834 1.00 41.88 794 GLU A CA 1
ATOM 6026 C C . GLU A 1 794 ? 29.234 2.996 -36.761 1.00 41.88 794 GLU A C 1
ATOM 6028 O O . GLU A 1 794 ? 28.246 3.694 -36.519 1.00 41.88 794 GLU A O 1
ATOM 6033 N N . ASN A 1 795 ? 30.390 3.171 -36.124 1.00 37.59 795 ASN A N 1
ATOM 6034 C CA . ASN A 1 795 ? 30.693 4.352 -35.321 1.00 37.59 795 ASN A CA 1
ATOM 6035 C C . ASN A 1 795 ? 32.154 4.773 -35.556 1.00 37.59 795 ASN A C 1
ATOM 6037 O O . ASN A 1 795 ? 33.063 3.953 -35.463 1.00 37.59 795 ASN A O 1
ATOM 6041 N N . LEU A 1 796 ? 32.327 6.068 -35.860 1.00 34.84 796 LEU A N 1
ATOM 6042 C CA . LEU A 1 796 ? 33.579 6.829 -36.023 1.00 34.84 796 LEU A CA 1
ATOM 6043 C C . LEU A 1 796 ? 34.628 6.227 -36.984 1.00 34.84 796 LEU A C 1
ATOM 6045 O O . LEU A 1 796 ? 35.631 5.662 -36.565 1.00 34.84 796 LEU A O 1
ATOM 6049 N N . GLY A 1 797 ? 34.459 6.471 -38.287 1.00 45.31 797 GLY A N 1
ATOM 6050 C CA . GLY A 1 797 ? 35.476 6.154 -39.302 1.00 45.31 797 GLY A CA 1
ATOM 6051 C C . GLY A 1 797 ? 35.374 4.725 -39.840 1.00 45.31 797 GLY A C 1
ATOM 6052 O O . GLY A 1 797 ? 34.273 4.186 -39.918 1.00 45.31 797 GLY A O 1
ATOM 6053 N N . ASP A 1 798 ? 36.503 4.138 -40.255 1.00 45.28 798 ASP A N 1
ATOM 6054 C CA . ASP A 1 798 ? 36.625 2.849 -40.973 1.00 45.28 798 ASP A CA 1
ATOM 6055 C C . ASP A 1 798 ? 36.562 1.587 -40.095 1.00 45.28 798 ASP A C 1
ATOM 6057 O O . ASP A 1 798 ? 37.235 0.593 -40.366 1.00 45.28 798 ASP A O 1
ATOM 6061 N N . SER A 1 799 ? 35.769 1.612 -39.026 1.00 46.19 799 SER A N 1
ATOM 6062 C CA . SER A 1 799 ? 35.650 0.510 -38.062 1.00 46.19 799 SER A CA 1
ATOM 6063 C C . SER A 1 799 ? 34.264 -0.130 -38.031 1.00 46.19 799 SER A C 1
ATOM 6065 O O . SER A 1 799 ? 33.249 0.560 -38.117 1.00 46.19 799 SER A O 1
ATOM 6067 N N . VAL A 1 800 ? 34.236 -1.456 -37.856 1.00 50.56 800 VAL A N 1
ATOM 6068 C CA . VAL A 1 800 ? 33.028 -2.273 -37.677 1.00 50.56 800 VAL A CA 1
ATOM 6069 C C . VAL A 1 800 ? 32.901 -2.687 -36.208 1.00 50.56 800 VAL A C 1
ATOM 6071 O O . VAL A 1 800 ? 33.842 -3.135 -35.568 1.00 50.56 800 VAL A O 1
ATOM 6074 N N . THR A 1 801 ? 31.725 -2.534 -35.615 1.00 50.75 801 THR A N 1
ATOM 6075 C CA . THR A 1 801 ? 31.517 -2.953 -34.218 1.00 50.75 801 THR A CA 1
ATOM 6076 C C . THR A 1 801 ? 30.938 -4.359 -34.177 1.00 50.75 801 THR A C 1
ATOM 6078 O O . THR A 1 801 ? 29.733 -4.453 -34.352 1.00 50.75 801 THR A O 1
ATOM 6081 N N . LEU A 1 802 ? 31.746 -5.410 -33.954 1.00 53.41 802 LEU A N 1
ATOM 6082 C CA . LEU A 1 802 ? 31.282 -6.806 -33.838 1.00 53.41 802 LEU A CA 1
ATOM 6083 C C . LEU A 1 802 ? 31.084 -7.259 -32.386 1.00 53.41 802 LEU A C 1
ATOM 6085 O O . LEU A 1 802 ? 31.983 -7.860 -31.802 1.00 53.41 802 LEU A O 1
ATOM 6089 N N . GLN A 1 803 ? 29.893 -7.054 -31.827 1.00 53.38 803 GLN A N 1
ATOM 6090 C CA . GLN A 1 803 ? 29.579 -7.557 -30.487 1.00 53.38 803 GLN A CA 1
ATOM 6091 C C . GLN A 1 803 ? 29.200 -9.050 -30.542 1.00 53.38 803 GLN A C 1
ATOM 6093 O O . GLN A 1 803 ? 28.278 -9.446 -31.253 1.00 53.38 803 GLN A O 1
ATOM 6098 N N . LEU A 1 804 ? 29.952 -9.872 -29.804 1.00 54.16 804 LEU A N 1
ATOM 6099 C CA . LEU A 1 804 ? 29.776 -11.322 -29.660 1.00 54.16 804 LEU A CA 1
ATOM 6100 C C . LEU A 1 804 ? 29.119 -11.652 -28.316 1.00 54.16 804 LEU A C 1
ATOM 6102 O O . LEU A 1 804 ? 29.022 -10.787 -27.449 1.00 54.16 804 LEU A O 1
ATOM 6106 N N . ASN A 1 805 ? 28.677 -12.898 -28.137 1.00 55.09 805 ASN A N 1
ATOM 6107 C CA . ASN A 1 805 ? 28.147 -13.406 -26.870 1.00 55.09 805 ASN A CA 1
ATOM 6108 C C . ASN A 1 805 ? 28.836 -14.726 -26.461 1.00 55.09 805 ASN A C 1
ATOM 6110 O O . ASN A 1 805 ? 29.459 -15.383 -27.299 1.00 55.09 805 ASN A O 1
ATOM 6114 N N . ASP A 1 806 ? 28.609 -15.170 -25.220 1.00 56.19 806 ASP A N 1
ATOM 6115 C CA . ASP A 1 806 ? 29.234 -16.377 -24.644 1.00 56.19 806 ASP A CA 1
ATOM 6116 C C . ASP A 1 806 ? 28.931 -17.702 -25.365 1.00 56.19 806 ASP A C 1
ATOM 6118 O O . ASP A 1 806 ? 29.544 -18.730 -25.084 1.00 56.19 806 ASP A O 1
ATOM 6122 N N . ALA A 1 807 ? 27.996 -17.715 -26.321 1.00 57.59 807 ALA A N 1
ATOM 6123 C CA . ALA A 1 807 ? 27.652 -18.926 -27.065 1.00 57.59 807 ALA A CA 1
ATOM 6124 C C . ALA A 1 807 ? 28.756 -19.398 -28.030 1.00 57.59 807 ALA A C 1
ATOM 6126 O O . ALA A 1 807 ? 28.699 -20.544 -28.477 1.00 57.59 807 ALA A O 1
ATOM 6127 N N . TYR A 1 808 ? 29.720 -18.538 -28.377 1.00 61.62 808 TYR A N 1
ATOM 6128 C CA . TYR A 1 808 ? 30.758 -18.840 -29.376 1.00 61.62 808 TYR A CA 1
ATOM 6129 C C . TYR A 1 808 ? 32.190 -18.687 -28.848 1.00 61.62 808 TYR A C 1
ATOM 6131 O O . TYR A 1 808 ? 33.102 -19.323 -29.370 1.00 61.62 808 TYR A O 1
ATOM 6139 N N . MET A 1 809 ? 32.386 -17.872 -27.814 1.00 65.50 809 MET A N 1
ATOM 6140 C CA . MET A 1 809 ? 33.637 -17.719 -27.072 1.00 65.50 809 MET A CA 1
ATOM 6141 C C . MET A 1 809 ? 33.309 -17.173 -25.681 1.00 65.50 809 MET A C 1
ATOM 6143 O O . MET A 1 809 ? 32.353 -16.421 -25.557 1.00 65.50 809 MET A O 1
ATOM 6147 N N . ASN A 1 810 ? 34.083 -17.518 -24.657 1.00 65.19 810 ASN A N 1
ATOM 6148 C CA . ASN A 1 810 ? 33.940 -16.957 -23.317 1.00 65.19 810 ASN A CA 1
ATOM 6149 C C . ASN A 1 810 ? 34.396 -15.492 -23.328 1.00 65.19 810 ASN A C 1
ATOM 6151 O O . ASN A 1 810 ? 35.562 -15.200 -23.610 1.00 65.19 810 ASN A O 1
ATOM 6155 N N . LEU A 1 811 ? 33.486 -14.568 -23.039 1.00 61.12 811 LEU A N 1
ATOM 6156 C CA . LEU A 1 811 ? 33.788 -13.141 -23.008 1.00 61.12 811 LEU A CA 1
ATOM 6157 C C . LEU A 1 811 ? 34.259 -12.655 -21.630 1.00 61.12 811 LEU A C 1
ATOM 6159 O O . LEU A 1 811 ? 34.701 -11.512 -21.511 1.00 61.12 811 LEU A O 1
ATOM 6163 N N . GLY A 1 812 ? 34.238 -13.510 -20.603 1.00 60.53 812 GLY A N 1
ATOM 6164 C CA . GLY A 1 812 ? 34.534 -13.127 -19.221 1.00 60.53 812 GLY A CA 1
ATOM 6165 C C . GLY A 1 812 ? 33.557 -12.059 -18.712 1.00 60.53 812 GLY A C 1
ATOM 6166 O O . GLY A 1 812 ? 32.375 -12.090 -19.035 1.00 60.53 812 GLY A O 1
ATOM 6167 N N . ASP A 1 813 ? 34.055 -11.065 -17.969 1.00 52.56 813 ASP A N 1
ATOM 6168 C CA . ASP A 1 813 ? 33.265 -9.900 -17.514 1.00 52.56 813 ASP A CA 1
ATOM 6169 C C . ASP A 1 813 ? 33.004 -8.860 -18.634 1.00 52.56 813 ASP A C 1
ATOM 6171 O O . ASP A 1 813 ? 32.530 -7.742 -18.387 1.00 52.56 813 ASP A O 1
ATOM 6175 N N . ALA A 1 814 ? 33.370 -9.168 -19.883 1.00 51.25 814 ALA A N 1
ATOM 6176 C CA . ALA A 1 814 ? 33.194 -8.261 -21.006 1.00 51.25 814 ALA A CA 1
ATOM 6177 C C . ALA A 1 814 ? 31.845 -8.472 -21.706 1.00 51.25 814 ALA A C 1
ATOM 6179 O O . ALA A 1 814 ? 31.533 -9.558 -22.179 1.00 51.25 814 ALA A O 1
ATOM 6180 N N . GLY A 1 815 ? 31.049 -7.406 -21.823 1.00 51.38 815 GLY A N 1
ATOM 6181 C CA . GLY A 1 815 ? 29.734 -7.458 -22.470 1.00 51.38 815 GLY A CA 1
ATOM 6182 C C . GLY A 1 815 ? 29.768 -7.281 -23.993 1.00 51.38 815 GLY A C 1
ATOM 6183 O O . GLY A 1 815 ? 28.766 -7.537 -24.666 1.00 51.38 815 GLY A O 1
ATOM 6184 N N . SER A 1 816 ? 30.873 -6.784 -24.574 1.00 56.09 816 SER A N 1
ATOM 6185 C CA . SER A 1 816 ? 30.988 -6.514 -26.021 1.00 56.09 816 SER A CA 1
ATOM 6186 C C . SER A 1 816 ? 32.438 -6.458 -26.525 1.00 56.09 816 SER A C 1
ATOM 6188 O O . SER A 1 816 ? 33.283 -5.794 -25.918 1.00 56.09 816 SER A O 1
ATOM 6190 N N . LEU A 1 817 ? 32.689 -7.080 -27.686 1.00 56.75 817 LEU A N 1
ATOM 6191 C CA . LEU A 1 817 ? 33.910 -6.938 -28.491 1.00 56.75 817 LEU A CA 1
ATOM 6192 C C . LEU A 1 817 ? 33.684 -5.919 -29.628 1.00 56.75 817 LEU A C 1
ATOM 6194 O O . LEU A 1 817 ? 32.588 -5.805 -30.165 1.00 56.75 817 LEU A O 1
ATOM 6198 N N . TYR A 1 818 ? 34.710 -5.155 -29.989 1.00 60.31 818 TYR A N 1
ATOM 6199 C CA . TYR A 1 818 ? 34.709 -4.173 -31.080 1.00 60.31 818 TYR A CA 1
ATOM 6200 C C . TYR A 1 818 ? 35.875 -4.467 -32.025 1.00 60.31 818 TYR A C 1
ATOM 6202 O O . TYR A 1 818 ? 36.976 -4.724 -31.540 1.00 60.31 818 TYR A O 1
ATOM 6210 N N . ILE A 1 819 ? 35.673 -4.404 -33.352 1.00 54.91 819 ILE A N 1
ATOM 6211 C CA . ILE A 1 819 ? 36.696 -4.826 -34.325 1.00 54.91 819 ILE A CA 1
ATOM 6212 C C . ILE A 1 819 ? 36.879 -3.814 -35.469 1.00 54.91 819 ILE A C 1
ATOM 6214 O O . ILE A 1 819 ? 36.182 -3.832 -36.482 1.00 54.91 819 ILE A O 1
ATOM 6218 N N . GLY A 1 820 ? 37.870 -2.933 -35.343 1.00 55.75 820 GLY A N 1
ATOM 6219 C CA . GLY A 1 820 ? 38.162 -1.906 -36.347 1.00 55.75 820 GLY A CA 1
ATOM 6220 C C . GLY A 1 820 ? 39.505 -2.080 -37.053 1.00 55.75 820 GLY A C 1
ATOM 6221 O O . GLY A 1 820 ? 40.285 -2.981 -36.756 1.00 55.75 820 GLY A O 1
ATOM 6222 N N . ASN A 1 821 ? 39.842 -1.126 -37.928 1.00 51.72 821 ASN A N 1
ATOM 6223 C CA . ASN A 1 821 ? 41.199 -0.981 -38.486 1.00 51.72 821 ASN A CA 1
ATOM 6224 C C . ASN A 1 821 ? 42.287 -0.726 -37.414 1.00 51.72 821 ASN A C 1
ATOM 6226 O O . ASN A 1 821 ? 43.473 -0.752 -37.727 1.00 51.72 821 ASN A O 1
ATOM 6230 N N . PHE A 1 822 ? 41.891 -0.470 -36.165 1.00 49.75 822 PHE A N 1
ATOM 6231 C CA . PHE A 1 822 ? 42.756 -0.273 -34.999 1.00 49.75 822 PHE A CA 1
ATOM 6232 C C . P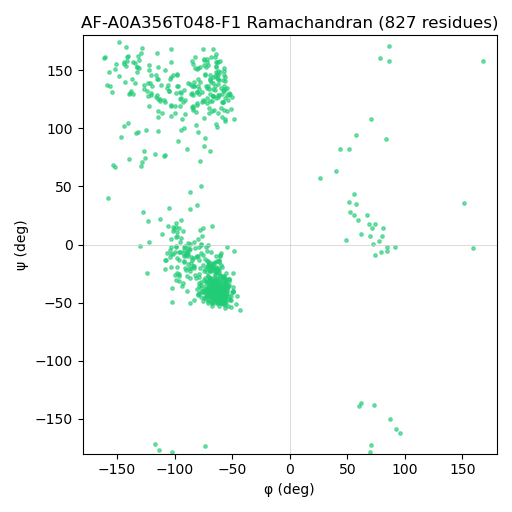HE A 1 822 ? 42.983 -1.553 -34.169 1.00 49.75 822 PHE A C 1
ATOM 6234 O O . PHE A 1 822 ? 43.592 -1.475 -33.105 1.00 49.75 822 PHE A O 1
ATOM 6241 N N . GLY A 1 823 ? 42.498 -2.712 -34.627 1.00 57.34 823 GLY A N 1
ATOM 6242 C CA . GLY A 1 823 ? 42.513 -3.963 -33.863 1.00 57.34 823 GLY A CA 1
ATOM 6243 C C . GLY A 1 823 ? 41.230 -4.167 -33.054 1.00 57.34 823 GLY A C 1
ATOM 6244 O O . GLY A 1 823 ? 40.181 -3.597 -33.375 1.00 57.34 823 GLY A O 1
ATOM 6245 N N . THR A 1 824 ? 41.304 -5.001 -32.018 1.00 59.72 824 THR A N 1
ATOM 6246 C CA . THR A 1 824 ? 40.166 -5.345 -31.159 1.00 59.72 824 THR A CA 1
ATOM 6247 C C . THR A 1 824 ? 40.135 -4.526 -29.874 1.00 59.72 824 THR A C 1
ATOM 6249 O O . THR A 1 824 ? 41.162 -4.332 -29.229 1.00 59.72 824 THR A O 1
ATOM 6252 N N . THR A 1 825 ? 38.959 -4.037 -29.472 1.00 54.94 825 THR A N 1
ATOM 6253 C CA . THR A 1 825 ? 38.774 -3.344 -28.185 1.00 54.94 825 THR A CA 1
ATOM 6254 C C . THR A 1 825 ? 37.525 -3.839 -27.450 1.00 54.94 825 THR A C 1
ATOM 6256 O O . THR A 1 825 ? 36.617 -4.381 -28.074 1.00 54.94 825 THR A O 1
ATOM 6259 N N . TRP A 1 826 ? 37.492 -3.694 -26.122 1.00 58.41 826 TRP A N 1
ATOM 6260 C CA . TRP A 1 826 ? 36.512 -4.337 -25.232 1.00 58.41 826 TRP A CA 1
ATOM 6261 C C . TRP A 1 826 ? 35.750 -3.309 -24.404 1.00 58.41 826 TRP A C 1
ATOM 6263 O O . TRP A 1 826 ? 36.346 -2.395 -23.824 1.00 58.41 826 TRP A O 1
ATOM 6273 N N . GLN A 1 827 ? 34.442 -3.510 -24.252 1.00 46.97 827 GLN A N 1
ATOM 6274 C CA . GLN A 1 827 ? 33.641 -2.811 -23.248 1.00 46.97 827 GLN A CA 1
ATOM 6275 C C . GLN A 1 827 ? 33.161 -3.815 -22.196 1.00 46.97 827 GLN A C 1
ATOM 6277 O O . GLN A 1 827 ? 32.565 -4.839 -22.523 1.00 46.97 827 GLN A O 1
ATOM 6282 N N . CYS A 1 828 ? 33.462 -3.524 -20.926 1.00 39.72 828 CYS A N 1
ATOM 6283 C CA . CYS A 1 828 ? 32.934 -4.297 -19.797 1.00 39.72 828 CYS A CA 1
ATOM 6284 C C . CYS A 1 828 ? 31.453 -3.981 -19.611 1.00 39.72 828 CYS A C 1
ATOM 6286 O O . CYS A 1 828 ? 31.029 -2.881 -19.980 1.00 39.72 828 CYS A O 1
ATOM 6288 N N . HIS A 1 829 ? 30.719 -4.946 -19.063 1.00 39.06 829 HIS A N 1
ATOM 6289 C CA . HIS A 1 829 ? 29.297 -4.802 -18.791 1.00 39.06 829 HIS A CA 1
ATOM 6290 C C . HIS A 1 829 ? 28.971 -3.698 -17.777 1.00 39.06 829 HIS A C 1
ATOM 6292 O O . HIS A 1 829 ? 29.804 -3.425 -16.874 1.00 39.06 829 HIS A O 1
#

Sequence (829 aa):
MTPKEILPDYPDVSLAPTGRAACIQCGEKIEKGSTRISVEVDMEIRGRATRGAGYMHPACVGAWLGENDDVDGDEFNRIVTAKGGEAAKAKAPVKAALPEIAGQSEKALRALAKKLTKLRDKYRIGDALEDAVGWKERERVFFHLFEHDALDAGKNVYLAVYLDTCIAERSAGGADLPRQLAVVERVLAKLPSTVEYAESPMFPNLPGAVFQLATFLWKNAPEQARTLYPNAKANVQTALALAMALDEAELPDGAAEALTRALATHIGQHPDTVYGLWDERSIDIDALAAQLGTEAILKKAGLALLKKKDLDLQTLAGLGAAMRTAPPKGALEGLAGFLSGNGRPDAWGPARDVLADRPDLEALATTVAEQDEEWDARRLLLFGLLDTVSPALAATLSFDSLSSDSGAFVAAYEGILHALGETEALALGTQTLASDKRDSDKQWIPLLHRVFGEPAMPLLRRAVGEGLLRNVHLAPEASLVALAEADIERDARTTAEVGIAVALAKTGQPVPETLDAAIAQRPRTLGTFATALPAERMNALIDASMEKNPPEALLEPLRKAPEPVRRHTLVRFVERRKKIKRTTDARRVLGYFEGAAEILAECLEGVDPDEKKFWGILEKAFSKDVYASLAEAAGRKVETAVEKFARLSRDDGGTTLFFPARGELEPLRAETLSYAGGPPPPGVTAPSGREEDKRHVLTLDLSPFPDLVSRFGAETMSLFVEAPNSGAFNDEAELLRSGKLDSVPEGGRALEVGAVKLPEALRQSGQTAEHRELRSLLYRQDGHAFGPAYWIQENLGDSVTLQLNDAYMNLGDAGSLYIGNFGTTWQCH

Foldseek 3Di:
DPDDDPDDPPFAKDFACQQPAAAPQPRHTDHGRAIKTWGWDFDQDPNDTDIDIHIHHPVRVVVVCVVVVVDDPVVNCVRCVVNVVVNVPDDPDPQQDQDDDLNDDPVLLLVLLVVLLPDQALVVNQVSLCVRRNDVCSVVSLLSCLVRVSHACLSHVSSLVNLLVVCVVDVQDDPCNVSSLVSLLRNQLRHDLDQSACACLQGRSQHNSLLSSLLSNCVPPVVSSVVSQVRGDLSNVLSNLVSCVLVVHDGPPCSLVSVVVVVLVCCVPCLPSVVSNDPDDDDDPVVSCVVSVDPPCCLRCLLSLLQDPDNDPVNLVVLLVVLQPDDLVSVLVSVVSNCVRCVAQVVCVSVLVSLLPHPCLVVSLVVVLPDDDPDLPSNLSSLLSDLADDLVSVLSHQQLVCQDPNNRSLSSVLSNDVRHDLVSNLVSLVVQLVDPDDLSSNLCLCSSCLNPNPVSLVSLLSCVQVLSLGPVLSNLVSNVVSLVVHPDDPVSSLVSLLVNQLSCLVVLHDRDPVNLLSLLCQLLSLLSCLVSDDLVSSLVSLVSNVVVDPLLSNLQSCLPHPPSNLLSSLLVCLVRVVRDPDLPSLLQSLLSRPCSLVSLLVNLAPPDLPPCSVLVSLPSNDDPVSSVSSSVSNVHDDQDLCNLLVVLQPDPPFDKKKKFQDDPNVVQWDDWQKWADDQDPPPDDFDDDPDPDFDWGIKGQCQVPVVLCVLVVARMKIKTFDQQAPLPGLQVIDIDGDHDDPHHDPGIGGTTMGMTGHDNCLVPPQPDPSSVVSVCSVAPDPAHDQDDMFIFDDDDPSWTFTFHHPPRGNNDQFRGWTQGPVGIDTDGD

Radius of gyration: 38.25 Å; Cα contacts (8 Å, |Δi|>4): 1131; chains: 1; bounding box: 95×80×97 Å

Solvent-accessible surface area (backbone atoms only — not comparable to full-atom values): 46976 Å² total; per-residue (Å²): 133,80,81,80,76,85,71,78,77,64,67,44,54,45,61,28,90,50,57,78,49,44,16,75,76,80,63,48,68,42,53,57,66,38,68,32,35,35,37,80,35,86,39,75,61,93,92,40,84,42,79,40,84,38,38,30,45,71,85,43,46,66,63,46,48,74,74,38,81,88,54,61,62,70,60,51,50,51,50,48,51,59,42,40,58,55,58,72,66,60,68,79,76,76,78,62,79,53,80,66,54,82,93,35,49,48,69,52,51,54,51,48,35,62,53,49,58,70,46,88,40,46,65,60,42,50,53,57,34,28,77,71,50,35,73,91,38,27,61,63,52,53,52,50,33,47,76,41,66,60,49,57,36,55,77,23,61,40,54,46,48,38,49,37,50,62,51,66,79,38,80,83,62,70,94,55,41,70,61,50,51,59,47,50,52,55,38,54,58,42,41,65,82,71,80,90,56,69,50,16,89,87,41,61,92,42,42,27,36,55,40,52,48,34,36,52,39,39,79,75,38,48,70,57,44,60,68,44,39,85,74,32,37,70,58,52,30,39,27,39,46,47,46,36,53,78,66,75,43,91,70,59,92,64,33,67,59,48,41,49,51,51,51,54,53,43,53,73,73,47,70,78,66,66,70,76,70,76,78,85,89,90,81,65,63,68,63,52,51,63,72,66,70,40,76,65,49,53,68,58,45,52,35,57,60,32,43,52,94,78,66,54,74,66,62,52,50,55,50,40,55,50,51,58,72,40,56,64,72,56,31,51,57,48,48,50,23,39,49,76,34,41,86,48,54,87,70,40,57,67,60,49,59,41,50,69,73,37,94,56,50,68,63,44,46,54,57,59,69,73,51,76,91,86,54,53,72,61,53,39,60,50,46,40,64,38,84,64,50,55,70,75,64,61,69,68,60,64,38,60,70,62,75,45,97,74,60,57,49,51,67,36,52,49,41,36,44,62,31,43,30,70,72,55,42,52,50,49,51,54,52,49,72,72,42,93,64,56,72,54,61,49,37,53,48,30,47,45,30,57,74,65,35,73,87,28,45,68,58,36,35,50,38,43,49,73,63,50,54,56,54,35,46,62,22,46,70,64,39,52,54,29,59,72,74,34,86,67,58,69,67,61,50,35,52,39,49,35,48,27,44,53,44,28,36,75,71,74,42,85,62,64,74,87,42,47,76,37,44,24,73,41,44,72,56,50,37,67,41,45,81,61,46,58,57,70,60,49,48,52,38,50,56,58,18,51,75,82,38,56,55,58,57,40,50,62,37,36,43,83,35,51,68,74,47,37,50,51,52,52,51,51,37,63,77,48,45,91,61,63,84,63,62,67,62,46,21,59,40,52,59,66,24,81,64,43,68,65,54,43,38,74,64,29,63,87,45,70,65,79,46,61,71,63,53,57,27,46,58,69,28,41,56,72,68,58,30,49,53,44,32,51,51,27,72,29,88,71,81,46,74,49,62,50,47,66,62,69,33,76,38,96,85,31,56,62,40,38,36,53,37,53,77,82,49,37,90,51,51,50,87,58,64,16,24,37,42,34,70,61,63,91,95,60,75,72,70,92,68,97,61,97,64,43,37,56,39,34,35,46,48,31,68,85,36,63,72,55,22,71,70,72,73,30,33,21,40,35,36,31,25,39,60,44,78,67,28,81,34,57,71,67,31,44,78,44,75,38,67,78,79,93,65,69,50,79,74,35,44,79,45,60,41,16,68,47,37,34,49,63,62,62,79,58,83,42,86,44,73,66,47,49,47,50,50,47,56,74,63,62,48,95,44,61,99,78,48,74,57,48,38,38,46,81,61,88,76,88,25,42,27,46,25,56,37,67,91,73,34,36,47,62,79,39,60,30,41,30,47,34,85,87,45,41,47,77,42,67,106

Nearest PDB structures (foldseek):
  4av1-assembly1_D  TM=7.044E-01  e=5.299E-02  Homo sapiens
  2cs2-assembly1_A  TM=4.917E-01  e=5.092E-02  Homo sapiens
  2n8a-assembly1_A  TM=4.650E-01  e=4.174E-02  Homo sapiens
  5dse-assembly1_A  TM=1.619E-01  e=2.804E-02  Homo sapiens
  7wtx-assembly1_w  TM=1.909E-01  e=7.647E+00  Homo sapiens

pLDDT: mean 71.38, std 17.61, range [22.56, 96.19]